Protein AF-A0A0D7W5C6-F1 (afdb_monomer)

Secondary structure (DSSP, 8-state):
-----------PPPEEEEEEEETT---SSTTBPPTTSSHHHHHHHHSTTEEEEEEEE-TTS-EESS--TT-SEEEE-TTS-TT-GGGSTTT-TTSTTT--S-EEES-GGGGSBTTTB--S--EE---B---EEE--TTTTTSGGGTT---TT-SEEE-BSS-B-TT--BT-SBSB--EE---BS-GGGSBSSB-TT-S-GGGEESEEEE-TT-BBSS-TT-B-SS-EEEE-B-HHHHHBTTTTTB-HHHHHHHHHHHHHHTTPPPPSSPPP-TTPPEEEEEEEETTTTSS-S-SPPTTT-HHHHHHHSSTTEEEEEEEE-TTS-EESS--TT-SEEEE-TTS-TT-GGGSTTT-TTSTTT-SS-EEES-GGGGSBTTTBSS---EE-------EEE--TTTTTSGGGTT---TT-SEEE-BSS-B-TTS-BT-SBSB--EE---BS-GGGSBSSB-TT-S-GGGEESEEEE-TT-BBSS-TT-B-SS-EEEE-B-HHHHHTTTTTTB-HHHHHHHHHHHHHHTTPPPP-S----TTSPEEEEEEEETT-PPPTTBPPTT-SHHHHHHHTSTTEEEEEEEE-TT-TT---GGG-SEEEE-TTS-TT-GGGSTTSTT-TTT--S-EEE--GGGGSTTSSSS----EEEEESEEE--TTTTTSGGGTT---TT-SEEE-BS-S-B-TTS-BT---SEEEEE---BS-GGGS-SSB-TT-S-GGGEESEEEE-TT-BBSS-TT-B-SS-EEEE-B-HHHHHBTTTTTB-HHHHHHHHHHHHHHHT-GGG--SSPPP-TT--PPEEEEEEEETT-PPPTTBPPTT-SHHHHHHHH-TTEEEEEEEE-TT-TTPPPGGG-SEEEE-TTS-TT-GGGSTTSTT-TTT--S-EEE--GGGGSTTSSS---S-EEEEES-EEE-TTTTTSGGGTT---TT-SEE--BSSS-B-TTS-BS-SBSEEEEES--BS-GGGS-SEE-TT-S-GGGEESEEEE-TT-BBSS-TT-B-SS-EEEE-B-HHHHHBTTTTTB-HHHHHHHHHHHHHHHT-STT---SPPP-TT----GGGHHHH-S---EEEEETTEEEEE---S-EEEEEE-TT--EEEEEEESS-EEEE--SEEEEEEEEETTEEEEEEEEE-

Organism: NCBI:txid1382798

pLDDT: mean 86.17, std 10.21, range [38.72, 98.06]

Solvent-accessible surface area (backbone atoms only — not comparable to full-atom values): 57095 Å² total; per-residue (Å²): 142,81,87,76,82,80,70,78,77,76,77,68,78,53,43,32,30,38,39,33,40,33,63,77,71,63,85,69,46,98,38,47,38,58,94,71,62,28,51,69,48,49,54,45,61,73,34,85,58,40,43,74,43,70,30,30,35,38,83,81,28,52,46,41,73,76,74,65,85,80,35,48,33,37,37,39,43,39,72,41,60,52,83,30,41,23,23,23,58,100,73,10,66,59,4,44,56,54,29,88,46,24,36,37,34,27,40,32,60,30,60,22,54,68,12,25,18,73,19,86,65,33,39,70,54,76,79,38,59,54,36,49,35,37,36,49,79,91,42,55,80,39,64,50,44,39,32,62,84,57,89,89,42,55,65,43,61,37,29,82,50,31,5,31,85,43,15,45,79,82,34,50,30,20,32,45,43,28,32,56,38,46,47,74,36,78,78,37,22,37,49,36,45,43,97,81,59,87,44,54,61,20,32,38,36,36,24,50,33,51,50,72,30,32,42,28,85,44,91,76,34,27,23,59,32,43,32,38,36,29,12,54,28,48,8,17,48,24,12,65,51,16,29,26,30,30,30,60,40,50,24,35,53,52,22,46,55,25,54,63,61,70,46,84,57,59,72,55,66,40,80,46,89,52,42,51,42,32,29,38,41,33,37,33,66,70,67,84,73,79,67,91,46,51,42,55,88,77,48,33,55,68,53,43,58,42,58,76,31,89,56,40,45,69,43,86,29,33,35,41,86,79,29,51,48,42,72,76,73,60,82,85,31,50,31,37,36,39,48,38,73,41,60,60,81,31,43,24,24,26,48,96,73,11,66,61,4,46,59,53,35,82,34,22,34,39,32,29,37,34,62,34,61,22,51,64,13,26,18,71,44,32,81,31,42,68,48,78,82,42,64,50,34,51,36,36,37,48,79,90,42,54,82,38,69,46,43,46,33,62,83,55,89,90,42,52,67,45,58,37,30,78,50,41,9,26,80,52,18,46,81,82,27,55,33,21,38,50,41,28,31,54,34,48,46,75,36,78,78,34,25,36,51,37,45,48,96,73,59,84,42,57,64,20,33,36,35,36,22,50,32,52,50,69,31,31,41,29,78,42,88,77,35,27,23,58,31,41,33,38,37,29,14,50,31,45,5,15,42,26,14,72,54,17,17,25,26,31,30,60,38,50,23,35,54,52,31,47,53,28,59,61,62,71,47,87,69,65,71,60,64,41,77,46,89,60,33,32,43,32,31,39,37,41,40,37,63,84,72,60,70,27,80,60,24,29,55,92,88,56,29,54,68,54,54,54,44,62,71,34,76,64,37,40,74,48,74,47,64,19,54,60,65,34,84,65,62,70,78,60,90,83,37,53,32,37,38,42,41,35,72,38,60,47,77,23,46,16,33,18,83,86,15,74,63,2,48,62,53,28,86,48,25,36,37,36,27,36,56,68,23,62,27,77,50,25,32,23,77,51,37,86,51,47,77,50,64,46,56,61,41,32,32,52,85,88,38,56,81,36,60,51,41,41,34,60,85,56,90,91,44,54,66,44,62,38,42,78,55,42,36,16,26,82,34,9,20,83,80,29,74,40,25,29,50,34,39,34,58,43,47,52,77,38,82,76,40,24,28,58,42,43,41,96,84,59,85,45,50,67,22,28,47,35,38,23,48,35,53,52,69,34,28,47,31,80,48,90,74,32,31,25,71,27,44,34,36,40,34,22,54,33,47,6,21,39,17,16,58,61,18,27,21,29,27,36,58,42,51,25,33,54,52,22,48,52,32,34,65,67,73,28,69,87,66,35,62,68,60,64,40,86,40,94,55,40,74,79,50,41,31,32,39,42,40,39,37,56,85,71,67,66,31,86,57,23,27,55,91,90,53,29,56,67,57,50,51,42,64,71,32,80,62,37,44,69,47,79,44,69,17,55,57,62,36,84,62,62,71,80,60,90,80,37,44,31,37,38,42,41,38,66,41,60,52,82,22,46,16,32,22,79,87,15,74,62,4,47,58,56,27,84,47,22,36,36,39,23,44,49,68,26,60,24,76,52,24,30,15,69,23,72,74,43,47,77,51,66,48,59,60,38,36,36,48,83,90,40,59,82,36,64,50,41,41,36,62,84,55,90,89,44,56,64,48,62,41,45,80,60,69,33,17,26,81,30,11,27,84,78,35,84,38,28,29,44,34,30,36,60,39,45,51,79,38,82,75,40,23,34,55,35,45,42,94,85,59,88,45,50,67,23,28,45,38,36,26,48,36,54,54,67,32,29,43,32,80,43,93,71,30,28,25,69,29,44,34,34,42,34,21,56,33,44,9,29,38,17,16,59,55,16,23,22,30,27,33,60,40,50,24,32,54,50,23,47,51,31,34,58,60,75,28,70,86,68,35,60,72,59,64,41,81,45,93,53,42,63,86,55,80,83,51,56,67,79,81,38,79,42,69,56,43,76,50,47,60,50,40,30,38,38,38,38,65,38,87,46,64,32,40,36,40,33,19,40,85,87,67,49,79,74,46,77,48,76,40,61,51,65,47,70,48,80,52,74,67,45,66,33,38,33,36,41,36,42,91,64,38,71,51,77,42,81,33,64,24,81

Mean predicted aligned error: 16.76 Å

Structure (mmCIF, N/CA/C/O backbone):
data_AF-A0A0D7W5C6-F1
#
_entry.id   AF-A0A0D7W5C6-F1
#
loop_
_atom_site.group_PDB
_atom_site.id
_atom_site.type_symbol
_atom_site.label_atom_id
_atom_site.label_alt_id
_atom_site.label_comp_id
_atom_site.label_asym_id
_atom_site.label_entity_id
_atom_site.label_seq_id
_atom_site.pdbx_PDB_ins_code
_atom_site.Cartn_x
_atom_site.Cartn_y
_atom_site.Cartn_z
_atom_site.occupancy
_atom_site.B_iso_or_equiv
_atom_site.auth_seq_id
_atom_site.auth_comp_id
_atom_site.auth_asym_id
_atom_site.auth_atom_id
_atom_site.pdbx_PDB_model_num
ATOM 1 N N . MET A 1 1 ? -21.380 -41.812 45.564 1.00 40.09 1 MET A N 1
ATOM 2 C CA . MET A 1 1 ? -22.431 -41.687 46.598 1.00 40.09 1 MET A CA 1
ATOM 3 C C . MET A 1 1 ? -22.256 -40.356 47.311 1.00 40.09 1 MET A C 1
ATOM 5 O O . MET A 1 1 ? -21.469 -40.290 48.239 1.00 40.09 1 MET A O 1
ATOM 9 N N . LEU A 1 2 ? -22.960 -39.318 46.862 1.00 38.72 2 LEU A N 1
ATOM 10 C CA . LEU A 1 2 ? -23.514 -38.271 47.724 1.00 38.72 2 LEU A CA 1
ATOM 11 C C . LEU A 1 2 ? -24.562 -37.535 46.874 1.00 38.72 2 LEU A C 1
ATOM 13 O O . LEU A 1 2 ? -24.238 -36.676 46.067 1.00 38.72 2 LEU A O 1
ATOM 17 N N . PHE A 1 3 ? -25.808 -38.001 46.962 1.00 40.41 3 PHE A N 1
ATOM 18 C CA . PHE A 1 3 ? -26.973 -37.326 46.395 1.00 40.41 3 PHE A CA 1
ATOM 19 C C . PHE A 1 3 ? -27.275 -36.131 47.307 1.00 40.41 3 PHE A C 1
ATOM 21 O O . PHE A 1 3 ? -27.787 -36.322 48.410 1.00 40.41 3 PHE A O 1
ATOM 28 N N . ALA A 1 4 ? -26.910 -34.922 46.882 1.00 42.44 4 ALA A N 1
ATOM 29 C CA . ALA A 1 4 ? -27.418 -33.699 47.489 1.00 42.44 4 ALA A CA 1
ATOM 30 C C . ALA A 1 4 ? -28.854 -33.483 46.995 1.00 42.44 4 ALA A C 1
ATOM 32 O O . ALA A 1 4 ? -29.135 -33.570 45.800 1.00 42.44 4 ALA A O 1
ATOM 33 N N . ALA A 1 5 ? -29.770 -33.285 47.937 1.00 44.22 5 ALA A N 1
ATOM 34 C CA . ALA A 1 5 ? -31.181 -33.078 47.679 1.00 44.22 5 ALA A CA 1
ATOM 35 C C . ALA A 1 5 ? -31.400 -31.762 46.914 1.00 44.22 5 ALA A C 1
ATOM 37 O O . ALA A 1 5 ? -31.212 -30.683 47.471 1.00 44.22 5 ALA A O 1
ATOM 38 N N . LEU A 1 6 ? -31.832 -31.866 45.656 1.00 41.34 6 LEU A N 1
ATOM 39 C CA . LEU A 1 6 ? -32.538 -30.798 44.952 1.00 41.34 6 LEU A CA 1
ATOM 40 C C . LEU A 1 6 ? -33.877 -30.591 45.669 1.00 41.34 6 LEU A C 1
ATOM 42 O O . LEU A 1 6 ? -34.833 -31.339 45.458 1.00 41.34 6 LEU A O 1
ATOM 46 N N . LEU A 1 7 ? -33.920 -29.614 46.573 1.00 39.09 7 LEU A N 1
ATOM 47 C CA . LEU A 1 7 ? -35.180 -29.009 46.984 1.00 39.09 7 LEU A CA 1
ATOM 48 C C . LEU A 1 7 ? -35.821 -28.401 45.725 1.00 39.09 7 LEU A C 1
ATOM 50 O O . LEU A 1 7 ? -35.102 -27.799 44.926 1.00 39.09 7 LEU A O 1
ATOM 54 N N . PRO A 1 8 ? -37.135 -28.558 45.504 1.00 40.97 8 PRO A N 1
ATOM 55 C CA . PRO A 1 8 ? -37.800 -27.823 44.443 1.00 40.97 8 PRO A CA 1
ATOM 56 C C . PRO A 1 8 ? -37.651 -26.336 44.766 1.00 40.97 8 PRO A C 1
ATOM 58 O O . PRO A 1 8 ? -38.132 -25.892 45.809 1.00 40.97 8 PRO A O 1
ATOM 61 N N . ASN A 1 9 ? -36.972 -25.579 43.897 1.00 39.47 9 ASN A N 1
ATOM 62 C CA . ASN A 1 9 ? -37.124 -24.130 43.875 1.00 39.47 9 ASN A CA 1
ATOM 63 C C . ASN A 1 9 ? -38.630 -23.879 43.816 1.00 39.47 9 ASN A C 1
ATOM 65 O O . ASN A 1 9 ? -39.283 -24.266 42.844 1.00 39.47 9 ASN A O 1
ATOM 69 N N . SER A 1 10 ? -39.202 -23.316 44.879 1.00 42.09 10 SER A N 1
ATOM 70 C CA . SER A 1 10 ? -40.518 -22.715 44.767 1.00 42.09 10 SER A CA 1
ATOM 71 C C . SER A 1 10 ? -40.347 -21.608 43.740 1.00 42.09 10 SER A C 1
ATOM 73 O O . SER A 1 10 ? -39.746 -20.585 44.053 1.00 42.09 10 SER A O 1
ATOM 75 N N . LEU A 1 11 ? -40.781 -21.857 42.505 1.00 48.53 11 LEU A N 1
ATOM 76 C CA . LEU A 1 11 ? -41.023 -20.803 41.535 1.00 48.53 11 LEU A CA 1
ATOM 77 C C . LEU A 1 11 ? -41.985 -19.843 42.233 1.00 48.53 11 LEU A C 1
ATOM 79 O O . LEU A 1 11 ? -43.170 -20.145 42.383 1.00 48.53 11 LEU A O 1
ATOM 83 N N . THR A 1 12 ? -41.452 -18.754 42.781 1.00 60.72 12 THR A N 1
ATOM 84 C CA . THR A 1 12 ? -42.252 -17.579 43.088 1.00 60.72 12 THR A CA 1
ATOM 85 C C . THR A 1 12 ? -42.949 -17.226 41.785 1.00 60.72 12 THR A C 1
ATOM 87 O O . THR A 1 12 ? -42.307 -17.178 40.737 1.00 60.72 12 THR A O 1
ATOM 90 N N . ALA A 1 13 ? -44.278 -17.121 41.822 1.00 80.50 13 ALA A N 1
ATOM 91 C CA . ALA A 1 13 ? -45.021 -16.710 40.643 1.00 80.50 13 ALA A CA 1
ATOM 92 C C . ALA A 1 13 ? -44.457 -15.359 40.183 1.00 80.50 13 ALA A C 1
ATOM 94 O O . ALA A 1 13 ? -44.290 -14.458 41.013 1.00 80.50 13 ALA A O 1
ATOM 95 N N . GLN A 1 14 ? -44.105 -15.269 38.900 1.00 90.62 14 GLN A N 1
ATOM 96 C CA . GLN A 1 14 ? -43.658 -14.018 38.302 1.00 90.62 14 GLN A CA 1
ATOM 97 C C . GLN A 1 14 ? -44.758 -12.972 38.466 1.00 90.62 14 GLN A C 1
ATOM 99 O O . GLN A 1 14 ? -45.940 -13.307 38.397 1.00 90.62 14 GLN A O 1
ATOM 104 N N . GLN A 1 15 ? -44.358 -11.736 38.736 1.00 95.56 15 GLN A N 1
ATOM 105 C CA . GLN A 1 15 ? -45.263 -10.599 38.773 1.00 95.56 15 GLN A CA 1
ATOM 106 C C . GLN A 1 15 ? -45.575 -10.186 37.334 1.00 95.56 15 GLN A C 1
ATOM 108 O O . GLN A 1 15 ? -44.662 -9.994 36.525 1.00 95.56 15 GLN A O 1
ATOM 113 N N . GLU A 1 16 ? -46.855 -10.062 37.013 1.00 96.00 16 GLU A N 1
ATOM 114 C CA . GLU A 1 16 ? -47.319 -9.707 35.674 1.00 96.00 16 GLU A CA 1
ATOM 115 C C . GLU A 1 16 ? -47.282 -8.183 35.506 1.00 96.00 16 GLU A C 1
ATOM 117 O O . GLU A 1 16 ? -48.005 -7.446 36.183 1.00 96.00 16 GLU A O 1
ATOM 122 N N . VAL A 1 17 ? -46.444 -7.692 34.591 1.00 96.56 17 VAL A N 1
ATOM 123 C CA . VAL A 1 17 ? -46.242 -6.257 34.343 1.00 96.56 17 VAL A CA 1
ATOM 124 C C . VAL A 1 17 ? -46.830 -5.877 32.991 1.00 96.56 17 VAL A C 1
ATOM 126 O O . VAL A 1 17 ? -46.454 -6.440 31.964 1.00 96.56 17 VAL A O 1
ATOM 129 N N . LEU A 1 18 ? -47.716 -4.882 32.964 1.00 94.88 18 LEU A N 1
ATOM 130 C CA . LEU A 1 18 ? -48.202 -4.288 31.720 1.00 94.88 18 LEU A CA 1
ATOM 131 C C . LEU A 1 18 ? -47.429 -3.007 31.405 1.00 94.88 18 LEU A C 1
ATOM 133 O O . LEU A 1 18 ? -47.578 -2.003 32.102 1.00 94.88 18 LEU A O 1
ATOM 137 N N . TYR A 1 19 ? -46.647 -3.025 30.331 1.00 92.94 19 TYR A N 1
ATOM 138 C CA . TYR A 1 19 ? -45.862 -1.883 29.871 1.00 92.94 19 TYR A CA 1
ATOM 139 C C . TYR A 1 19 ? -46.571 -1.160 28.722 1.00 92.94 19 TYR A C 1
ATOM 141 O O . TYR A 1 19 ? -46.666 -1.676 27.608 1.00 92.94 19 TYR A O 1
ATOM 149 N N . LEU A 1 20 ? -47.116 0.025 28.997 1.00 90.75 20 LEU A N 1
ATOM 150 C CA . LEU A 1 20 ? -47.989 0.765 28.091 1.00 90.75 20 LEU A CA 1
ATOM 151 C C . LEU A 1 20 ? -47.245 1.851 27.314 1.00 90.75 20 LEU A C 1
ATOM 153 O O . LEU A 1 20 ? -46.796 2.848 27.883 1.00 90.75 20 LEU A O 1
ATOM 157 N N . ASN A 1 21 ? -47.245 1.699 25.991 1.00 87.12 21 ASN A N 1
ATOM 158 C CA . ASN A 1 21 ? -46.772 2.689 25.027 1.00 87.12 21 ASN A CA 1
ATOM 159 C C . ASN A 1 21 ? -47.938 3.395 24.321 1.00 87.12 21 ASN A C 1
ATOM 161 O O . ASN A 1 21 ? -49.089 2.959 24.362 1.00 87.12 21 ASN A O 1
ATOM 165 N N . ASN A 1 22 ? -47.670 4.504 23.642 1.00 84.12 22 ASN A N 1
ATOM 166 C CA . ASN A 1 22 ? -48.667 5.153 22.791 1.00 84.12 22 ASN A CA 1
ATOM 167 C C . ASN A 1 22 ? -48.901 4.330 21.509 1.00 84.12 22 ASN A C 1
ATOM 169 O O . ASN A 1 22 ? -47.955 3.974 20.822 1.00 84.12 22 ASN A O 1
ATOM 173 N N . ALA A 1 23 ? -50.158 4.056 21.145 1.00 77.81 23 ALA A N 1
ATOM 174 C CA . ALA A 1 23 ? -50.491 3.241 19.967 1.00 77.81 23 ALA A CA 1
ATOM 175 C C . ALA A 1 23 ? -50.043 3.860 18.626 1.00 77.81 23 ALA A C 1
ATOM 177 O O . ALA A 1 23 ? -49.988 3.161 17.618 1.00 77.81 23 ALA A O 1
ATOM 178 N N . ASN A 1 24 ? -49.755 5.166 18.614 1.00 66.81 24 ASN A N 1
ATOM 179 C CA . ASN A 1 24 ? -49.349 5.917 17.425 1.00 66.81 24 ASN A CA 1
ATOM 180 C C . ASN A 1 24 ? -47.852 6.259 17.394 1.00 66.81 24 ASN A C 1
ATOM 182 O O . ASN A 1 24 ? -47.458 7.093 16.583 1.00 66.81 24 ASN A O 1
ATOM 186 N N . THR A 1 25 ? -47.015 5.676 18.258 1.00 61.50 25 THR A N 1
ATOM 187 C CA . THR A 1 25 ? -45.559 5.797 18.098 1.00 61.50 25 THR A CA 1
ATOM 188 C C . THR A 1 25 ? -45.137 4.932 16.916 1.00 61.50 25 THR A C 1
ATOM 190 O O . THR A 1 25 ? -44.773 3.773 17.080 1.00 61.50 25 THR A O 1
ATOM 193 N N . THR A 1 26 ? -45.258 5.460 15.701 1.00 50.19 26 THR A N 1
ATOM 194 C CA . THR A 1 26 ? -44.359 5.037 14.625 1.00 50.19 26 THR A CA 1
ATOM 195 C C . THR A 1 26 ? -42.965 5.535 14.981 1.00 50.19 26 THR A C 1
ATOM 197 O O . THR A 1 26 ? -42.871 6.606 15.575 1.00 50.19 26 THR A O 1
ATOM 200 N N . ASP A 1 27 ? -41.920 4.784 14.638 1.00 52.25 27 ASP A N 1
ATOM 201 C CA . ASP A 1 27 ? -40.507 5.151 14.816 1.00 52.25 27 ASP A CA 1
ATOM 202 C C . ASP A 1 27 ? -40.195 6.503 14.135 1.00 52.25 27 ASP A C 1
ATOM 204 O O . ASP A 1 27 ? -39.702 6.566 13.006 1.00 52.25 27 ASP A O 1
ATOM 208 N N . GLU A 1 28 ? -40.553 7.622 14.770 1.00 43.47 28 GLU A N 1
ATOM 209 C CA . GLU A 1 28 ? -40.365 8.973 14.241 1.00 43.47 28 GLU A CA 1
ATOM 210 C C . GLU A 1 28 ? -38.901 9.397 14.430 1.00 43.47 28 GLU A C 1
ATOM 212 O O . GLU A 1 28 ? -38.562 10.255 15.241 1.00 43.47 28 GLU A O 1
ATOM 217 N N . GLY A 1 29 ? -38.028 8.782 13.630 1.00 46.56 29 GLY A N 1
ATOM 218 C CA . GLY A 1 29 ? -36.589 9.027 13.569 1.00 46.56 29 GLY A CA 1
ATOM 219 C C . GLY A 1 29 ? -35.820 7.792 14.023 1.00 46.56 29 GLY A C 1
ATOM 220 O O . GLY A 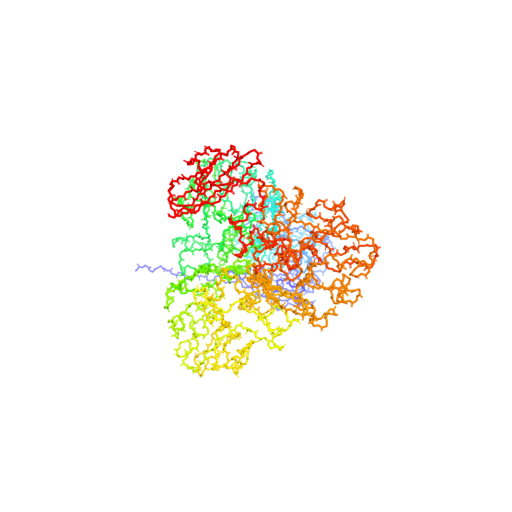1 29 ? -35.912 7.413 15.181 1.00 46.56 29 GLY A O 1
ATOM 221 N N . GLY A 1 30 ? -35.072 7.162 13.111 1.00 48.38 30 GLY A N 1
ATOM 222 C CA . GLY A 1 30 ? -34.420 5.851 13.276 1.00 48.38 30 GLY A CA 1
ATOM 223 C C . GLY A 1 30 ? -33.303 5.734 14.327 1.00 48.38 30 GLY A C 1
ATOM 224 O O . GLY A 1 30 ? -32.365 4.983 14.103 1.00 48.38 30 GLY A O 1
ATOM 225 N N . ALA A 1 31 ? -33.386 6.473 15.436 1.00 52.28 31 ALA A N 1
ATOM 226 C CA . ALA A 1 31 ? -32.506 6.394 16.603 1.00 52.28 31 ALA A CA 1
ATOM 227 C C . ALA A 1 31 ? -33.242 5.969 17.898 1.00 52.28 31 ALA A C 1
ATOM 229 O O . ALA A 1 31 ? -32.606 5.884 18.949 1.00 52.28 31 ALA A O 1
ATOM 230 N N . ALA A 1 32 ? -34.561 5.738 17.841 1.00 54.12 32 ALA A N 1
ATOM 231 C CA . ALA A 1 32 ? -35.384 5.314 18.976 1.00 54.12 32 ALA A CA 1
ATOM 232 C C . ALA A 1 32 ? -35.557 3.784 19.025 1.00 54.12 32 ALA A C 1
ATOM 234 O O . ALA A 1 32 ? -35.654 3.132 17.985 1.00 54.12 32 ALA A O 1
ATOM 235 N N . SER A 1 33 ? -35.624 3.225 20.236 1.00 57.59 33 SER A N 1
ATOM 236 C CA . SER A 1 33 ? -35.923 1.810 20.484 1.00 57.59 33 SER A CA 1
ATOM 237 C C . SER A 1 33 ? -37.329 1.419 20.008 1.00 57.59 33 SER A C 1
ATOM 239 O O . SER A 1 33 ? -38.275 2.209 20.090 1.00 57.59 33 SER A O 1
ATOM 241 N N . THR A 1 34 ? -37.494 0.172 19.552 1.00 63.12 34 THR A N 1
ATOM 242 C CA . THR A 1 34 ? -38.820 -0.354 19.186 1.00 63.12 34 THR A CA 1
ATOM 243 C C . THR A 1 34 ? -39.704 -0.418 20.442 1.00 63.12 34 THR A C 1
ATOM 245 O O . THR A 1 34 ? -39.264 -0.947 21.467 1.00 63.12 34 THR A O 1
ATOM 248 N N . PRO A 1 35 ? -40.958 0.077 20.416 1.00 60.94 35 PRO A N 1
ATOM 249 C CA . PRO A 1 35 ? -41.855 -0.005 21.567 1.00 60.94 35 PRO A CA 1
ATOM 250 C C . PRO A 1 35 ? -42.012 -1.444 22.088 1.00 60.94 35 PRO A C 1
ATOM 252 O O . PRO A 1 35 ? -42.512 -2.316 21.378 1.00 60.94 35 PRO A O 1
ATOM 255 N N . GLY A 1 36 ? -41.624 -1.682 23.346 1.00 66.81 36 GLY A N 1
ATOM 256 C CA . GLY A 1 36 ? -41.634 -3.016 23.965 1.00 66.81 36 GLY A CA 1
ATOM 257 C C . GLY A 1 36 ? -40.306 -3.778 23.885 1.00 66.81 36 GLY A C 1
ATOM 258 O O . GLY A 1 36 ? -40.243 -4.908 24.358 1.00 66.81 36 GLY A O 1
ATOM 259 N N . ASP A 1 37 ? -39.258 -3.162 23.339 1.00 74.25 37 ASP A N 1
ATOM 260 C CA . ASP A 1 37 ? -37.875 -3.651 23.392 1.00 74.25 37 ASP A CA 1
ATOM 261 C C . ASP A 1 37 ? -36.903 -2.553 23.856 1.00 74.25 37 ASP A C 1
ATOM 263 O O . ASP A 1 37 ? -35.721 -2.595 23.566 1.00 74.25 37 ASP A O 1
ATOM 267 N N . ASP A 1 38 ? -37.384 -1.532 24.568 1.00 83.12 38 ASP A N 1
ATOM 268 C CA . ASP A 1 38 ? -36.525 -0.490 25.140 1.00 83.12 38 ASP A CA 1
ATOM 269 C C . ASP A 1 38 ? -35.742 -0.977 26.378 1.00 83.12 38 ASP A C 1
ATOM 271 O O . ASP A 1 38 ? -36.034 -2.033 26.946 1.00 83.12 38 ASP A O 1
ATOM 275 N N . ALA A 1 39 ? -34.766 -0.182 26.836 1.00 86.44 39 ALA A N 1
ATOM 276 C CA . ALA A 1 39 ? -33.905 -0.526 27.972 1.00 86.44 39 ALA A CA 1
ATOM 277 C C . ALA A 1 39 ? -34.669 -0.922 29.251 1.00 86.44 39 ALA A C 1
ATOM 279 O O . ALA A 1 39 ? -34.235 -1.831 29.958 1.00 86.44 39 ALA A O 1
ATOM 280 N N . ILE A 1 40 ? -35.824 -0.309 29.537 1.00 90.25 40 ILE A N 1
ATOM 281 C CA . ILE A 1 40 ? -36.636 -0.630 30.723 1.00 90.25 40 ILE A CA 1
ATOM 282 C C . ILE A 1 40 ? -37.307 -1.993 30.535 1.00 90.25 40 ILE A C 1
ATOM 284 O O . ILE A 1 40 ? -37.308 -2.823 31.447 1.00 90.25 40 ILE A O 1
ATOM 288 N N . THR A 1 41 ? -37.848 -2.252 29.344 1.00 89.06 41 THR A N 1
ATOM 289 C CA . THR A 1 41 ? -38.479 -3.540 29.028 1.00 89.06 41 THR A CA 1
ATOM 290 C C . THR A 1 41 ? -37.457 -4.678 29.024 1.00 89.06 41 THR A C 1
ATOM 292 O O . THR A 1 41 ? -37.712 -5.728 29.615 1.00 89.06 41 THR A O 1
ATOM 295 N N . ARG A 1 42 ? -36.269 -4.467 28.440 1.00 88.19 42 ARG A N 1
ATOM 296 C CA . ARG A 1 42 ? -35.163 -5.441 28.468 1.00 88.19 42 ARG A CA 1
ATOM 297 C C . ARG A 1 42 ? -34.684 -5.715 29.890 1.00 88.19 42 ARG A C 1
ATOM 299 O O . ARG A 1 42 ? -34.517 -6.878 30.251 1.00 88.19 42 ARG A O 1
ATOM 306 N N . MET A 1 43 ? -34.543 -4.674 30.711 1.00 93.06 43 MET A N 1
ATOM 307 C CA . MET A 1 43 ? -34.187 -4.807 32.124 1.00 93.06 43 MET A CA 1
ATOM 308 C C . MET A 1 43 ? -35.187 -5.680 32.886 1.00 93.06 43 MET A C 1
ATOM 310 O O . MET A 1 43 ? -34.782 -6.604 33.589 1.00 93.06 43 MET A O 1
ATOM 314 N N . LEU A 1 44 ? -36.487 -5.416 32.742 1.00 93.06 44 LEU A N 1
ATOM 315 C CA . LEU A 1 44 ? -37.521 -6.187 33.435 1.00 93.06 44 LEU A CA 1
ATOM 316 C C . LEU A 1 44 ? -37.631 -7.623 32.905 1.00 93.06 44 LEU A C 1
ATOM 318 O O . LEU A 1 44 ? -37.799 -8.538 33.702 1.00 93.06 44 LEU A O 1
ATOM 322 N N . ASN A 1 45 ? -37.483 -7.843 31.595 1.00 90.06 45 ASN A N 1
ATOM 323 C CA . ASN A 1 45 ? -37.493 -9.186 30.999 1.00 90.06 45 ASN A CA 1
ATOM 324 C C . ASN A 1 45 ? -36.268 -10.031 31.380 1.00 90.06 45 ASN A C 1
ATOM 326 O O . ASN A 1 45 ? -36.359 -11.259 31.420 1.00 90.06 45 ASN A O 1
ATOM 330 N N . ALA A 1 46 ? -35.122 -9.399 31.643 1.00 89.12 46 ALA A N 1
ATOM 331 C CA . ALA A 1 46 ? -33.925 -10.088 32.123 1.00 89.12 46 ALA A CA 1
ATOM 332 C C . ALA A 1 46 ? -34.062 -10.562 33.582 1.00 89.12 46 ALA A C 1
ATOM 334 O O . ALA A 1 46 ? -33.335 -11.459 34.016 1.00 89.12 46 ALA A O 1
ATOM 335 N N . ASP A 1 47 ? -34.987 -9.978 34.346 1.00 91.94 47 ASP A N 1
ATOM 336 C CA . ASP A 1 47 ? -35.228 -10.323 35.740 1.00 91.94 47 ASP A CA 1
ATOM 337 C C . ASP A 1 47 ? -36.265 -11.447 35.859 1.00 91.94 47 ASP A C 1
ATOM 339 O O . ASP A 1 47 ? -37.423 -11.323 35.463 1.00 91.94 47 ASP A O 1
ATOM 343 N N . ALA A 1 48 ? -35.861 -12.559 36.471 1.00 92.25 48 ALA A N 1
ATOM 344 C CA . ALA A 1 48 ? -36.698 -13.747 36.591 1.00 92.25 48 ALA A CA 1
ATOM 345 C C . ALA A 1 48 ? -37.981 -13.543 37.421 1.00 92.25 48 ALA A C 1
ATOM 347 O O . ALA A 1 48 ? -38.829 -14.438 37.412 1.00 92.25 48 ALA A O 1
ATOM 348 N N . ASN A 1 49 ? -38.131 -12.426 38.145 1.00 94.19 49 ASN A N 1
ATOM 349 C CA . ASN A 1 49 ? -39.316 -12.123 38.950 1.00 94.19 49 ASN A CA 1
ATOM 350 C C . ASN A 1 49 ? -40.455 -11.464 38.167 1.00 94.19 49 ASN A C 1
ATOM 352 O O . ASN A 1 49 ? -41.568 -11.427 38.692 1.00 94.19 49 ASN A O 1
ATOM 356 N N . PHE A 1 50 ? -40.216 -10.966 36.954 1.00 95.50 50 PHE A N 1
ATOM 357 C CA . PHE A 1 50 ? -41.230 -10.272 36.162 1.00 95.50 50 PHE A CA 1
ATOM 358 C C . PHE A 1 50 ? -41.558 -11.028 34.877 1.00 95.50 50 PHE A C 1
ATOM 360 O O . PHE A 1 50 ? -40.718 -11.705 34.289 1.00 95.50 50 PHE A O 1
ATOM 367 N N . ASN A 1 51 ? -42.803 -10.885 34.438 1.00 94.25 51 ASN A N 1
ATOM 368 C CA . ASN A 1 51 ? -43.244 -11.229 33.096 1.00 94.25 51 ASN A CA 1
ATOM 369 C C . ASN A 1 51 ? -43.845 -9.967 32.471 1.00 94.25 51 ASN A C 1
ATOM 371 O O . ASN A 1 51 ? -44.857 -9.457 32.958 1.00 94.25 51 ASN A O 1
ATOM 375 N N . VAL A 1 52 ? -43.200 -9.416 31.440 1.00 94.00 52 VAL A N 1
ATOM 376 C CA . VAL A 1 52 ? -43.598 -8.126 30.863 1.00 94.00 52 VAL A CA 1
ATOM 377 C C . VAL A 1 52 ? -44.445 -8.343 29.619 1.00 94.00 52 VAL A C 1
ATOM 379 O O . VAL A 1 52 ? -44.011 -8.932 28.632 1.00 94.00 52 VAL A O 1
ATOM 382 N N . THR A 1 53 ? -45.659 -7.805 29.638 1.00 93.31 53 THR A N 1
ATOM 383 C CA . THR A 1 53 ? -46.511 -7.696 28.455 1.00 93.31 53 THR A CA 1
ATOM 384 C C . THR A 1 53 ? -46.446 -6.273 27.918 1.00 93.31 53 THR A C 1
ATOM 386 O O . THR A 1 53 ? -46.821 -5.328 28.612 1.00 93.31 53 THR A O 1
ATOM 389 N N . ALA A 1 54 ? -46.024 -6.106 26.664 1.00 89.62 54 ALA A N 1
ATOM 390 C CA . ALA A 1 54 ? -46.146 -4.828 25.971 1.00 89.62 54 ALA A CA 1
ATOM 391 C C . ALA A 1 54 ? -47.613 -4.571 25.583 1.00 89.62 54 ALA A C 1
ATOM 393 O O . ALA A 1 54 ? -48.279 -5.426 24.994 1.00 89.62 54 ALA A O 1
ATOM 394 N N . GLY A 1 55 ? -48.113 -3.382 25.902 1.00 89.50 55 GLY A N 1
ATOM 395 C CA . GLY A 1 55 ? -49.455 -2.923 25.566 1.00 89.50 55 GLY A CA 1
ATOM 396 C C . GLY A 1 55 ? -49.456 -1.513 24.987 1.00 89.50 55 GLY A C 1
ATOM 397 O O . GLY A 1 55 ? -48.435 -0.824 24.941 1.00 89.50 55 GLY A O 1
ATOM 398 N N . THR A 1 56 ? -50.624 -1.067 24.533 1.00 89.19 56 THR A N 1
ATOM 399 C CA . THR A 1 56 ? -50.769 0.232 23.862 1.00 89.19 56 THR A CA 1
ATOM 400 C C . THR A 1 56 ? -51.952 1.033 24.380 1.00 89.19 56 THR A C 1
ATOM 402 O O . THR A 1 56 ? -53.006 0.463 24.667 1.00 89.19 56 THR A O 1
ATOM 405 N N . ILE A 1 57 ? -51.815 2.358 24.393 1.00 88.94 57 ILE A N 1
ATOM 406 C CA . ILE A 1 57 ? -52.890 3.315 24.664 1.00 88.94 57 ILE A CA 1
ATOM 407 C C . ILE A 1 57 ? -53.240 4.056 23.371 1.00 88.94 57 ILE A C 1
ATOM 409 O O . ILE A 1 57 ? -52.426 4.805 22.827 1.00 88.94 57 ILE A O 1
ATOM 413 N N . GLY A 1 58 ? -54.463 3.857 22.882 1.00 84.69 58 GLY A N 1
ATOM 414 C CA . GLY A 1 58 ? -55.024 4.594 21.752 1.00 84.69 58 GLY A CA 1
ATOM 415 C C . GLY A 1 58 ? -55.267 6.066 22.086 1.00 84.69 58 GLY A C 1
ATOM 416 O O . GLY A 1 58 ? -55.430 6.440 23.247 1.00 84.69 58 GLY A O 1
ATOM 417 N N . GLY A 1 59 ? -55.328 6.932 21.069 1.00 78.62 59 GLY A N 1
ATOM 418 C CA . GLY A 1 59 ? -55.610 8.365 21.264 1.00 78.62 59 GLY A CA 1
ATOM 419 C C . GLY A 1 59 ? -56.982 8.660 21.895 1.00 78.62 59 GLY A C 1
ATOM 420 O O . GLY A 1 59 ? -57.184 9.731 22.462 1.00 78.62 59 GLY A O 1
ATOM 421 N N . ASP A 1 60 ? -57.907 7.703 21.829 1.00 83.19 60 ASP A N 1
ATOM 422 C CA . ASP A 1 60 ? -59.232 7.725 22.454 1.00 83.19 60 ASP A CA 1
ATOM 423 C C . ASP A 1 60 ? -59.242 7.226 23.912 1.00 83.19 60 ASP A C 1
ATOM 425 O O . ASP A 1 60 ? -60.301 7.203 24.536 1.00 83.19 60 ASP A O 1
ATOM 429 N N . GLY A 1 61 ? -58.084 6.850 24.466 1.00 83.12 61 GLY A N 1
ATOM 430 C CA . GLY A 1 61 ? -57.947 6.315 25.822 1.00 83.12 61 GLY A CA 1
ATOM 431 C C . GLY A 1 61 ? -58.149 4.812 25.948 1.00 83.12 61 GLY A C 1
ATOM 432 O O . GLY A 1 61 ? -58.082 4.293 27.063 1.00 83.12 61 GLY A O 1
ATOM 433 N N . THR A 1 62 ? -58.366 4.100 24.841 1.00 89.12 62 THR A N 1
ATOM 434 C CA . THR A 1 62 ? -58.499 2.642 24.858 1.00 89.12 62 THR A CA 1
ATOM 435 C C . THR A 1 62 ? -57.149 1.991 25.159 1.00 89.12 62 THR A C 1
ATOM 437 O O . THR A 1 62 ? -56.179 2.208 24.433 1.00 89.12 62 THR A O 1
ATOM 440 N N . ILE A 1 63 ? -57.091 1.164 26.205 1.00 90.88 63 ILE A N 1
ATOM 441 C CA . ILE A 1 63 ? -55.905 0.372 26.555 1.00 90.88 63 ILE A CA 1
ATOM 442 C C . ILE A 1 63 ? -56.038 -1.026 25.952 1.00 90.88 63 ILE A C 1
ATOM 444 O O . ILE A 1 63 ? -57.105 -1.639 26.018 1.00 90.88 63 ILE A O 1
ATOM 448 N N . THR A 1 64 ? -54.958 -1.522 25.355 1.00 90.06 64 THR A N 1
ATOM 449 C CA . THR A 1 64 ? -54.838 -2.905 24.883 1.00 90.06 64 THR A CA 1
ATOM 450 C C . THR A 1 64 ? -53.681 -3.585 25.616 1.00 90.06 64 THR A C 1
ATOM 452 O O . THR A 1 64 ? -52.559 -3.092 25.499 1.00 90.06 64 THR A O 1
ATOM 455 N N . PRO A 1 65 ? -53.926 -4.700 26.331 1.00 89.75 65 PRO A N 1
ATOM 456 C CA . PRO A 1 65 ? -55.230 -5.328 26.572 1.00 89.75 65 PRO A CA 1
ATOM 457 C C . PRO A 1 65 ? -56.140 -4.482 27.480 1.00 89.75 65 PRO A C 1
ATOM 459 O O . PRO A 1 65 ? -55.674 -3.729 28.326 1.00 89.75 65 PRO A O 1
ATOM 462 N N . SER A 1 66 ? -57.459 -4.601 27.298 1.00 86.44 66 SER A N 1
ATOM 463 C CA . SER A 1 66 ? -58.447 -3.784 28.023 1.00 86.44 66 SER A CA 1
ATOM 464 C C . SER A 1 66 ? -58.737 -4.262 29.448 1.00 86.44 66 SER A C 1
ATOM 466 O O . SER A 1 66 ? -59.330 -3.524 30.231 1.00 86.44 66 SER A O 1
ATOM 468 N N . ASP A 1 67 ? -58.395 -5.513 29.763 1.00 89.12 67 ASP A N 1
ATOM 469 C CA . ASP A 1 67 ? -58.512 -6.070 31.108 1.00 89.12 67 ASP A CA 1
ATOM 470 C C . ASP A 1 67 ? -57.184 -5.903 31.842 1.00 89.12 67 ASP A C 1
ATOM 472 O O . ASP A 1 67 ? -56.183 -6.520 31.484 1.00 89.12 67 ASP A O 1
ATOM 476 N N . LEU A 1 68 ? -57.200 -5.049 32.862 1.00 90.25 68 LEU A N 1
ATOM 477 C CA . LEU A 1 68 ? -56.028 -4.737 33.673 1.00 90.25 68 LEU A CA 1
ATOM 478 C C . LEU A 1 68 ? -55.929 -5.618 34.927 1.00 90.25 68 LEU A C 1
ATOM 480 O O . LEU A 1 68 ? -54.939 -5.542 35.645 1.00 90.25 68 LEU A O 1
ATOM 484 N N . SER A 1 69 ? -56.946 -6.436 35.221 1.00 88.94 69 SER A N 1
ATOM 485 C CA . SER A 1 69 ? -57.035 -7.171 36.491 1.00 88.94 69 SER A CA 1
ATOM 486 C C . SER A 1 69 ? -56.058 -8.342 36.621 1.00 88.94 69 SER A C 1
ATOM 488 O O . SER A 1 69 ? -55.869 -8.851 37.723 1.00 88.94 69 SER A O 1
ATOM 490 N N . GLY A 1 70 ? -55.454 -8.766 35.508 1.00 90.44 70 GLY A N 1
ATOM 491 C CA . GLY A 1 70 ? -54.435 -9.815 35.468 1.00 90.44 70 GLY A CA 1
ATOM 492 C C . GLY A 1 70 ? -53.004 -9.336 35.721 1.00 90.44 70 GLY A C 1
ATOM 493 O O . GLY A 1 70 ? -52.107 -10.165 35.659 1.00 90.44 70 GLY A O 1
ATOM 494 N N . TYR A 1 71 ? -52.793 -8.040 35.970 1.00 95.56 71 TYR A N 1
ATOM 495 C CA . TYR A 1 71 ? -51.469 -7.452 36.168 1.00 95.56 71 TYR A CA 1
ATOM 496 C C . TYR A 1 71 ? -51.258 -7.021 37.619 1.00 95.56 71 TYR A C 1
ATOM 498 O O . TYR A 1 71 ? -52.174 -6.504 38.262 1.00 95.56 71 TYR A O 1
ATOM 506 N N . ASP A 1 72 ? -50.031 -7.191 38.102 1.00 96.56 72 ASP A N 1
ATOM 507 C CA . ASP A 1 72 ? -49.567 -6.765 39.425 1.00 96.56 72 ASP A CA 1
ATOM 508 C C . ASP A 1 72 ? -48.968 -5.349 39.390 1.00 96.56 72 ASP A C 1
ATOM 510 O O . ASP A 1 72 ? -48.923 -4.657 40.409 1.00 96.56 72 ASP A O 1
ATOM 514 N N . LEU A 1 73 ? -48.540 -4.896 38.206 1.00 97.00 73 LEU A N 1
ATOM 515 C CA . LEU A 1 73 ? -47.974 -3.571 37.971 1.00 97.00 73 LEU A CA 1
ATOM 516 C C . LEU A 1 73 ? -48.342 -3.052 36.581 1.00 97.00 73 LEU A C 1
ATOM 518 O O . LEU A 1 73 ? -48.295 -3.787 35.594 1.00 97.00 73 LEU A O 1
ATOM 522 N N . ILE A 1 74 ? -48.625 -1.754 36.487 1.00 95.88 74 ILE A N 1
ATOM 523 C CA . ILE A 1 74 ? -48.740 -1.051 35.206 1.00 95.88 74 ILE A CA 1
ATOM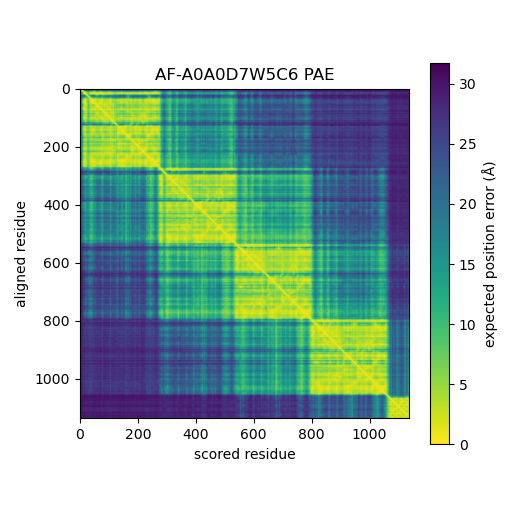 524 C C . ILE A 1 74 ? -47.623 -0.016 35.104 1.00 95.88 74 ILE A C 1
ATOM 526 O O . ILE A 1 74 ? -47.398 0.763 36.028 1.00 95.88 74 ILE A O 1
ATOM 530 N N . ILE A 1 75 ? -46.945 0.032 33.965 1.00 94.81 75 ILE A N 1
ATOM 531 C CA . ILE A 1 75 ? -45.958 1.059 33.641 1.00 94.81 75 ILE A CA 1
ATOM 532 C C . ILE A 1 75 ? -46.495 1.879 32.477 1.00 94.81 75 ILE A C 1
ATOM 534 O O . ILE A 1 75 ? -46.879 1.328 31.449 1.00 94.81 75 ILE A O 1
ATOM 538 N N . VAL A 1 76 ? -46.534 3.198 32.637 1.00 91.62 76 VAL A N 1
ATOM 539 C CA . VAL A 1 76 ? -46.970 4.134 31.599 1.00 91.62 76 VAL A CA 1
ATOM 540 C C . VAL A 1 76 ? -45.763 4.915 31.103 1.00 91.62 76 VAL A C 1
ATOM 542 O O . VAL A 1 76 ? -45.199 5.726 31.844 1.00 91.62 76 VAL A O 1
ATOM 545 N N . GLN A 1 77 ? -45.393 4.683 29.845 1.00 87.00 77 GLN A N 1
ATOM 546 C CA . GLN A 1 77 ? -44.253 5.330 29.200 1.00 87.00 77 GLN A CA 1
ATOM 547 C C . GLN A 1 77 ? -44.529 6.811 28.887 1.00 87.00 77 GLN A C 1
ATOM 549 O O . GLN A 1 77 ? -45.673 7.221 28.660 1.00 87.00 77 GLN A O 1
ATOM 554 N N . GLU A 1 78 ? -43.474 7.630 28.809 1.00 84.56 78 GLU A N 1
ATOM 555 C CA . GLU A 1 78 ? -43.588 9.076 28.542 1.00 84.56 78 GLU A CA 1
ATOM 556 C C . GLU A 1 78 ? -44.158 9.404 27.153 1.00 84.56 78 GLU A C 1
ATOM 558 O O . GLU A 1 78 ? -44.772 10.458 26.962 1.00 84.56 78 GLU A O 1
ATOM 563 N N . SER A 1 79 ? -44.037 8.481 26.193 1.00 81.31 79 SER A N 1
ATOM 564 C CA . SER A 1 79 ? -44.545 8.633 24.821 1.00 81.31 79 SER A CA 1
ATOM 565 C C . SER A 1 79 ? -46.065 8.830 24.739 1.00 81.31 79 SER A C 1
ATOM 567 O O . SER A 1 79 ? -46.594 9.305 23.726 1.00 81.31 79 SER A O 1
ATOM 569 N N . VAL A 1 80 ? -46.800 8.500 25.804 1.00 83.25 80 VAL A N 1
ATOM 570 C CA . VAL A 1 80 ? -48.241 8.736 25.897 1.00 83.25 80 VAL A CA 1
ATOM 571 C C . VAL A 1 80 ? -48.506 10.227 26.082 1.00 83.25 80 VAL A C 1
ATOM 573 O O . VAL A 1 80 ? -48.022 10.867 27.014 1.00 83.25 80 VAL A O 1
ATOM 576 N N . SER A 1 81 ? -49.319 10.807 25.195 1.00 82.69 81 SER A N 1
ATOM 577 C CA . SER A 1 81 ? -49.714 12.214 25.310 1.00 82.69 81 SER A CA 1
ATOM 578 C C . SER A 1 81 ? -50.381 12.483 26.660 1.00 82.69 81 SER A C 1
ATOM 580 O O . SER A 1 81 ? -51.338 11.805 27.027 1.00 82.69 81 SER A O 1
ATOM 582 N N . SER A 1 82 ? -49.964 13.541 27.361 1.00 77.06 82 SER A N 1
ATOM 583 C CA . SER A 1 82 ? -50.624 13.989 28.596 1.00 77.06 82 SER A CA 1
ATOM 584 C C . SER A 1 82 ? -52.087 14.383 28.368 1.00 77.06 82 SER A C 1
ATOM 586 O O . SER A 1 82 ? -52.868 14.462 29.309 1.00 77.06 82 SER A O 1
ATOM 588 N N . GLY A 1 83 ? -52.491 14.602 27.111 1.00 80.00 83 GLY A N 1
ATOM 589 C CA . GLY A 1 83 ? -53.871 14.835 26.703 1.00 80.00 83 GLY A CA 1
ATOM 590 C C . GLY A 1 83 ? -54.743 13.593 26.535 1.00 80.00 83 GLY A C 1
ATOM 591 O O . GLY A 1 83 ? -55.926 13.761 26.246 1.00 80.00 83 GLY A O 1
ATOM 592 N N . ASN A 1 84 ? -54.187 12.390 26.686 1.00 88.12 84 ASN A N 1
ATOM 593 C CA . ASN A 1 84 ? -54.877 11.141 26.394 1.00 88.12 84 ASN A CA 1
ATOM 594 C C . ASN A 1 84 ? -56.097 10.929 27.310 1.00 88.12 84 ASN A C 1
ATOM 596 O O . ASN A 1 84 ? -56.052 11.206 28.512 1.00 88.12 84 ASN A O 1
ATOM 600 N N . ALA A 1 85 ? -57.191 10.417 26.740 1.00 88.38 85 ALA A N 1
ATOM 601 C CA . ALA A 1 85 ? -58.425 10.177 27.479 1.00 88.38 85 ALA A CA 1
ATOM 602 C C . ALA A 1 85 ? -58.281 9.122 28.591 1.00 88.38 85 ALA A C 1
ATOM 604 O O . ALA A 1 85 ? -59.061 9.142 29.542 1.00 88.38 85 ALA A O 1
ATOM 605 N N . ALA A 1 86 ? -57.248 8.274 28.530 1.00 88.62 86 ALA A N 1
ATOM 606 C CA . ALA A 1 86 ? -56.917 7.319 29.580 1.00 88.62 86 ALA A CA 1
ATOM 607 C C . ALA A 1 86 ? -56.631 7.988 30.933 1.00 88.62 86 ALA A C 1
ATOM 609 O O . ALA A 1 86 ? -56.869 7.367 31.967 1.00 88.62 86 ALA A O 1
ATOM 610 N N . PHE A 1 87 ? -56.175 9.246 30.935 1.00 89.19 87 PHE A N 1
ATOM 611 C CA . PHE A 1 87 ? -55.875 9.991 32.157 1.00 89.19 87 PHE A CA 1
ATOM 612 C C . PHE A 1 87 ? -57.046 10.835 32.664 1.00 89.19 87 PHE A C 1
ATOM 614 O O . PHE A 1 87 ? -56.974 11.293 33.789 1.00 89.19 87 PHE A O 1
ATOM 621 N N . ILE A 1 88 ? -58.104 11.084 31.882 1.00 86.69 88 ILE A N 1
ATOM 622 C CA . ILE A 1 88 ? -59.154 12.054 32.260 1.00 86.69 88 ILE A CA 1
ATOM 623 C C . ILE A 1 88 ? -59.818 11.645 33.590 1.00 86.69 88 ILE A C 1
ATOM 625 O O . ILE A 1 88 ? -60.180 10.471 33.735 1.00 86.69 88 ILE A O 1
ATOM 629 N N . PRO A 1 89 ? -60.057 12.580 34.537 1.00 80.75 89 PRO A N 1
ATOM 630 C CA . PRO A 1 89 ? -60.618 12.235 35.838 1.00 80.75 89 PRO A CA 1
ATOM 631 C C . PRO A 1 89 ? -61.995 11.586 35.685 1.00 80.75 89 PRO A C 1
ATOM 633 O O . PRO A 1 89 ? -62.733 11.885 34.748 1.00 80.75 89 PRO A O 1
ATOM 636 N N . ASP A 1 90 ? -62.353 10.706 36.620 1.00 75.12 90 ASP A N 1
ATOM 637 C CA . ASP A 1 90 ? -63.660 10.027 36.715 1.00 75.12 90 ASP A CA 1
ATOM 638 C C . ASP A 1 90 ? -63.999 9.017 35.603 1.00 75.12 90 ASP A C 1
ATOM 640 O O . ASP A 1 90 ? -64.864 8.167 35.816 1.00 75.12 90 ASP A O 1
ATOM 644 N N . VAL A 1 91 ? -63.341 9.073 34.441 1.00 79.56 91 VAL A N 1
ATOM 645 C CA . VAL A 1 91 ? -63.654 8.207 33.285 1.00 79.56 91 VAL A CA 1
ATOM 646 C C . VAL A 1 91 ? -62.461 7.428 32.740 1.00 79.56 91 VAL A C 1
ATOM 648 O O . VAL A 1 91 ? -62.654 6.347 32.187 1.00 79.56 91 VAL A O 1
ATOM 651 N N . GLY A 1 92 ? -61.243 7.949 32.882 1.00 87.12 92 GLY A N 1
ATOM 652 C CA . GLY A 1 92 ? -60.035 7.311 32.377 1.00 87.12 92 GLY A CA 1
ATOM 653 C C . GLY A 1 92 ? -59.585 6.142 33.266 1.00 87.12 92 GLY A C 1
ATOM 654 O O . GLY A 1 92 ? -59.558 6.301 34.491 1.00 87.12 92 GLY A O 1
ATOM 655 N N . PRO A 1 93 ? -59.201 4.979 32.699 1.00 87.88 93 PRO A N 1
ATOM 656 C CA . PRO A 1 93 ? -58.670 3.842 33.464 1.00 87.88 93 PRO A CA 1
ATOM 657 C C . PRO A 1 93 ? -57.349 4.133 34.199 1.00 87.88 93 PRO A C 1
ATOM 659 O O . PRO A 1 93 ? -57.024 3.432 35.150 1.00 87.88 93 PRO A O 1
ATOM 662 N N . LEU A 1 94 ? -56.608 5.169 33.790 1.00 89.62 94 LEU A N 1
ATOM 663 C CA . LEU A 1 94 ? -55.348 5.618 34.394 1.00 89.62 94 LEU A CA 1
ATOM 664 C C . LEU A 1 94 ? -55.498 6.984 35.092 1.00 89.62 94 LEU A C 1
ATOM 666 O O . LEU A 1 94 ? -54.530 7.711 35.286 1.00 89.62 94 LEU A O 1
ATOM 670 N N . ALA A 1 95 ? -56.715 7.386 35.464 1.00 88.75 95 ALA A N 1
ATOM 671 C CA . ALA A 1 95 ? -56.884 8.494 36.402 1.00 88.75 95 ALA A CA 1
ATOM 672 C C . ALA A 1 95 ? -56.504 8.036 37.821 1.00 88.75 95 ALA A C 1
ATOM 674 O O . ALA A 1 95 ? -56.771 6.892 38.194 1.00 88.75 95 ALA A O 1
ATOM 675 N N . VAL A 1 96 ? -55.947 8.920 38.656 1.00 87.38 96 VAL A N 1
ATOM 676 C CA . VAL A 1 96 ? -55.338 8.529 39.953 1.00 87.38 96 VAL A CA 1
ATOM 677 C C . VAL A 1 96 ? -56.290 7.818 40.924 1.00 87.38 96 VAL A C 1
ATOM 679 O O . VAL A 1 96 ? -55.854 7.023 41.754 1.00 87.38 96 VAL A O 1
ATOM 682 N N . LYS A 1 97 ? -57.596 8.073 40.804 1.00 86.38 97 LYS A N 1
ATOM 683 C CA . LYS A 1 97 ? -58.659 7.447 41.608 1.00 86.38 97 LYS A CA 1
ATOM 684 C C . LYS A 1 97 ? -59.326 6.238 40.942 1.00 86.38 97 LYS A C 1
ATOM 686 O O . LYS A 1 97 ? -60.118 5.557 41.586 1.00 86.38 97 LYS A O 1
ATOM 691 N N . SER A 1 98 ? -59.037 5.998 39.662 1.00 87.44 98 SER A N 1
ATOM 692 C CA . SER A 1 98 ? -59.605 4.905 38.861 1.00 87.44 98 SER A CA 1
ATOM 693 C C . SER A 1 98 ? -58.674 3.695 38.761 1.00 87.44 98 SER A C 1
ATOM 695 O O . SER A 1 98 ? -59.141 2.608 38.427 1.00 87.44 98 SER A O 1
ATOM 697 N N . ILE A 1 99 ? -57.377 3.867 39.041 1.00 88.94 99 ILE A N 1
ATOM 698 C CA . ILE A 1 99 ? -56.401 2.773 39.012 1.00 88.94 99 ILE A CA 1
ATOM 699 C C . ILE A 1 99 ? -56.715 1.722 40.084 1.00 88.94 99 ILE A C 1
ATOM 701 O O . ILE A 1 99 ? -56.979 2.040 41.242 1.00 88.94 99 ILE A O 1
ATOM 705 N N . THR A 1 100 ? -56.680 0.448 39.700 1.00 89.25 100 THR A N 1
ATOM 706 C CA . THR A 1 100 ? -56.933 -0.687 40.607 1.00 89.25 100 THR A CA 1
ATOM 707 C C . THR A 1 100 ? -55.681 -1.490 40.930 1.00 89.25 100 THR A C 1
ATOM 709 O O . THR A 1 100 ? -55.715 -2.310 41.843 1.00 89.25 100 THR A O 1
ATOM 712 N N . VAL A 1 101 ? -54.592 -1.229 40.210 1.00 93.19 101 VAL A N 1
ATOM 713 C CA . VAL A 1 101 ? -53.271 -1.858 40.324 1.00 93.19 101 VAL A CA 1
ATOM 714 C C . VAL A 1 101 ? -52.244 -0.740 40.569 1.00 93.19 101 VAL A C 1
ATOM 716 O O . VAL A 1 101 ? -52.483 0.375 40.093 1.00 93.19 101 VAL A O 1
ATOM 719 N N . PRO A 1 102 ? -51.149 -0.973 41.315 1.00 96.19 102 PRO A N 1
ATOM 720 C CA . PRO A 1 102 ? -50.041 -0.024 41.411 1.00 96.19 102 PRO A CA 1
ATOM 721 C C . PRO A 1 102 ? -49.517 0.415 40.037 1.00 96.19 102 PRO A C 1
ATOM 723 O O . PRO A 1 102 ? -49.511 -0.372 39.085 1.00 96.19 102 PRO A O 1
ATOM 726 N N . VAL A 1 103 ? -49.083 1.676 39.921 1.00 95.19 103 VAL A N 1
ATOM 727 C CA . VAL A 1 103 ? -48.668 2.252 38.627 1.00 95.19 103 VAL A CA 1
ATOM 728 C C . VAL A 1 103 ? -47.358 3.029 38.728 1.00 95.19 103 VAL A C 1
ATOM 730 O O . VAL A 1 103 ? -47.186 3.857 39.623 1.00 95.19 103 VAL A O 1
ATOM 733 N N . ILE A 1 104 ? -46.466 2.828 37.755 1.00 96.12 104 ILE A N 1
ATOM 734 C CA . ILE A 1 104 ? -45.348 3.737 37.481 1.00 96.12 104 ILE A CA 1
ATOM 735 C C . ILE A 1 104 ? -45.757 4.705 36.368 1.00 96.12 104 ILE A C 1
ATOM 737 O O . ILE A 1 104 ? -45.980 4.294 35.229 1.00 96.12 104 ILE A O 1
ATOM 741 N N . TYR A 1 105 ? -45.834 5.997 36.681 1.00 93.06 105 TYR A N 1
ATOM 742 C CA . TYR A 1 105 ? -46.051 7.059 35.700 1.00 93.06 105 TYR A CA 1
ATOM 743 C C . TYR A 1 105 ? -44.726 7.692 35.303 1.00 93.06 105 TYR A C 1
ATOM 745 O O . TYR A 1 105 ? -44.244 8.594 35.984 1.00 93.06 105 TYR A O 1
ATOM 753 N N . CYS A 1 106 ? -44.199 7.341 34.135 1.00 90.38 106 CYS A N 1
ATOM 754 C CA . CYS A 1 106 ? -43.142 8.121 33.493 1.00 90.38 106 CYS A CA 1
ATOM 755 C C . CYS A 1 106 ? -43.727 9.265 32.658 1.00 90.38 106 CYS A C 1
ATOM 757 O O . CYS A 1 106 ? -43.311 9.543 31.544 1.00 90.38 106 CYS A O 1
ATOM 759 N N . LYS A 1 107 ? -44.767 9.913 33.179 1.00 87.12 107 LYS A N 1
ATOM 760 C CA . LYS A 1 107 ? -45.435 11.047 32.546 1.00 87.12 107 LYS A CA 1
ATOM 761 C C . LYS A 1 107 ? -45.904 11.993 33.635 1.00 87.12 107 LYS A C 1
ATOM 763 O O . LYS A 1 107 ? -47.088 12.045 33.955 1.00 87.12 107 LYS A O 1
ATOM 768 N N . SER A 1 108 ? -44.978 12.755 34.206 1.00 87.12 108 SER A N 1
ATOM 769 C CA . SER A 1 108 ? -45.281 13.797 35.202 1.00 87.12 108 SER A CA 1
ATOM 770 C C . SER A 1 108 ? -46.408 14.739 34.743 1.00 87.12 108 SER A C 1
ATOM 772 O O . SER A 1 108 ? -47.269 15.132 35.523 1.00 87.12 108 SER A O 1
ATOM 774 N N . GLU A 1 109 ? -46.483 15.049 33.447 1.00 84.56 109 GLU A N 1
ATOM 775 C CA . GLU A 1 109 ? -47.537 15.892 32.880 1.00 84.56 109 GLU A CA 1
ATOM 776 C C . GLU A 1 109 ? -48.950 15.296 32.964 1.00 84.56 109 GLU A C 1
ATOM 778 O O . GLU A 1 109 ? -49.933 16.024 32.791 1.00 84.56 109 GLU A O 1
ATOM 783 N N . ALA A 1 110 ? -49.076 13.988 33.201 1.00 86.69 110 ALA A N 1
ATOM 784 C CA . ALA A 1 110 ? -50.368 13.359 33.431 1.00 86.69 110 ALA A CA 1
ATOM 785 C C . ALA A 1 110 ? -51.047 13.942 34.677 1.00 86.69 110 ALA A C 1
ATOM 787 O O . ALA A 1 110 ? -52.265 13.932 34.740 1.00 86.69 110 ALA A O 1
ATOM 788 N N . PHE A 1 111 ? -50.312 14.544 35.617 1.00 87.81 111 PHE A N 1
ATOM 789 C CA . PHE A 1 111 ? -50.869 15.168 36.823 1.00 87.81 111 PHE A CA 1
ATOM 790 C C . PHE A 1 111 ? -51.229 16.659 36.648 1.00 87.81 111 PHE A C 1
ATOM 792 O O . PHE A 1 111 ? -51.324 17.400 37.622 1.00 87.81 111 PHE A O 1
ATOM 799 N N . ARG A 1 112 ? -51.432 17.136 35.412 1.00 83.56 112 ARG A N 1
ATOM 800 C CA . ARG A 1 112 ? -51.897 18.511 35.138 1.00 83.56 112 ARG A CA 1
ATOM 801 C C . ARG A 1 112 ? -53.415 18.653 35.251 1.00 83.56 112 ARG A C 1
ATOM 803 O O . ARG A 1 112 ? -54.150 17.670 35.194 1.00 83.56 112 ARG A O 1
ATOM 810 N N . ASN A 1 113 ? -53.880 19.903 35.301 1.00 81.88 113 ASN A N 1
ATOM 811 C CA . ASN A 1 113 ? -55.305 20.230 35.338 1.00 81.88 113 ASN A CA 1
ATOM 812 C C . ASN A 1 113 ? -56.121 19.512 34.253 1.00 81.88 113 ASN A C 1
ATOM 814 O O . ASN A 1 113 ? -55.848 19.647 33.054 1.00 81.88 113 ASN A O 1
ATOM 818 N N . GLY A 1 114 ? -57.165 18.805 34.681 1.00 77.00 114 GLY A N 1
ATOM 819 C CA . GLY A 1 114 ? -58.107 18.112 33.808 1.00 77.00 114 GLY A CA 1
ATOM 820 C C . GLY A 1 114 ? -57.523 16.863 33.147 1.00 77.00 114 GLY A C 1
ATOM 821 O O . GLY A 1 114 ? -58.078 16.408 32.143 1.00 77.00 114 GLY A O 1
ATOM 822 N N . LYS A 1 115 ? -56.395 16.355 33.662 1.00 85.00 115 LYS A N 1
ATOM 823 C CA . LYS A 1 115 ? -55.748 15.093 33.267 1.00 85.00 115 LYS A CA 1
ATOM 824 C C . LYS A 1 115 ? -55.960 14.063 34.377 1.00 85.00 115 LYS A C 1
ATOM 826 O O . LYS A 1 115 ? -57.091 13.895 34.783 1.00 85.00 115 LYS A O 1
ATOM 831 N N . ALA A 1 116 ? -54.936 13.405 34.908 1.00 81.31 116 ALA A N 1
ATOM 832 C CA . ALA A 1 116 ? -55.083 12.436 35.996 1.00 81.31 116 ALA A CA 1
ATOM 833 C C . ALA A 1 116 ? -55.628 13.056 37.296 1.00 81.31 116 ALA A C 1
ATOM 835 O O . ALA A 1 116 ? -56.123 12.317 38.145 1.00 81.31 116 ALA A O 1
ATOM 836 N N . VAL A 1 117 ? -55.583 14.390 37.425 1.00 81.69 117 VAL A N 1
ATOM 837 C CA . VAL A 1 117 ? -56.118 15.179 38.548 1.00 81.69 117 VAL A CA 1
ATOM 838 C C . VAL A 1 117 ? -56.873 16.420 38.051 1.00 81.69 117 VAL A C 1
ATOM 840 O O . VAL A 1 117 ? -56.714 16.865 36.910 1.00 81.69 117 VAL A O 1
ATOM 843 N N . THR A 1 118 ? -57.691 17.010 38.919 1.00 80.94 118 THR A N 1
ATOM 844 C CA . THR A 1 118 ? -58.557 18.168 38.632 1.00 80.94 118 THR A CA 1
ATOM 845 C C . THR A 1 118 ? -57.967 19.508 39.112 1.00 80.94 118 THR A C 1
ATOM 847 O O . THR A 1 118 ? -58.669 20.517 39.128 1.00 80.94 118 THR A O 1
ATOM 850 N N . ASP A 1 119 ? -56.695 19.534 39.527 1.00 71.19 119 ASP A N 1
ATOM 851 C CA . ASP A 1 119 ? -56.015 20.714 40.085 1.00 71.19 119 ASP A CA 1
ATOM 852 C C . ASP A 1 119 ? -55.731 21.803 39.046 1.00 71.19 119 ASP A C 1
ATOM 854 O O . ASP A 1 119 ? -55.086 21.540 38.035 1.00 71.19 119 ASP A O 1
ATOM 858 N N . ALA A 1 120 ? -56.124 23.047 39.321 1.00 61.06 120 ALA A N 1
ATOM 859 C CA . ALA A 1 120 ? -55.907 24.177 38.427 1.00 61.06 120 ALA A CA 1
ATOM 860 C C . ALA A 1 120 ? -54.483 24.765 38.443 1.00 61.06 120 ALA A C 1
ATOM 862 O O . ALA A 1 120 ? -54.144 25.481 37.495 1.00 61.06 120 ALA A O 1
ATOM 863 N N . ASN A 1 121 ? -53.661 24.475 39.460 1.00 71.12 121 ASN A N 1
ATOM 864 C CA . ASN A 1 121 ? -52.384 25.171 39.687 1.00 71.12 121 ASN A CA 1
ATOM 865 C C . ASN A 1 121 ? -51.137 24.429 39.170 1.00 71.12 121 ASN A C 1
ATOM 867 O O . ASN A 1 121 ? -50.095 25.062 38.983 1.00 71.12 121 ASN A O 1
ATOM 871 N N . ALA A 1 122 ? -51.245 23.131 38.866 1.00 72.38 122 ALA A N 1
ATOM 872 C CA . ALA A 1 122 ? -50.126 22.306 38.409 1.00 72.38 122 ALA A CA 1
ATOM 873 C C . ALA A 1 122 ? -49.557 22.786 37.054 1.00 72.38 122 ALA A C 1
ATOM 875 O O . ALA A 1 122 ? -50.208 22.713 36.000 1.00 72.38 122 ALA A O 1
ATOM 876 N N . GLY A 1 123 ? -48.313 23.273 37.074 1.00 69.81 123 GLY A N 1
ATOM 877 C CA . GLY A 1 123 ? -47.634 23.905 35.942 1.00 69.81 123 GLY A CA 1
ATOM 878 C C . GLY A 1 123 ? -46.274 23.276 35.642 1.00 69.81 123 GLY A C 1
ATOM 879 O O . GLY A 1 123 ? -45.538 22.888 36.541 1.00 69.81 123 GLY A O 1
ATOM 880 N N . ILE A 1 124 ? -45.916 23.190 34.360 1.00 66.56 124 ILE A N 1
ATOM 881 C CA . ILE A 1 124 ? -44.594 22.712 33.933 1.00 66.56 124 ILE A CA 1
ATOM 882 C C . ILE A 1 124 ? -43.602 23.876 33.998 1.00 66.56 124 ILE A C 1
ATOM 884 O O . ILE A 1 124 ? -43.871 24.944 33.439 1.00 66.56 124 ILE A O 1
ATOM 888 N N . ALA A 1 125 ? -42.454 23.675 34.648 1.00 60.81 125 ALA A N 1
ATOM 889 C CA . ALA A 1 125 ? -41.307 24.554 34.428 1.00 60.81 125 ALA A CA 1
ATOM 890 C C . ALA A 1 125 ? -40.799 24.307 33.001 1.00 60.81 125 ALA A C 1
ATOM 892 O O . ALA A 1 125 ? -40.637 23.157 32.619 1.00 60.81 125 ALA A O 1
ATOM 893 N N . SER A 1 126 ? -40.608 25.358 32.193 1.00 57.88 126 SER A N 1
ATOM 894 C CA . SER A 1 126 ? -40.198 25.259 30.777 1.00 57.88 126 SER A CA 1
ATOM 895 C C . SER A 1 126 ? -39.199 24.117 30.515 1.00 57.88 126 SER A C 1
ATOM 897 O O . SER A 1 126 ? -38.206 24.071 31.235 1.00 57.88 126 SER A O 1
ATOM 899 N N . ASN A 1 127 ? -39.431 23.266 29.498 1.00 57.59 127 ASN A N 1
ATOM 900 C CA . ASN A 1 127 ? -38.574 22.123 29.119 1.00 57.59 127 ASN A CA 1
ATOM 901 C C . ASN A 1 127 ? -37.084 22.497 29.144 1.00 57.59 127 ASN A C 1
ATOM 903 O O . ASN A 1 127 ? -36.672 23.319 28.317 1.00 57.59 127 ASN A O 1
ATOM 907 N N . LYS A 1 128 ? -36.300 21.943 30.082 1.00 60.84 128 LYS A N 1
ATOM 908 C CA . LYS A 1 128 ? -34.866 22.243 30.248 1.00 60.84 128 LYS A CA 1
ATOM 909 C C . LYS A 1 128 ? -34.049 21.056 30.784 1.00 60.84 128 LYS A C 1
ATOM 911 O O . LYS A 1 128 ? -34.587 20.011 31.125 1.00 60.84 128 LYS A O 1
ATOM 916 N N . SER A 1 129 ? -32.732 21.248 30.752 1.00 63.62 129 SER A N 1
ATOM 917 C CA . SER A 1 129 ? -31.686 20.351 30.247 1.00 63.62 129 SER A CA 1
ATOM 918 C C . SER A 1 129 ? -30.910 19.547 31.296 1.00 63.62 129 SER A C 1
ATOM 920 O O . SER A 1 129 ? -29.839 19.045 30.967 1.00 63.62 129 SER A O 1
ATOM 922 N N . SER A 1 130 ? -31.359 19.469 32.551 1.00 83.62 130 SER A N 1
ATOM 923 C CA . SER A 1 130 ? -30.606 18.705 33.553 1.00 83.62 130 SER A CA 1
ATOM 924 C C . SER A 1 130 ? -30.667 17.208 33.245 1.00 83.62 130 SER A C 1
ATOM 926 O O . SER A 1 130 ? -31.750 16.652 33.064 1.00 83.62 130 SER A O 1
ATOM 928 N N . THR A 1 131 ? -29.506 16.563 33.180 1.00 88.81 131 THR A N 1
ATOM 929 C CA . THR A 1 131 ? -29.363 15.110 33.030 1.00 88.81 131 THR A CA 1
ATOM 930 C C . THR A 1 131 ? -29.199 14.392 34.370 1.00 88.81 131 THR A C 1
ATOM 932 O O . THR A 1 131 ? -29.155 13.165 34.413 1.00 88.81 131 THR A O 1
ATOM 935 N N . MET A 1 132 ? -29.148 15.149 35.471 1.00 90.75 132 MET A N 1
ATOM 936 C CA . MET A 1 132 ? -28.882 14.645 36.814 1.00 90.75 132 MET A CA 1
ATOM 937 C C . MET A 1 132 ? -29.961 15.076 37.813 1.00 90.75 132 MET A C 1
ATOM 939 O O . MET A 1 132 ? -30.673 16.076 37.626 1.00 90.75 132 MET A O 1
ATOM 943 N N . VAL A 1 133 ? -30.047 14.341 38.918 1.00 92.94 133 VAL A N 1
ATOM 944 C CA . VAL A 1 133 ? -30.850 14.693 40.095 1.00 92.94 133 VAL A CA 1
ATOM 945 C C . VAL A 1 133 ? -30.006 14.609 41.360 1.00 92.94 133 VAL A C 1
ATOM 947 O O . VAL A 1 133 ? -29.175 13.724 41.499 1.00 92.94 133 VAL A O 1
ATOM 950 N N . THR A 1 134 ? -30.270 15.490 42.315 1.00 94.69 134 THR A N 1
ATOM 951 C CA . THR A 1 134 ? -29.689 15.452 43.658 1.00 94.69 134 THR A CA 1
ATOM 952 C C . THR A 1 134 ? -30.638 14.716 44.595 1.00 94.69 134 THR A C 1
ATOM 954 O O . THR A 1 134 ? -31.790 15.134 44.766 1.00 94.69 134 THR A O 1
ATOM 957 N N . VAL A 1 135 ? -30.175 13.653 45.249 1.00 95.44 135 VAL A N 1
ATOM 958 C CA . VAL A 1 135 ? -30.929 12.931 46.281 1.00 95.44 135 VAL A CA 1
ATOM 959 C C . VAL A 1 135 ? -30.507 13.449 47.655 1.00 95.44 135 VAL A C 1
ATOM 961 O O . VAL A 1 135 ? -29.399 13.158 48.108 1.00 95.44 135 VAL A O 1
ATOM 964 N N . PRO A 1 136 ? -31.377 14.180 48.379 1.00 93.94 136 PRO A N 1
ATOM 965 C CA . PRO A 1 136 ? -31.050 14.641 49.720 1.00 93.94 136 PRO A CA 1
ATOM 966 C C . PRO A 1 136 ? -30.683 13.465 50.628 1.00 93.94 136 PRO A C 1
ATOM 968 O O . PRO A 1 136 ? -31.371 12.447 50.620 1.00 93.94 136 PRO A O 1
ATOM 971 N N . VAL A 1 137 ? -29.679 13.636 51.489 1.00 92.81 137 VAL A N 1
ATOM 972 C CA . VAL A 1 137 ? -29.196 12.598 52.426 1.00 92.81 137 VAL A CA 1
ATOM 973 C C . VAL A 1 137 ? -30.324 11.911 53.211 1.00 92.81 137 VAL A C 1
ATOM 975 O O . VAL A 1 137 ? -30.293 10.705 53.439 1.00 92.81 137 VAL A O 1
ATOM 978 N N . ALA A 1 138 ? -31.369 12.654 53.594 1.00 91.94 138 ALA A N 1
ATOM 979 C CA . ALA A 1 138 ? -32.528 12.098 54.299 1.00 91.94 138 ALA A CA 1
ATOM 980 C C . ALA A 1 138 ? -33.313 11.050 53.479 1.00 91.94 138 ALA A C 1
ATOM 982 O O . ALA A 1 138 ? -33.968 10.185 54.060 1.00 91.94 138 ALA A O 1
ATOM 983 N N . ASN A 1 139 ? -33.222 11.110 52.151 1.00 94.38 139 ASN A N 1
ATOM 984 C CA . ASN A 1 139 ? -33.934 10.261 51.203 1.00 94.38 139 ASN A CA 1
ATOM 985 C C . ASN A 1 139 ? -33.064 9.141 50.616 1.00 94.38 139 ASN A C 1
ATOM 987 O O . ASN A 1 139 ? -33.630 8.189 50.095 1.00 94.38 139 ASN A O 1
ATOM 991 N N . GLN A 1 140 ? -31.732 9.189 50.739 1.00 94.75 140 GLN A N 1
ATOM 992 C CA . GLN A 1 140 ? -30.820 8.171 50.176 1.00 94.75 140 GLN A CA 1
ATOM 993 C C . GLN A 1 140 ? -31.063 6.754 50.734 1.00 94.75 140 GLN A C 1
ATOM 995 O O . GLN A 1 140 ? -30.758 5.763 50.084 1.00 94.75 140 GLN A O 1
ATOM 1000 N N . SER A 1 141 ? -31.670 6.638 51.922 1.00 94.00 141 SER A N 1
ATOM 1001 C CA . SER A 1 141 ? -32.079 5.346 52.507 1.00 94.00 141 SER A CA 1
ATOM 1002 C C . SER A 1 141 ? -33.426 4.811 51.995 1.00 94.00 141 SER A C 1
ATOM 1004 O O . SER A 1 141 ? -33.860 3.733 52.410 1.00 94.00 141 SER A O 1
ATOM 1006 N N . ASN A 1 142 ? -34.118 5.557 51.128 1.00 95.62 142 ASN A N 1
ATOM 1007 C CA . ASN A 1 142 ? -35.367 5.113 50.521 1.00 95.62 142 ASN A CA 1
ATOM 1008 C C . ASN A 1 142 ? -35.099 3.890 49.621 1.00 95.62 142 ASN A C 1
ATOM 1010 O O . ASN A 1 142 ? -34.129 3.915 48.862 1.00 95.62 142 ASN A O 1
ATOM 1014 N N . PRO A 1 143 ? -35.951 2.845 49.647 1.00 96.19 143 PRO A N 1
ATOM 1015 C CA . PRO A 1 143 ? -35.725 1.654 48.834 1.00 96.19 143 PRO A CA 1
ATOM 1016 C C . PRO A 1 143 ? -35.593 1.926 47.325 1.00 96.19 143 PRO A C 1
ATOM 1018 O O . PRO A 1 143 ? -34.902 1.164 46.660 1.00 96.19 143 PRO A O 1
ATOM 1021 N N . LEU A 1 144 ? -36.144 3.024 46.784 1.00 95.94 144 LEU A N 1
ATOM 1022 C CA . LEU A 1 144 ? -35.947 3.400 45.374 1.00 95.94 144 LEU A CA 1
ATOM 1023 C C . LEU A 1 144 ? -34.471 3.584 44.992 1.00 95.94 144 LEU A C 1
ATOM 1025 O O . LEU A 1 144 ? -34.108 3.295 43.856 1.00 95.94 144 LEU A O 1
ATOM 1029 N N . PHE A 1 145 ? -33.616 3.999 45.929 1.00 97.31 145 PHE A N 1
ATOM 1030 C CA . PHE A 1 145 ? -32.186 4.229 45.691 1.00 97.31 145 PHE A CA 1
ATOM 1031 C C . PHE A 1 145 ? -31.300 3.078 46.198 1.00 97.31 145 PHE A C 1
ATOM 1033 O O . PHE A 1 145 ? -30.083 3.220 46.287 1.00 97.31 145 PHE A O 1
ATOM 1040 N N . SER A 1 146 ? -31.885 1.926 46.553 1.00 96.88 146 SER A N 1
ATOM 1041 C CA . SER A 1 146 ? -31.105 0.776 47.019 1.00 96.88 146 SER A CA 1
ATOM 1042 C C . SER A 1 146 ? -30.174 0.251 45.920 1.00 96.88 146 SER A C 1
ATOM 1044 O O . SER A 1 146 ? -30.602 0.022 44.791 1.00 96.88 146 SER A O 1
ATOM 1046 N N . GLY A 1 147 ? -28.899 0.055 46.260 1.00 94.06 147 GLY A N 1
ATOM 1047 C CA . GLY A 1 147 ? -27.866 -0.388 45.320 1.00 94.06 147 GLY A CA 1
ATOM 1048 C C . GLY A 1 147 ? -27.109 0.729 44.600 1.00 94.06 147 GLY A C 1
ATOM 1049 O O . GLY A 1 147 ? -26.152 0.409 43.907 1.00 94.06 147 GLY A O 1
ATOM 1050 N N . ILE A 1 148 ? -27.482 1.999 44.797 1.00 95.31 148 ILE A N 1
ATOM 1051 C CA . ILE A 1 148 ? -26.742 3.166 44.291 1.00 95.31 148 ILE A CA 1
ATOM 1052 C C . ILE A 1 148 ? -25.736 3.629 45.354 1.00 95.31 148 ILE A C 1
ATOM 1054 O O . ILE A 1 148 ? -26.078 3.702 46.540 1.00 95.31 148 ILE A O 1
ATOM 1058 N N . ASP A 1 149 ? -24.502 3.928 44.940 1.00 92.00 149 ASP A N 1
ATOM 1059 C CA . ASP A 1 149 ? -23.456 4.446 45.826 1.00 92.00 149 ASP A CA 1
ATOM 1060 C C . ASP A 1 149 ? -23.443 5.982 45.847 1.00 92.00 149 ASP A C 1
ATOM 1062 O O . ASP A 1 149 ? -23.252 6.630 44.826 1.00 92.00 149 ASP A O 1
ATOM 1066 N N . PHE A 1 150 ? -23.597 6.562 47.038 1.00 90.69 150 PHE A N 1
ATOM 1067 C CA . PHE A 1 150 ? -23.529 8.010 47.277 1.00 90.69 150 PHE A CA 1
ATOM 1068 C C . PHE A 1 150 ? -22.201 8.443 47.922 1.00 90.69 150 PHE A C 1
ATOM 1070 O O . PHE A 1 150 ? -22.070 9.561 48.421 1.00 90.69 150 PHE A O 1
ATOM 1077 N N . SER A 1 151 ? -21.190 7.568 47.968 1.00 84.94 151 SER A N 1
ATOM 1078 C CA . SER A 1 151 ? -19.887 7.896 48.562 1.00 84.94 151 SER A CA 1
ATOM 1079 C C . SER A 1 151 ? -19.153 9.026 47.820 1.00 84.94 151 SER A C 1
ATOM 1081 O O . SER A 1 151 ? -18.390 9.769 48.444 1.00 84.94 151 SER A O 1
ATOM 1083 N N . GLY A 1 152 ? -19.427 9.188 46.520 1.00 78.06 152 GLY A N 1
ATOM 1084 C CA . GLY A 1 152 ? -18.877 10.232 45.649 1.00 78.06 152 GLY A CA 1
ATOM 1085 C C . GLY A 1 152 ? -19.653 11.556 45.628 1.00 78.06 152 GLY A C 1
ATOM 1086 O O . GLY A 1 152 ? -19.153 12.533 45.074 1.00 78.06 152 GLY A O 1
ATOM 1087 N N . GLY A 1 153 ? -20.839 11.627 46.241 1.00 88.12 153 GLY A N 1
ATOM 1088 C CA . GLY A 1 153 ? -21.702 12.810 46.217 1.00 88.12 153 GLY A CA 1
ATOM 1089 C C . GLY A 1 153 ? -23.191 12.471 46.316 1.00 88.12 153 GLY A C 1
ATOM 1090 O O . GLY A 1 153 ? -23.577 11.308 46.312 1.00 88.12 153 GLY A O 1
ATOM 1091 N N . ASP A 1 154 ? -24.027 13.509 46.405 1.00 93.31 154 ASP A N 1
ATOM 1092 C CA . ASP A 1 154 ? -25.490 13.375 46.511 1.00 93.31 154 ASP A CA 1
ATOM 1093 C C . ASP A 1 154 ? -26.193 13.345 45.134 1.00 93.31 154 ASP A C 1
ATOM 1095 O O . ASP A 1 154 ? -27.412 13.167 45.066 1.00 93.31 154 ASP A O 1
ATOM 1099 N N . ASP A 1 155 ? -25.446 13.557 44.047 1.00 92.50 155 ASP A N 1
ATOM 1100 C CA . ASP A 1 155 ? -25.966 13.639 42.682 1.00 92.50 155 ASP A CA 1
ATOM 1101 C C . ASP A 1 155 ? -25.941 12.271 41.989 1.00 92.50 155 ASP A C 1
ATOM 1103 O O . ASP A 1 155 ? -24.991 11.505 42.128 1.00 92.50 155 ASP A O 1
ATOM 1107 N N . ILE A 1 156 ? -26.990 11.991 41.218 1.00 92.44 156 ILE A N 1
ATOM 1108 C CA . ILE A 1 156 ? -27.123 10.826 40.343 1.00 92.44 156 ILE A CA 1
ATOM 1109 C C . ILE A 1 156 ? -27.276 11.330 38.912 1.00 92.44 156 ILE A C 1
ATOM 1111 O O . ILE A 1 156 ? -28.218 12.076 38.615 1.00 92.44 156 ILE A O 1
ATOM 1115 N N . GLU A 1 157 ? -26.398 10.886 38.017 1.00 90.25 157 GLU A N 1
ATOM 1116 C CA . GLU A 1 157 ? -26.585 11.050 36.578 1.00 90.25 157 GLU A CA 1
ATOM 1117 C C . GLU A 1 157 ? -27.642 10.049 36.095 1.00 90.25 157 GLU A C 1
ATOM 1119 O O . GLU A 1 157 ? -27.544 8.853 36.353 1.00 90.25 157 GLU A O 1
ATOM 1124 N N . LEU A 1 158 ? -28.706 10.539 35.454 1.00 91.81 158 LEU A N 1
ATOM 1125 C CA . LEU A 1 158 ? -29.797 9.700 34.942 1.00 91.81 158 LEU A CA 1
ATOM 1126 C C . LEU A 1 158 ? -29.662 9.427 33.443 1.00 91.81 158 LEU A C 1
ATOM 1128 O O . LEU A 1 158 ? -30.104 8.388 32.950 1.00 91.81 158 LEU A O 1
ATOM 1132 N N . PHE A 1 159 ? -29.089 10.390 32.722 1.00 90.06 159 PHE A N 1
ATOM 1133 C CA . PHE A 1 159 ? -28.868 10.332 31.284 1.00 90.06 159 PHE A CA 1
ATOM 1134 C C . PHE A 1 159 ? -27.491 10.900 30.943 1.00 90.06 159 PHE A C 1
ATOM 1136 O O . PHE A 1 159 ? -27.059 11.846 31.588 1.00 90.06 159 PHE A O 1
ATOM 1143 N N . PHE A 1 160 ? -26.835 10.409 29.895 1.00 84.12 160 PHE A N 1
ATOM 1144 C CA . PHE A 1 160 ? -25.535 10.962 29.482 1.00 84.12 160 PHE A CA 1
ATOM 1145 C C . PHE A 1 160 ? -25.665 12.295 28.748 1.00 84.12 160 PHE A C 1
ATOM 1147 O O . PHE A 1 160 ? -24.810 13.168 28.857 1.00 84.12 160 PHE A O 1
ATOM 1154 N N . ASN A 1 161 ? -26.744 12.459 27.983 1.00 85.12 161 ASN A N 1
ATOM 1155 C CA . ASN A 1 161 ? -26.978 13.616 27.137 1.00 85.12 161 ASN A CA 1
ATOM 1156 C C . ASN A 1 161 ? -28.450 14.043 27.141 1.00 85.12 161 ASN A C 1
ATOM 1158 O O . ASN A 1 161 ? -29.377 13.271 27.402 1.00 85.12 161 ASN A O 1
ATOM 1162 N N . THR A 1 162 ? -28.666 15.307 26.779 1.00 86.88 162 THR A N 1
ATOM 1163 C CA . THR A 1 162 ? -30.000 15.833 26.471 1.00 86.88 162 THR A CA 1
ATOM 1164 C C . THR A 1 162 ? -30.378 15.549 25.024 1.00 86.88 162 THR A C 1
ATOM 1166 O O . THR A 1 162 ? -29.537 15.568 24.120 1.00 86.88 162 THR 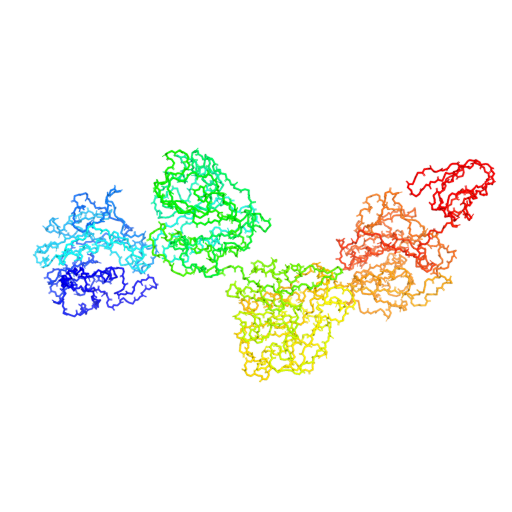A O 1
ATOM 1169 N N . THR A 1 163 ? -31.666 15.316 24.786 1.00 83.94 163 THR A N 1
ATOM 1170 C CA . THR A 1 163 ? -32.179 14.971 23.457 1.00 83.94 163 THR A CA 1
ATOM 1171 C C . THR A 1 163 ? -33.454 15.742 23.125 1.00 83.94 163 THR A C 1
ATOM 1173 O O . THR A 1 163 ? -33.994 16.515 23.928 1.00 83.94 163 THR A O 1
ATOM 1176 N N . ASN A 1 164 ? -33.901 15.640 21.876 1.00 84.00 164 ASN A N 1
ATOM 1177 C CA . ASN A 1 164 ? -35.262 16.029 21.504 1.00 84.00 164 ASN A CA 1
ATOM 1178 C C . ASN A 1 164 ? -36.226 14.858 21.774 1.00 84.00 164 ASN A C 1
ATOM 1180 O O . ASN A 1 164 ? -35.781 13.760 22.078 1.00 84.00 164 ASN A O 1
ATOM 1184 N N . ASP A 1 165 ? -37.538 15.057 21.622 1.00 77.50 165 ASP A N 1
ATOM 1185 C CA . ASP A 1 165 ? -38.527 13.983 21.845 1.00 77.50 165 ASP A CA 1
ATOM 1186 C C . ASP A 1 165 ? -38.388 12.787 20.866 1.00 77.50 165 ASP A C 1
ATOM 1188 O O . ASP A 1 165 ? -39.043 11.769 21.067 1.00 77.50 165 ASP A O 1
ATOM 1192 N N . ASN A 1 166 ? -37.502 12.874 19.862 1.00 76.00 166 ASN A N 1
ATOM 1193 C CA . ASN A 1 166 ? -37.200 11.812 18.895 1.00 76.00 166 ASN A CA 1
ATOM 1194 C C . ASN A 1 166 ? -35.891 11.061 19.224 1.00 76.00 166 ASN A C 1
ATOM 1196 O O . ASN A 1 166 ? -35.400 10.291 18.402 1.00 76.00 166 ASN A O 1
ATOM 1200 N N . GLY A 1 167 ? -35.265 11.333 20.373 1.00 76.44 167 GLY A N 1
ATOM 1201 C CA . GLY A 1 167 ? -34.004 10.700 20.772 1.00 76.44 167 GLY A CA 1
ATOM 1202 C C . GLY A 1 167 ? -32.776 11.169 19.991 1.00 76.44 167 GLY A C 1
ATOM 1203 O O . GLY A 1 167 ? -31.736 10.527 20.036 1.00 76.44 167 GLY A O 1
ATOM 1204 N N . THR A 1 168 ? -32.858 12.296 19.277 1.00 81.00 168 THR A N 1
ATOM 1205 C CA . THR A 1 168 ? -31.682 12.899 18.631 1.00 81.00 168 THR A CA 1
ATOM 1206 C C . THR A 1 168 ? -30.849 13.673 19.664 1.00 81.00 168 THR A C 1
ATOM 1208 O O . THR A 1 168 ? -31.426 14.518 20.366 1.00 81.00 168 THR A O 1
ATOM 1211 N N . PRO A 1 169 ? -29.518 13.464 19.736 1.00 77.19 169 PRO A N 1
ATOM 1212 C CA . PRO A 1 169 ? -28.624 14.250 20.588 1.00 77.19 169 PRO A CA 1
ATOM 1213 C C . PRO A 1 169 ? -28.692 15.761 20.310 1.00 77.19 169 PRO A C 1
ATOM 1215 O O . PRO A 1 169 ? -28.949 16.191 19.183 1.00 77.19 169 PRO A O 1
ATOM 1218 N N . GLY A 1 170 ? -28.450 16.583 21.337 1.00 70.12 170 GLY A N 1
ATOM 1219 C CA . GLY A 1 170 ? -28.390 18.049 21.216 1.00 70.12 170 GLY A CA 1
ATOM 1220 C C . GLY A 1 170 ? -29.741 18.770 21.310 1.00 70.12 170 GLY A C 1
ATOM 1221 O O . GLY A 1 170 ? -29.827 19.969 21.029 1.00 70.12 170 GLY A O 1
ATOM 1222 N N . GLY A 1 171 ? -30.806 18.065 21.701 1.00 77.06 171 GLY A N 1
ATOM 1223 C CA . GLY A 1 171 ? -32.066 18.698 22.096 1.00 77.06 171 GLY A CA 1
ATOM 1224 C C . GLY A 1 171 ? -32.021 19.269 23.518 1.00 77.06 171 GLY A C 1
ATOM 1225 O O . GLY A 1 171 ? -31.002 19.232 24.190 1.00 77.06 171 GLY A O 1
ATOM 1226 N N . SER A 1 172 ? -33.131 19.838 23.990 1.00 76.94 172 SER A N 1
ATOM 1227 C CA . SER A 1 172 ? -33.198 20.507 25.302 1.00 76.94 172 SER A CA 1
ATOM 1228 C C . SER A 1 172 ? -33.873 19.683 26.402 1.00 76.94 172 SER A C 1
ATOM 1230 O O . SER A 1 172 ? -34.221 20.246 27.441 1.00 76.94 172 SER A O 1
ATOM 1232 N N . THR A 1 173 ? -34.137 18.397 26.167 1.00 76.31 173 THR A N 1
ATOM 1233 C CA . THR A 1 173 ? -35.068 17.612 26.986 1.00 76.31 173 THR A CA 1
ATOM 1234 C C . THR A 1 173 ? -34.377 16.364 27.529 1.00 76.31 173 THR A C 1
ATOM 1236 O O . THR A 1 173 ? -33.955 15.499 26.772 1.00 76.31 173 THR A O 1
ATOM 1239 N N . ALA A 1 174 ? -34.274 16.277 28.854 1.00 85.25 174 ALA A N 1
ATOM 1240 C CA . ALA A 1 174 ? -33.909 15.054 29.577 1.00 85.25 174 ALA A CA 1
ATOM 1241 C C . ALA A 1 174 ? -34.897 14.797 30.722 1.00 85.25 174 ALA A C 1
ATOM 1243 O O . ALA A 1 174 ? -35.385 13.681 30.879 1.00 85.25 174 ALA A O 1
ATOM 1244 N N . LEU A 1 175 ? -35.290 15.856 31.442 1.00 88.19 175 LEU A N 1
ATOM 1245 C CA . LEU A 1 175 ? -36.310 15.817 32.488 1.00 88.19 175 LEU A CA 1
ATOM 1246 C C . LEU A 1 175 ? -37.482 16.772 32.177 1.00 88.19 175 LEU A C 1
ATOM 1248 O O . LEU A 1 175 ? -37.295 17.878 31.669 1.00 88.19 175 LEU A O 1
ATOM 1252 N N . LYS A 1 176 ? -38.709 16.356 32.505 1.00 85.56 176 LYS A N 1
ATOM 1253 C CA . LYS A 1 176 ? -39.975 17.101 32.374 1.00 85.56 176 LYS A CA 1
ATOM 1254 C C . LYS A 1 176 ? -40.598 17.308 33.761 1.00 85.56 176 LYS A C 1
ATOM 1256 O O . LYS A 1 176 ? -41.530 16.608 34.145 1.00 85.56 176 LYS A O 1
ATOM 1261 N N . VAL A 1 177 ? -40.065 18.238 34.554 1.00 86.94 177 VAL A N 1
ATOM 1262 C CA . VAL A 1 177 ? -40.505 18.476 35.946 1.00 86.94 177 VAL A CA 1
ATOM 1263 C C . VAL A 1 177 ? -41.875 19.165 36.006 1.00 86.94 177 VAL A C 1
ATOM 1265 O O . VAL A 1 177 ? -42.099 20.194 35.359 1.00 86.94 177 VAL A O 1
ATOM 1268 N N . LEU A 1 178 ? -42.783 18.636 36.833 1.00 88.12 178 LEU A N 1
ATOM 1269 C CA . LEU A 1 178 ? -44.045 19.300 37.181 1.00 88.12 178 LEU A CA 1
ATOM 1270 C C . LEU A 1 178 ? -43.893 20.008 38.531 1.00 88.12 178 LEU A C 1
ATOM 1272 O O . LEU A 1 178 ? -43.473 19.376 39.493 1.00 88.12 178 LEU A O 1
ATOM 1276 N N . ASN A 1 179 ? -44.271 21.285 38.610 1.00 87.75 179 ASN A N 1
ATOM 1277 C CA . ASN A 1 179 ? -44.260 22.086 39.837 1.00 87.75 179 ASN A CA 1
ATOM 1278 C C . ASN A 1 179 ? -45.689 22.525 40.220 1.00 87.75 179 ASN A C 1
ATOM 1280 O O . ASN A 1 179 ? -46.583 22.604 39.369 1.00 87.75 179 ASN A O 1
ATOM 1284 N N . ASN A 1 180 ? -45.867 22.919 41.482 1.00 87.62 180 ASN A N 1
ATOM 1285 C CA . ASN A 1 180 ? -47.109 23.455 42.055 1.00 87.62 180 ASN A CA 1
ATOM 1286 C C . ASN A 1 180 ? -48.302 22.480 42.012 1.00 87.62 180 ASN A C 1
ATOM 1288 O O . ASN A 1 180 ? -49.428 22.895 41.743 1.00 87.62 180 ASN A O 1
ATOM 1292 N N . LEU A 1 181 ? -48.054 21.190 42.238 1.00 88.12 181 LEU A N 1
ATOM 1293 C CA . LEU A 1 181 ? -49.090 20.191 42.499 1.00 88.12 181 LEU A CA 1
ATOM 1294 C C . LEU A 1 181 ? -49.200 19.983 44.011 1.00 88.12 181 LEU A C 1
ATOM 1296 O O . LEU A 1 181 ? -48.247 19.510 44.622 1.00 88.12 181 LEU A O 1
ATOM 1300 N N . ASP A 1 182 ? -50.341 20.290 44.621 1.00 86.25 182 ASP A N 1
ATOM 1301 C CA . ASP A 1 182 ? -50.511 20.074 46.063 1.00 86.25 182 ASP A CA 1
ATOM 1302 C C . ASP A 1 182 ? -50.525 18.570 46.399 1.00 86.25 182 ASP A C 1
ATOM 1304 O O . ASP A 1 182 ? -51.372 17.828 45.911 1.00 86.25 182 ASP A O 1
ATOM 1308 N N . ILE A 1 183 ? -49.619 18.098 47.260 1.00 89.00 183 ILE A N 1
ATOM 1309 C CA . ILE A 1 183 ? -49.567 16.692 47.700 1.00 89.00 183 ILE A CA 1
ATOM 1310 C C . ILE A 1 183 ? -49.874 16.639 49.198 1.00 89.00 183 ILE A C 1
ATOM 1312 O O . ILE A 1 183 ? -49.103 17.124 50.026 1.00 89.00 183 ILE A O 1
ATOM 1316 N N . SER A 1 184 ? -51.010 16.048 49.582 1.00 86.75 184 SER A N 1
ATOM 1317 C CA . SER A 1 184 ? -51.484 16.112 50.979 1.00 86.75 184 SER A CA 1
ATOM 1318 C C . SER A 1 184 ? -50.679 15.268 51.971 1.00 86.75 184 SER A C 1
ATOM 1320 O O . SER A 1 184 ? -50.796 15.453 53.185 1.00 86.75 184 SER A O 1
ATOM 1322 N N . ASN A 1 185 ? -49.869 14.336 51.470 1.00 83.00 185 ASN A N 1
ATOM 1323 C CA . ASN A 1 185 ? -49.047 13.436 52.262 1.00 83.00 185 ASN A CA 1
ATOM 1324 C C . ASN A 1 185 ? -47.566 13.769 52.071 1.00 83.00 185 ASN A C 1
ATOM 1326 O O . ASN A 1 185 ? -47.039 13.635 50.971 1.00 83.00 185 ASN A O 1
ATOM 1330 N N . ALA A 1 186 ? -46.872 14.116 53.157 1.00 78.12 186 ALA A N 1
ATOM 1331 C CA . ALA A 1 186 ? -45.439 14.410 53.117 1.00 78.12 186 ALA A CA 1
ATOM 1332 C C . ALA A 1 186 ? -44.588 13.215 52.641 1.00 78.12 186 ALA A C 1
ATOM 1334 O O . ALA A 1 186 ? -43.534 13.424 52.049 1.00 78.12 186 ALA A O 1
ATOM 1335 N N . ALA A 1 187 ? -45.049 11.974 52.849 1.00 79.00 187 ALA A N 1
ATOM 1336 C CA . ALA A 1 187 ? -44.389 10.783 52.309 1.00 79.00 187 ALA A CA 1
ATOM 1337 C C . ALA A 1 187 ? -44.487 10.683 50.774 1.00 79.00 187 ALA A C 1
ATOM 1339 O O . ALA A 1 187 ? -43.700 9.957 50.181 1.00 79.00 187 ALA A O 1
ATOM 1340 N N . GLY A 1 188 ? -45.426 11.414 50.159 1.00 78.44 188 GLY A N 1
ATOM 1341 C CA . GLY A 1 188 ? -45.595 11.562 48.710 1.00 78.44 188 GLY A CA 1
ATOM 1342 C C . GLY A 1 188 ? -44.753 12.672 48.073 1.00 78.44 188 GLY A C 1
ATOM 1343 O O . GLY A 1 188 ? -44.842 12.885 46.862 1.00 78.44 188 GLY A O 1
ATOM 1344 N N . GLY A 1 189 ? -43.973 13.406 48.874 1.00 86.00 189 GLY A N 1
ATOM 1345 C CA . GLY A 1 189 ? -43.112 14.486 48.395 1.00 86.00 189 GLY A CA 1
ATOM 1346 C C . GLY A 1 189 ? -41.993 14.005 47.465 1.00 86.00 189 GLY A C 1
ATOM 1347 O O . GLY A 1 189 ? -41.731 12.809 47.325 1.00 86.00 189 GLY A O 1
ATOM 1348 N N . THR A 1 190 ? -41.317 14.962 46.829 1.00 88.31 190 THR A N 1
ATOM 1349 C CA . THR A 1 190 ? -40.219 14.683 45.895 1.00 88.31 190 THR A CA 1
ATOM 1350 C C . THR A 1 190 ? -39.030 14.055 46.625 1.00 88.31 190 THR A C 1
ATOM 1352 O O . THR A 1 190 ? -38.517 14.623 47.592 1.00 88.31 190 THR A O 1
ATOM 1355 N N . LEU A 1 191 ? -38.566 12.899 46.148 1.00 91.94 191 LEU A N 1
ATOM 1356 C CA . LEU A 1 191 ? -37.446 12.163 46.739 1.00 91.94 191 LEU A CA 1
ATOM 1357 C C . LEU A 1 191 ? -36.083 12.623 46.213 1.00 91.94 191 LEU A C 1
ATOM 1359 O O . LEU A 1 191 ? -35.114 12.573 46.966 1.00 91.94 191 LEU A O 1
ATOM 1363 N N . ALA A 1 192 ? -36.022 13.099 44.967 1.00 88.81 192 ALA A N 1
ATOM 1364 C CA . ALA A 1 192 ? -34.821 13.638 44.332 1.00 88.81 192 ALA A CA 1
ATOM 1365 C C . ALA A 1 192 ? -35.132 14.974 43.649 1.00 88.81 192 ALA A C 1
ATOM 1367 O O . ALA A 1 192 ? -36.120 15.090 42.927 1.00 88.81 192 ALA A O 1
ATOM 1368 N N . THR A 1 193 ? -34.309 15.989 43.884 1.00 88.94 193 THR A N 1
ATOM 1369 C CA . THR A 1 193 ? -34.500 17.340 43.348 1.00 88.94 193 THR A CA 1
ATOM 1370 C C . THR A 1 193 ? -33.587 17.602 42.162 1.00 88.94 193 THR A C 1
ATOM 1372 O O . THR A 1 193 ? -32.589 16.928 41.965 1.00 88.94 193 THR A O 1
ATOM 1375 N N . THR A 1 194 ? -33.899 18.622 41.384 1.00 86.44 194 THR A N 1
ATOM 1376 C CA . THR A 1 194 ? -33.033 19.147 40.325 1.00 86.44 194 THR A CA 1
ATOM 1377 C C . THR A 1 194 ? -33.194 20.676 40.327 1.00 86.44 194 THR A C 1
ATOM 1379 O O . THR A 1 194 ? -34.156 21.153 40.949 1.00 86.44 194 THR A O 1
ATOM 1382 N N . PRO A 1 195 ? -32.295 21.483 39.732 1.00 84.88 195 PRO A N 1
ATOM 1383 C CA . PRO A 1 195 ? -32.379 22.949 39.795 1.00 84.88 195 PRO A CA 1
ATOM 1384 C C . PRO A 1 195 ? -33.725 23.550 39.341 1.00 84.88 195 PRO A C 1
ATOM 1386 O O . PRO A 1 195 ? -34.048 24.685 39.691 1.00 84.88 195 PRO A O 1
ATOM 1389 N N . GLU A 1 196 ? -34.522 22.800 38.581 1.00 80.75 196 GLU A N 1
ATOM 1390 C CA . GLU A 1 196 ? -35.854 23.154 38.083 1.00 80.75 196 GLU A CA 1
ATOM 1391 C C . GLU A 1 196 ? -36.996 22.967 39.105 1.00 80.75 196 GLU A C 1
ATOM 1393 O O . GLU A 1 196 ? -38.132 23.379 38.837 1.00 80.75 196 GLU A O 1
ATOM 1398 N N . VAL A 1 197 ? -36.728 22.361 40.266 1.00 85.75 197 VAL A N 1
ATOM 1399 C CA . VAL A 1 197 ? -37.710 22.173 41.347 1.00 85.75 197 VAL A CA 1
ATOM 1400 C C . VAL A 1 197 ? -37.842 23.457 42.157 1.00 85.75 197 VAL A C 1
ATOM 1402 O O . VAL A 1 197 ? -36.896 23.890 42.815 1.00 85.75 197 VAL A O 1
ATOM 1405 N N . THR A 1 198 ? -39.033 24.058 42.162 1.00 80.94 198 THR A N 1
ATOM 1406 C CA . THR A 1 198 ? -39.292 25.283 42.942 1.00 80.94 198 THR A CA 1
ATOM 1407 C C . THR A 1 198 ? -39.728 24.998 44.375 1.00 80.94 198 THR A C 1
ATOM 1409 O O . THR A 1 198 ? -39.459 25.799 45.268 1.00 80.94 198 THR A O 1
ATOM 1412 N N . ASP A 1 199 ? -40.396 23.865 44.595 1.00 86.19 199 ASP A N 1
ATOM 1413 C CA . ASP A 1 199 ? -40.812 23.382 45.912 1.00 86.19 199 ASP A CA 1
ATOM 1414 C C . ASP A 1 199 ? -40.950 21.852 45.894 1.00 86.19 199 ASP A C 1
ATOM 1416 O O . ASP A 1 199 ? -41.840 21.297 45.251 1.00 86.19 199 ASP A O 1
ATOM 1420 N N . ALA A 1 200 ? -40.074 21.156 46.621 1.00 84.75 200 ALA A N 1
ATOM 1421 C CA . ALA A 1 200 ? -40.038 19.694 46.657 1.00 84.75 200 ALA A CA 1
ATOM 1422 C C . ALA A 1 200 ? -41.320 19.061 47.235 1.00 84.75 200 ALA A C 1
ATOM 1424 O O . ALA A 1 200 ? -41.630 17.909 46.916 1.00 84.75 200 ALA A O 1
ATOM 1425 N N . ALA A 1 201 ? -42.080 19.790 48.061 1.00 85.56 201 ALA A N 1
ATOM 1426 C CA . ALA A 1 201 ? -43.343 19.301 48.615 1.00 85.56 201 ALA A CA 1
ATOM 1427 C C . ALA A 1 201 ? -44.491 19.310 47.592 1.00 85.56 201 ALA A C 1
ATOM 1429 O O . ALA A 1 201 ? -45.468 18.589 47.779 1.00 85.56 201 ALA A O 1
ATOM 1430 N N . SER A 1 202 ? -44.361 20.096 46.518 1.00 86.81 202 SER A N 1
ATOM 1431 C CA . SER A 1 202 ? -45.397 20.292 45.500 1.00 86.81 202 SER A CA 1
ATOM 1432 C C . SER A 1 202 ? -44.898 20.048 44.070 1.00 86.81 202 SER A C 1
ATOM 1434 O O . SER A 1 202 ? -45.383 20.649 43.111 1.00 86.81 202 SER A O 1
ATOM 1436 N N . SER A 1 203 ? -43.913 19.160 43.906 1.00 88.62 203 SER A N 1
ATOM 1437 C CA . SER A 1 203 ? -43.324 18.830 42.602 1.00 88.62 203 SER A CA 1
ATOM 1438 C C . SER A 1 203 ? -43.341 17.331 42.313 1.00 88.62 203 SER A C 1
ATOM 1440 O O . SER A 1 203 ? -43.404 16.513 43.232 1.00 88.62 203 SER A O 1
ATOM 1442 N N . ILE A 1 204 ? -43.277 16.979 41.025 1.00 88.12 204 ILE A N 1
ATOM 1443 C CA . ILE A 1 204 ? -43.075 15.610 40.541 1.00 88.12 204 ILE A CA 1
ATOM 1444 C C . ILE A 1 204 ? -41.746 15.544 39.782 1.00 88.12 204 ILE A C 1
ATOM 1446 O O . ILE A 1 204 ? -41.618 16.137 38.706 1.00 88.12 204 ILE A O 1
ATOM 1450 N N . VAL A 1 205 ? -40.783 14.809 40.346 1.00 89.62 205 VAL A N 1
ATOM 1451 C CA . VAL A 1 205 ? -39.484 14.477 39.726 1.00 89.62 205 VAL A CA 1
ATOM 1452 C C . VAL A 1 205 ? -39.232 12.979 39.831 1.00 89.62 205 VAL A C 1
ATOM 1454 O O . VAL A 1 205 ? -39.341 12.267 38.838 1.00 89.62 205 VAL A O 1
ATOM 1457 N N . ILE A 1 206 ? -38.943 12.510 41.043 1.00 94.38 206 ILE A N 1
ATOM 1458 C CA . ILE A 1 206 ? -38.968 11.108 41.446 1.00 94.38 206 ILE A CA 1
ATOM 1459 C C . ILE A 1 206 ? -39.772 11.086 42.736 1.00 94.38 206 ILE A C 1
ATOM 1461 O O . ILE A 1 206 ? -39.322 11.604 43.760 1.00 94.38 206 ILE A O 1
ATOM 1465 N N . ASN A 1 207 ? -40.977 10.536 42.683 1.00 94.56 207 ASN A N 1
ATOM 1466 C CA . ASN A 1 207 ? -41.890 10.521 43.821 1.00 94.56 207 ASN A CA 1
ATOM 1467 C C . ASN A 1 207 ? -42.398 9.102 44.043 1.00 94.56 207 ASN A C 1
ATOM 1469 O O . ASN A 1 207 ? -42.722 8.404 43.086 1.00 94.56 207 ASN A O 1
ATOM 1473 N N . HIS A 1 208 ? -42.537 8.715 45.307 1.00 94.81 208 HIS A N 1
ATOM 1474 C CA . HIS A 1 208 ? -43.340 7.568 45.713 1.00 94.81 208 HIS A CA 1
ATOM 1475 C C . HIS A 1 208 ? -44.572 8.108 46.431 1.00 94.81 208 HIS A C 1
ATOM 1477 O O . HIS A 1 208 ? -44.446 8.658 47.516 1.00 94.81 208 HIS A O 1
ATOM 1483 N N . ILE A 1 209 ? -45.742 7.996 45.814 1.00 93.56 209 ILE A N 1
ATOM 1484 C CA . ILE A 1 209 ? -47.010 8.555 46.278 1.00 93.56 209 ILE A CA 1
ATOM 1485 C C . ILE A 1 209 ? -47.863 7.399 46.818 1.00 93.56 209 ILE A C 1
ATOM 1487 O O . ILE A 1 209 ? -48.434 6.647 46.025 1.00 93.56 209 ILE A O 1
ATOM 1491 N N . PRO A 1 210 ? -47.985 7.247 48.150 1.00 93.25 210 PRO A N 1
ATOM 1492 C CA . PRO A 1 210 ? -48.758 6.155 48.727 1.00 93.25 210 PRO A CA 1
ATOM 1493 C C . PRO A 1 210 ? -50.246 6.272 48.397 1.00 93.25 210 PRO A C 1
ATOM 1495 O O . PRO A 1 210 ? -50.773 7.379 48.227 1.00 93.25 210 PRO A O 1
ATOM 1498 N N . SER A 1 211 ? -50.942 5.144 48.392 1.00 93.38 211 SER A N 1
ATOM 1499 C CA . SER A 1 211 ? -52.402 5.068 48.362 1.00 93.38 211 SER A CA 1
ATOM 1500 C C . SER A 1 211 ? -53.038 5.937 49.455 1.00 93.38 211 SER A C 1
ATOM 1502 O O . SER A 1 211 ? -52.522 6.096 50.565 1.00 93.38 211 SER A O 1
ATOM 1504 N N . GLY A 1 212 ? -54.175 6.549 49.131 1.00 91.88 212 GLY A N 1
ATOM 1505 C CA . GLY A 1 212 ? -54.862 7.492 50.012 1.00 91.88 212 GLY A CA 1
ATOM 1506 C C . GLY A 1 212 ? -54.288 8.914 50.001 1.00 91.88 212 GLY A C 1
ATOM 1507 O O . GLY A 1 212 ? -54.784 9.764 50.742 1.00 91.88 212 GLY A O 1
ATOM 1508 N N . THR A 1 213 ? -53.280 9.204 49.175 1.00 92.94 213 THR A N 1
ATOM 1509 C CA . THR A 1 213 ? -52.725 10.558 49.031 1.00 92.94 213 THR A CA 1
ATOM 1510 C C . THR A 1 213 ? -53.616 11.395 48.121 1.00 92.94 213 THR A C 1
ATOM 1512 O O . THR A 1 213 ? -53.983 10.960 47.034 1.00 92.94 213 THR A O 1
ATOM 1515 N N . GLN A 1 214 ? -53.967 12.606 48.553 1.00 91.06 214 GLN A N 1
ATOM 1516 C CA . GLN A 1 214 ? -54.685 13.561 47.709 1.00 91.06 214 GLN A CA 1
ATOM 1517 C C . GLN A 1 214 ? -53.674 14.317 46.844 1.00 91.06 214 GLN A C 1
ATOM 1519 O O . GLN A 1 214 ? -52.681 14.830 47.369 1.00 91.06 214 GLN A O 1
ATOM 1524 N N . LEU A 1 215 ? -53.956 14.386 45.544 1.00 88.81 215 LEU A N 1
ATOM 1525 C CA . LEU A 1 215 ? -53.183 15.127 44.556 1.00 88.81 215 LEU A CA 1
ATOM 1526 C C . LEU A 1 215 ? -54.023 16.293 44.026 1.00 88.81 215 LEU A C 1
ATOM 1528 O O . LEU A 1 215 ? -55.037 16.102 43.356 1.00 88.81 215 LEU A O 1
ATOM 1532 N N . GLY A 1 216 ? -53.586 17.502 44.347 1.00 84.69 216 GLY A N 1
ATOM 1533 C CA . GLY A 1 216 ? -54.249 18.757 44.043 1.00 84.69 216 GLY A CA 1
ATOM 1534 C C . GLY A 1 216 ? -55.269 19.222 45.078 1.00 84.69 216 GLY A C 1
ATOM 1535 O O . GLY A 1 216 ? -55.531 18.574 46.092 1.00 84.69 216 GLY A O 1
ATOM 1536 N N . GLU A 1 217 ? -55.916 20.351 44.792 1.00 81.38 217 GLU A N 1
ATOM 1537 C CA . GLU A 1 217 ? -56.895 20.977 45.696 1.00 81.38 217 GLU A CA 1
ATOM 1538 C C . GLU A 1 217 ? -58.223 20.196 45.823 1.00 81.38 217 GLU A C 1
ATOM 1540 O O . GLU A 1 217 ? -59.003 20.411 46.758 1.00 81.38 217 GLU A O 1
ATOM 1545 N N . THR A 1 218 ? -58.507 19.273 44.897 1.00 83.50 218 THR A N 1
ATOM 1546 C CA . THR A 1 218 ? -59.784 18.547 44.849 1.00 83.50 218 THR A CA 1
ATOM 1547 C C . THR A 1 218 ? -59.769 17.331 45.777 1.00 83.50 218 THR A C 1
ATOM 1549 O O . THR A 1 218 ? -59.085 16.344 45.529 1.00 83.50 218 THR A O 1
ATOM 1552 N N . ALA A 1 219 ? -60.614 17.351 46.814 1.00 83.06 219 ALA A N 1
ATOM 1553 C CA . ALA A 1 219 ? -60.665 16.317 47.859 1.00 83.06 219 ALA A CA 1
ATOM 1554 C C . ALA A 1 219 ? -61.012 14.889 47.379 1.00 83.06 219 ALA A C 1
ATOM 1556 O O . ALA A 1 219 ? -60.917 13.945 48.159 1.00 83.06 219 ALA A O 1
ATOM 1557 N N . THR A 1 220 ? -61.460 14.719 46.132 1.00 82.69 220 THR A N 1
ATOM 1558 C CA . THR A 1 220 ? -61.765 13.406 45.536 1.00 82.69 220 THR A CA 1
ATOM 1559 C C . THR A 1 220 ? -60.634 12.834 44.690 1.00 82.69 220 THR A C 1
ATOM 1561 O O . THR A 1 220 ? -60.728 11.676 44.288 1.00 82.69 220 THR A O 1
ATOM 1564 N N . ASP A 1 221 ? -59.584 13.604 44.404 1.00 86.69 221 ASP A N 1
ATOM 1565 C CA . ASP A 1 221 ? -58.434 13.137 43.623 1.00 86.69 221 ASP A CA 1
ATOM 1566 C C . ASP A 1 221 ? -57.432 12.453 44.545 1.00 86.69 221 ASP A C 1
ATOM 1568 O O . ASP A 1 221 ? -56.319 12.912 44.788 1.00 86.69 221 ASP A O 1
ATOM 1572 N N . VAL A 1 222 ? -57.902 11.353 45.123 1.00 89.81 222 VAL A N 1
ATOM 1573 C CA . VAL A 1 222 ? -57.168 10.527 46.071 1.00 89.81 222 VAL A CA 1
ATOM 1574 C C . VAL A 1 222 ? -56.661 9.294 45.340 1.00 89.81 222 VAL A C 1
ATOM 1576 O O . VAL A 1 222 ? -57.434 8.619 44.658 1.00 89.81 222 VAL A O 1
ATOM 1579 N N . THR A 1 223 ? -55.373 8.998 45.484 1.00 90.81 223 THR A N 1
ATOM 1580 C CA . THR A 1 223 ? -54.753 7.820 44.880 1.00 90.81 223 THR A CA 1
ATOM 1581 C C . THR A 1 223 ? -55.397 6.545 45.418 1.00 90.81 223 THR A C 1
ATOM 1583 O O . THR A 1 223 ? -55.469 6.322 46.629 1.00 90.81 223 THR A O 1
ATOM 1586 N N . ALA A 1 224 ? -55.897 5.697 44.521 1.00 89.69 224 ALA A N 1
ATOM 1587 C CA . ALA A 1 224 ? -56.514 4.425 44.905 1.00 89.69 224 ALA A CA 1
ATOM 1588 C C . ALA A 1 224 ? -55.476 3.326 45.193 1.00 89.69 224 ALA A C 1
ATOM 1590 O O . ALA A 1 224 ? -55.756 2.398 45.948 1.00 89.69 224 ALA A O 1
ATOM 1591 N N . GLN A 1 225 ? -54.282 3.453 44.614 1.00 94.31 225 GLN A N 1
ATOM 1592 C CA . GLN A 1 225 ? -53.147 2.546 44.763 1.00 94.31 225 GLN A CA 1
ATOM 1593 C C . GLN A 1 225 ? -51.851 3.345 44.929 1.00 94.31 225 GLN A C 1
ATOM 1595 O O . GLN A 1 225 ? -51.844 4.564 44.735 1.00 94.31 225 GLN A O 1
ATOM 1600 N N . ASP A 1 226 ? -50.770 2.658 45.292 1.00 94.56 226 ASP A N 1
ATOM 1601 C CA . ASP A 1 226 ? -49.436 3.251 45.348 1.00 94.56 226 ASP A CA 1
ATOM 1602 C C . ASP A 1 226 ? -48.955 3.607 43.930 1.00 94.56 226 ASP A C 1
ATOM 1604 O O . ASP A 1 226 ? -49.159 2.860 42.966 1.00 94.56 226 ASP A O 1
ATOM 1608 N N . ILE A 1 227 ? -48.332 4.777 43.805 1.00 95.25 227 ILE A N 1
ATOM 1609 C CA . ILE A 1 227 ? -47.814 5.307 42.545 1.00 95.25 227 ILE A CA 1
ATOM 1610 C C . ILE A 1 227 ? -46.333 5.634 42.710 1.00 95.25 227 ILE A C 1
ATOM 1612 O O . ILE A 1 227 ? -45.944 6.282 43.680 1.00 95.25 227 ILE A O 1
ATOM 1616 N N . VAL A 1 228 ? -45.514 5.277 41.725 1.00 96.44 228 VAL A N 1
ATOM 1617 C CA . VAL A 1 228 ? -44.207 5.920 41.524 1.00 96.44 228 VAL A CA 1
ATOM 1618 C C . VAL A 1 228 ? -44.303 6.818 40.300 1.00 96.44 228 VAL A C 1
ATOM 1620 O O . VAL A 1 228 ? -44.861 6.423 39.281 1.00 96.44 228 VAL A O 1
ATOM 1623 N N . ALA A 1 229 ? -43.800 8.045 40.390 1.00 93.69 229 ALA A N 1
ATOM 1624 C CA . ALA A 1 229 ? -43.825 8.990 39.281 1.00 93.69 229 ALA A CA 1
ATOM 1625 C C . ALA A 1 229 ? -42.410 9.446 38.926 1.00 93.69 229 ALA A C 1
ATOM 1627 O O . ALA A 1 229 ? -41.650 9.850 39.808 1.00 93.69 229 ALA A O 1
ATOM 1628 N N . PHE A 1 230 ? -42.101 9.414 37.630 1.00 93.19 230 PHE A N 1
ATOM 1629 C CA . PHE A 1 230 ? -40.854 9.886 37.048 1.00 93.19 230 PHE A CA 1
ATOM 1630 C C . PHE A 1 230 ? -41.111 11.043 36.083 1.00 93.19 230 PHE A C 1
ATOM 1632 O O . PHE A 1 230 ? -42.044 11.031 35.275 1.00 93.19 230 PHE A O 1
ATOM 1639 N N . ALA A 1 231 ? -40.235 12.037 36.147 1.00 90.31 231 ALA A N 1
ATOM 1640 C CA . ALA A 1 231 ? -40.157 13.147 35.210 1.00 90.31 231 ALA A CA 1
ATOM 1641 C C . ALA A 1 231 ? -39.177 12.868 34.057 1.00 90.31 231 ALA A C 1
ATOM 1643 O O . ALA A 1 231 ? -38.642 13.806 33.483 1.00 90.31 231 ALA A O 1
ATOM 1644 N N . PHE A 1 232 ? -38.885 11.610 33.736 1.00 90.19 232 PHE A N 1
ATOM 1645 C CA . PHE A 1 232 ? -37.898 11.259 32.712 1.00 90.19 232 PHE A CA 1
ATOM 1646 C C . PHE A 1 232 ? -38.484 11.508 31.317 1.00 90.19 232 PHE A C 1
ATOM 1648 O O . PHE A 1 232 ? -39.633 11.154 31.072 1.00 90.19 232 PHE A O 1
ATOM 1655 N N . GLY A 1 233 ? -37.745 12.173 30.426 1.00 87.44 233 GLY A N 1
ATOM 1656 C CA . GLY A 1 233 ? -38.213 12.522 29.081 1.00 87.44 233 GLY A CA 1
ATOM 1657 C C . GLY A 1 233 ? -38.012 11.390 28.072 1.00 87.44 233 GLY A C 1
ATOM 1658 O O . GLY A 1 233 ? -36.932 10.805 28.029 1.00 87.44 233 GLY A O 1
ATOM 1659 N N . TYR A 1 234 ? -39.005 11.141 27.207 1.00 85.75 234 TYR A N 1
ATOM 1660 C CA . TYR A 1 234 ? -39.011 9.998 26.283 1.00 85.75 234 TYR A CA 1
ATOM 1661 C C . TYR A 1 234 ? -37.756 9.910 25.418 1.00 85.75 234 TYR A C 1
ATOM 1663 O O . TYR A 1 234 ? -37.079 8.888 25.424 1.00 85.75 234 TYR A O 1
ATOM 1671 N N . GLY A 1 235 ? -37.411 10.994 24.718 1.00 81.38 235 GLY A N 1
ATOM 1672 C CA . GLY A 1 235 ? -36.259 11.011 23.823 1.00 81.38 235 GLY A CA 1
ATOM 1673 C C . GLY A 1 235 ? -34.953 10.618 24.509 1.00 81.38 235 GLY A C 1
ATOM 1674 O O . GLY A 1 235 ? -34.158 9.872 23.948 1.00 81.38 235 GLY A O 1
ATOM 1675 N N . ALA A 1 236 ? -34.740 11.064 25.750 1.00 86.12 236 ALA A N 1
ATOM 1676 C CA . ALA A 1 236 ? -33.521 10.755 26.488 1.00 86.12 236 ALA A CA 1
ATOM 1677 C C . ALA A 1 236 ? -33.478 9.285 26.917 1.00 86.12 236 ALA A C 1
ATOM 1679 O O . ALA A 1 236 ? -32.396 8.712 26.957 1.00 86.12 236 ALA A O 1
ATOM 1680 N N . GLN A 1 237 ? -34.636 8.671 27.168 1.00 86.44 237 GLN A N 1
ATOM 1681 C CA . GLN A 1 237 ? -34.752 7.253 27.511 1.00 86.44 237 GLN A CA 1
ATOM 1682 C C . GLN A 1 237 ? -34.519 6.329 26.313 1.00 86.44 237 GLN A C 1
ATOM 1684 O O . GLN A 1 237 ? -33.977 5.243 26.491 1.00 86.44 237 GLN A O 1
ATOM 1689 N N . VAL A 1 238 ? -34.947 6.734 25.113 1.00 80.50 238 VAL A N 1
ATOM 1690 C CA . VAL A 1 238 ? -34.891 5.877 23.911 1.00 80.50 238 VAL A CA 1
ATOM 1691 C C . VAL A 1 238 ? -33.707 6.166 22.993 1.00 80.50 238 VAL A C 1
ATOM 1693 O O . VAL A 1 238 ? -33.478 5.407 22.058 1.00 80.50 238 VAL A O 1
ATOM 1696 N N . SER A 1 239 ? -32.963 7.246 23.241 1.00 81.44 239 SER A N 1
ATOM 1697 C CA . SER A 1 239 ? -31.814 7.648 22.427 1.00 81.44 239 SER A CA 1
ATOM 1698 C C . SER A 1 239 ? -30.758 6.552 22.351 1.00 81.44 239 SER A C 1
ATOM 1700 O O . SER A 1 239 ? -30.283 6.071 23.384 1.00 81.44 239 SER A O 1
ATOM 1702 N N . GLY A 1 240 ? -30.375 6.210 21.118 1.00 73.88 240 GLY A N 1
ATOM 1703 C CA . GLY A 1 240 ? -29.392 5.166 20.837 1.00 73.88 240 GLY A CA 1
ATOM 1704 C C . GLY A 1 240 ? -29.867 3.803 21.323 1.00 73.88 240 GLY A C 1
ATOM 1705 O O . GLY A 1 240 ? -29.088 3.079 21.916 1.00 73.88 240 GLY A O 1
ATOM 1706 N N . ASP A 1 241 ? -31.161 3.501 21.185 1.00 77.38 241 ASP A N 1
ATOM 1707 C CA . ASP A 1 241 ? -31.758 2.272 21.719 1.00 77.38 241 ASP A CA 1
ATOM 1708 C C . ASP A 1 241 ? -31.498 2.079 23.231 1.00 77.38 241 ASP A C 1
ATOM 1710 O O . ASP A 1 241 ? -31.231 0.985 23.717 1.00 77.38 241 ASP A O 1
ATOM 1714 N N . GLY A 1 242 ? -31.558 3.162 24.012 1.00 80.12 242 GLY A N 1
ATOM 1715 C CA . GLY A 1 242 ? -31.314 3.106 25.457 1.00 80.12 242 GLY A CA 1
ATOM 1716 C C . GLY A 1 242 ? -29.834 3.099 25.854 1.00 80.12 242 GLY A C 1
ATOM 1717 O O . GLY A 1 242 ? -29.514 2.789 26.997 1.00 80.12 242 GLY A O 1
ATOM 1718 N N . VAL A 1 243 ? -28.935 3.491 24.954 1.00 81.81 243 VAL A N 1
ATOM 1719 C CA . VAL A 1 243 ? -27.551 3.860 25.293 1.00 81.81 243 VAL A CA 1
ATOM 1720 C C . VAL A 1 243 ? -27.505 5.067 26.234 1.00 81.81 243 VAL A C 1
ATOM 1722 O O . VAL A 1 243 ? -26.646 5.162 27.101 1.00 81.81 243 VAL A O 1
ATOM 1725 N N . ASN A 1 244 ? -28.435 6.013 26.076 1.00 85.56 244 ASN A N 1
ATOM 1726 C CA . ASN A 1 244 ? -28.380 7.290 26.789 1.00 85.56 244 ASN A CA 1
ATOM 1727 C C . ASN A 1 244 ? -28.866 7.238 28.254 1.00 85.56 244 ASN A C 1
ATOM 1729 O O . ASN A 1 244 ? -28.792 8.262 28.928 1.00 85.56 244 ASN A O 1
ATOM 1733 N N . ILE A 1 245 ? -29.395 6.109 28.745 1.00 89.31 245 ILE A N 1
ATOM 1734 C CA . ILE A 1 245 ? -29.864 5.944 30.135 1.00 89.31 245 ILE A CA 1
ATOM 1735 C C . ILE A 1 245 ? -28.774 5.283 30.991 1.00 89.31 245 ILE A C 1
ATOM 1737 O O . ILE A 1 245 ? -28.149 4.322 30.553 1.00 89.31 245 ILE A O 1
ATOM 1741 N N . THR A 1 246 ? -28.547 5.776 32.207 1.00 91.25 246 THR A N 1
ATOM 1742 C CA . THR A 1 246 ? -27.501 5.239 33.097 1.00 91.25 246 THR A CA 1
ATOM 1743 C C . THR A 1 246 ? -27.946 3.977 33.840 1.00 91.25 246 THR A C 1
ATOM 1745 O O . THR A 1 246 ? -29.145 3.699 34.003 1.00 91.25 246 THR A O 1
ATOM 1748 N N . SER A 1 247 ? -26.970 3.231 34.352 1.00 91.44 247 SER A N 1
ATOM 1749 C CA . SER A 1 247 ? -27.171 2.098 35.262 1.00 91.44 247 SER A CA 1
ATOM 1750 C C . SER A 1 247 ? -27.941 2.493 36.537 1.00 91.44 247 SER A C 1
ATOM 1752 O O . SER A 1 247 ? -28.861 1.792 36.978 1.00 91.44 247 SER A O 1
ATOM 1754 N N . GLU A 1 248 ? -27.686 3.674 37.099 1.00 94.25 248 GLU A N 1
ATOM 1755 C CA . GLU A 1 248 ? -28.423 4.229 38.239 1.00 94.25 248 GLU A CA 1
ATOM 1756 C C . GLU A 1 248 ? -29.885 4.526 37.893 1.00 94.25 248 GLU A C 1
ATOM 1758 O O . GLU A 1 248 ? -30.785 4.201 38.675 1.00 94.25 248 GLU A O 1
ATOM 1763 N N . ALA A 1 249 ? -30.163 5.094 36.715 1.00 94.50 249 ALA A N 1
ATOM 1764 C CA . ALA A 1 249 ? -31.533 5.352 36.279 1.00 94.50 249 ALA A CA 1
ATOM 1765 C C . ALA A 1 249 ? -32.329 4.051 36.108 1.00 94.50 249 ALA A C 1
ATOM 1767 O O . ALA A 1 249 ? -33.461 3.959 36.595 1.00 94.50 249 ALA A O 1
ATOM 1768 N N . LEU A 1 250 ? -31.747 3.025 35.475 1.00 94.56 250 LEU A N 1
ATOM 1769 C CA . LEU A 1 250 ? -32.371 1.699 35.382 1.00 94.56 250 LEU A CA 1
ATOM 1770 C C . LEU A 1 250 ? -32.528 1.041 36.758 1.00 94.56 250 LEU A C 1
ATOM 1772 O O . LEU A 1 250 ? -33.557 0.429 37.041 1.00 94.56 250 LEU A O 1
ATOM 1776 N N . THR A 1 251 ? -31.579 1.241 37.670 1.00 96.69 251 THR A N 1
ATOM 1777 C CA . THR A 1 251 ? -31.696 0.777 39.060 1.00 96.69 251 THR A CA 1
ATOM 1778 C C . THR A 1 251 ? -32.926 1.366 39.749 1.00 96.69 251 THR A C 1
ATOM 1780 O O . THR A 1 251 ? -33.680 0.628 40.387 1.00 96.69 251 THR A O 1
ATOM 1783 N N . ILE A 1 252 ? -33.196 2.662 39.569 1.00 96.94 252 ILE A N 1
ATOM 1784 C CA . ILE A 1 252 ? -34.396 3.326 40.106 1.00 96.94 252 ILE A CA 1
ATOM 1785 C C . ILE A 1 252 ? -35.673 2.729 39.495 1.00 96.94 252 ILE A C 1
ATOM 1787 O O . ILE A 1 252 ? -36.634 2.459 40.222 1.00 96.94 252 ILE A O 1
ATOM 1791 N N . TRP A 1 253 ? -35.682 2.462 38.184 1.00 96.06 253 TRP A N 1
ATOM 1792 C CA . TRP A 1 253 ? -36.793 1.788 37.500 1.00 96.06 253 TRP A CA 1
ATOM 1793 C C . TRP A 1 253 ? -37.064 0.388 38.052 1.00 96.06 253 TRP A C 1
ATOM 1795 O O . TRP A 1 253 ? -38.204 0.068 38.403 1.00 96.06 253 TRP A O 1
ATOM 1805 N N . ARG A 1 254 ? -36.019 -0.437 38.174 1.00 96.44 254 ARG A N 1
ATOM 1806 C CA . ARG A 1 254 ? -36.098 -1.785 38.748 1.00 96.44 254 ARG A CA 1
ATOM 1807 C C . ARG A 1 254 ? -36.630 -1.716 40.173 1.00 96.44 254 ARG A C 1
ATOM 1809 O O . ARG A 1 254 ? -37.591 -2.401 40.512 1.00 96.44 254 ARG A O 1
ATOM 1816 N N . ASN A 1 255 ? -36.044 -0.863 41.008 1.00 97.75 255 ASN A N 1
ATOM 1817 C CA . ASN A 1 255 ? -36.420 -0.748 42.411 1.00 97.75 255 ASN A CA 1
ATOM 1818 C C . ASN A 1 255 ? -37.880 -0.301 42.570 1.00 97.75 255 ASN A C 1
ATOM 1820 O O . ASN A 1 255 ? -38.581 -0.838 43.426 1.00 97.75 255 ASN A O 1
ATOM 1824 N N . ALA A 1 256 ? -38.377 0.595 41.711 1.00 97.31 256 ALA A N 1
ATOM 1825 C CA . ALA A 1 256 ? -39.788 0.977 41.690 1.00 97.31 256 ALA A CA 1
ATOM 1826 C C . ALA A 1 256 ? -40.712 -0.214 41.392 1.00 97.31 256 ALA A C 1
ATOM 1828 O O . ALA A 1 256 ? -41.710 -0.398 42.091 1.00 97.31 256 ALA A O 1
ATOM 1829 N N . ALA A 1 257 ? -40.364 -1.053 40.411 1.00 97.38 257 ALA A N 1
ATOM 1830 C CA . ALA A 1 257 ? -41.142 -2.247 40.086 1.00 97.38 257 ALA A CA 1
ATOM 1831 C C . ALA A 1 257 ? -41.166 -3.249 41.251 1.00 97.38 257 ALA A C 1
ATOM 1833 O O . ALA A 1 257 ? -42.233 -3.742 41.622 1.00 97.38 257 ALA A O 1
ATOM 1834 N N . TYR A 1 258 ? -40.016 -3.492 41.891 1.00 97.25 258 TYR A N 1
ATOM 1835 C CA . TYR A 1 258 ? -39.924 -4.347 43.080 1.00 97.25 258 TYR A CA 1
ATOM 1836 C C . TYR A 1 258 ? -40.760 -3.808 44.244 1.00 97.25 258 TYR A C 1
ATOM 1838 O O . TYR A 1 258 ? -41.507 -4.558 44.869 1.00 97.25 258 TYR A O 1
ATOM 1846 N N . MET A 1 259 ? -40.666 -2.506 44.524 1.00 95.69 259 MET A N 1
ATOM 1847 C CA . MET A 1 259 ? -41.415 -1.872 45.609 1.00 95.69 259 MET A CA 1
ATOM 1848 C C . MET A 1 259 ? -42.923 -1.988 45.410 1.00 95.69 259 MET A C 1
ATOM 1850 O O . MET A 1 259 ? -43.626 -2.400 46.331 1.00 95.69 259 MET A O 1
ATOM 1854 N N . LEU A 1 260 ? -43.415 -1.643 44.219 1.00 96.50 260 LEU A N 1
ATOM 1855 C CA . LEU A 1 260 ? -44.851 -1.609 43.940 1.00 96.50 260 LEU A CA 1
ATOM 1856 C C . LEU A 1 260 ? -45.478 -3.006 43.840 1.00 96.50 260 LEU A C 1
ATOM 1858 O O . LEU A 1 260 ? -46.665 -3.153 44.112 1.00 96.50 260 LEU A O 1
ATOM 1862 N N . THR A 1 261 ? -44.688 -4.033 43.521 1.00 95.94 261 THR A N 1
ATOM 1863 C CA . THR A 1 261 ? -45.132 -5.441 43.524 1.00 95.94 261 THR A CA 1
ATOM 1864 C C . THR A 1 261 ? -44.903 -6.147 44.868 1.00 95.94 261 THR A C 1
ATOM 1866 O O . THR A 1 261 ? -45.197 -7.331 45.022 1.00 95.94 261 THR A O 1
ATOM 1869 N N . GLY A 1 262 ? -44.392 -5.435 45.880 1.00 93.56 262 GLY A N 1
ATOM 1870 C CA . GLY A 1 262 ? -44.147 -5.984 47.216 1.00 93.56 262 GLY A CA 1
ATOM 1871 C C . GLY A 1 262 ? -42.980 -6.977 47.296 1.00 93.56 262 GLY A C 1
ATOM 1872 O O . GLY A 1 262 ? -42.866 -7.713 48.281 1.00 93.56 262 GLY A O 1
ATOM 1873 N N . LEU A 1 263 ? -42.111 -7.008 46.284 1.00 94.81 263 LEU A N 1
ATOM 1874 C CA . LEU A 1 263 ? -40.880 -7.792 46.284 1.00 94.81 263 LEU A CA 1
ATOM 1875 C C . LEU A 1 263 ? -39.803 -7.124 47.157 1.00 94.81 263 LEU A C 1
ATOM 1877 O O . LEU A 1 263 ? -39.843 -5.934 47.466 1.00 94.81 263 LEU A O 1
ATOM 1881 N N . THR A 1 264 ? -38.801 -7.904 47.570 1.00 95.12 264 THR A N 1
ATOM 1882 C CA . THR A 1 264 ? -37.645 -7.351 48.296 1.00 95.12 264 THR A CA 1
ATOM 1883 C C . THR A 1 264 ? -36.721 -6.645 47.315 1.00 95.12 264 THR A C 1
ATOM 1885 O O . THR A 1 264 ? -36.171 -7.294 46.431 1.00 95.12 264 THR A O 1
ATOM 1888 N N . VAL A 1 265 ? -36.542 -5.335 47.485 1.00 96.31 265 VAL A N 1
ATOM 1889 C CA . VAL A 1 265 ? -35.707 -4.521 46.595 1.00 96.31 265 VAL A CA 1
ATOM 1890 C C . VAL A 1 265 ? -34.245 -4.999 46.624 1.00 96.31 265 VAL A C 1
ATOM 1892 O O . VAL A 1 265 ? -33.695 -5.157 47.721 1.00 96.31 265 VAL A O 1
ATOM 1895 N N . PRO A 1 266 ? -33.602 -5.225 45.462 1.00 95.81 266 PRO A N 1
ATOM 1896 C CA . PRO A 1 266 ? -32.194 -5.599 45.407 1.00 95.81 266 PRO A CA 1
ATOM 1897 C C . PRO A 1 266 ? -31.285 -4.486 45.938 1.00 95.81 266 PRO A C 1
ATOM 1899 O O . PRO A 1 266 ? -31.524 -3.307 45.703 1.00 95.81 266 PRO A O 1
ATOM 1902 N N . THR A 1 267 ? -30.201 -4.870 46.611 1.00 95.31 267 THR A N 1
ATOM 1903 C CA . THR A 1 267 ? -29.214 -3.932 47.176 1.00 95.31 267 THR A CA 1
ATOM 1904 C C . THR A 1 267 ? -27.996 -3.727 46.273 1.00 95.31 267 THR A C 1
ATOM 1906 O O . THR A 1 267 ? -26.960 -3.271 46.747 1.00 95.31 267 THR A O 1
ATOM 1909 N N . THR A 1 268 ? -28.074 -4.139 45.009 1.00 93.25 268 THR A N 1
ATOM 1910 C CA . THR A 1 268 ? -26.992 -4.050 44.016 1.00 93.25 268 THR A CA 1
ATOM 1911 C C . THR A 1 268 ? -27.410 -3.133 42.878 1.00 93.25 268 THR A C 1
ATOM 1913 O O . THR A 1 268 ? -28.594 -3.102 42.538 1.00 93.25 268 THR A O 1
ATOM 1916 N N . LEU A 1 269 ? -26.467 -2.436 42.252 1.00 92.44 269 LEU A N 1
ATOM 1917 C CA . LEU A 1 269 ? -26.721 -1.687 41.021 1.00 92.44 269 LEU A CA 1
ATOM 1918 C C . LEU A 1 269 ? -27.248 -2.630 39.919 1.00 92.44 269 LEU A C 1
ATOM 1920 O O . LEU A 1 269 ? -26.973 -3.834 39.927 1.00 92.44 269 LEU A O 1
ATOM 1924 N N . TYR A 1 270 ? -28.103 -2.122 39.037 1.00 92.62 270 TYR A N 1
ATOM 1925 C CA . TYR A 1 270 ? -28.425 -2.760 37.764 1.00 92.62 270 TYR A CA 1
ATOM 1926 C C . TYR A 1 270 ? -27.536 -2.149 36.682 1.00 92.62 270 TYR A C 1
ATOM 1928 O O . TYR A 1 270 ? -27.631 -0.953 36.441 1.00 92.62 270 TYR A O 1
ATOM 1936 N N . GLU A 1 271 ? -26.726 -2.973 36.024 1.00 86.69 271 GLU A N 1
ATOM 1937 C CA . GLU A 1 271 ? -25.840 -2.539 34.941 1.00 86.69 271 GLU A CA 1
ATOM 1938 C C . GLU A 1 271 ? -26.619 -2.413 33.627 1.00 86.69 271 GLU A C 1
ATOM 1940 O O . GLU A 1 271 ? -27.198 -3.397 33.146 1.00 86.69 271 GLU A O 1
ATOM 1945 N N . ASN A 1 272 ? -26.626 -1.224 33.022 1.00 85.19 272 ASN A N 1
ATOM 1946 C CA . ASN A 1 272 ? -27.138 -1.049 31.671 1.00 85.19 272 ASN A CA 1
ATOM 1947 C C . ASN A 1 272 ? -26.161 -1.683 30.674 1.00 85.19 272 ASN A C 1
ATOM 1949 O O . ASN A 1 272 ? -25.089 -1.156 30.388 1.00 85.19 272 ASN A O 1
ATOM 1953 N N . THR A 1 273 ? -26.549 -2.805 30.076 1.00 73.88 273 THR A N 1
ATOM 1954 C CA . THR A 1 273 ? -25.705 -3.497 29.092 1.00 73.88 273 THR A CA 1
ATOM 1955 C C . THR A 1 273 ? -25.511 -2.721 27.787 1.00 73.88 273 THR A C 1
ATOM 1957 O O . THR A 1 273 ? -24.658 -3.112 26.998 1.00 73.88 273 THR A O 1
ATOM 1960 N N . GLN A 1 274 ? -26.277 -1.648 27.561 1.00 73.75 274 GLN A N 1
ATOM 1961 C CA . GLN A 1 274 ? -26.168 -0.762 26.395 1.00 73.75 274 GLN A CA 1
ATOM 1962 C C . GLN A 1 274 ? -25.433 0.552 26.698 1.00 73.75 274 GLN A C 1
ATOM 1964 O O . GLN A 1 274 ? -25.284 1.383 25.814 1.00 73.75 274 GLN A O 1
ATOM 1969 N N . GLU A 1 275 ? -24.992 0.783 27.934 1.00 74.06 275 GLU A N 1
ATOM 1970 C CA . GLU A 1 275 ? -24.212 1.975 28.278 1.00 74.06 275 GLU A CA 1
ATOM 1971 C C . GLU A 1 275 ? -22.881 1.975 27.508 1.00 74.06 275 GLU A C 1
ATOM 1973 O O . GLU A 1 275 ? -22.163 0.975 27.529 1.00 74.06 275 GLU A O 1
ATOM 1978 N N . LEU A 1 276 ? -22.551 3.068 26.813 1.00 80.88 276 LEU A N 1
ATOM 1979 C CA . LEU A 1 276 ? -21.253 3.218 26.146 1.00 80.88 276 LEU A CA 1
ATOM 1980 C C . LEU A 1 276 ? -20.172 3.484 27.184 1.00 80.88 276 LEU A C 1
ATOM 1982 O O . LEU A 1 276 ? -20.366 4.309 28.071 1.00 80.88 276 LEU A O 1
ATOM 1986 N N . SER A 1 277 ? -19.011 2.855 27.030 1.00 87.25 277 SER A N 1
ATOM 1987 C CA . SER A 1 277 ? -17.837 3.254 27.798 1.00 87.25 277 SER A CA 1
ATOM 1988 C C . SER A 1 277 ? -17.157 4.453 27.149 1.00 87.25 277 SER A C 1
ATOM 1990 O O . SER A 1 277 ? -16.797 4.419 25.970 1.00 87.25 277 SER A O 1
ATOM 1992 N N . ARG A 1 278 ? -16.956 5.518 27.920 1.00 90.75 278 ARG A N 1
ATOM 1993 C CA . ARG A 1 278 ? -16.282 6.740 27.475 1.00 90.75 278 ARG A CA 1
ATOM 1994 C C . ARG A 1 278 ? -14.776 6.512 27.443 1.00 90.75 278 ARG A C 1
ATOM 1996 O O . ARG A 1 278 ? -14.139 6.329 28.480 1.00 90.75 278 ARG A O 1
ATOM 2003 N N . VAL A 1 279 ? -14.193 6.570 26.252 1.00 94.62 279 VAL A N 1
ATOM 2004 C CA . VAL A 1 279 ? -12.762 6.355 26.016 1.00 94.62 279 VAL A CA 1
ATOM 2005 C C . VAL A 1 279 ? -12.087 7.677 25.673 1.00 94.62 279 VAL A C 1
ATOM 2007 O O . VAL A 1 279 ? -12.479 8.353 24.724 1.00 94.62 279 VAL A O 1
ATOM 2010 N N . LEU A 1 280 ? -11.027 8.037 26.394 1.00 94.50 280 LEU A N 1
ATOM 2011 C CA . LEU A 1 280 ? -10.148 9.143 26.016 1.00 94.50 280 LEU A CA 1
ATOM 2012 C C . LEU A 1 280 ? -8.915 8.613 25.280 1.00 94.50 280 LEU A C 1
ATOM 2014 O O . LEU A 1 280 ? -8.044 7.996 25.892 1.00 94.50 280 LEU A O 1
ATOM 2018 N N . TYR A 1 281 ? -8.807 8.897 23.983 1.00 93.19 281 TYR A N 1
ATOM 2019 C CA . TYR A 1 281 ? -7.652 8.532 23.160 1.00 93.19 281 TYR A CA 1
ATOM 2020 C C . TYR A 1 281 ? -6.653 9.693 23.083 1.00 93.19 281 TYR A C 1
ATOM 2022 O O . TYR A 1 281 ? -6.917 10.711 22.442 1.00 93.19 281 TYR A O 1
ATOM 2030 N N . LEU A 1 282 ? -5.512 9.572 23.762 1.00 90.94 282 LEU A N 1
ATOM 2031 C CA . LEU A 1 282 ? -4.508 10.626 23.897 1.00 90.94 282 LEU A CA 1
ATOM 2032 C C . LEU A 1 282 ? -3.364 10.479 22.890 1.00 90.94 282 LEU A C 1
ATOM 2034 O O . LEU A 1 282 ? -2.545 9.562 22.991 1.00 90.94 282 LEU A O 1
ATOM 2038 N N . ASN A 1 283 ? -3.244 11.479 22.016 1.00 87.50 283 ASN A N 1
ATOM 2039 C CA . ASN A 1 283 ? -2.144 11.627 21.063 1.00 87.50 283 ASN A CA 1
ATOM 2040 C C . ASN A 1 283 ? -1.185 12.748 21.468 1.00 87.50 283 ASN A C 1
ATOM 2042 O O . ASN A 1 283 ? -1.529 13.661 22.220 1.00 87.50 283 ASN A O 1
ATOM 2046 N N . ASN A 1 284 ? 0.044 12.722 20.963 1.00 83.50 284 ASN A N 1
ATOM 2047 C CA . ASN A 1 284 ? 0.969 13.836 21.155 1.00 83.50 284 ASN A CA 1
ATOM 2048 C C . ASN A 1 284 ? 0.543 15.029 20.282 1.00 83.50 284 ASN A C 1
ATOM 2050 O O . ASN A 1 284 ? 0.350 14.885 19.082 1.00 83.50 284 ASN A O 1
ATOM 2054 N N . ALA A 1 285 ? 0.434 16.228 20.863 1.00 77.19 285 ALA A N 1
ATOM 2055 C CA . ALA A 1 285 ? -0.006 17.428 20.141 1.00 77.19 285 ALA A CA 1
ATOM 2056 C C . ALA A 1 285 ? 0.893 17.801 18.939 1.00 77.19 285 ALA A C 1
ATOM 2058 O O . ALA A 1 285 ? 0.460 18.533 18.051 1.00 77.19 285 ALA A O 1
ATOM 2059 N N . ASN A 1 286 ? 2.135 17.302 18.910 1.00 69.38 286 ASN A N 1
ATOM 2060 C CA . ASN A 1 286 ? 3.141 17.629 17.896 1.00 69.38 286 ASN A CA 1
ATOM 2061 C C . ASN A 1 286 ? 3.294 16.570 16.784 1.00 69.38 286 ASN A C 1
ATOM 2063 O O . ASN A 1 286 ? 4.209 16.684 15.973 1.00 69.38 286 ASN A O 1
ATOM 2067 N N . THR A 1 287 ? 2.455 15.531 16.717 1.00 61.00 287 THR A N 1
ATOM 2068 C CA . THR A 1 287 ? 2.610 14.441 15.722 1.00 61.00 287 THR A CA 1
ATOM 2069 C C . THR A 1 287 ? 2.359 14.846 14.278 1.00 61.00 287 THR A C 1
ATOM 2071 O O . THR A 1 287 ? 2.715 14.098 13.373 1.00 61.00 287 THR A O 1
ATOM 2074 N N . ASN A 1 288 ? 1.782 16.022 14.045 1.00 52.00 288 ASN A N 1
ATOM 2075 C CA . ASN A 1 288 ? 1.352 16.437 12.713 1.00 52.00 288 ASN A CA 1
ATOM 2076 C C . ASN A 1 288 ? 2.502 16.935 11.808 1.00 52.00 288 ASN A C 1
ATOM 2078 O O . ASN A 1 288 ? 2.253 17.188 10.633 1.00 52.00 288 ASN A O 1
ATOM 2082 N N . ASP A 1 289 ? 3.741 17.059 12.310 1.00 48.22 289 ASP A N 1
ATOM 2083 C CA . ASP A 1 289 ? 4.789 17.848 11.632 1.00 48.22 289 ASP A CA 1
ATOM 2084 C C . ASP A 1 289 ? 6.050 17.091 11.150 1.00 48.22 289 ASP A C 1
ATOM 2086 O O . ASP A 1 289 ? 6.865 17.693 10.453 1.00 48.22 289 ASP A O 1
ATOM 2090 N N . GLU A 1 290 ? 6.252 15.793 11.426 1.00 45.78 290 GLU A N 1
ATOM 2091 C CA . GLU A 1 290 ? 7.560 15.145 11.140 1.00 45.78 290 GLU A CA 1
ATOM 2092 C C . GLU A 1 290 ? 7.649 14.249 9.879 1.00 45.78 290 GLU A C 1
ATOM 2094 O O . GLU A 1 290 ? 8.653 13.558 9.688 1.00 45.78 290 GLU A O 1
ATOM 2099 N N . GLY A 1 291 ? 6.686 14.282 8.946 1.00 51.66 291 GLY A N 1
ATOM 2100 C CA . GLY A 1 291 ? 6.904 13.581 7.662 1.00 51.66 291 GLY A CA 1
ATOM 2101 C C . GLY A 1 291 ? 5.754 13.419 6.668 1.00 51.66 291 GLY A C 1
ATOM 2102 O O . GLY A 1 291 ? 5.979 12.825 5.619 1.00 51.66 291 GLY A O 1
ATOM 2103 N N . GLY A 1 292 ? 4.545 13.916 6.947 1.00 50.88 292 GLY A N 1
ATOM 2104 C CA . GLY A 1 292 ? 3.429 13.888 5.984 1.00 50.88 292 GLY A CA 1
ATOM 2105 C C . GLY A 1 292 ? 2.851 12.503 5.650 1.00 50.88 292 GLY A C 1
ATOM 2106 O O . GLY A 1 292 ? 2.069 12.411 4.714 1.00 50.88 292 GLY A O 1
ATOM 2107 N N . GLN A 1 293 ? 3.232 11.454 6.387 1.00 52.72 293 GLN A N 1
ATOM 2108 C CA . GLN A 1 293 ? 2.778 10.063 6.196 1.00 52.72 293 GLN A CA 1
ATOM 2109 C C . GLN A 1 293 ? 2.228 9.423 7.487 1.00 52.72 293 GLN A C 1
ATOM 2111 O O . GLN A 1 293 ? 1.866 8.253 7.489 1.00 52.72 293 GLN A O 1
ATOM 2116 N N . ALA A 1 294 ? 2.212 10.154 8.607 1.00 51.12 294 ALA A N 1
ATOM 2117 C CA . ALA A 1 294 ? 1.575 9.675 9.829 1.00 51.12 294 ALA A CA 1
ATOM 2118 C C . ALA A 1 294 ? 0.078 9.993 9.753 1.00 51.12 294 ALA A C 1
ATOM 2120 O O . ALA A 1 294 ? -0.275 11.143 9.477 1.00 51.12 294 ALA A O 1
ATOM 2121 N N . SER A 1 295 ? -0.767 8.992 10.011 1.00 52.22 295 SER A N 1
ATOM 2122 C CA . SER A 1 295 ? -2.223 9.139 10.042 1.00 52.22 295 SER A CA 1
ATOM 2123 C C . SER A 1 295 ? -2.614 10.351 10.890 1.00 52.22 295 SER A C 1
ATOM 2125 O O . SER A 1 295 ? -2.146 10.511 12.024 1.00 52.22 295 SER A O 1
ATOM 2127 N N . VAL A 1 296 ? -3.479 11.214 10.357 1.00 59.69 296 VAL A N 1
ATOM 2128 C CA . VAL A 1 296 ? -4.109 12.285 11.141 1.00 59.69 296 VAL A CA 1
ATOM 2129 C C . VAL A 1 296 ? -4.809 11.618 12.338 1.00 59.69 296 VAL A C 1
ATOM 2131 O O . VAL A 1 296 ? -5.280 10.497 12.183 1.00 59.69 296 VAL A O 1
ATOM 2134 N N . PRO A 1 297 ? -4.919 12.233 13.531 1.00 56.88 297 PRO A N 1
ATOM 2135 C CA . PRO A 1 297 ? -5.557 11.607 14.699 1.00 56.88 297 PRO A CA 1
ATOM 2136 C C . PRO A 1 297 ? -6.933 10.928 14.492 1.00 56.88 297 PRO A C 1
ATOM 2138 O O . PRO A 1 297 ? -7.332 10.144 15.348 1.00 56.88 297 PRO A O 1
ATOM 2141 N N . GLY A 1 298 ? -7.650 11.216 13.395 1.00 64.19 298 GLY A N 1
ATOM 2142 C CA . GLY A 1 298 ? -8.886 10.527 12.997 1.00 64.19 298 GLY A CA 1
ATOM 2143 C C . GLY A 1 298 ? -8.711 9.279 12.113 1.00 64.19 298 GLY A C 1
ATOM 2144 O O . GLY A 1 298 ? -9.631 8.474 12.056 1.00 64.19 298 GLY A O 1
ATOM 2145 N N . ASP A 1 299 ? -7.553 9.089 11.476 1.00 72.44 299 ASP A N 1
ATOM 2146 C CA . ASP A 1 299 ? -7.260 7.967 10.565 1.00 72.44 299 ASP A CA 1
ATOM 2147 C C . ASP A 1 299 ? -6.449 6.842 11.246 1.00 72.44 299 ASP A C 1
ATOM 2149 O O . ASP A 1 299 ? -6.169 5.804 10.642 1.00 72.44 299 ASP A O 1
ATOM 2153 N N . ASP A 1 300 ? -6.083 7.026 12.521 1.00 84.81 300 ASP A N 1
ATOM 2154 C CA . ASP A 1 300 ? -5.436 5.999 13.344 1.00 84.81 300 ASP A CA 1
ATOM 2155 C C . ASP A 1 300 ? -6.320 4.729 13.387 1.00 84.81 300 ASP A C 1
ATOM 2157 O O . ASP A 1 300 ? -7.515 4.825 13.698 1.00 84.81 300 ASP A O 1
ATOM 2161 N N . PRO A 1 301 ? -5.774 3.538 13.070 1.00 89.06 301 PRO A N 1
ATOM 2162 C CA . PRO A 1 301 ? -6.565 2.311 12.984 1.00 89.06 301 PRO A CA 1
ATOM 2163 C C . PRO A 1 301 ? -7.201 1.906 14.325 1.00 89.06 301 PRO A C 1
ATOM 2165 O O . PRO A 1 301 ? -8.270 1.301 14.327 1.00 89.06 301 PRO A O 1
ATOM 2168 N N . ILE A 1 302 ? -6.608 2.273 15.467 1.00 91.62 302 ILE A N 1
ATOM 2169 C CA . ILE A 1 302 ? -7.169 1.993 16.799 1.00 91.62 302 ILE A CA 1
ATOM 2170 C C . ILE A 1 302 ? -8.358 2.917 17.071 1.00 91.62 302 ILE A C 1
ATOM 2172 O O . ILE A 1 302 ? -9.386 2.463 17.572 1.00 91.62 302 ILE A O 1
ATOM 2176 N N . THR A 1 303 ? -8.245 4.203 16.719 1.00 90.56 303 THR A N 1
ATOM 2177 C CA . THR A 1 303 ? -9.357 5.156 16.855 1.00 90.56 303 THR A CA 1
ATOM 2178 C C . THR A 1 303 ? -10.539 4.729 15.995 1.00 90.56 303 THR A C 1
ATOM 2180 O O . THR A 1 303 ? -11.653 4.682 16.508 1.00 90.56 303 THR A O 1
ATOM 2183 N N . ARG A 1 304 ? -10.310 4.372 14.722 1.00 89.62 304 ARG A N 1
ATOM 2184 C CA . ARG A 1 304 ? -11.373 3.883 13.824 1.00 89.62 304 ARG A CA 1
ATOM 2185 C C . ARG A 1 304 ? -12.058 2.644 14.389 1.00 89.62 304 ARG A C 1
ATOM 2187 O O . ARG A 1 304 ? -13.269 2.659 14.569 1.00 89.62 304 ARG A O 1
ATOM 2194 N N . MET A 1 305 ? -11.272 1.646 14.800 1.00 93.88 305 MET A N 1
ATOM 2195 C CA . MET A 1 305 ? -11.785 0.427 15.428 1.00 93.88 305 MET A CA 1
ATOM 2196 C C . MET A 1 305 ? -12.697 0.708 16.627 1.00 93.88 305 MET A C 1
ATOM 2198 O O . MET A 1 305 ? -13.734 0.068 16.761 1.00 93.88 305 MET A O 1
ATOM 2202 N N . LEU A 1 306 ? -12.326 1.643 17.506 1.00 92.69 306 LEU A N 1
ATOM 2203 C CA . LEU A 1 306 ? -13.131 1.968 18.687 1.00 92.69 306 LEU A CA 1
ATOM 2204 C C . LEU A 1 306 ? -14.338 2.857 18.369 1.00 92.69 306 LEU A C 1
ATOM 2206 O O . LEU A 1 306 ? -15.349 2.742 19.046 1.00 92.69 306 LEU A O 1
ATOM 2210 N N . VAL A 1 307 ? -14.246 3.742 17.372 1.00 89.62 307 VAL A N 1
ATOM 2211 C CA . VAL A 1 307 ? -15.367 4.595 16.934 1.00 89.62 307 VAL A CA 1
ATOM 2212 C C . VAL A 1 307 ? -16.449 3.777 16.227 1.00 89.62 307 VAL A C 1
ATOM 2214 O O . VAL A 1 307 ? -17.632 4.069 16.392 1.00 89.62 307 VAL A O 1
ATOM 2217 N N . ASP A 1 308 ? -16.053 2.759 15.463 1.00 86.12 308 ASP A N 1
ATOM 2218 C CA . ASP A 1 308 ? -16.979 1.871 14.754 1.00 86.12 308 ASP A CA 1
ATOM 2219 C C . ASP A 1 308 ? -17.642 0.839 15.686 1.00 86.12 308 ASP A C 1
ATOM 2221 O O . ASP A 1 308 ? -18.640 0.211 15.323 1.00 86.12 308 ASP A O 1
ATOM 2225 N N . ASP A 1 309 ? -17.115 0.663 16.900 1.00 88.38 309 ASP A N 1
ATOM 2226 C CA . ASP A 1 309 ? -17.653 -0.257 17.896 1.00 88.38 309 ASP A CA 1
ATOM 2227 C C . ASP A 1 309 ? -18.726 0.418 18.766 1.00 88.38 309 ASP A C 1
ATOM 2229 O O . ASP A 1 309 ? -18.473 1.367 19.508 1.00 88.38 309 ASP A O 1
ATOM 2233 N N . ILE A 1 310 ? -19.940 -0.138 18.725 1.00 81.12 310 ILE A N 1
ATOM 2234 C CA . ILE A 1 310 ? -21.124 0.362 19.437 1.00 81.12 310 ILE A CA 1
ATOM 2235 C C . ILE A 1 310 ? -21.023 0.298 20.969 1.00 81.12 310 ILE A C 1
ATOM 2237 O O . ILE A 1 310 ? -21.983 0.652 21.637 1.00 81.12 310 ILE A O 1
ATOM 2241 N N . ASN A 1 311 ? -19.925 -0.181 21.556 1.00 84.31 311 ASN A N 1
ATOM 2242 C CA . ASN A 1 311 ? -19.735 -0.202 23.010 1.00 84.31 311 ASN A CA 1
ATOM 2243 C C . ASN A 1 311 ? -18.883 0.963 23.529 1.00 84.31 311 ASN A C 1
ATOM 2245 O O . ASN A 1 311 ? -18.769 1.116 24.750 1.00 84.31 311 ASN A O 1
ATOM 2249 N N . PHE A 1 312 ? -18.299 1.785 22.649 1.00 89.94 312 PHE A N 1
ATOM 2250 C CA . PHE A 1 312 ? -17.399 2.870 23.041 1.00 89.94 312 PHE A CA 1
ATOM 2251 C C . PHE A 1 312 ? -17.833 4.238 22.506 1.00 89.94 312 PHE A C 1
ATOM 2253 O O . PHE A 1 312 ? -18.243 4.396 21.362 1.00 89.94 312 PHE A O 1
ATOM 2260 N N . GLU A 1 313 ? -17.682 5.265 23.341 1.00 89.12 313 GLU A N 1
ATOM 2261 C CA . GLU A 1 313 ? -17.718 6.668 22.928 1.00 89.12 313 GLU A CA 1
ATOM 2262 C C . GLU A 1 313 ? -16.292 7.224 22.988 1.00 89.12 313 GLU A C 1
ATOM 2264 O O . GLU A 1 313 ? -15.746 7.443 24.071 1.00 89.12 313 GLU A O 1
ATOM 2269 N N . VAL A 1 314 ? -15.662 7.444 21.833 1.00 91.69 314 VAL A N 1
ATOM 2270 C CA . VAL A 1 314 ? -14.249 7.847 21.770 1.00 91.69 314 VAL A CA 1
ATOM 2271 C C . VAL A 1 314 ? -14.111 9.364 21.672 1.00 91.69 314 VAL A C 1
ATOM 2273 O O . VAL A 1 314 ? -14.532 9.991 20.702 1.00 91.69 314 VAL A O 1
ATOM 2276 N N . THR A 1 315 ? -13.443 9.966 22.653 1.00 92.19 315 THR A N 1
ATOM 2277 C CA . THR A 1 315 ? -12.973 11.353 22.591 1.00 92.19 315 THR A CA 1
ATOM 2278 C C . THR A 1 315 ? -11.489 11.384 22.244 1.00 92.19 315 THR A C 1
ATOM 2280 O O . THR A 1 315 ? -10.665 10.834 22.971 1.00 92.19 315 THR A O 1
ATOM 2283 N N . ALA A 1 316 ? -11.122 12.081 21.168 1.00 90.19 316 ALA A N 1
ATOM 2284 C CA . ALA A 1 316 ? -9.722 12.365 20.867 1.00 90.19 316 ALA A CA 1
ATOM 2285 C C . ALA A 1 316 ? -9.201 13.502 21.763 1.00 90.19 316 ALA A C 1
ATOM 2287 O O . ALA A 1 316 ? -9.775 14.593 21.804 1.00 90.19 316 ALA A O 1
ATOM 2288 N N . GLY A 1 317 ? -8.095 13.256 22.457 1.00 90.56 317 GLY A N 1
ATOM 2289 C CA . GLY A 1 317 ? -7.396 14.235 23.279 1.00 90.56 317 GLY A CA 1
ATOM 2290 C C . GLY A 1 317 ? -5.932 14.391 22.883 1.00 90.56 317 GLY A C 1
ATOM 2291 O O . GLY A 1 317 ? -5.385 13.645 22.067 1.00 90.56 317 GLY A O 1
ATOM 2292 N N . THR A 1 318 ? -5.275 15.386 23.473 1.00 90.00 318 THR A N 1
ATOM 2293 C CA . THR A 1 318 ? -3.872 15.700 23.170 1.00 90.00 318 THR A CA 1
ATOM 2294 C C . THR A 1 318 ? -3.036 15.877 24.424 1.00 90.00 318 THR A C 1
ATOM 2296 O O . THR A 1 318 ? -3.503 16.470 25.398 1.00 90.00 318 THR A O 1
ATOM 2299 N N . ILE A 1 319 ? -1.773 15.460 24.356 1.00 89.38 319 ILE A N 1
ATOM 2300 C CA . ILE A 1 319 ? -0.745 15.725 25.363 1.00 89.38 319 ILE A CA 1
ATOM 2301 C C . ILE A 1 319 ? 0.254 16.740 24.802 1.00 89.38 319 ILE A C 1
ATOM 2303 O O . ILE A 1 319 ? 0.941 16.477 23.811 1.00 89.38 319 ILE A O 1
ATOM 2307 N N . GLY A 1 320 ? 0.342 17.905 25.442 1.00 86.88 320 GLY A N 1
ATOM 2308 C CA . GLY A 1 320 ? 1.333 18.933 25.142 1.00 86.88 320 GLY A CA 1
ATOM 2309 C C . GLY A 1 320 ? 2.742 18.524 25.581 1.00 86.88 320 GLY A C 1
ATOM 2310 O O . GLY A 1 320 ? 2.927 17.679 26.459 1.00 86.88 320 GLY A O 1
ATOM 2311 N N . GLY A 1 321 ? 3.772 19.148 25.002 1.00 83.19 321 GLY A N 1
ATOM 2312 C CA . GLY A 1 321 ? 5.172 18.884 25.375 1.00 83.19 321 GLY A CA 1
ATOM 2313 C C . GLY A 1 321 ? 5.514 19.222 26.837 1.00 83.19 321 GLY A C 1
ATOM 2314 O O . GLY A 1 321 ? 6.496 18.714 27.373 1.00 83.19 321 GLY A O 1
ATOM 2315 N N . ASP A 1 322 ? 4.695 20.047 27.488 1.00 86.06 322 ASP A N 1
ATOM 2316 C CA . ASP A 1 322 ? 4.778 20.409 28.906 1.00 86.06 322 ASP A CA 1
ATOM 2317 C C . ASP A 1 322 ? 3.981 19.472 29.834 1.00 86.06 322 ASP A C 1
ATOM 2319 O O . ASP A 1 322 ? 3.935 19.708 31.040 1.00 86.06 322 ASP A O 1
ATOM 2323 N N . GLY A 1 323 ? 3.370 18.414 29.291 1.00 85.12 323 GLY A N 1
ATOM 2324 C CA . GLY A 1 323 ? 2.549 17.450 30.026 1.00 85.12 323 GLY A CA 1
ATOM 2325 C C . GLY A 1 323 ? 1.116 17.880 30.295 1.00 85.12 323 GLY A C 1
ATOM 2326 O O . GLY A 1 323 ? 0.404 17.169 31.003 1.00 85.12 323 GLY A O 1
ATOM 2327 N N . THR A 1 324 ? 0.669 19.002 29.730 1.00 89.94 324 THR A N 1
ATOM 2328 C CA . THR A 1 324 ? -0.749 19.370 29.762 1.00 89.94 324 THR A CA 1
ATOM 2329 C C . THR A 1 324 ? -1.575 18.392 28.929 1.00 89.94 324 THR A C 1
ATOM 2331 O O . THR A 1 324 ? -1.218 18.074 27.796 1.00 89.94 324 THR A O 1
ATOM 2334 N N . ILE A 1 325 ? -2.683 17.909 29.494 1.00 90.81 325 ILE A N 1
ATOM 2335 C CA . ILE A 1 325 ? -3.636 17.035 28.802 1.00 90.81 325 ILE A CA 1
ATOM 2336 C C . ILE A 1 325 ? -4.883 17.847 28.477 1.00 90.81 325 ILE A C 1
ATOM 2338 O O . ILE A 1 325 ? -5.351 18.636 29.299 1.00 90.81 325 ILE A O 1
ATOM 2342 N N . THR A 1 326 ? -5.394 17.682 27.261 1.00 90.19 326 THR A N 1
ATOM 2343 C CA . THR A 1 326 ? -6.681 18.236 26.834 1.00 90.19 326 THR A CA 1
ATOM 2344 C C . THR A 1 326 ? -7.599 17.089 26.409 1.00 90.19 326 THR A C 1
ATOM 2346 O O . THR A 1 326 ? -7.217 16.369 25.484 1.00 90.19 326 THR A O 1
ATOM 2349 N N . PRO A 1 327 ? -8.782 16.928 27.036 1.00 90.00 327 PRO A N 1
ATOM 2350 C CA . PRO A 1 327 ? -9.278 17.692 28.188 1.00 90.00 327 PRO A CA 1
ATOM 2351 C C . PRO A 1 327 ? -8.466 17.420 29.468 1.00 90.00 327 PRO A C 1
ATOM 2353 O O . PRO A 1 327 ? -7.862 16.367 29.625 1.00 90.00 327 PRO A O 1
ATOM 2356 N N . SER A 1 328 ? -8.424 18.396 30.380 1.00 86.44 328 SER A N 1
ATOM 2357 C CA . SER A 1 328 ? -7.626 18.300 31.615 1.00 86.44 328 SER A CA 1
ATOM 2358 C C . SER A 1 328 ? -8.286 17.474 32.719 1.00 86.44 328 SER A C 1
ATOM 2360 O O . SER A 1 328 ? -7.621 17.110 33.684 1.00 86.44 328 SER A O 1
ATOM 2362 N N . ASP A 1 329 ? -9.596 17.253 32.615 1.00 86.56 329 ASP A N 1
ATOM 2363 C CA . ASP A 1 329 ? -10.359 16.423 33.539 1.00 86.56 329 ASP A CA 1
ATOM 2364 C C . ASP A 1 329 ? -10.478 15.010 32.965 1.00 86.56 329 ASP A C 1
ATOM 2366 O O . ASP A 1 329 ? -11.031 14.821 31.882 1.00 86.56 329 ASP A O 1
ATOM 2370 N N . LEU A 1 330 ? -9.919 14.043 33.689 1.00 88.50 330 LEU A N 1
ATOM 2371 C CA . LEU A 1 330 ? -9.892 12.633 33.307 1.00 88.50 330 LEU A CA 1
ATOM 2372 C C . LEU A 1 330 ? -10.961 11.808 34.039 1.00 88.50 330 LEU A C 1
ATOM 2374 O O . LEU A 1 330 ? -11.067 10.611 33.796 1.00 88.50 330 LEU A O 1
ATOM 2378 N N . SER A 1 331 ? -11.723 12.414 34.955 1.00 82.94 331 SER A N 1
ATOM 2379 C CA . SER A 1 331 ? -12.648 11.689 35.836 1.00 82.94 331 SER A CA 1
ATOM 2380 C C . SER A 1 331 ? -13.930 11.213 35.148 1.00 82.94 331 SER A C 1
ATOM 2382 O O . SER A 1 331 ? -14.585 10.317 35.663 1.00 82.94 331 SER A O 1
ATOM 2384 N N . GLY A 1 332 ? -14.266 11.773 33.982 1.00 83.12 332 GLY A N 1
ATOM 2385 C CA . GLY A 1 332 ? -15.447 11.396 33.199 1.00 83.12 332 GLY A CA 1
ATOM 2386 C C . GLY A 1 332 ? -15.226 10.277 32.175 1.00 83.12 332 GLY A C 1
ATOM 2387 O O . GLY A 1 332 ? -16.092 10.088 31.324 1.00 83.12 332 GLY A O 1
ATOM 2388 N N . TYR A 1 333 ? -14.075 9.598 32.206 1.00 91.06 333 TYR A N 1
ATOM 2389 C CA . TYR A 1 333 ? -13.717 8.540 31.257 1.00 91.06 333 TYR A CA 1
ATOM 2390 C C . TYR A 1 333 ? -13.563 7.191 31.959 1.00 91.06 333 TYR A C 1
ATOM 2392 O O . TYR A 1 333 ? -12.914 7.107 33.000 1.00 91.06 333 TYR A O 1
ATOM 2400 N N . ASP A 1 334 ? -14.088 6.137 31.337 1.00 93.12 334 ASP A N 1
ATOM 2401 C CA . ASP A 1 334 ? -13.988 4.749 31.810 1.00 93.12 334 ASP A CA 1
ATOM 2402 C C . ASP A 1 334 ? -12.676 4.090 31.376 1.00 93.12 334 ASP A C 1
ATOM 2404 O O . ASP A 1 334 ? -12.223 3.112 31.969 1.00 93.12 334 ASP A O 1
ATOM 2408 N N . LEU A 1 335 ? -12.058 4.625 30.322 1.00 96.38 335 LEU A N 1
ATOM 2409 C CA . LEU A 1 335 ? -10.805 4.139 29.766 1.00 96.38 335 LEU A CA 1
ATOM 2410 C C . LEU A 1 335 ? -9.978 5.296 29.218 1.00 96.38 335 LEU A C 1
ATOM 2412 O O . LEU A 1 335 ? -10.484 6.166 28.508 1.00 96.38 335 LEU A O 1
ATOM 2416 N N . ILE A 1 336 ? -8.675 5.263 29.476 1.00 95.75 336 ILE A N 1
ATOM 2417 C CA . ILE A 1 336 ? -7.712 6.164 28.840 1.00 95.75 336 ILE A CA 1
ATOM 2418 C C . ILE A 1 336 ? -6.771 5.332 27.975 1.00 95.75 336 ILE A C 1
ATOM 2420 O O . ILE A 1 336 ? -6.216 4.331 28.420 1.00 95.75 336 ILE A O 1
ATOM 2424 N N . ILE A 1 337 ? -6.547 5.755 26.739 1.00 94.69 337 ILE A N 1
ATOM 2425 C CA . ILE A 1 337 ? -5.573 5.139 25.840 1.00 94.69 337 ILE A CA 1
ATOM 2426 C C . ILE A 1 337 ? -4.471 6.150 25.573 1.00 94.69 337 ILE A C 1
ATOM 2428 O O . ILE A 1 337 ? -4.731 7.270 25.144 1.00 94.69 337 ILE A O 1
ATOM 2432 N N . VAL A 1 338 ? -3.229 5.757 25.839 1.00 91.56 338 VAL A N 1
ATOM 2433 C CA . VAL A 1 338 ? -2.049 6.596 25.628 1.00 91.56 338 VAL A CA 1
ATOM 2434 C C . VAL A 1 338 ? -1.241 6.033 24.469 1.00 91.56 338 VAL A C 1
ATOM 2436 O O . VAL A 1 338 ? -0.618 4.970 24.579 1.00 91.56 338 VAL A O 1
ATOM 2439 N N . GLN A 1 339 ? -1.234 6.769 23.362 1.00 85.88 339 GLN A N 1
ATOM 2440 C CA . GLN A 1 339 ? -0.534 6.387 22.143 1.00 85.88 339 GLN A CA 1
ATOM 2441 C C . GLN A 1 339 ? 0.998 6.483 22.302 1.00 85.88 339 GLN A C 1
ATOM 2443 O O . GLN A 1 339 ? 1.528 7.259 23.104 1.00 85.88 339 GLN A O 1
ATOM 2448 N N . GLU A 1 340 ? 1.747 5.707 21.512 1.00 80.06 340 GLU A N 1
ATOM 2449 C CA . GLU A 1 340 ? 3.213 5.639 21.609 1.00 80.06 340 GLU A CA 1
ATOM 2450 C C . GLU A 1 340 ? 3.925 6.924 21.165 1.00 80.06 340 GLU A C 1
ATOM 2452 O O . GLU A 1 340 ? 5.028 7.195 21.639 1.00 80.06 340 GLU A O 1
ATOM 2457 N N . SER A 1 341 ? 3.300 7.765 20.337 1.00 74.25 341 SER A N 1
ATOM 2458 C CA . SER A 1 341 ? 3.908 8.997 19.810 1.00 74.25 341 SER A CA 1
ATOM 2459 C C . SER A 1 341 ? 4.308 10.031 20.874 1.00 74.25 341 SER A C 1
ATOM 2461 O O . SER A 1 341 ? 5.072 10.967 20.610 1.00 74.25 341 SER A O 1
ATOM 2463 N N . VAL A 1 342 ? 3.806 9.891 22.101 1.00 76.12 342 VAL A N 1
ATOM 2464 C CA . VAL A 1 342 ? 4.138 10.768 23.224 1.00 76.12 342 VAL A CA 1
ATOM 2465 C C . VAL A 1 342 ? 5.566 10.479 23.671 1.00 76.12 342 VAL A C 1
ATOM 2467 O O . VAL A 1 342 ? 5.909 9.345 23.983 1.00 76.12 342 VAL A O 1
ATOM 2470 N N . SER A 1 343 ? 6.432 11.493 23.725 1.00 77.06 343 SER A N 1
ATOM 2471 C CA . SER A 1 343 ? 7.812 11.306 24.197 1.00 77.06 343 SER A CA 1
ATOM 2472 C C . SER A 1 343 ? 7.837 10.692 25.600 1.00 77.06 343 SER A C 1
ATOM 2474 O O . SER A 1 343 ? 7.130 11.153 26.495 1.00 77.06 343 SER A O 1
ATOM 2476 N N . SER A 1 344 ? 8.709 9.706 25.839 1.00 72.69 344 SER A N 1
ATOM 2477 C CA . SER A 1 344 ? 8.884 9.124 27.179 1.00 72.69 344 SER A CA 1
ATOM 2478 C C . SER A 1 344 ? 9.419 10.164 28.170 1.00 72.69 344 SER A C 1
ATOM 2480 O O . SER A 1 344 ? 9.324 9.983 29.375 1.00 72.69 344 SER A O 1
ATOM 2482 N N . GLY A 1 345 ? 9.953 11.288 27.679 1.00 79.69 345 GLY A N 1
ATOM 2483 C CA . GLY A 1 345 ? 10.342 12.455 28.466 1.00 79.69 345 GLY A CA 1
ATOM 2484 C C . GLY A 1 345 ? 9.208 13.372 28.921 1.00 79.69 345 GLY A C 1
ATOM 2485 O O . GLY A 1 345 ? 9.499 14.323 29.643 1.00 79.69 345 GLY A O 1
ATOM 2486 N N . ASN A 1 346 ? 7.968 13.129 28.500 1.00 87.81 346 ASN A N 1
ATOM 2487 C CA . ASN A 1 346 ? 6.856 14.044 28.726 1.00 87.81 346 ASN A CA 1
ATOM 2488 C C . ASN A 1 346 ? 6.510 14.178 30.222 1.00 87.81 346 ASN A C 1
ATOM 2490 O O . ASN A 1 346 ? 6.502 13.194 30.966 1.00 87.81 346 ASN A O 1
ATOM 2494 N N . ALA A 1 347 ? 6.211 15.405 30.658 1.00 89.25 347 ALA A N 1
ATOM 2495 C CA . ALA A 1 347 ? 5.896 15.697 32.051 1.00 89.25 347 ALA A CA 1
ATOM 2496 C C . ALA A 1 347 ? 4.609 15.011 32.550 1.00 89.25 347 ALA A C 1
ATOM 2498 O O . ALA A 1 347 ? 4.472 14.788 33.752 1.00 89.25 347 ALA A O 1
ATOM 2499 N N . ALA A 1 348 ? 3.719 14.604 31.638 1.00 89.06 348 ALA A N 1
ATOM 2500 C CA . ALA A 1 348 ? 2.515 13.842 31.955 1.00 89.06 348 ALA A CA 1
ATOM 2501 C C . ALA A 1 348 ? 2.817 12.505 32.650 1.00 89.06 348 ALA A C 1
ATOM 2503 O O . ALA A 1 348 ? 1.982 12.021 33.411 1.00 89.06 348 ALA A O 1
ATOM 2504 N N . PHE A 1 349 ? 4.011 11.940 32.433 1.00 89.31 349 PHE A N 1
ATOM 2505 C CA . PHE A 1 349 ? 4.437 10.676 33.034 1.00 89.31 349 PHE A CA 1
ATOM 2506 C C . PHE A 1 349 ? 5.301 10.841 34.283 1.00 89.31 349 PHE A C 1
ATOM 2508 O O . PHE A 1 349 ? 5.672 9.827 34.845 1.00 89.31 349 PHE A O 1
ATOM 2515 N N . ILE A 1 350 ? 5.681 12.053 34.712 1.00 88.31 350 ILE A N 1
ATOM 2516 C CA . ILE A 1 350 ? 6.593 12.215 35.864 1.00 88.31 350 ILE A CA 1
ATOM 2517 C C . ILE A 1 350 ? 5.963 11.571 37.107 1.00 88.31 350 ILE A C 1
ATOM 2519 O O . ILE A 1 350 ? 4.791 11.860 37.379 1.00 88.31 350 ILE A O 1
ATOM 2523 N N . PRO A 1 351 ? 6.712 10.774 37.901 1.00 84.12 351 PRO A N 1
ATOM 2524 C CA . PRO A 1 351 ? 6.142 10.135 39.075 1.00 84.12 351 PRO A CA 1
ATOM 2525 C C . PRO A 1 351 ? 5.564 11.199 40.010 1.00 84.12 351 PRO A C 1
ATOM 2527 O O . PRO A 1 351 ? 6.094 12.306 40.121 1.00 84.12 351 PRO A O 1
ATOM 2530 N N . ASP A 1 352 ? 4.478 10.870 40.697 1.00 81.44 352 ASP A N 1
ATOM 2531 C CA . ASP A 1 352 ? 3.898 11.682 41.777 1.00 81.44 352 ASP A CA 1
ATOM 2532 C C . ASP A 1 352 ? 3.153 12.946 41.375 1.00 81.44 352 ASP A C 1
ATOM 2534 O O . ASP A 1 352 ? 2.314 13.404 42.151 1.00 81.44 352 ASP A O 1
ATOM 2538 N N . VAL A 1 353 ? 3.419 13.496 40.196 1.00 83.62 353 VAL A N 1
ATOM 2539 C CA . VAL A 1 353 ? 2.826 14.768 39.762 1.00 83.62 353 VAL A CA 1
ATOM 2540 C C . VAL A 1 353 ? 2.184 14.694 38.385 1.00 83.62 353 VAL A C 1
ATOM 2542 O O . VAL A 1 353 ? 1.294 15.490 38.097 1.00 83.62 353 VAL A O 1
ATOM 2545 N N . GLY A 1 354 ? 2.617 13.759 37.538 1.00 88.19 354 GLY A N 1
ATOM 2546 C CA . GLY A 1 354 ? 2.057 13.572 36.211 1.00 88.19 354 GLY A CA 1
ATOM 2547 C C . GLY A 1 354 ? 0.656 12.948 36.278 1.00 88.19 354 GLY A C 1
ATOM 2548 O O . GLY A 1 354 ? 0.476 11.973 37.013 1.00 88.19 354 GLY A O 1
ATOM 2549 N N . PRO A 1 355 ? -0.334 13.457 35.519 1.00 89.12 355 PRO A N 1
ATOM 2550 C CA . PRO A 1 355 ? -1.675 12.863 35.444 1.00 89.12 355 PRO A CA 1
ATOM 2551 C C . PRO A 1 355 ? -1.697 11.431 34.878 1.00 89.12 355 PRO A C 1
ATOM 2553 O O . PRO A 1 355 ? -2.649 10.702 35.128 1.00 89.12 355 PRO A O 1
ATOM 2556 N N . LEU A 1 356 ? -0.648 11.009 34.160 1.00 90.12 356 LEU A N 1
ATOM 2557 C CA . LEU A 1 356 ? -0.477 9.651 33.624 1.00 90.12 356 LEU A CA 1
ATOM 2558 C C . LEU A 1 356 ? 0.643 8.880 34.344 1.00 90.12 356 LEU A C 1
ATOM 2560 O O . LEU A 1 356 ? 1.198 7.922 33.814 1.00 90.12 356 LEU A O 1
ATOM 2564 N N . ALA A 1 357 ? 1.033 9.294 35.551 1.00 89.25 357 ALA A N 1
ATOM 2565 C CA . ALA A 1 357 ? 1.875 8.454 36.398 1.00 89.25 357 ALA A CA 1
ATOM 2566 C C . ALA A 1 357 ? 1.055 7.267 36.927 1.00 89.25 357 ALA A C 1
ATOM 2568 O O . ALA A 1 357 ? -0.126 7.423 37.234 1.00 89.25 357 ALA A O 1
ATOM 2569 N N . VAL A 1 358 ? 1.675 6.095 37.112 1.00 88.31 358 VAL A N 1
ATOM 2570 C CA . VAL A 1 358 ? 0.955 4.841 37.446 1.00 88.31 358 VAL A CA 1
ATOM 2571 C C . VAL A 1 358 ? 0.091 4.921 38.710 1.00 88.31 358 VAL A C 1
ATOM 2573 O O . VAL A 1 358 ? -0.890 4.193 38.838 1.00 88.31 358 VAL A O 1
ATOM 2576 N N . LYS A 1 359 ? 0.432 5.826 39.631 1.00 87.88 359 LYS A N 1
ATOM 2577 C CA . LYS A 1 359 ? -0.298 6.055 40.883 1.00 87.88 359 LYS A CA 1
ATOM 2578 C C . LYS A 1 359 ? -1.300 7.215 40.848 1.00 87.88 359 LYS A C 1
ATOM 2580 O O . LYS A 1 359 ? -2.011 7.419 41.827 1.00 87.88 359 LYS A O 1
ATOM 2585 N N . SER A 1 360 ? -1.297 8.007 39.776 1.00 88.19 360 SER A N 1
ATOM 2586 C CA . SER A 1 360 ? -2.115 9.220 39.626 1.00 88.19 360 SER A CA 1
ATOM 2587 C C . SER A 1 360 ? -3.287 9.038 38.661 1.00 88.19 360 SER A C 1
ATOM 2589 O O . SER A 1 360 ? -4.182 9.878 38.644 1.00 88.19 360 SER A O 1
ATOM 2591 N N . ILE A 1 361 ? -3.275 7.972 37.855 1.00 89.00 361 ILE A N 1
ATOM 2592 C CA . ILE A 1 361 ? -4.353 7.652 36.914 1.00 89.00 361 ILE A CA 1
ATOM 2593 C C . ILE A 1 361 ? -5.671 7.392 37.655 1.00 89.00 361 ILE A C 1
ATOM 2595 O O . ILE A 1 361 ? -5.701 6.699 38.672 1.00 89.00 361 ILE A O 1
ATOM 2599 N N . THR A 1 362 ? -6.762 7.965 37.145 1.00 89.06 362 THR A N 1
ATOM 2600 C CA . THR A 1 362 ? -8.098 7.886 37.762 1.00 89.06 362 THR A CA 1
ATOM 2601 C C . THR A 1 362 ? -8.982 6.802 37.160 1.00 89.06 362 THR A C 1
ATOM 2603 O O . THR A 1 362 ? -9.895 6.343 37.839 1.00 89.06 362 THR A O 1
ATOM 2606 N N . ALA A 1 363 ? -8.676 6.359 35.942 1.00 93.12 363 ALA A N 1
ATOM 2607 C CA . ALA A 1 363 ? -9.381 5.314 35.209 1.00 93.12 363 ALA A CA 1
ATOM 2608 C C . ALA A 1 363 ? -8.393 4.229 34.740 1.00 93.12 363 ALA A C 1
ATOM 2610 O O . ALA A 1 363 ? -7.184 4.495 34.711 1.00 93.12 363 ALA A O 1
ATOM 2611 N N . PRO A 1 364 ? -8.869 3.024 34.383 1.00 96.44 364 PRO A N 1
ATOM 2612 C CA . PRO A 1 364 ? -8.077 2.033 33.664 1.00 96.44 364 PRO A CA 1
ATOM 2613 C C . PRO A 1 364 ? -7.365 2.622 32.438 1.00 96.44 364 PRO A C 1
ATOM 2615 O O . PRO A 1 364 ? -7.898 3.509 31.763 1.00 96.44 364 PRO A O 1
ATOM 2618 N N . VAL A 1 365 ? -6.149 2.146 32.144 1.00 95.19 365 VAL A N 1
ATOM 2619 C CA . VAL A 1 365 ? -5.316 2.724 31.071 1.00 95.19 365 VAL A CA 1
ATOM 2620 C C . VAL A 1 365 ? -4.701 1.669 30.158 1.00 95.19 365 VAL A C 1
ATOM 2622 O O . VAL A 1 365 ? -4.119 0.691 30.627 1.00 95.19 365 VAL A O 1
ATOM 2625 N N . ILE A 1 366 ? -4.731 1.917 28.847 1.00 95.25 366 ILE A N 1
ATOM 2626 C CA . ILE A 1 366 ? -3.889 1.211 27.875 1.00 95.25 366 ILE A CA 1
ATOM 2627 C C . ILE A 1 366 ? -2.667 2.069 27.540 1.00 95.25 366 ILE A C 1
ATOM 2629 O O . ILE A 1 366 ? -2.794 3.160 26.983 1.00 95.25 366 ILE A O 1
ATOM 2633 N N . TYR A 1 367 ? -1.470 1.569 27.842 1.00 92.06 367 TYR A N 1
ATOM 2634 C CA . TYR A 1 367 ? -0.205 2.196 27.460 1.00 92.06 367 TYR A CA 1
ATOM 2635 C C . TYR A 1 367 ? 0.392 1.514 26.236 1.00 92.06 367 TYR A C 1
ATOM 2637 O O . TYR A 1 367 ? 0.961 0.431 26.349 1.00 92.06 367 TYR A O 1
ATOM 2645 N N . CYS A 1 368 ? 0.405 2.195 25.090 1.00 87.31 368 CYS A N 1
ATOM 2646 C CA . CYS A 1 368 ? 1.177 1.755 23.922 1.00 87.31 368 CYS A CA 1
ATOM 2647 C C . CYS A 1 368 ? 2.669 2.107 24.012 1.00 87.31 368 CYS A C 1
ATOM 2649 O O . CYS A 1 368 ? 3.405 2.042 23.033 1.00 87.31 368 CYS A O 1
ATOM 2651 N N . LYS A 1 369 ? 3.139 2.564 25.170 1.00 80.81 369 LYS A N 1
ATOM 2652 C CA . LYS A 1 369 ? 4.515 3.007 25.347 1.00 80.81 369 LYS A CA 1
ATOM 2653 C C . LYS A 1 369 ? 5.134 2.311 26.538 1.00 80.81 369 LYS A C 1
ATOM 2655 O O . LYS A 1 369 ? 5.164 2.858 27.636 1.00 80.81 369 LYS A O 1
ATOM 2660 N N . SER A 1 370 ? 5.703 1.134 26.307 1.00 83.31 370 SER A N 1
ATOM 2661 C CA . SER A 1 370 ? 6.488 0.417 27.320 1.00 83.31 370 SER A CA 1
ATOM 2662 C C . SER A 1 370 ? 7.582 1.304 27.950 1.00 83.31 370 SER A C 1
ATOM 2664 O O . SER A 1 370 ? 7.856 1.209 29.142 1.00 83.31 370 SER A O 1
ATOM 2666 N N . GLU A 1 371 ? 8.163 2.253 27.202 1.00 82.12 371 GLU A N 1
ATOM 2667 C CA . GLU A 1 371 ? 9.145 3.209 27.738 1.00 82.12 371 GLU A CA 1
ATOM 2668 C C . GLU A 1 371 ? 8.605 4.155 28.815 1.00 82.12 371 GLU A C 1
ATOM 2670 O O . GLU A 1 371 ? 9.405 4.731 29.560 1.00 82.12 371 GLU A O 1
ATOM 2675 N N . ALA A 1 372 ? 7.286 4.335 28.907 1.00 83.50 372 ALA A N 1
ATOM 2676 C CA . ALA A 1 372 ? 6.684 5.130 29.967 1.00 83.50 372 ALA A CA 1
ATOM 2677 C C . ALA A 1 372 ? 7.026 4.553 31.349 1.00 83.50 372 ALA A C 1
ATOM 2679 O O . ALA A 1 372 ? 7.122 5.313 32.300 1.00 83.50 372 ALA A O 1
ATOM 2680 N N . PHE A 1 373 ? 7.331 3.256 31.460 1.00 87.06 373 PHE A N 1
ATOM 2681 C CA . PHE A 1 373 ? 7.690 2.586 32.716 1.00 87.06 373 PHE A CA 1
ATOM 2682 C C . PHE A 1 373 ? 9.202 2.580 33.021 1.00 87.06 373 PHE A C 1
ATOM 2684 O O . PHE A 1 373 ? 9.678 1.774 33.818 1.00 87.06 373 PHE A O 1
ATOM 2691 N N . ARG A 1 374 ? 10.001 3.452 32.389 1.00 84.75 374 ARG A N 1
ATOM 2692 C CA . ARG A 1 374 ? 11.430 3.613 32.723 1.00 84.75 374 ARG A CA 1
ATOM 2693 C C . ARG A 1 374 ? 11.643 4.431 34.000 1.00 84.75 374 ARG A C 1
ATOM 2695 O O . ARG A 1 374 ? 10.779 5.195 34.421 1.00 84.75 374 ARG A O 1
ATOM 2702 N N . ASN A 1 375 ? 12.853 4.329 34.555 1.00 81.88 375 ASN A N 1
ATOM 2703 C CA . ASN A 1 375 ? 13.284 5.113 35.712 1.00 81.88 375 ASN A CA 1
ATOM 2704 C C . ASN A 1 375 ? 13.063 6.626 35.517 1.00 81.88 375 ASN A C 1
ATOM 2706 O O . ASN A 1 375 ? 13.479 7.201 34.503 1.00 81.88 375 ASN A O 1
ATOM 2710 N N . GLY A 1 376 ? 12.428 7.264 36.500 1.00 79.19 376 GLY A N 1
ATOM 2711 C CA . GLY A 1 376 ? 12.115 8.690 36.511 1.00 79.19 376 GLY A CA 1
ATOM 2712 C C . GLY A 1 376 ? 11.014 9.098 35.530 1.00 79.19 376 GLY A C 1
ATOM 2713 O O . GLY A 1 376 ? 10.889 10.292 35.242 1.00 79.19 376 GLY A O 1
ATOM 2714 N N . LYS A 1 377 ? 10.275 8.126 34.973 1.00 84.94 377 LYS A N 1
ATOM 2715 C CA . LYS A 1 377 ? 9.084 8.318 34.127 1.00 84.94 377 LYS A CA 1
ATOM 2716 C C . LYS A 1 377 ? 7.851 7.922 34.931 1.00 84.94 377 LYS A C 1
ATOM 2718 O O . LYS A 1 377 ? 7.708 8.415 36.031 1.00 84.94 377 LYS A O 1
ATOM 2723 N N . ALA A 1 378 ? 6.990 7.026 34.464 1.00 80.69 378 ALA A N 1
ATOM 2724 C CA . ALA A 1 378 ? 5.807 6.624 35.222 1.00 80.69 378 ALA A CA 1
ATOM 2725 C C . ALA A 1 378 ? 6.149 5.875 36.528 1.00 80.69 378 ALA A C 1
ATOM 2727 O O . ALA A 1 378 ? 5.269 5.725 37.371 1.00 80.69 378 ALA A O 1
ATOM 2728 N N . VAL A 1 379 ? 7.411 5.453 36.709 1.00 82.81 379 VAL A N 1
ATOM 2729 C CA . VAL A 1 379 ? 7.957 4.834 37.930 1.00 82.81 379 VAL A CA 1
ATOM 2730 C C . VAL A 1 379 ? 9.231 5.550 38.404 1.00 82.81 379 VAL A C 1
ATOM 2732 O O . VAL A 1 379 ? 9.988 6.121 37.611 1.00 82.81 379 VAL A O 1
ATOM 2735 N N . THR A 1 380 ? 9.469 5.524 39.711 1.00 82.44 380 THR A N 1
ATOM 2736 C CA . THR A 1 380 ? 10.453 6.336 40.439 1.00 82.44 380 THR A CA 1
ATOM 2737 C C . THR A 1 380 ? 11.860 5.741 40.432 1.00 82.44 380 THR A C 1
ATOM 2739 O O . THR A 1 380 ? 12.816 6.506 40.337 1.00 82.44 380 THR A O 1
ATOM 2742 N N . ASP A 1 381 ? 12.004 4.414 40.532 1.00 75.69 381 ASP A N 1
ATOM 2743 C CA . ASP A 1 381 ? 13.304 3.727 40.453 1.00 75.69 381 ASP A CA 1
ATOM 2744 C C . ASP A 1 381 ? 13.153 2.321 39.853 1.00 75.69 381 ASP A C 1
ATOM 2746 O O . ASP A 1 381 ? 12.645 1.395 40.489 1.00 75.69 381 ASP A O 1
ATOM 2750 N N . ALA A 1 382 ? 13.568 2.167 38.595 1.00 67.81 382 ALA A N 1
ATOM 2751 C CA . ALA A 1 382 ? 13.548 0.889 37.894 1.00 67.81 382 ALA A CA 1
ATOM 2752 C C . ALA A 1 382 ? 14.874 0.668 37.159 1.00 67.81 382 ALA A C 1
ATOM 2754 O O . ALA A 1 382 ? 15.351 1.547 36.443 1.00 67.81 382 ALA A O 1
ATOM 2755 N N . ASN A 1 383 ? 15.430 -0.543 37.235 1.00 77.38 383 ASN A N 1
ATOM 2756 C CA . ASN A 1 383 ? 16.549 -0.976 36.385 1.00 77.38 383 ASN A CA 1
ATOM 2757 C C . ASN A 1 383 ? 16.111 -1.295 34.937 1.00 77.38 383 ASN A C 1
ATOM 2759 O O . ASN A 1 383 ? 16.856 -1.905 34.164 1.00 77.38 383 ASN A O 1
ATOM 2763 N N . ALA A 1 384 ? 14.904 -0.862 34.565 1.00 78.00 384 ALA A N 1
ATOM 2764 C CA . ALA A 1 384 ? 14.255 -1.207 33.321 1.00 78.00 384 ALA A CA 1
ATOM 2765 C C . ALA A 1 384 ? 14.936 -0.540 32.115 1.00 78.00 384 ALA A C 1
ATOM 2767 O O . ALA A 1 384 ? 15.091 0.683 32.047 1.00 78.00 384 ALA A O 1
ATOM 2768 N N . GLY A 1 385 ? 15.323 -1.354 31.137 1.00 76.75 385 GLY A N 1
ATOM 2769 C CA . GLY A 1 385 ? 15.980 -0.924 29.906 1.00 76.75 385 GLY A CA 1
ATOM 2770 C C . GLY A 1 385 ? 15.342 -1.581 28.690 1.00 76.75 385 GLY A C 1
ATOM 2771 O O . GLY A 1 385 ? 14.806 -2.682 28.781 1.00 76.75 385 GLY A O 1
ATOM 2772 N N . ILE A 1 386 ? 15.394 -0.915 27.536 1.00 71.06 386 ILE A N 1
ATOM 2773 C CA . ILE A 1 386 ? 14.960 -1.547 26.288 1.00 71.06 386 ILE A CA 1
ATOM 2774 C C . ILE A 1 386 ? 16.072 -2.455 25.772 1.00 71.06 386 ILE A C 1
ATOM 2776 O O . ILE A 1 386 ? 17.226 -2.033 25.648 1.00 71.06 386 ILE A O 1
ATOM 2780 N N . ALA A 1 387 ? 15.725 -3.714 25.497 1.00 65.38 387 ALA A N 1
ATOM 2781 C CA . ALA A 1 387 ? 16.622 -4.598 24.763 1.00 65.38 387 ALA A CA 1
ATOM 2782 C C . ALA A 1 387 ? 16.848 -3.997 23.375 1.00 65.38 387 ALA A C 1
ATOM 2784 O O . ALA A 1 387 ? 15.910 -3.480 22.781 1.00 65.38 387 ALA A O 1
ATOM 2785 N N . SER A 1 388 ? 18.094 -4.022 22.886 1.00 62.53 388 SER A N 1
ATOM 2786 C CA . SER A 1 388 ? 18.499 -3.418 21.609 1.00 62.53 388 SER A CA 1
ATOM 2787 C C . SER A 1 388 ? 17.400 -3.527 20.546 1.00 62.53 388 SER A C 1
ATOM 2789 O O . SER A 1 388 ? 17.004 -4.647 20.233 1.00 62.53 388 SER A O 1
ATOM 2791 N N . ASN A 1 389 ? 16.948 -2.384 20.022 1.00 62.31 389 ASN A N 1
ATOM 2792 C CA . ASN A 1 389 ? 15.965 -2.249 18.947 1.00 62.31 389 ASN A CA 1
ATOM 2793 C C . ASN A 1 389 ? 16.165 -3.320 17.862 1.00 62.31 389 ASN A C 1
ATOM 2795 O O . ASN A 1 389 ? 17.148 -3.263 17.117 1.00 62.31 389 ASN A O 1
ATOM 2799 N N . LYS A 1 390 ? 15.270 -4.307 17.804 1.00 59.97 390 LYS A N 1
ATOM 2800 C CA . LYS A 1 390 ? 15.300 -5.384 16.810 1.00 59.97 390 LYS A CA 1
ATOM 2801 C C . LYS A 1 390 ? 13.952 -5.518 16.104 1.00 59.97 390 LYS A C 1
ATOM 2803 O O . LYS A 1 390 ? 12.914 -5.108 16.614 1.00 59.97 390 LYS A O 1
ATOM 2808 N N . SER A 1 391 ? 14.020 -6.064 14.894 1.00 69.56 391 SER A N 1
ATOM 2809 C CA . SER A 1 391 ? 13.029 -5.979 13.819 1.00 69.56 391 SER A CA 1
ATOM 2810 C C . SER A 1 391 ? 11.857 -6.961 13.925 1.00 69.56 391 SER A C 1
ATOM 2812 O O . SER A 1 391 ? 11.235 -7.265 12.910 1.00 69.56 391 SER A O 1
ATOM 2814 N N . SER A 1 392 ? 11.580 -7.513 15.108 1.00 81.56 392 SER A N 1
ATOM 2815 C CA . SER A 1 392 ? 10.493 -8.481 15.279 1.00 81.56 392 SER A CA 1
ATOM 2816 C C . SER A 1 392 ? 9.143 -7.813 14.996 1.00 81.56 392 SER A C 1
ATOM 2818 O O . SER A 1 392 ? 8.843 -6.762 15.559 1.00 81.56 392 SER A O 1
ATOM 2820 N N . VAL A 1 393 ? 8.347 -8.421 14.113 1.00 88.00 393 VAL A N 1
ATOM 2821 C CA . VAL A 1 393 ? 6.986 -7.980 13.738 1.00 88.00 393 VAL A CA 1
ATOM 2822 C C . VAL A 1 393 ? 5.890 -8.913 14.273 1.00 88.00 393 VAL A C 1
ATOM 2824 O O . VAL A 1 393 ? 4.704 -8.656 14.081 1.00 88.00 393 VAL A O 1
ATOM 2827 N N . SER A 1 394 ? 6.294 -9.981 14.964 1.00 90.94 394 SER A N 1
ATOM 2828 C CA . SER A 1 394 ? 5.427 -10.995 15.568 1.00 90.94 394 SER A CA 1
ATOM 2829 C C . SER A 1 394 ? 5.775 -11.193 17.042 1.00 90.94 394 SER A C 1
ATOM 2831 O O . SER A 1 394 ? 6.894 -10.899 17.472 1.00 90.94 394 SER A O 1
ATOM 2833 N N . VAL A 1 395 ? 4.823 -11.731 17.798 1.00 92.75 395 VAL A N 1
ATOM 2834 C CA . VAL A 1 395 ? 4.983 -12.194 19.182 1.00 92.75 395 VAL A CA 1
ATOM 2835 C C . VAL A 1 395 ? 4.586 -13.662 19.281 1.00 92.75 395 VAL A C 1
ATOM 2837 O O . VAL A 1 395 ? 3.692 -14.105 18.574 1.00 92.75 395 VAL A O 1
ATOM 2840 N N . THR A 1 396 ? 5.201 -14.412 20.186 1.00 94.06 396 THR A N 1
ATOM 2841 C CA . THR A 1 396 ? 4.779 -15.776 20.524 1.00 94.06 396 THR A CA 1
ATOM 2842 C C . THR A 1 396 ? 3.880 -15.726 21.755 1.00 94.06 396 THR A C 1
ATOM 2844 O O . THR A 1 396 ? 4.306 -15.244 22.810 1.00 94.06 396 THR A O 1
ATOM 2847 N N . ILE A 1 397 ? 2.654 -16.239 21.658 1.00 94.69 397 ILE A N 1
ATOM 2848 C CA . ILE A 1 397 ? 1.717 -16.374 22.779 1.00 94.69 397 ILE A CA 1
ATOM 2849 C C . ILE A 1 397 ? 1.812 -17.802 23.326 1.00 94.69 397 ILE A C 1
ATOM 2851 O O . ILE A 1 397 ? 1.317 -18.735 22.689 1.00 94.69 397 ILE A O 1
ATOM 2855 N N . PRO A 1 398 ? 2.415 -18.020 24.512 1.00 93.50 398 PRO A N 1
ATOM 2856 C CA . PRO A 1 398 ? 2.521 -19.359 25.076 1.00 93.50 398 PRO A CA 1
ATOM 2857 C C . PRO A 1 398 ? 1.140 -19.997 25.246 1.00 93.50 398 PRO A C 1
ATOM 2859 O O . PRO A 1 398 ? 0.219 -19.336 25.722 1.00 93.50 398 PRO A O 1
ATOM 2862 N N . ALA A 1 399 ? 1.013 -21.297 24.974 1.00 92.88 399 ALA A N 1
ATOM 2863 C CA . ALA A 1 399 ? -0.256 -22.029 25.093 1.00 92.88 399 ALA A CA 1
ATOM 2864 C C . ALA A 1 399 ? -0.996 -21.828 26.435 1.00 92.88 399 ALA A C 1
ATOM 2866 O O . ALA A 1 399 ? -2.222 -21.812 26.478 1.00 92.88 399 ALA A O 1
ATOM 2867 N N . ALA A 1 400 ? -0.266 -21.629 27.541 1.00 93.19 400 ALA A N 1
ATOM 2868 C CA . ALA A 1 400 ? -0.856 -21.351 28.856 1.00 93.19 400 ALA A CA 1
ATOM 2869 C C . ALA A 1 400 ? -1.589 -19.996 28.942 1.00 93.19 400 ALA A C 1
ATOM 2871 O O . ALA A 1 400 ? -2.431 -19.817 29.820 1.00 93.19 400 ALA A O 1
ATOM 2872 N N . ASN A 1 401 ? -1.270 -19.064 28.044 1.00 94.31 401 ASN A N 1
ATOM 2873 C CA . ASN A 1 401 ? -1.820 -17.715 27.990 1.00 94.31 401 ASN A CA 1
ATOM 2874 C C . ASN A 1 401 ? -2.851 -17.539 26.869 1.00 94.31 401 ASN A C 1
ATOM 2876 O O . ASN A 1 401 ? -3.583 -16.561 26.913 1.00 94.31 401 ASN A O 1
ATOM 2880 N N . GLN A 1 402 ? -2.957 -18.459 25.903 1.00 94.56 402 GLN A N 1
ATOM 2881 C CA . GLN A 1 402 ? -3.878 -18.337 24.758 1.00 94.56 402 GLN A CA 1
ATOM 2882 C C . GLN A 1 402 ? -5.361 -18.259 25.168 1.00 94.56 402 GLN A C 1
ATOM 2884 O O . GLN A 1 402 ? -6.168 -17.701 24.438 1.00 94.56 402 GLN A O 1
ATOM 2889 N N . SER A 1 403 ? -5.732 -18.754 26.357 1.00 93.62 403 SER A N 1
ATOM 2890 C CA . SER A 1 403 ? -7.088 -18.599 26.911 1.00 93.62 403 SER A CA 1
ATOM 2891 C C . SER A 1 403 ? -7.307 -17.287 27.676 1.00 93.62 403 SER A C 1
ATOM 2893 O O . SER A 1 403 ? -8.351 -17.116 28.307 1.00 93.62 403 SER A O 1
ATOM 2895 N N . ASN A 1 404 ? -6.310 -16.400 27.732 1.00 95.31 404 ASN A N 1
ATOM 2896 C CA . ASN A 1 404 ? -6.467 -15.083 28.338 1.00 95.31 404 ASN A CA 1
ATOM 2897 C C . ASN A 1 404 ? -7.478 -14.273 27.511 1.00 95.31 404 ASN A C 1
ATOM 2899 O O . ASN A 1 404 ? -7.391 -14.315 26.282 1.00 95.31 404 ASN A O 1
ATOM 2903 N N . PRO A 1 405 ? -8.390 -13.513 28.152 1.00 95.00 405 PRO A N 1
ATOM 2904 C CA . PRO A 1 405 ? -9.340 -12.669 27.443 1.00 95.00 405 PRO A CA 1
ATOM 2905 C C . PRO A 1 405 ? -8.695 -11.859 26.313 1.00 95.00 405 PRO A C 1
ATOM 2907 O O . PRO A 1 405 ? -9.223 -11.877 25.210 1.00 95.00 405 PRO A O 1
ATOM 2910 N N . LEU A 1 406 ? -7.522 -11.248 26.512 1.00 95.50 406 LEU A N 1
ATOM 2911 C CA . LEU A 1 406 ? -6.859 -10.414 25.496 1.00 95.50 406 LEU A CA 1
ATOM 2912 C C . LEU A 1 406 ? -6.698 -11.076 24.115 1.00 95.50 406 LEU A C 1
ATOM 2914 O O . LEU A 1 406 ? -6.655 -10.364 23.115 1.00 95.50 406 LEU A O 1
ATOM 2918 N N . PHE A 1 407 ? -6.661 -12.407 24.036 1.00 96.88 407 PHE A N 1
ATOM 2919 C CA . PHE A 1 407 ? -6.497 -13.152 22.784 1.00 96.88 407 PHE A CA 1
ATOM 2920 C C . PHE A 1 407 ? -7.790 -13.810 22.271 1.00 96.88 407 PHE A C 1
ATOM 2922 O O . PHE A 1 407 ? -7.745 -14.610 21.339 1.00 96.88 407 PHE A O 1
ATOM 2929 N N . ASN A 1 408 ? -8.948 -13.494 22.858 1.00 95.69 408 ASN A N 1
ATOM 2930 C CA . ASN A 1 408 ? -10.234 -14.028 22.416 1.00 95.69 408 ASN A CA 1
ATOM 2931 C C . ASN A 1 408 ? -10.520 -13.641 20.952 1.00 95.69 408 ASN A C 1
ATOM 2933 O O . ASN A 1 408 ? -10.373 -12.479 20.575 1.00 95.69 408 ASN A O 1
ATOM 2937 N N . GLY A 1 409 ? -10.927 -14.616 20.138 1.00 94.00 409 GLY A N 1
ATOM 2938 C CA . GLY A 1 409 ? -11.161 -14.444 18.699 1.00 94.00 409 GLY A CA 1
ATOM 2939 C C . GLY A 1 409 ? -9.945 -14.670 17.794 1.00 94.00 409 GLY A C 1
ATOM 2940 O O . GLY A 1 409 ? -10.124 -14.739 16.583 1.00 94.00 409 GLY A O 1
ATOM 2941 N N . ILE A 1 410 ? -8.738 -14.847 18.344 1.00 95.00 410 ILE A N 1
ATOM 2942 C CA . ILE A 1 410 ? -7.544 -15.217 17.566 1.00 95.00 410 ILE A CA 1
ATOM 2943 C C . ILE A 1 410 ? -7.451 -16.744 17.459 1.00 95.00 410 ILE A C 1
ATOM 2945 O O . ILE A 1 410 ? -7.560 -17.448 18.467 1.00 95.00 410 ILE A O 1
ATOM 2949 N N . ASP A 1 411 ? -7.231 -17.262 16.247 1.00 92.69 411 ASP A N 1
ATOM 2950 C CA . ASP A 1 411 ? -7.006 -18.691 16.016 1.00 92.69 411 ASP A CA 1
ATOM 2951 C C . ASP A 1 411 ? -5.519 -19.056 16.141 1.00 92.69 411 ASP A C 1
ATOM 2953 O O . ASP A 1 411 ? -4.674 -18.595 15.378 1.00 92.69 411 ASP A O 1
ATOM 2957 N N . PHE A 1 412 ? -5.210 -19.940 17.089 1.00 91.56 412 PHE A N 1
ATOM 2958 C CA . PHE A 1 412 ? -3.863 -20.469 17.328 1.00 91.56 412 PHE A CA 1
ATOM 2959 C C . PHE A 1 412 ? -3.639 -21.850 16.687 1.00 91.56 412 PHE A C 1
ATOM 2961 O O . PHE A 1 412 ? -2.638 -22.515 16.958 1.00 91.56 412 PHE A O 1
ATOM 2968 N N . SER A 1 413 ? -4.558 -22.329 15.840 1.00 87.12 413 SER A N 1
ATOM 2969 C CA . SER A 1 413 ? -4.438 -23.643 15.191 1.00 87.12 413 SER A CA 1
ATOM 2970 C C . SER A 1 413 ? -3.211 -23.755 14.271 1.00 87.12 413 SER A C 1
ATOM 2972 O O . SER A 1 413 ? -2.642 -24.843 14.141 1.00 87.12 413 SER A O 1
ATOM 2974 N N . GLY A 1 414 ? -2.767 -22.632 13.693 1.00 78.44 414 GLY A N 1
ATOM 2975 C CA . GLY A 1 414 ? -1.578 -22.520 12.841 1.00 78.44 414 GLY A CA 1
ATOM 2976 C C . GLY A 1 414 ? -0.245 -22.372 13.589 1.00 78.44 414 GLY A C 1
ATOM 2977 O O . GLY A 1 414 ? 0.810 -22.435 12.956 1.00 78.44 414 GLY A O 1
ATOM 2978 N N . GLY A 1 415 ? -0.263 -22.205 14.916 1.00 88.62 415 GLY A N 1
ATOM 2979 C CA . GLY A 1 415 ? 0.929 -22.011 15.745 1.00 88.62 415 GLY A CA 1
ATOM 2980 C C . GLY A 1 415 ? 0.739 -20.970 16.850 1.00 88.62 415 GLY A C 1
ATOM 2981 O O . GLY A 1 415 ? -0.277 -20.288 16.923 1.00 88.62 415 GLY A O 1
ATOM 2982 N N . ASP A 1 416 ? 1.753 -20.846 17.711 1.00 92.31 416 ASP A N 1
ATOM 2983 C CA . ASP A 1 416 ? 1.739 -19.922 18.856 1.00 92.31 416 ASP A CA 1
ATOM 2984 C C . ASP A 1 416 ? 2.130 -18.478 18.469 1.00 92.31 416 ASP A C 1
ATOM 2986 O O . ASP A 1 416 ? 2.000 -17.561 19.281 1.00 92.31 416 ASP A O 1
ATOM 2990 N N . ASP A 1 417 ? 2.646 -18.271 17.255 1.00 91.19 417 ASP A N 1
ATOM 2991 C CA . ASP A 1 417 ? 3.124 -16.971 16.784 1.00 91.19 417 ASP A CA 1
ATOM 2992 C C . ASP A 1 417 ? 1.982 -16.143 16.190 1.00 91.19 417 ASP A C 1
ATOM 2994 O O . ASP A 1 417 ? 1.338 -16.539 15.222 1.00 91.19 417 ASP A O 1
ATOM 2998 N N . VAL A 1 418 ? 1.791 -14.945 16.734 1.00 90.62 418 VAL A N 1
ATOM 2999 C CA . VAL A 1 418 ? 0.844 -13.942 16.251 1.00 90.62 418 VAL A CA 1
ATOM 3000 C C . VAL A 1 418 ? 1.628 -12.814 15.610 1.00 90.62 418 VAL A C 1
ATOM 3002 O O . VAL A 1 418 ? 2.449 -12.147 16.251 1.00 90.62 418 VAL A O 1
ATOM 3005 N N . ARG A 1 419 ? 1.379 -12.584 14.324 1.00 89.31 419 ARG A N 1
ATOM 3006 C CA . ARG A 1 419 ? 1.949 -11.445 13.612 1.00 89.31 419 ARG A CA 1
ATOM 3007 C C . ARG A 1 419 ? 1.190 -10.186 14.001 1.00 89.31 419 ARG A C 1
ATOM 3009 O O . ARG A 1 419 ? -0.027 -10.159 13.892 1.00 89.31 419 ARG A O 1
ATOM 3016 N N . LEU A 1 420 ? 1.908 -9.157 14.443 1.00 91.69 420 LEU A N 1
ATOM 3017 C CA . LEU A 1 420 ? 1.315 -7.874 14.828 1.00 91.69 420 LEU A CA 1
ATOM 3018 C C . LEU A 1 420 ? 1.413 -6.833 13.712 1.00 91.69 420 LEU A C 1
ATOM 3020 O O . LEU A 1 420 ? 0.526 -5.999 13.545 1.00 91.69 420 LEU A O 1
ATOM 3024 N N . PHE A 1 421 ? 2.516 -6.885 12.962 1.00 91.19 421 PHE A N 1
ATOM 3025 C CA . PHE A 1 421 ? 2.812 -5.960 11.877 1.00 91.19 421 PHE A CA 1
ATOM 3026 C C . PHE A 1 421 ? 3.272 -6.704 10.625 1.00 91.19 421 PHE A C 1
ATOM 3028 O O . PHE A 1 421 ? 3.885 -7.775 10.693 1.00 91.19 421 PHE A O 1
ATOM 3035 N N . LEU A 1 422 ? 3.026 -6.128 9.455 1.00 86.00 422 LEU A N 1
ATOM 3036 C CA . LEU A 1 422 ? 3.519 -6.685 8.195 1.00 86.00 422 LEU A CA 1
ATOM 3037 C C . LEU A 1 422 ? 5.006 -6.373 8.012 1.00 86.00 422 LEU A C 1
ATOM 3039 O O . LEU A 1 422 ? 5.788 -7.238 7.627 1.00 86.00 422 LEU A O 1
ATOM 3043 N N . THR A 1 423 ? 5.436 -5.174 8.378 1.00 86.31 423 THR A N 1
ATOM 3044 C CA . THR A 1 423 ? 6.821 -4.719 8.241 1.00 86.31 423 THR A CA 1
ATOM 3045 C C . THR A 1 423 ? 7.232 -3.821 9.405 1.00 86.31 423 THR A C 1
ATOM 3047 O O . THR A 1 423 ? 6.401 -3.330 10.173 1.00 86.31 423 THR A O 1
ATOM 3050 N N . THR A 1 424 ? 8.535 -3.584 9.543 1.00 89.12 424 THR A N 1
ATOM 3051 C CA . THR A 1 424 ? 9.047 -2.525 10.414 1.00 89.12 424 THR A CA 1
ATOM 3052 C C . THR A 1 424 ? 8.901 -1.155 9.748 1.00 89.12 424 THR A C 1
ATOM 3054 O O . THR A 1 424 ? 8.844 -1.036 8.522 1.00 89.12 424 THR A O 1
ATOM 3057 N N . ALA A 1 425 ? 8.869 -0.100 10.560 1.00 85.62 425 ALA A N 1
ATOM 3058 C CA . ALA A 1 425 ? 8.811 1.279 10.088 1.00 85.62 425 ALA A CA 1
ATOM 3059 C C . ALA A 1 425 ? 9.611 2.196 11.020 1.00 85.62 425 ALA A C 1
ATOM 3061 O O . ALA A 1 425 ? 9.918 1.832 12.159 1.00 85.62 425 ALA A O 1
ATOM 3062 N N . ASN A 1 426 ? 10.004 3.368 10.523 1.00 84.38 426 ASN A N 1
ATOM 3063 C CA . ASN A 1 426 ? 10.540 4.431 11.376 1.00 84.38 426 ASN A CA 1
ATOM 3064 C C . ASN A 1 426 ? 9.415 4.986 12.250 1.00 84.38 426 ASN A C 1
ATOM 3066 O O . ASN A 1 426 ? 8.256 4.872 11.874 1.00 84.38 426 ASN A O 1
ATOM 3070 N N . ASP A 1 427 ? 9.739 5.654 13.360 1.00 79.94 427 ASP A N 1
ATOM 3071 C CA . ASP A 1 427 ? 8.735 6.212 14.286 1.00 79.94 427 ASP A CA 1
ATOM 3072 C C . ASP A 1 427 ? 7.737 7.182 13.615 1.00 79.94 427 ASP A C 1
ATOM 3074 O O . ASP A 1 427 ? 6.645 7.381 14.135 1.00 79.94 427 ASP A O 1
ATOM 3078 N N . ASN A 1 428 ? 8.070 7.741 12.446 1.00 77.06 428 ASN A N 1
ATOM 3079 C CA . ASN A 1 428 ? 7.184 8.593 11.644 1.00 77.06 428 ASN A CA 1
ATOM 3080 C C . ASN A 1 428 ? 6.356 7.841 10.576 1.00 77.06 428 ASN A C 1
ATOM 3082 O O . ASN A 1 428 ? 5.782 8.482 9.700 1.00 77.06 428 ASN A O 1
ATOM 3086 N N . GLY A 1 429 ? 6.344 6.507 10.589 1.00 78.56 429 GLY A N 1
ATOM 3087 C CA . GLY A 1 429 ? 5.605 5.669 9.638 1.00 78.56 429 GLY A CA 1
ATOM 3088 C C . GLY A 1 429 ? 6.333 5.363 8.326 1.00 78.56 429 GLY A C 1
ATOM 3089 O O . GLY A 1 429 ? 5.877 4.513 7.566 1.00 78.56 429 GLY A O 1
ATOM 3090 N N . THR A 1 430 ? 7.481 5.993 8.049 1.00 80.50 430 THR A N 1
ATOM 3091 C CA . THR A 1 430 ? 8.198 5.761 6.781 1.00 80.50 430 THR A CA 1
ATOM 3092 C C . THR A 1 430 ? 8.853 4.369 6.717 1.00 80.50 430 THR A C 1
ATOM 3094 O O . THR A 1 430 ? 9.304 3.855 7.752 1.00 80.50 430 THR A O 1
ATOM 3097 N N . PRO A 1 431 ? 8.958 3.750 5.520 1.00 80.75 431 PRO A N 1
ATOM 3098 C CA . PRO A 1 431 ? 9.641 2.468 5.343 1.00 80.75 431 PRO A CA 1
ATOM 3099 C C . PRO A 1 431 ? 11.113 2.500 5.789 1.00 80.75 431 PRO A C 1
ATOM 3101 O O . PRO A 1 431 ? 11.762 3.546 5.791 1.00 80.75 431 PRO A O 1
ATOM 3104 N N . GLY A 1 432 ? 11.669 1.332 6.130 1.00 76.06 432 GLY A N 1
ATOM 3105 C CA . GLY A 1 432 ? 13.105 1.172 6.408 1.00 76.06 432 GLY A CA 1
ATOM 3106 C C . GLY A 1 432 ? 13.535 1.380 7.866 1.00 76.06 432 GLY A C 1
ATOM 3107 O O . GLY A 1 432 ? 14.733 1.348 8.153 1.00 76.06 432 GLY A O 1
ATOM 3108 N N . GLY A 1 433 ? 12.595 1.562 8.798 1.00 78.81 433 GLY A N 1
ATOM 3109 C CA . GLY A 1 433 ? 12.921 1.550 10.226 1.00 78.81 433 GLY A CA 1
ATOM 3110 C C . GLY A 1 433 ? 13.236 0.157 10.760 1.00 78.81 433 GLY A C 1
ATOM 3111 O O . GLY A 1 433 ? 12.918 -0.857 10.143 1.00 78.81 433 GLY A O 1
ATOM 3112 N N . SER A 1 434 ? 13.880 0.100 11.925 1.00 78.56 434 SER A N 1
ATOM 3113 C CA . SER A 1 434 ? 14.372 -1.148 12.529 1.00 78.56 434 SER A CA 1
ATOM 3114 C C . SER A 1 434 ? 13.508 -1.684 13.671 1.00 78.56 434 SER A C 1
ATOM 3116 O O . SER A 1 434 ? 13.833 -2.729 14.233 1.00 78.56 434 SER A O 1
ATOM 3118 N N . THR A 1 435 ? 12.423 -0.992 14.027 1.00 76.88 435 THR A N 1
ATOM 3119 C CA . THR A 1 435 ? 11.607 -1.319 15.202 1.00 76.88 435 THR A CA 1
ATOM 3120 C C . THR A 1 435 ? 10.130 -1.388 14.861 1.00 76.88 435 THR A C 1
ATOM 3122 O O . THR A 1 435 ? 9.553 -0.397 14.430 1.00 76.88 435 THR A O 1
ATOM 3125 N N . ALA A 1 436 ? 9.509 -2.534 15.129 1.00 82.94 436 ALA A N 1
ATOM 3126 C CA . ALA A 1 436 ? 8.053 -2.647 15.232 1.00 82.94 436 ALA A CA 1
ATOM 3127 C C . ALA A 1 436 ? 7.608 -2.934 16.678 1.00 82.94 436 ALA A C 1
ATOM 3129 O O . ALA A 1 436 ? 6.540 -2.492 17.090 1.00 82.94 436 ALA A O 1
ATOM 3130 N N . ILE A 1 437 ? 8.454 -3.599 17.475 1.00 87.19 437 ILE A N 1
ATOM 3131 C CA . ILE A 1 437 ? 8.194 -3.930 18.881 1.00 87.19 437 ILE A CA 1
ATOM 3132 C C . ILE A 1 437 ? 9.346 -3.399 19.757 1.00 87.19 437 ILE A C 1
ATOM 3134 O O . ILE A 1 437 ? 10.520 -3.658 19.495 1.00 87.19 437 ILE A O 1
ATOM 3138 N N . LYS A 1 438 ? 9.016 -2.638 20.805 1.00 86.88 438 LYS A N 1
ATOM 3139 C CA . LYS A 1 438 ? 9.920 -1.962 21.751 1.00 86.88 438 LYS A CA 1
ATOM 3140 C C . LYS A 1 438 ? 9.825 -2.617 23.141 1.00 86.88 438 LYS A C 1
ATOM 3142 O O . LYS A 1 438 ? 9.188 -2.082 24.047 1.00 86.88 438 LYS A O 1
ATOM 3147 N N . VAL A 1 439 ? 10.434 -3.793 23.321 1.00 87.06 439 VAL A N 1
ATOM 3148 C CA . VAL A 1 439 ? 10.368 -4.558 24.586 1.00 87.06 439 VAL A CA 1
ATOM 3149 C C . VAL A 1 439 ? 11.135 -3.862 25.713 1.00 87.06 439 VAL A C 1
ATOM 3151 O O . VAL A 1 439 ? 12.335 -3.596 25.586 1.00 87.06 439 VAL A O 1
ATOM 3154 N N . LEU A 1 440 ? 10.471 -3.638 26.849 1.00 88.06 440 LEU A N 1
ATOM 3155 C CA . LEU A 1 440 ? 11.124 -3.229 28.094 1.00 88.06 440 LEU A CA 1
ATOM 3156 C C . LEU A 1 440 ? 11.499 -4.479 28.900 1.00 88.06 440 LEU A C 1
ATOM 3158 O O . LEU A 1 440 ? 10.651 -5.335 29.111 1.00 88.06 440 LEU A O 1
ATOM 3162 N N . ASN A 1 441 ? 12.745 -4.582 29.361 1.00 88.69 441 ASN A N 1
ATOM 3163 C CA . ASN A 1 441 ? 13.235 -5.671 30.213 1.00 88.69 441 ASN A CA 1
ATOM 3164 C C . ASN A 1 441 ? 13.723 -5.130 31.564 1.00 88.69 441 ASN A C 1
ATOM 3166 O O . ASN A 1 441 ? 14.122 -3.968 31.652 1.00 88.69 441 ASN A O 1
ATOM 3170 N N . ASN A 1 442 ? 13.795 -6.005 32.569 1.00 88.44 442 ASN A N 1
ATOM 3171 C CA . ASN A 1 442 ? 14.256 -5.730 33.935 1.00 88.44 442 ASN A CA 1
ATOM 3172 C C . ASN A 1 442 ? 13.386 -4.711 34.698 1.00 88.44 442 ASN A C 1
ATOM 3174 O O . ASN A 1 442 ? 13.905 -3.879 35.445 1.00 88.44 442 ASN A O 1
ATOM 3178 N N . LEU A 1 443 ? 12.070 -4.745 34.485 1.00 87.88 443 LEU A N 1
ATOM 3179 C CA . LEU A 1 443 ? 11.105 -4.053 35.337 1.00 87.88 443 LEU A CA 1
ATOM 3180 C C . LEU A 1 443 ? 10.582 -5.033 36.388 1.00 87.88 443 LEU A C 1
ATOM 3182 O O . LEU A 1 443 ? 9.940 -6.014 36.032 1.00 87.88 443 LEU A O 1
ATOM 3186 N N . ASP A 1 444 ? 10.816 -4.766 37.670 1.00 86.88 444 ASP A N 1
ATOM 3187 C CA . ASP A 1 444 ? 10.255 -5.598 38.737 1.00 86.88 444 ASP A CA 1
ATOM 3188 C C . ASP A 1 444 ? 8.729 -5.438 38.799 1.00 86.88 444 ASP A C 1
ATOM 3190 O O . ASP A 1 444 ? 8.219 -4.337 39.003 1.00 86.88 444 ASP A O 1
ATOM 3194 N N . ILE A 1 445 ? 7.993 -6.541 38.636 1.00 88.94 445 ILE A N 1
ATOM 3195 C CA . ILE A 1 445 ? 6.529 -6.582 38.737 1.00 88.94 445 ILE A CA 1
ATOM 3196 C C . ILE A 1 445 ? 6.168 -7.488 39.914 1.00 88.94 445 ILE A C 1
ATOM 3198 O O . ILE A 1 445 ? 6.381 -8.699 39.891 1.00 88.94 445 ILE A O 1
ATOM 3202 N N . SER A 1 446 ? 5.625 -6.900 40.978 1.00 87.25 446 SER A N 1
ATOM 3203 C CA . SER A 1 446 ? 5.344 -7.625 42.233 1.00 87.25 446 SER A CA 1
ATOM 3204 C C . SER A 1 446 ? 4.248 -8.695 42.128 1.00 87.25 446 SER A C 1
ATOM 3206 O O . SER A 1 446 ? 4.189 -9.604 42.960 1.00 87.25 446 SER A O 1
ATOM 3208 N N . ASN A 1 447 ? 3.372 -8.593 41.127 1.00 84.06 447 ASN A N 1
ATOM 3209 C CA . ASN A 1 447 ? 2.247 -9.492 40.914 1.00 84.06 447 ASN A CA 1
ATOM 3210 C C . ASN A 1 447 ? 2.502 -10.385 39.696 1.00 84.06 447 ASN A C 1
ATOM 3212 O O . ASN A 1 447 ? 2.597 -9.894 38.576 1.00 84.06 447 ASN A O 1
ATOM 3216 N N . ALA A 1 448 ? 2.533 -11.704 39.900 1.00 76.19 448 ALA A N 1
ATOM 3217 C CA . ALA A 1 448 ? 2.738 -12.664 38.816 1.00 76.19 448 ALA A CA 1
ATOM 3218 C C . ALA A 1 448 ? 1.621 -12.635 37.755 1.00 76.19 448 ALA A C 1
ATOM 3220 O O . ALA A 1 448 ? 1.886 -12.942 36.597 1.00 76.19 448 ALA A O 1
ATOM 3221 N N . ALA A 1 449 ? 0.395 -12.238 38.122 1.00 78.62 449 ALA A N 1
ATOM 3222 C CA . ALA A 1 449 ? -0.687 -12.025 37.156 1.00 78.62 449 ALA A CA 1
ATOM 3223 C C . ALA A 1 449 ? -0.431 -10.808 36.246 1.00 78.62 449 ALA A C 1
ATOM 3225 O O . ALA A 1 449 ? -0.981 -10.756 35.154 1.00 78.62 449 ALA A O 1
ATOM 3226 N N . GLY A 1 450 ? 0.432 -9.882 36.687 1.00 74.38 450 GLY A N 1
ATOM 3227 C CA . GLY A 1 450 ? 0.957 -8.749 35.920 1.00 74.38 450 GLY A CA 1
ATOM 3228 C C . GLY A 1 450 ? 2.092 -9.100 34.952 1.00 74.38 450 GLY A C 1
ATOM 3229 O O . GLY A 1 450 ? 2.597 -8.221 34.249 1.00 74.38 450 GLY A O 1
ATOM 3230 N N . GLY A 1 451 ? 2.531 -10.362 34.950 1.00 82.19 451 GLY A N 1
ATOM 3231 C CA . GLY A 1 451 ? 3.619 -10.841 34.107 1.00 82.19 451 GLY A CA 1
ATOM 3232 C C . GLY A 1 451 ? 3.292 -10.783 32.614 1.00 82.19 451 GLY A C 1
ATOM 3233 O O . GLY A 1 451 ? 2.142 -10.629 32.198 1.00 82.19 451 GLY A O 1
ATOM 3234 N N . THR A 1 452 ? 4.331 -10.919 31.797 1.00 84.94 452 THR A N 1
ATOM 3235 C CA . THR A 1 452 ? 4.219 -10.829 30.342 1.00 84.94 452 THR A CA 1
ATOM 3236 C C . THR A 1 452 ? 3.413 -11.995 29.763 1.00 84.94 452 THR A C 1
ATOM 3238 O O . THR A 1 452 ? 3.730 -13.165 29.983 1.00 84.94 452 THR A O 1
ATOM 3241 N N . LEU A 1 453 ? 2.381 -11.674 28.978 1.00 89.56 453 LEU A N 1
ATOM 3242 C CA . LEU A 1 453 ? 1.490 -12.648 28.342 1.00 89.56 453 LEU A CA 1
ATOM 3243 C C . LEU A 1 453 ? 2.016 -13.153 26.990 1.00 89.56 453 LEU A C 1
ATOM 3245 O O . LEU A 1 453 ? 1.621 -14.234 26.557 1.00 89.56 453 LEU A O 1
ATOM 3249 N N . ALA A 1 454 ? 2.919 -12.402 26.355 1.00 87.31 454 ALA A N 1
ATOM 3250 C CA . ALA A 1 454 ? 3.471 -12.666 25.027 1.00 87.31 454 ALA A CA 1
ATOM 3251 C C . ALA A 1 454 ? 4.994 -12.491 25.013 1.00 87.31 454 ALA A C 1
ATOM 3253 O O . ALA A 1 454 ? 5.498 -11.505 25.535 1.00 87.31 454 ALA A O 1
ATOM 3254 N N . THR A 1 455 ? 5.748 -13.392 24.389 1.00 88.81 455 THR A N 1
ATOM 3255 C CA . THR A 1 455 ? 7.213 -13.284 24.314 1.00 88.81 455 THR A CA 1
ATOM 3256 C C . THR A 1 455 ? 7.691 -12.917 22.913 1.00 88.81 455 THR A C 1
ATOM 3258 O O . THR A 1 455 ? 7.018 -13.165 21.921 1.00 88.81 455 THR A O 1
ATOM 3261 N N . THR A 1 456 ? 8.894 -12.363 22.826 1.00 85.44 456 THR A N 1
ATOM 3262 C CA . THR A 1 456 ? 9.668 -12.242 21.583 1.00 85.44 456 THR A CA 1
ATOM 3263 C C . THR A 1 456 ? 11.109 -12.693 21.857 1.00 85.44 456 THR A C 1
ATOM 3265 O O . THR A 1 456 ? 11.474 -12.857 23.028 1.00 85.44 456 THR A O 1
ATOM 3268 N N . PRO A 1 457 ? 11.967 -12.893 20.838 1.00 83.56 457 PRO A N 1
ATOM 3269 C CA . PRO A 1 457 ? 13.383 -13.211 21.055 1.00 83.56 457 PRO A CA 1
ATOM 3270 C C . PRO A 1 457 ? 14.157 -12.172 21.892 1.00 83.56 457 PRO A C 1
ATOM 3272 O O . PRO A 1 457 ? 15.247 -12.462 22.383 1.00 83.56 457 PRO A O 1
ATOM 3275 N N . GLU A 1 458 ? 13.627 -10.955 22.035 1.00 82.69 458 GLU A N 1
ATOM 3276 C CA . GLU A 1 458 ? 14.195 -9.850 22.815 1.00 82.69 458 GLU A CA 1
ATOM 3277 C C . GLU A 1 458 ? 13.816 -9.876 24.307 1.00 82.69 458 GLU A C 1
ATOM 3279 O O . GLU A 1 458 ? 14.377 -9.103 25.092 1.00 82.69 458 GLU A O 1
ATOM 3284 N N . VAL A 1 459 ? 12.888 -10.744 24.715 1.00 83.56 459 VAL A N 1
ATOM 3285 C CA . VAL A 1 459 ? 12.518 -10.930 26.123 1.00 83.56 459 VAL A CA 1
ATOM 3286 C C . VAL A 1 459 ? 13.597 -11.742 26.830 1.00 83.56 459 VAL A C 1
ATOM 3288 O O . VAL A 1 459 ? 13.865 -12.891 26.482 1.00 83.56 459 VAL A O 1
ATOM 3291 N N . ILE A 1 460 ? 14.222 -11.143 27.843 1.00 83.81 460 ILE A N 1
ATOM 3292 C CA . ILE A 1 460 ? 15.264 -11.794 28.654 1.00 83.81 460 ILE A CA 1
ATOM 3293 C C . ILE A 1 460 ? 14.627 -12.553 29.820 1.00 83.81 460 ILE A C 1
ATOM 3295 O O . ILE A 1 460 ? 15.051 -13.661 30.150 1.00 83.81 460 ILE A O 1
ATOM 3299 N N . ASP A 1 461 ? 13.603 -11.955 30.428 1.00 83.88 461 ASP A N 1
ATOM 3300 C CA . ASP A 1 461 ? 12.839 -12.526 31.530 1.00 83.88 461 ASP A CA 1
ATOM 3301 C C . ASP A 1 461 ? 11.362 -12.121 31.414 1.00 83.88 461 ASP A C 1
ATOM 3303 O O . ASP A 1 461 ? 11.000 -10.944 31.456 1.00 83.88 461 ASP A O 1
ATOM 3307 N N . VAL A 1 462 ? 10.494 -13.120 31.257 1.00 83.56 462 VAL A N 1
ATOM 3308 C CA . VAL A 1 462 ? 9.040 -12.950 31.094 1.00 83.56 462 VAL A CA 1
ATOM 3309 C C . VAL A 1 462 ? 8.408 -12.350 32.358 1.00 83.56 462 VAL A C 1
ATOM 3311 O O . VAL A 1 462 ? 7.418 -11.630 32.268 1.00 83.56 462 VAL A O 1
ATOM 3314 N N . ALA A 1 463 ? 8.983 -12.597 33.540 1.00 82.62 463 ALA A N 1
ATOM 3315 C CA . ALA A 1 463 ? 8.458 -12.062 34.797 1.00 82.62 463 ALA A CA 1
ATOM 3316 C C . ALA A 1 463 ? 8.786 -10.574 35.009 1.00 82.62 463 ALA A C 1
ATOM 3318 O O . ALA A 1 463 ? 8.128 -9.924 35.817 1.00 82.62 463 ALA A O 1
ATOM 3319 N N . SER A 1 464 ? 9.783 -10.043 34.294 1.00 82.94 464 SER A N 1
ATOM 3320 C CA . SER A 1 464 ? 10.277 -8.671 34.457 1.00 82.94 464 SER A CA 1
ATOM 3321 C C . SER A 1 464 ? 10.357 -7.896 33.137 1.00 82.94 464 SER A C 1
ATOM 3323 O O . SER A 1 464 ? 11.218 -7.035 32.942 1.00 82.94 464 SER A O 1
ATOM 3325 N N . SER A 1 465 ? 9.458 -8.196 32.199 1.00 84.12 465 SER A N 1
ATOM 3326 C CA . SER A 1 465 ? 9.366 -7.509 30.908 1.00 84.12 465 SER A CA 1
ATOM 3327 C C . SER A 1 465 ? 8.000 -6.859 30.693 1.00 84.12 465 SER A C 1
ATOM 3329 O O . SER A 1 465 ? 7.028 -7.189 31.366 1.00 84.12 465 SER A O 1
ATOM 3331 N N . ILE A 1 466 ? 7.938 -5.913 29.754 1.00 81.75 466 ILE A N 1
ATOM 3332 C CA . ILE A 1 466 ? 6.686 -5.422 29.177 1.00 81.75 466 ILE A CA 1
ATOM 3333 C C . ILE A 1 466 ? 6.713 -5.691 27.673 1.00 81.75 466 ILE A C 1
ATOM 3335 O O . ILE A 1 466 ? 7.549 -5.128 26.956 1.00 81.75 466 ILE A O 1
ATOM 3339 N N . VAL A 1 467 ? 5.784 -6.534 27.219 1.00 83.19 467 VAL A N 1
ATOM 3340 C CA . VAL A 1 467 ? 5.516 -6.831 25.800 1.00 83.19 467 VAL A CA 1
ATOM 3341 C C . VAL A 1 467 ? 4.024 -6.686 25.520 1.00 83.19 467 VAL A C 1
ATOM 3343 O O . VAL A 1 467 ? 3.612 -5.747 24.847 1.00 83.19 467 VAL A O 1
ATOM 3346 N N . ILE A 1 468 ? 3.232 -7.604 26.070 1.00 90.44 468 ILE A N 1
ATOM 3347 C CA . ILE A 1 468 ? 1.780 -7.527 26.203 1.00 90.44 468 ILE A CA 1
ATOM 3348 C C . ILE A 1 468 ? 1.510 -7.958 27.635 1.00 90.44 468 ILE A C 1
ATOM 3350 O O . ILE A 1 468 ? 1.717 -9.123 27.981 1.00 90.44 468 ILE A O 1
ATOM 3354 N N . ASN A 1 469 ? 1.108 -7.019 28.478 1.00 94.00 469 ASN A N 1
ATOM 3355 C CA . ASN A 1 469 ? 0.902 -7.270 29.899 1.00 94.00 469 ASN A CA 1
ATOM 3356 C C . ASN A 1 469 ? -0.475 -6.755 30.299 1.00 94.00 469 ASN A C 1
ATOM 3358 O O . ASN A 1 469 ? -0.872 -5.673 29.876 1.00 94.00 469 ASN A O 1
ATOM 3362 N N . HIS A 1 470 ? -1.160 -7.504 31.158 1.00 94.69 470 HIS A N 1
ATOM 3363 C CA . HIS A 1 470 ? -2.301 -7.016 31.922 1.00 94.69 470 HIS A CA 1
ATOM 3364 C C . HIS A 1 470 ? -1.849 -6.887 33.374 1.00 94.69 470 HIS A C 1
ATOM 3366 O O . HIS A 1 470 ? -1.591 -7.897 34.014 1.00 94.69 470 HIS A O 1
ATOM 3372 N N . ILE A 1 471 ? -1.702 -5.663 33.869 1.00 94.00 471 ILE A N 1
ATOM 3373 C CA . ILE A 1 471 ? -1.165 -5.313 35.183 1.00 94.00 471 ILE A CA 1
ATOM 3374 C C . ILE A 1 471 ? -2.339 -4.862 36.068 1.00 94.00 471 ILE A C 1
ATOM 3376 O O . ILE A 1 471 ? -2.797 -3.729 35.919 1.00 94.00 471 ILE A O 1
ATOM 3380 N N . PRO A 1 472 ? -2.821 -5.705 37.001 1.00 94.06 472 PRO A N 1
ATOM 3381 C CA . PRO A 1 472 ? -3.957 -5.348 37.848 1.00 94.06 472 PRO A CA 1
ATOM 3382 C C . PRO A 1 472 ? -3.646 -4.179 38.790 1.00 94.06 472 PRO A C 1
ATOM 3384 O O . PRO A 1 472 ? -2.489 -3.992 39.193 1.00 94.06 472 PRO A O 1
ATOM 3387 N N . ALA A 1 473 ? -4.673 -3.449 39.214 1.00 93.62 473 ALA A N 1
ATOM 3388 C CA . ALA A 1 473 ? -4.609 -2.437 40.259 1.00 93.62 473 ALA A CA 1
ATOM 3389 C C . ALA A 1 473 ? -3.978 -3.008 41.539 1.00 93.62 473 ALA A C 1
ATOM 3391 O O . ALA A 1 473 ? -4.166 -4.175 41.902 1.00 93.62 473 ALA A O 1
ATOM 3392 N N . GLY A 1 474 ? -3.204 -2.187 42.243 1.00 93.31 474 GLY A N 1
ATOM 3393 C CA . GLY A 1 474 ? -2.461 -2.618 43.426 1.00 93.31 474 GLY A CA 1
ATOM 3394 C C . GLY A 1 474 ? -1.137 -3.328 43.122 1.00 93.31 474 GLY A C 1
ATOM 3395 O O . GLY A 1 474 ? -0.461 -3.767 44.055 1.00 93.31 474 GLY A O 1
ATOM 3396 N N . THR A 1 475 ? -0.727 -3.433 41.856 1.00 93.81 475 THR A N 1
ATOM 3397 C CA . THR A 1 475 ? 0.567 -4.017 41.481 1.00 93.81 475 THR A CA 1
ATOM 3398 C C . THR A 1 475 ? 1.677 -2.979 41.631 1.00 93.81 475 THR A C 1
ATOM 3400 O O . THR A 1 475 ? 1.621 -1.906 41.038 1.00 93.81 475 THR A O 1
ATOM 3403 N N . GLN A 1 476 ? 2.715 -3.296 42.406 1.00 92.25 476 GLN A N 1
ATOM 3404 C CA . GLN A 1 476 ? 3.950 -2.506 42.439 1.00 92.25 476 GLN A CA 1
ATOM 3405 C C . GLN A 1 476 ? 4.768 -2.736 41.159 1.00 92.25 476 GLN A C 1
ATOM 3407 O O . GLN A 1 476 ? 5.009 -3.898 40.800 1.00 92.25 476 GLN A O 1
ATOM 3412 N N . LEU A 1 477 ? 5.218 -1.638 40.542 1.00 89.62 477 LEU A N 1
ATOM 3413 C CA . LEU A 1 477 ? 6.109 -1.585 39.382 1.00 89.62 477 LEU A CA 1
ATOM 3414 C C . LEU A 1 477 ? 7.440 -0.913 39.757 1.00 89.62 477 LEU A C 1
ATOM 3416 O O . LEU A 1 477 ? 7.464 0.237 40.183 1.00 89.62 477 LEU A O 1
ATOM 3420 N N . GLY A 1 478 ? 8.555 -1.613 39.563 1.00 87.56 478 GLY A N 1
ATOM 3421 C CA . GLY A 1 478 ? 9.886 -1.167 39.980 1.00 87.56 478 GLY A CA 1
ATOM 3422 C C . GLY A 1 478 ? 10.196 -1.456 41.454 1.00 87.56 478 GLY A C 1
ATOM 3423 O O . GLY A 1 478 ? 9.451 -2.137 42.164 1.00 87.56 478 GLY A O 1
ATOM 3424 N N . GLU A 1 479 ? 11.327 -0.939 41.934 1.00 85.94 479 GLU A N 1
ATOM 3425 C CA . GLU A 1 479 ? 11.860 -1.273 43.265 1.00 85.94 479 GLU A CA 1
ATOM 3426 C C . GLU A 1 479 ? 11.179 -0.479 44.399 1.00 85.94 479 GLU A C 1
ATOM 3428 O O . GLU A 1 479 ? 11.236 -0.863 45.572 1.00 85.94 479 GLU A O 1
ATOM 3433 N N . VAL A 1 480 ? 10.499 0.625 44.069 1.00 88.00 480 VAL A N 1
ATOM 3434 C CA . VAL A 1 480 ? 9.887 1.531 45.047 1.00 88.00 480 VAL A CA 1
ATOM 3435 C C . VAL A 1 480 ? 8.489 1.054 45.438 1.00 88.00 480 VAL A C 1
ATOM 3437 O O . VAL A 1 480 ? 7.567 1.027 44.633 1.00 88.00 480 VAL A O 1
ATOM 3440 N N . ALA A 1 481 ? 8.292 0.767 46.728 1.00 87.69 481 ALA A N 1
ATOM 3441 C CA . ALA A 1 481 ? 7.036 0.226 47.263 1.00 87.69 481 ALA A CA 1
ATOM 3442 C C . ALA A 1 481 ? 5.801 1.142 47.118 1.00 87.69 481 ALA A C 1
ATOM 3444 O O . ALA A 1 481 ? 4.688 0.707 47.399 1.00 87.69 481 ALA A O 1
ATOM 3445 N N . THR A 1 482 ? 5.982 2.411 46.743 1.00 87.62 482 THR A N 1
ATOM 3446 C CA . THR A 1 482 ? 4.886 3.368 46.508 1.00 87.62 482 THR A CA 1
ATOM 3447 C C . THR A 1 482 ? 4.485 3.490 45.043 1.00 87.62 482 THR A C 1
ATOM 3449 O O . THR A 1 482 ? 3.477 4.139 44.765 1.00 87.62 482 THR A O 1
ATOM 3452 N N . ASP A 1 483 ? 5.233 2.883 44.122 1.00 89.50 483 ASP A N 1
ATOM 3453 C CA . ASP A 1 483 ? 4.913 2.862 42.692 1.00 89.50 483 ASP A CA 1
ATOM 3454 C C . ASP A 1 483 ? 3.892 1.753 42.417 1.00 89.50 483 ASP A C 1
ATOM 3456 O O . ASP A 1 483 ? 4.148 0.769 41.727 1.00 89.50 483 ASP A O 1
ATOM 3460 N N . VAL A 1 484 ? 2.733 1.892 43.054 1.00 92.12 484 VAL A N 1
ATOM 3461 C CA . VAL A 1 484 ? 1.626 0.943 42.998 1.00 92.12 484 VAL A CA 1
ATOM 3462 C C . VAL A 1 484 ? 0.585 1.475 42.026 1.00 92.12 484 VAL A C 1
ATOM 3464 O O . VAL A 1 484 ? 0.183 2.636 42.126 1.00 92.12 484 VAL A O 1
ATOM 3467 N N . THR A 1 485 ? 0.153 0.634 41.092 1.00 92.06 485 THR A N 1
ATOM 3468 C CA . THR A 1 485 ? -0.884 0.991 40.122 1.00 92.06 485 THR A CA 1
ATOM 3469 C C . THR A 1 485 ? -2.192 1.327 40.837 1.00 92.06 485 THR A C 1
ATOM 3471 O O . THR A 1 485 ? -2.678 0.549 41.661 1.00 92.06 485 THR A O 1
ATOM 3474 N N . ALA A 1 486 ? -2.761 2.498 40.546 1.00 91.44 486 ALA A N 1
ATOM 3475 C CA . ALA A 1 486 ? -4.046 2.907 41.122 1.00 91.44 486 ALA A CA 1
ATOM 3476 C C . ALA A 1 486 ? -5.239 2.211 40.447 1.00 91.44 486 ALA A C 1
ATOM 3478 O O . ALA A 1 486 ? -6.269 2.011 41.083 1.00 91.44 486 ALA A O 1
ATOM 3479 N N . GLN A 1 487 ? -5.075 1.838 39.178 1.00 94.62 487 GLN A N 1
ATOM 3480 C CA . GLN A 1 487 ? -6.086 1.219 38.325 1.00 94.62 487 GLN A CA 1
ATOM 3481 C C . GLN A 1 487 ? -5.465 0.072 37.517 1.00 94.62 487 GLN A C 1
ATOM 3483 O O . GLN A 1 487 ? -4.238 -0.079 37.495 1.00 94.62 487 GLN A O 1
ATOM 3488 N N . ASP A 1 488 ? -6.307 -0.726 36.862 1.00 94.88 488 ASP A N 1
ATOM 3489 C CA . ASP A 1 488 ? -5.862 -1.764 35.931 1.00 94.88 488 ASP A CA 1
ATOM 3490 C C . ASP A 1 488 ? -5.179 -1.132 34.707 1.00 94.88 488 ASP A C 1
ATOM 3492 O O . ASP A 1 488 ? -5.610 -0.105 34.174 1.00 94.88 488 ASP A O 1
ATOM 3496 N N . ILE A 1 489 ? -4.084 -1.749 34.263 1.00 94.94 489 ILE A N 1
ATOM 3497 C CA . ILE A 1 489 ? -3.299 -1.292 33.118 1.00 94.94 489 ILE A CA 1
ATOM 3498 C C . ILE A 1 489 ? -3.138 -2.434 32.119 1.00 94.94 489 ILE A C 1
ATOM 3500 O O . ILE A 1 489 ? -2.727 -3.532 32.488 1.00 94.94 489 ILE A O 1
ATOM 3504 N N . VAL A 1 490 ? -3.346 -2.160 30.833 1.00 95.50 490 VAL A N 1
ATOM 3505 C CA . VAL A 1 490 ? -2.790 -2.992 29.757 1.00 95.50 490 VAL A CA 1
ATOM 3506 C C . VAL A 1 490 ? -1.619 -2.251 29.129 1.00 95.50 490 VAL A C 1
ATOM 3508 O O . VAL A 1 490 ? -1.723 -1.073 28.801 1.00 95.50 490 VAL A O 1
ATOM 3511 N N . ALA A 1 491 ? -0.480 -2.917 28.978 1.00 93.25 491 ALA A N 1
ATOM 3512 C CA . ALA A 1 491 ? 0.712 -2.317 28.393 1.00 93.25 491 ALA A CA 1
ATOM 3513 C C . ALA A 1 491 ? 1.144 -3.081 27.141 1.00 93.25 491 ALA A C 1
ATOM 3515 O O . ALA A 1 491 ? 1.338 -4.298 27.185 1.00 93.25 491 ALA A O 1
ATOM 3516 N N . PHE A 1 492 ? 1.338 -2.342 26.051 1.00 93.00 492 PHE A N 1
ATOM 3517 C CA . PHE A 1 492 ? 1.845 -2.837 24.781 1.00 93.00 492 PHE A CA 1
ATOM 3518 C C . PHE A 1 492 ? 3.225 -2.252 24.481 1.00 93.00 492 PHE A C 1
ATOM 3520 O O . PHE A 1 492 ? 3.499 -1.065 24.668 1.00 93.00 492 PHE A O 1
ATOM 3527 N N . ALA A 1 493 ? 4.100 -3.100 23.954 1.00 89.94 493 ALA A N 1
ATOM 3528 C CA . ALA A 1 493 ? 5.401 -2.728 23.414 1.00 89.94 493 ALA A CA 1
ATOM 3529 C C . ALA A 1 493 ? 5.331 -2.370 21.919 1.00 89.94 493 ALA A C 1
ATOM 3531 O O . ALA A 1 493 ? 6.324 -2.489 21.212 1.00 89.94 493 ALA A O 1
ATOM 3532 N N . PHE A 1 494 ? 4.169 -1.990 21.397 1.00 89.88 494 PHE A N 1
ATOM 3533 C CA . PHE A 1 494 ? 3.970 -1.788 19.965 1.00 89.88 494 PHE A CA 1
ATOM 3534 C C . PHE A 1 494 ? 4.532 -0.420 19.545 1.00 89.88 494 PHE A C 1
ATOM 3536 O O . PHE A 1 494 ? 4.234 0.593 20.171 1.00 89.88 494 PHE A O 1
ATOM 3543 N N . GLY A 1 495 ? 5.358 -0.363 18.499 1.00 85.81 495 GLY A N 1
ATOM 3544 C CA . GLY A 1 495 ? 5.948 0.890 18.009 1.00 85.81 495 GLY A CA 1
ATOM 3545 C C . GLY A 1 495 ? 4.953 1.711 17.187 1.00 85.81 495 GLY A C 1
ATOM 3546 O O . GLY A 1 495 ? 4.260 1.141 16.345 1.00 85.81 495 GLY A O 1
ATOM 3547 N N . TYR A 1 496 ? 4.902 3.032 17.397 1.00 82.75 496 TYR A N 1
ATOM 3548 C CA . TYR A 1 496 ? 3.944 3.925 16.733 1.00 82.75 496 TYR A CA 1
ATOM 3549 C C . TYR A 1 496 ? 4.050 3.849 15.214 1.00 82.75 496 TYR A C 1
ATOM 3551 O O . TYR A 1 496 ? 3.075 3.576 14.524 1.00 82.75 496 TYR A O 1
ATOM 3559 N N . GLY A 1 497 ? 5.266 4.032 14.700 1.00 76.69 497 GLY A N 1
ATOM 3560 C CA . GLY A 1 497 ? 5.517 4.081 13.269 1.00 76.69 497 GLY A CA 1
ATOM 3561 C C . GLY A 1 497 ? 5.043 2.841 12.519 1.00 76.69 497 GLY A C 1
ATOM 3562 O O . GLY A 1 497 ? 4.498 2.950 11.429 1.00 76.69 497 GLY A O 1
ATOM 3563 N N . ALA A 1 498 ? 5.201 1.655 13.113 1.00 80.12 498 ALA A N 1
ATOM 3564 C CA . ALA A 1 498 ? 4.707 0.422 12.510 1.00 80.12 498 ALA A CA 1
ATOM 3565 C C . ALA A 1 498 ? 3.172 0.340 12.538 1.00 80.12 498 ALA A C 1
ATOM 3567 O O . ALA A 1 498 ? 2.595 -0.208 11.606 1.00 80.12 498 ALA A O 1
ATOM 3568 N N . GLN A 1 499 ? 2.510 0.899 13.553 1.00 83.44 499 GLN A N 1
ATOM 3569 C CA . GLN A 1 499 ? 1.045 0.924 13.632 1.00 83.44 499 GLN A CA 1
ATOM 3570 C C . GLN A 1 499 ? 0.431 1.826 12.568 1.00 83.44 499 GLN A C 1
ATOM 3572 O O . GLN A 1 499 ? -0.522 1.420 11.918 1.00 83.44 499 GLN A O 1
ATOM 3577 N N . VAL A 1 500 ? 0.983 3.027 12.377 1.00 81.88 500 VAL A N 1
ATOM 3578 C CA . VAL A 1 500 ? 0.391 4.039 11.482 1.00 81.88 500 VAL A CA 1
ATOM 3579 C C . VAL A 1 500 ? 0.951 4.030 10.068 1.00 81.88 500 VAL A C 1
ATOM 3581 O O . VAL A 1 500 ? 0.508 4.822 9.241 1.00 81.88 500 VAL A O 1
ATOM 3584 N N . ARG A 1 501 ? 1.930 3.167 9.768 1.00 82.31 501 ARG A N 1
ATOM 3585 C CA . ARG A 1 501 ? 2.499 3.075 8.421 1.00 82.31 501 ARG A CA 1
ATOM 3586 C C . ARG A 1 501 ? 1.386 2.824 7.402 1.00 82.31 501 ARG A C 1
ATOM 3588 O O . ARG A 1 501 ? 0.609 1.880 7.560 1.00 82.31 501 ARG A O 1
ATOM 3595 N N . ALA A 1 502 ? 1.396 3.659 6.359 1.00 78.94 502 ALA A N 1
ATOM 3596 C CA . ALA A 1 502 ? 0.424 3.660 5.275 1.00 78.94 502 ALA A CA 1
ATOM 3597 C C . ALA A 1 502 ? -1.018 3.683 5.806 1.00 78.94 502 ALA A C 1
ATOM 3599 O O . ALA A 1 502 ? -1.802 2.823 5.449 1.00 78.94 502 ALA A O 1
ATOM 3600 N N . ASP A 1 503 ? -1.346 4.598 6.720 1.00 82.00 503 ASP A N 1
ATOM 3601 C CA . ASP A 1 503 ? -2.702 4.767 7.273 1.00 82.00 503 ASP A CA 1
ATOM 3602 C C . ASP A 1 503 ? -3.272 3.514 7.968 1.00 82.00 503 ASP A C 1
ATOM 3604 O O . ASP A 1 503 ? -4.469 3.229 7.933 1.00 82.00 503 ASP A O 1
ATOM 3608 N N . GLY A 1 504 ? -2.404 2.739 8.623 1.00 85.19 504 GLY A N 1
ATOM 3609 C CA . GLY A 1 504 ? -2.809 1.535 9.353 1.00 85.19 504 GLY A CA 1
ATOM 3610 C C . GLY A 1 504 ? -2.854 0.260 8.513 1.00 85.19 504 GLY A C 1
ATOM 3611 O O . GLY A 1 504 ? -3.218 -0.794 9.030 1.00 85.19 504 GLY A O 1
ATOM 3612 N N . LYS A 1 505 ? -2.416 0.288 7.251 1.00 85.75 505 LYS A N 1
ATOM 3613 C CA . LYS A 1 505 ? -2.318 -0.930 6.422 1.00 85.75 505 LYS A CA 1
ATOM 3614 C C . LYS A 1 505 ? -1.277 -1.929 6.936 1.00 85.75 505 LYS A C 1
ATOM 3616 O O . LYS A 1 505 ? -1.321 -3.110 6.601 1.00 85.75 505 LYS A O 1
ATOM 3621 N N . ASN A 1 506 ? -0.326 -1.466 7.750 1.00 88.38 506 ASN A N 1
ATOM 3622 C CA . ASN A 1 506 ? 0.756 -2.293 8.283 1.00 88.38 506 ASN A CA 1
ATOM 3623 C C . ASN A 1 506 ? 0.410 -3.041 9.589 1.00 88.38 506 ASN A C 1
ATOM 3625 O O . ASN A 1 506 ? 1.171 -3.938 9.957 1.00 88.38 506 ASN A O 1
ATOM 3629 N N . ILE A 1 507 ? -0.677 -2.695 10.294 1.00 91.00 507 ILE A N 1
ATOM 3630 C CA . ILE A 1 507 ? -1.142 -3.420 11.492 1.00 91.00 507 ILE A CA 1
ATOM 3631 C C . ILE A 1 507 ? -2.083 -4.566 11.086 1.00 91.00 507 ILE A C 1
ATOM 3633 O O . ILE A 1 507 ? -2.891 -4.416 10.175 1.00 91.00 507 ILE A O 1
ATOM 3637 N N . THR A 1 508 ? -1.965 -5.734 11.714 1.00 91.75 508 THR A N 1
ATOM 3638 C CA . THR A 1 508 ? -2.781 -6.914 11.369 1.00 91.75 508 THR A CA 1
ATOM 3639 C C . THR A 1 508 ? -4.134 -6.933 12.092 1.00 91.75 508 THR A C 1
ATOM 3641 O O . THR A 1 508 ? -4.318 -6.259 13.112 1.00 91.75 508 THR A O 1
ATOM 3644 N N . SER A 1 509 ? -5.070 -7.753 11.600 1.00 92.31 509 SER A N 1
ATOM 3645 C CA . SER A 1 509 ? -6.358 -8.038 12.255 1.00 92.31 509 SER A CA 1
ATOM 3646 C C . SER A 1 509 ? -6.166 -8.581 13.681 1.00 92.31 509 SER A C 1
ATOM 3648 O O . SER A 1 509 ? -6.846 -8.165 14.621 1.00 92.31 509 SER A O 1
ATOM 3650 N N . GLU A 1 510 ? -5.177 -9.449 13.906 1.00 94.50 510 GLU A N 1
ATOM 3651 C CA . GLU A 1 510 ? -4.863 -9.988 15.233 1.00 94.50 510 GLU A CA 1
ATOM 3652 C C . GLU A 1 510 ? -4.356 -8.905 16.192 1.00 94.50 510 GLU A C 1
ATOM 3654 O O . GLU A 1 510 ? -4.746 -8.884 17.361 1.00 94.50 510 GLU A O 1
ATOM 3659 N N . ALA A 1 511 ? -3.525 -7.969 15.718 1.00 94.56 511 ALA A N 1
ATOM 3660 C CA . ALA A 1 511 ? -3.070 -6.851 16.541 1.00 94.56 511 ALA A CA 1
ATOM 3661 C C . ALA A 1 511 ? -4.224 -5.922 16.940 1.00 94.56 511 ALA A C 1
ATOM 3663 O O . ALA A 1 511 ? -4.314 -5.549 18.112 1.00 94.56 511 ALA A O 1
ATOM 3664 N N . LEU A 1 512 ? -5.124 -5.578 16.011 1.00 94.88 512 LEU A N 1
ATOM 3665 C CA . LEU A 1 512 ? -6.323 -4.797 16.339 1.00 94.88 512 LEU A CA 1
ATOM 3666 C C . LEU A 1 512 ? -7.271 -5.566 17.265 1.00 94.88 512 LEU A C 1
ATOM 3668 O O . LEU A 1 512 ? -7.816 -4.995 18.204 1.00 94.88 512 LEU A O 1
ATOM 3672 N N . THR A 1 513 ? -7.385 -6.881 17.103 1.00 96.31 513 THR A N 1
ATOM 3673 C CA . THR A 1 513 ? -8.157 -7.731 18.021 1.00 96.31 513 THR A CA 1
ATOM 3674 C C . THR A 1 513 ? -7.628 -7.646 19.453 1.00 96.31 513 THR A C 1
ATOM 3676 O O . THR A 1 513 ? -8.415 -7.494 20.387 1.00 96.31 513 THR A O 1
ATOM 3679 N N . ILE A 1 514 ? -6.304 -7.664 19.646 1.00 96.44 514 ILE A N 1
ATOM 3680 C CA . ILE A 1 514 ? -5.675 -7.485 20.967 1.00 96.44 514 ILE A CA 1
ATOM 3681 C C . ILE A 1 514 ? -6.003 -6.101 21.549 1.00 96.44 514 ILE A C 1
ATOM 3683 O O . ILE A 1 514 ? -6.317 -5.992 22.737 1.00 96.44 514 ILE A O 1
ATOM 3687 N N . TRP A 1 515 ? -5.973 -5.051 20.723 1.00 96.06 515 TRP A N 1
ATOM 3688 C CA . TRP A 1 515 ? -6.358 -3.693 21.117 1.00 96.06 515 TRP A CA 1
ATOM 3689 C C . TRP A 1 515 ? -7.819 -3.598 21.558 1.00 96.06 515 TRP A C 1
ATOM 3691 O O . TRP A 1 515 ? -8.097 -3.105 22.654 1.00 96.06 515 TRP A O 1
ATOM 3701 N N . ARG A 1 516 ? -8.745 -4.112 20.742 1.00 96.00 516 ARG A N 1
ATOM 3702 C CA . ARG A 1 516 ? -10.179 -4.167 21.049 1.00 96.00 516 ARG A CA 1
ATOM 3703 C C . ARG A 1 516 ? -10.405 -4.901 22.363 1.00 96.00 516 ARG A C 1
ATOM 3705 O O . ARG A 1 516 ? -11.018 -4.371 23.283 1.00 96.00 516 ARG A O 1
ATOM 3712 N N . ASN A 1 517 ? -9.852 -6.102 22.486 1.00 96.94 517 ASN A N 1
ATOM 3713 C CA . ASN A 1 517 ? -10.027 -6.944 23.662 1.00 96.94 517 ASN A CA 1
ATOM 3714 C C . ASN A 1 517 ? -9.475 -6.284 24.938 1.00 96.94 517 ASN A C 1
ATOM 3716 O O . ASN A 1 517 ? -10.054 -6.452 26.009 1.00 96.94 517 ASN A O 1
ATOM 3720 N N . ALA A 1 518 ? -8.400 -5.496 24.845 1.00 96.69 518 ALA A N 1
ATOM 3721 C CA . ALA A 1 518 ? -7.916 -4.705 25.974 1.00 96.69 518 ALA A CA 1
ATOM 3722 C C . ALA A 1 518 ? -8.924 -3.634 26.410 1.00 96.69 518 ALA A C 1
ATOM 3724 O O . ALA A 1 518 ? -9.154 -3.486 27.611 1.00 96.69 518 ALA A O 1
ATOM 3725 N N . ALA A 1 519 ? -9.562 -2.937 25.465 1.00 96.69 519 ALA A N 1
ATOM 3726 C CA . ALA A 1 519 ? -10.593 -1.950 25.777 1.00 96.69 519 ALA A CA 1
ATOM 3727 C C . ALA A 1 519 ? -11.816 -2.595 26.447 1.00 96.69 519 ALA A C 1
ATOM 3729 O O . ALA A 1 519 ? -12.243 -2.130 27.503 1.00 96.69 519 ALA A O 1
ATOM 3730 N N . TYR A 1 520 ? -12.324 -3.711 25.910 1.00 94.62 520 TYR A N 1
ATOM 3731 C CA . TYR A 1 520 ? -13.446 -4.454 26.507 1.00 94.62 520 TYR A CA 1
ATOM 3732 C C . TYR A 1 520 ? -13.119 -4.978 27.905 1.00 94.62 520 TYR A C 1
ATOM 3734 O O . TYR A 1 520 ? -13.922 -4.840 28.826 1.00 94.62 520 TYR A O 1
ATOM 3742 N N . MET A 1 521 ? -11.930 -5.557 28.079 1.00 94.88 521 MET A N 1
ATOM 3743 C CA . MET A 1 521 ? -11.498 -6.098 29.364 1.00 94.88 521 MET A CA 1
ATOM 3744 C C . MET A 1 521 ? -11.420 -5.008 30.437 1.00 94.88 521 MET A C 1
ATOM 3746 O O . MET A 1 521 ? -11.931 -5.209 31.536 1.00 94.88 521 MET A O 1
ATOM 3750 N N . LEU A 1 522 ? -10.809 -3.861 30.125 1.00 95.25 522 LEU A N 1
ATOM 3751 C CA . LEU A 1 522 ? -10.623 -2.771 31.088 1.00 95.25 522 LEU A CA 1
ATOM 3752 C C . LEU A 1 522 ? -11.910 -1.996 31.395 1.00 95.25 522 LEU A C 1
ATOM 3754 O O . LEU A 1 522 ? -12.021 -1.416 32.468 1.00 95.25 522 LEU A O 1
ATOM 3758 N N . THR A 1 523 ? -12.886 -2.015 30.488 1.00 92.62 523 THR A N 1
ATOM 3759 C CA . THR A 1 523 ? -14.211 -1.397 30.688 1.00 92.62 523 THR A CA 1
ATOM 3760 C C . THR A 1 523 ? -15.257 -2.373 31.234 1.00 92.62 523 THR A C 1
ATOM 3762 O O . THR A 1 523 ? -16.414 -2.006 31.426 1.00 92.62 523 THR A O 1
ATOM 3765 N N . GLY A 1 524 ? -14.881 -3.634 31.481 1.00 87.12 524 GLY A N 1
ATOM 3766 C CA . GLY A 1 524 ? -15.785 -4.662 32.004 1.00 87.12 524 GLY A CA 1
ATOM 3767 C C . GLY A 1 524 ? -16.879 -5.110 31.025 1.00 87.12 524 GLY A C 1
ATOM 3768 O O . GLY A 1 524 ? -17.846 -5.751 31.443 1.00 87.12 524 GLY A O 1
ATOM 3769 N N . LYS A 1 525 ? -16.748 -4.798 29.731 1.00 83.81 525 LYS A N 1
ATOM 3770 C CA . LYS A 1 525 ? -17.708 -5.189 28.689 1.00 83.81 525 LYS A CA 1
ATOM 3771 C C . LYS A 1 525 ? -17.557 -6.665 28.314 1.00 83.81 525 LYS A C 1
ATOM 3773 O O . LYS A 1 525 ? -16.509 -7.287 28.495 1.00 83.81 525 LYS A O 1
ATOM 3778 N N . MET A 1 526 ? -18.624 -7.249 27.763 1.00 83.69 526 MET A N 1
ATOM 3779 C CA . MET A 1 526 ? -18.587 -8.632 27.284 1.00 83.69 526 MET A CA 1
ATOM 3780 C C . MET A 1 526 ? -17.692 -8.738 26.047 1.00 83.69 526 MET A C 1
ATOM 3782 O O . MET A 1 526 ? -17.973 -8.142 25.017 1.00 83.69 526 MET A O 1
ATOM 3786 N N . MET A 1 527 ? -16.627 -9.525 26.159 1.00 88.25 527 MET A N 1
ATOM 3787 C CA . MET A 1 527 ? -15.611 -9.680 25.119 1.00 88.25 527 MET A CA 1
ATOM 3788 C C . MET A 1 527 ? -16.157 -10.345 23.845 1.00 88.25 527 MET A C 1
ATOM 3790 O O . MET A 1 527 ? -16.711 -11.447 23.944 1.00 88.25 527 MET A O 1
ATOM 3794 N N . PRO A 1 528 ? -15.934 -9.765 22.651 1.00 90.19 528 PRO A N 1
ATOM 3795 C CA . PRO A 1 528 ? -16.295 -10.408 21.392 1.00 90.19 528 PRO A CA 1
ATOM 3796 C C . PRO A 1 528 ? -15.485 -11.691 21.169 1.00 90.19 528 PRO A C 1
ATOM 3798 O O . PRO A 1 528 ? -14.311 -11.763 21.536 1.00 90.19 528 PRO A O 1
ATOM 3801 N N . THR A 1 529 ? -16.104 -12.712 20.570 1.00 92.62 529 THR A N 1
ATOM 3802 C CA . THR A 1 529 ? -15.459 -14.010 20.276 1.00 92.62 529 THR A CA 1
ATOM 3803 C C . THR A 1 529 ? -14.893 -14.104 18.863 1.00 92.62 529 THR A C 1
ATOM 3805 O O . THR A 1 529 ? -14.324 -15.130 18.509 1.00 92.62 529 THR A O 1
ATOM 3808 N N . GLU A 1 530 ? -15.085 -13.071 18.050 1.00 93.19 530 GLU A N 1
ATOM 3809 C CA . GLU A 1 530 ? -14.691 -13.028 16.642 1.00 93.19 530 GLU A CA 1
ATOM 3810 C C . GLU A 1 530 ? -13.426 -12.183 16.469 1.00 93.19 530 GLU A C 1
ATOM 3812 O O . GLU A 1 530 ? -13.190 -11.249 17.244 1.00 93.19 530 GLU A O 1
ATOM 3817 N N . LEU A 1 531 ? -12.617 -12.494 15.457 1.00 93.44 531 LEU A N 1
ATOM 3818 C CA . LEU A 1 531 ? -11.488 -11.660 15.051 1.00 93.44 531 LEU A CA 1
ATOM 3819 C C . LEU A 1 531 ? -12.006 -10.284 14.600 1.00 93.44 531 LEU A C 1
ATOM 3821 O O . LEU A 1 531 ? -13.040 -10.194 13.942 1.00 93.44 531 LEU A O 1
ATOM 3825 N N . TYR A 1 532 ? -11.323 -9.207 14.980 1.00 93.50 532 TYR A N 1
ATOM 3826 C CA . TYR A 1 532 ? -11.561 -7.894 14.386 1.00 93.50 532 TYR A CA 1
ATOM 3827 C C . TYR A 1 532 ? -10.758 -7.788 13.091 1.00 93.50 532 TYR A C 1
ATOM 3829 O O . TYR A 1 532 ? -9.528 -7.812 13.136 1.00 93.50 532 TYR A O 1
ATOM 3837 N N . GLU A 1 533 ? -11.438 -7.664 11.954 1.00 89.44 533 GLU A N 1
ATOM 3838 C CA . GLU A 1 533 ? -10.772 -7.533 10.660 1.00 89.44 533 GLU A CA 1
ATOM 3839 C C . GLU A 1 533 ? -10.287 -6.103 10.429 1.00 89.44 533 GLU A C 1
ATOM 3841 O O . GLU A 1 533 ? -11.072 -5.157 10.456 1.00 89.44 533 GLU A O 1
ATOM 3846 N N . ASN A 1 534 ? -8.989 -5.937 10.163 1.00 87.94 534 ASN A N 1
ATOM 3847 C CA . ASN A 1 534 ? -8.480 -4.668 9.665 1.00 87.94 534 ASN A CA 1
ATOM 3848 C C . ASN A 1 534 ? -8.819 -4.550 8.175 1.00 87.94 534 ASN A C 1
ATOM 3850 O O . ASN A 1 534 ? -8.108 -5.100 7.331 1.00 87.94 534 ASN A O 1
ATOM 3854 N N . GLU A 1 535 ? -9.883 -3.822 7.840 1.00 80.38 535 GLU A N 1
ATOM 3855 C CA . GLU A 1 535 ? -10.301 -3.625 6.445 1.00 80.38 535 GLU A CA 1
ATOM 3856 C C . GLU A 1 535 ? -9.210 -2.976 5.580 1.00 80.38 535 GLU A C 1
ATOM 3858 O O . GLU A 1 535 ? -9.145 -3.226 4.375 1.00 80.38 535 GLU A O 1
ATOM 3863 N N . GLU A 1 536 ? -8.308 -2.212 6.201 1.00 78.94 536 GLU A N 1
ATOM 3864 C CA . GLU A 1 536 ? -7.181 -1.581 5.522 1.00 78.94 536 GLU A CA 1
ATOM 3865 C C . GLU A 1 536 ? -5.949 -2.480 5.421 1.00 78.94 536 GLU A C 1
ATOM 3867 O O . GLU A 1 536 ? -5.030 -2.137 4.692 1.00 78.94 536 GLU A O 1
ATOM 3872 N N . ALA A 1 537 ? -5.856 -3.613 6.126 1.00 78.25 537 ALA A N 1
ATOM 3873 C CA . ALA A 1 537 ? -4.616 -4.392 6.125 1.00 78.25 537 ALA A CA 1
ATOM 3874 C C . ALA A 1 537 ? -4.148 -4.705 4.695 1.00 78.25 537 ALA A C 1
ATOM 3876 O O . ALA A 1 537 ? -4.927 -5.161 3.848 1.00 78.25 537 ALA A O 1
ATOM 3877 N N . ALA A 1 538 ? -2.858 -4.457 4.440 1.00 83.50 538 ALA A N 1
ATOM 3878 C CA . ALA A 1 538 ? -2.275 -4.742 3.141 1.00 83.50 538 ALA A CA 1
ATOM 3879 C C . ALA A 1 538 ? -2.466 -6.228 2.824 1.00 83.50 538 ALA A C 1
ATOM 3881 O O . ALA A 1 538 ? -2.223 -7.107 3.658 1.00 83.50 538 ALA A O 1
ATOM 3882 N N . LYS A 1 539 ? -2.922 -6.500 1.606 1.00 88.94 539 LYS A N 1
ATOM 3883 C CA . LYS A 1 539 ? -3.335 -7.832 1.187 1.00 88.94 539 LYS A CA 1
ATOM 3884 C C . LYS A 1 539 ? -2.114 -8.710 0.997 1.00 88.94 539 LYS A C 1
ATOM 3886 O O . LYS A 1 539 ? -1.112 -8.306 0.399 1.00 88.94 539 LYS A O 1
ATOM 3891 N N . LYS A 1 540 ? -2.178 -9.913 1.549 1.00 91.31 540 LYS A N 1
ATOM 3892 C CA . LYS A 1 540 ? -1.040 -10.809 1.662 1.00 91.31 540 LYS A CA 1
ATOM 3893 C C . LYS A 1 540 ? -0.933 -11.684 0.422 1.00 91.31 540 LYS A C 1
ATOM 3895 O O . LYS A 1 540 ? -1.814 -12.491 0.130 1.00 91.31 540 LYS A O 1
ATOM 3900 N N . ILE A 1 541 ? 0.177 -11.545 -0.293 1.00 96.19 541 ILE A N 1
ATOM 3901 C CA . ILE A 1 541 ? 0.460 -12.269 -1.531 1.00 96.19 541 ILE A CA 1
ATOM 3902 C C . ILE A 1 541 ? 1.538 -13.311 -1.258 1.00 96.19 541 ILE A C 1
ATOM 3904 O O . ILE A 1 541 ? 2.650 -12.966 -0.863 1.00 96.19 541 ILE A O 1
ATOM 3908 N N . LEU A 1 542 ? 1.239 -14.582 -1.517 1.00 97.12 542 LEU A N 1
ATOM 3909 C CA . LEU A 1 542 ? 2.248 -15.636 -1.527 1.00 97.12 542 LEU A CA 1
ATOM 3910 C C . LEU A 1 542 ? 2.908 -15.697 -2.905 1.00 97.12 542 LEU A C 1
ATOM 3912 O O . LEU A 1 542 ? 2.266 -16.069 -3.885 1.00 97.12 542 LEU A O 1
ATOM 3916 N N . TYR A 1 543 ? 4.195 -15.384 -2.992 1.00 96.38 543 TYR A N 1
ATOM 3917 C CA . TYR A 1 543 ? 4.958 -15.481 -4.232 1.00 96.38 543 TYR A CA 1
ATOM 3918 C C . TYR A 1 543 ? 5.827 -16.741 -4.222 1.00 96.38 543 TYR A C 1
ATOM 3920 O O . TYR A 1 543 ? 6.787 -16.844 -3.456 1.00 96.38 543 TYR A O 1
ATOM 3928 N N . VAL A 1 544 ? 5.486 -17.716 -5.067 1.00 95.19 544 VAL A N 1
ATOM 3929 C CA . VAL A 1 544 ? 6.082 -19.059 -5.044 1.00 95.19 544 VAL A CA 1
ATOM 3930 C C . VAL A 1 544 ? 7.040 -19.254 -6.208 1.00 95.19 544 VAL A C 1
ATOM 3932 O O . VAL A 1 544 ? 6.654 -19.170 -7.377 1.00 95.19 544 VAL A O 1
ATOM 3935 N N . ASN A 1 545 ? 8.277 -19.611 -5.873 1.00 92.44 545 ASN A N 1
ATOM 3936 C CA . ASN A 1 545 ? 9.330 -19.968 -6.816 1.00 92.44 545 ASN A CA 1
ATOM 3937 C C . ASN A 1 545 ? 9.817 -21.407 -6.568 1.00 92.44 545 ASN A C 1
ATOM 3939 O O . ASN A 1 545 ? 9.645 -21.953 -5.474 1.00 92.44 545 ASN A O 1
ATOM 3943 N N . GLN A 1 546 ? 10.447 -22.048 -7.557 1.00 90.00 546 GLN A N 1
ATOM 3944 C CA . GLN A 1 546 ? 11.050 -23.367 -7.338 1.00 90.00 546 GLN A CA 1
ATOM 3945 C C . GLN A 1 546 ? 12.487 -23.249 -6.812 1.00 90.00 546 GLN A C 1
ATOM 3947 O O . GLN A 1 546 ? 13.288 -22.480 -7.337 1.00 90.00 546 GLN A O 1
ATOM 3952 N N . VAL A 1 547 ? 12.849 -24.080 -5.830 1.00 88.81 547 VAL A N 1
ATOM 3953 C CA . VAL A 1 547 ? 14.235 -24.196 -5.346 1.00 88.81 547 VAL A CA 1
ATOM 3954 C C . VAL A 1 547 ? 15.175 -24.598 -6.486 1.00 88.81 547 VAL A C 1
ATOM 3956 O O . VAL A 1 547 ? 14.914 -25.550 -7.231 1.00 88.81 547 VAL A O 1
ATOM 3959 N N . GLY A 1 548 ? 16.329 -23.932 -6.553 1.00 79.81 548 GLY A N 1
ATOM 3960 C CA . GLY A 1 548 ? 17.445 -24.332 -7.416 1.00 79.81 548 GLY A CA 1
ATOM 3961 C C . GLY A 1 548 ? 17.334 -23.869 -8.868 1.00 79.81 548 GLY A C 1
ATOM 3962 O O . GLY A 1 548 ? 18.061 -24.379 -9.723 1.00 79.81 548 GLY A O 1
ATOM 3963 N N . VAL A 1 549 ? 16.454 -22.912 -9.153 1.00 71.62 549 VAL A N 1
ATOM 3964 C CA . VAL A 1 549 ? 16.425 -22.213 -10.440 1.00 71.62 549 VAL A CA 1
ATOM 3965 C C . VAL A 1 549 ? 17.679 -21.340 -10.505 1.00 71.62 549 VAL A C 1
ATOM 3967 O O . VAL A 1 549 ? 17.877 -20.448 -9.683 1.00 71.62 549 VAL A O 1
ATOM 3970 N N . GLY A 1 550 ? 18.594 -21.681 -11.414 1.00 63.75 550 GLY A N 1
ATOM 3971 C CA . GLY A 1 550 ? 19.873 -20.986 -11.547 1.00 63.75 550 GLY A CA 1
ATOM 3972 C C . GLY A 1 550 ? 19.689 -19.538 -12.002 1.00 63.75 550 GLY A C 1
ATOM 3973 O O . GLY A 1 550 ? 18.766 -19.245 -12.753 1.00 63.75 550 GLY A O 1
ATOM 3974 N N . GLN A 1 551 ? 20.588 -18.656 -11.564 1.00 76.38 551 GLN A N 1
ATOM 3975 C CA . GLN A 1 551 ? 20.719 -17.306 -12.111 1.00 76.38 551 GLN A CA 1
ATOM 3976 C C . GLN A 1 551 ? 21.845 -17.288 -13.140 1.00 76.38 551 GLN A C 1
ATOM 3978 O O . GLN A 1 551 ? 22.987 -17.661 -12.843 1.00 76.38 551 GLN A O 1
ATOM 3983 N N . GLY A 1 552 ? 21.522 -16.825 -14.337 1.00 79.25 552 GLY A N 1
ATOM 3984 C CA . GLY A 1 552 ? 22.487 -16.414 -15.335 1.00 79.25 552 GLY A CA 1
ATOM 3985 C C . GLY A 1 552 ? 23.234 -15.160 -14.879 1.00 79.25 552 GLY A C 1
ATOM 3986 O O . GLY A 1 552 ? 22.774 -14.401 -14.027 1.00 79.25 552 GLY A O 1
ATOM 3987 N N . ALA A 1 553 ? 24.415 -14.920 -15.447 1.00 81.12 553 ALA A N 1
ATOM 3988 C CA . ALA A 1 553 ? 25.154 -13.691 -15.169 1.00 81.12 553 ALA A CA 1
ATOM 3989 C C . ALA A 1 553 ? 24.348 -12.460 -15.633 1.00 81.12 553 ALA A C 1
ATOM 3991 O O . ALA A 1 553 ? 24.002 -12.375 -16.810 1.00 81.12 553 ALA A O 1
ATOM 3992 N N . GLY A 1 554 ? 24.103 -11.509 -14.723 1.00 76.75 554 GLY A N 1
ATOM 3993 C CA . GLY A 1 554 ? 23.361 -10.272 -15.007 1.00 76.75 554 GLY A CA 1
ATOM 3994 C C . GLY A 1 554 ? 21.838 -10.378 -14.873 1.00 76.75 554 GLY A C 1
ATOM 3995 O O . GLY A 1 554 ? 21.142 -9.478 -15.334 1.00 76.75 554 GLY A O 1
ATOM 3996 N N . ALA A 1 555 ? 21.319 -11.462 -14.293 1.00 82.31 555 ALA A N 1
ATOM 3997 C CA . ALA A 1 555 ? 19.902 -11.601 -13.974 1.00 82.31 555 ALA A CA 1
ATOM 3998 C C . ALA A 1 555 ? 19.605 -11.266 -12.501 1.00 82.31 555 ALA A C 1
ATOM 4000 O O . ALA A 1 555 ? 20.458 -11.507 -11.642 1.00 82.31 555 ALA A O 1
ATOM 4001 N N . SER A 1 556 ? 18.382 -10.801 -12.211 1.00 82.00 556 SER A N 1
ATOM 4002 C CA . SER A 1 556 ? 17.911 -10.586 -10.837 1.00 82.00 556 SER A CA 1
ATOM 4003 C C . SER A 1 556 ? 18.016 -11.865 -10.003 1.00 82.00 556 SER A C 1
ATOM 4005 O O . SER A 1 556 ? 17.730 -12.971 -10.476 1.00 82.00 556 SER A O 1
ATOM 4007 N N . ALA A 1 557 ? 18.335 -11.712 -8.717 1.00 84.38 557 ALA A N 1
ATOM 4008 C CA . ALA A 1 557 ? 18.233 -12.820 -7.777 1.00 84.38 557 ALA A CA 1
ATOM 4009 C C . ALA A 1 557 ? 16.761 -13.244 -7.563 1.00 84.38 557 ALA A C 1
ATOM 4011 O O . ALA A 1 557 ? 15.884 -12.380 -7.549 1.00 84.38 557 ALA A O 1
ATOM 4012 N N . PRO A 1 558 ? 16.460 -14.544 -7.355 1.00 80.94 558 PRO A N 1
ATOM 4013 C CA . PRO A 1 558 ? 15.177 -14.995 -6.843 1.00 80.94 558 PRO A CA 1
ATOM 4014 C C . PRO A 1 558 ? 14.814 -14.208 -5.580 1.00 80.94 558 PRO A C 1
ATOM 4016 O O . PRO A 1 558 ? 15.648 -14.051 -4.686 1.00 80.94 558 PRO A O 1
ATOM 4019 N N . GLY A 1 559 ? 13.596 -13.668 -5.541 1.00 83.12 559 GLY A N 1
ATOM 4020 C CA . GLY A 1 559 ? 13.147 -12.769 -4.473 1.00 83.12 559 GLY A CA 1
ATOM 4021 C C . GLY A 1 559 ? 13.442 -11.281 -4.710 1.00 83.12 559 GLY A C 1
ATOM 4022 O O . GLY A 1 559 ? 12.995 -10.456 -3.927 1.00 83.12 559 GLY A O 1
ATOM 4023 N N . ALA A 1 560 ? 14.164 -10.925 -5.776 1.00 85.56 560 ALA A N 1
ATOM 4024 C CA . ALA A 1 560 ? 14.475 -9.545 -6.165 1.00 85.56 560 ALA A CA 1
ATOM 4025 C C . ALA A 1 560 ? 14.114 -9.268 -7.638 1.00 85.56 560 ALA A C 1
ATOM 4027 O O . ALA A 1 560 ? 14.756 -8.461 -8.312 1.00 85.56 560 ALA A O 1
ATOM 4028 N N . ASP A 1 561 ? 13.129 -9.995 -8.166 1.00 90.00 561 ASP A N 1
ATOM 4029 C CA . ASP A 1 561 ? 12.626 -9.769 -9.517 1.00 90.00 561 ASP A CA 1
ATOM 4030 C C . ASP A 1 561 ? 11.727 -8.512 -9.572 1.00 90.00 561 ASP A C 1
ATOM 4032 O O . ASP A 1 561 ? 11.183 -8.084 -8.546 1.00 90.00 561 ASP A O 1
ATOM 4036 N N . PRO A 1 562 ? 11.561 -7.895 -10.755 1.00 92.75 562 PRO A N 1
ATOM 4037 C CA . PRO A 1 562 ? 10.828 -6.636 -10.880 1.00 92.75 562 PRO A CA 1
ATOM 4038 C C . PRO A 1 562 ? 9.330 -6.738 -10.545 1.00 92.75 562 PRO A C 1
ATOM 4040 O O . PRO A 1 562 ? 8.726 -5.713 -10.236 1.00 92.75 562 PRO A O 1
ATOM 4043 N N . VAL A 1 563 ? 8.716 -7.930 -10.559 1.00 94.81 563 VAL A N 1
ATOM 4044 C CA . VAL A 1 563 ? 7.312 -8.108 -10.142 1.00 94.81 563 VAL A CA 1
ATOM 4045 C C . VAL A 1 563 ? 7.207 -8.025 -8.622 1.00 94.81 563 VAL A C 1
ATOM 4047 O O . VAL A 1 563 ? 6.333 -7.323 -8.118 1.00 94.81 563 VAL A O 1
ATOM 4050 N N . ILE A 1 564 ? 8.118 -8.674 -7.890 1.00 94.31 564 ILE A N 1
ATOM 4051 C CA . ILE A 1 564 ? 8.193 -8.556 -6.424 1.00 94.31 564 ILE A CA 1
ATOM 4052 C C . ILE A 1 564 ? 8.467 -7.106 -6.035 1.00 94.31 564 ILE A C 1
ATOM 4054 O O . ILE A 1 564 ? 7.708 -6.541 -5.255 1.00 94.31 564 ILE A O 1
ATOM 4058 N N . SER A 1 565 ? 9.482 -6.470 -6.633 1.00 91.94 565 SER A N 1
ATOM 4059 C CA . SER A 1 565 ? 9.809 -5.068 -6.333 1.00 91.94 565 SER A CA 1
ATOM 4060 C C . SER A 1 565 ? 8.644 -4.120 -6.623 1.00 91.94 565 SER A C 1
ATOM 4062 O O . SER A 1 565 ? 8.417 -3.178 -5.871 1.00 91.94 565 SER A O 1
ATOM 4064 N N . MET A 1 566 ? 7.881 -4.358 -7.693 1.00 95.06 566 MET A N 1
ATOM 4065 C CA . MET A 1 566 ? 6.672 -3.588 -7.986 1.00 95.06 566 MET A CA 1
ATOM 4066 C C . MET A 1 566 ? 5.606 -3.764 -6.896 1.00 95.06 566 MET A C 1
ATOM 4068 O O . MET A 1 566 ? 5.023 -2.773 -6.468 1.00 95.06 566 MET A O 1
ATOM 4072 N N . LEU A 1 567 ? 5.341 -4.998 -6.459 1.00 94.81 567 LEU A N 1
ATOM 4073 C CA . LEU A 1 567 ? 4.316 -5.284 -5.451 1.00 94.81 567 LEU A CA 1
ATOM 4074 C C . LEU A 1 567 ? 4.719 -4.808 -4.051 1.00 94.81 567 LEU A C 1
ATOM 4076 O O . LEU A 1 567 ? 3.875 -4.294 -3.334 1.00 94.81 567 LEU A O 1
ATOM 4080 N N . GLU A 1 568 ? 5.991 -4.925 -3.668 1.00 90.38 568 GLU A N 1
ATOM 4081 C CA . GLU A 1 568 ? 6.497 -4.439 -2.374 1.00 90.38 568 GLU A CA 1
ATOM 4082 C C . GLU A 1 568 ? 6.527 -2.907 -2.268 1.00 90.38 568 GLU A C 1
ATOM 4084 O O . GLU A 1 568 ? 6.498 -2.366 -1.162 1.00 90.38 568 GLU A O 1
ATOM 4089 N N . ASN A 1 569 ? 6.593 -2.206 -3.404 1.00 88.31 569 ASN A N 1
ATOM 4090 C CA . ASN A 1 569 ? 6.503 -0.746 -3.463 1.00 88.31 569 ASN A CA 1
ATOM 4091 C C . ASN A 1 569 ? 5.054 -0.228 -3.444 1.00 88.31 569 ASN A C 1
ATOM 4093 O O . ASN A 1 569 ? 4.850 0.983 -3.362 1.00 88.31 569 ASN A O 1
ATOM 4097 N N . ASP A 1 570 ? 4.059 -1.110 -3.547 1.00 90.38 570 ASP A N 1
ATOM 4098 C CA . ASP A 1 570 ? 2.645 -0.763 -3.452 1.00 90.38 570 ASP A CA 1
ATOM 4099 C C . ASP A 1 570 ? 2.140 -1.073 -2.036 1.00 90.38 570 ASP A C 1
ATOM 4101 O O . ASP A 1 570 ? 2.032 -2.232 -1.640 1.00 90.38 570 ASP A O 1
ATOM 4105 N N . ASP A 1 571 ? 1.808 -0.033 -1.268 1.00 84.62 571 ASP A N 1
ATOM 4106 C CA . ASP A 1 571 ? 1.405 -0.156 0.141 1.00 84.62 571 ASP A CA 1
ATOM 4107 C C . ASP A 1 571 ? 0.111 -0.970 0.359 1.00 84.62 571 ASP A C 1
ATOM 4109 O O . ASP A 1 571 ? -0.245 -1.274 1.498 1.00 84.62 571 ASP A O 1
ATOM 4113 N N . ASN A 1 572 ? -0.611 -1.333 -0.707 1.00 87.75 572 ASN A N 1
ATOM 4114 C CA . ASN A 1 572 ? -1.774 -2.219 -0.630 1.00 87.75 572 ASN A CA 1
ATOM 4115 C C . ASN A 1 572 ? -1.406 -3.701 -0.536 1.00 87.75 572 ASN A C 1
ATOM 4117 O O . ASN A 1 572 ? -2.297 -4.519 -0.290 1.00 87.75 572 ASN A O 1
ATOM 4121 N N . PHE A 1 573 ? -0.137 -4.063 -0.736 1.00 91.56 573 PHE A N 1
ATOM 4122 C CA . PHE A 1 573 ? 0.305 -5.450 -0.744 1.00 91.56 573 PHE A CA 1
ATOM 4123 C C . PHE A 1 573 ? 1.426 -5.715 0.251 1.00 91.56 573 PHE A C 1
ATOM 4125 O O . PHE A 1 573 ? 2.311 -4.899 0.496 1.00 91.56 573 PHE A O 1
ATOM 4132 N N . TYR A 1 574 ? 1.419 -6.929 0.786 1.00 89.19 574 TYR A N 1
ATOM 4133 C CA . TYR A 1 574 ? 2.561 -7.509 1.469 1.00 89.19 574 TYR A CA 1
ATOM 4134 C C . TYR A 1 574 ? 2.925 -8.822 0.783 1.00 89.19 574 TYR A C 1
ATOM 4136 O O . TYR A 1 574 ? 2.116 -9.750 0.723 1.00 89.19 574 TYR A O 1
ATOM 4144 N N . VAL A 1 575 ? 4.145 -8.899 0.254 1.00 93.06 575 VAL A N 1
ATOM 4145 C CA . VAL A 1 575 ? 4.619 -10.065 -0.492 1.00 93.06 575 VAL A CA 1
ATOM 4146 C C . VAL A 1 575 ? 5.415 -10.978 0.432 1.00 93.06 575 VAL A C 1
ATOM 4148 O O . VAL A 1 575 ? 6.421 -10.583 1.018 1.00 93.06 575 VAL A O 1
ATOM 4151 N N . GLU A 1 576 ? 4.981 -12.228 0.549 1.00 93.94 576 GLU A N 1
ATOM 4152 C CA . GLU A 1 576 ? 5.759 -13.296 1.165 1.00 93.94 576 GLU A CA 1
ATOM 4153 C C . GLU A 1 576 ? 6.379 -14.156 0.065 1.00 93.94 576 GLU A C 1
ATOM 4155 O O . GLU A 1 576 ? 5.692 -14.908 -0.627 1.00 93.94 576 GLU A O 1
ATOM 4160 N N . TYR A 1 577 ? 7.692 -14.024 -0.107 1.00 94.25 577 TYR A N 1
ATOM 4161 C CA . TYR A 1 577 ? 8.457 -14.818 -1.059 1.00 94.25 577 TYR A CA 1
ATOM 4162 C C . TYR A 1 577 ? 8.886 -16.155 -0.450 1.00 94.25 577 TYR A C 1
ATOM 4164 O O . TYR A 1 577 ? 9.508 -16.183 0.616 1.00 94.25 577 TYR A O 1
ATOM 4172 N N . ILE A 1 578 ? 8.632 -17.255 -1.164 1.00 94.50 578 ILE A N 1
ATOM 4173 C CA . ILE A 1 578 ? 9.138 -18.581 -0.801 1.00 94.50 578 ILE A CA 1
ATOM 4174 C C . ILE A 1 578 ? 9.759 -19.311 -1.993 1.00 94.50 578 ILE A C 1
ATOM 4176 O O . ILE A 1 578 ? 9.324 -19.187 -3.140 1.00 94.50 578 ILE A O 1
ATOM 4180 N N . GLU A 1 579 ? 10.730 -20.170 -1.690 1.00 93.31 579 GLU A N 1
ATOM 4181 C CA . GLU A 1 579 ? 11.189 -21.212 -2.605 1.00 93.31 579 GLU A CA 1
ATOM 4182 C C . GLU A 1 579 ? 10.731 -22.578 -2.106 1.00 93.31 579 GLU A C 1
ATOM 4184 O O . GLU A 1 579 ? 10.920 -22.928 -0.940 1.00 93.31 579 GLU A O 1
ATOM 4189 N N . THR A 1 580 ? 10.157 -23.379 -2.999 1.00 93.94 580 THR A N 1
ATOM 4190 C CA . THR A 1 580 ? 9.649 -24.715 -2.675 1.00 93.94 580 THR A CA 1
ATOM 4191 C C . THR A 1 580 ? 10.197 -25.779 -3.625 1.00 93.94 580 THR A C 1
ATOM 4193 O O . THR A 1 580 ? 10.579 -25.498 -4.764 1.00 93.94 580 THR A O 1
ATOM 4196 N N . ALA A 1 581 ? 10.282 -27.026 -3.160 1.00 93.06 581 ALA A N 1
ATOM 4197 C CA . ALA A 1 581 ? 10.591 -28.151 -4.037 1.00 93.06 581 ALA A CA 1
ATOM 4198 C C . ALA A 1 581 ? 9.425 -28.401 -5.016 1.00 93.06 581 ALA A C 1
ATOM 4200 O O . ALA A 1 581 ? 8.322 -27.887 -4.847 1.00 93.06 581 ALA A O 1
ATOM 4201 N N . SER A 1 582 ? 9.635 -29.217 -6.054 1.00 90.06 582 SER A N 1
ATOM 4202 C CA . SER A 1 582 ? 8.601 -29.481 -7.072 1.00 90.06 582 SER A CA 1
ATOM 4203 C C . SER A 1 582 ? 7.335 -30.169 -6.535 1.00 90.06 582 SER A C 1
ATOM 4205 O O . SER A 1 582 ? 6.358 -30.316 -7.265 1.00 90.06 582 SER A O 1
ATOM 4207 N N . ASP A 1 583 ? 7.354 -30.662 -5.300 1.00 91.25 583 ASP A N 1
ATOM 4208 C CA . ASP A 1 583 ? 6.188 -31.217 -4.611 1.00 91.25 583 ASP A CA 1
ATOM 4209 C C . ASP A 1 583 ? 5.388 -30.173 -3.818 1.00 91.25 583 ASP A C 1
ATOM 4211 O O . ASP A 1 583 ? 4.290 -30.479 -3.364 1.00 91.25 583 ASP A O 1
ATOM 4215 N N . GLY A 1 584 ? 5.892 -28.943 -3.695 1.00 91.56 584 GLY A N 1
ATOM 4216 C CA . GLY A 1 584 ? 5.230 -27.874 -2.961 1.00 91.56 584 GLY A CA 1
ATOM 4217 C C . GLY A 1 584 ? 5.373 -27.984 -1.443 1.00 91.56 584 GLY A C 1
ATOM 4218 O O . GLY A 1 584 ? 4.658 -27.283 -0.741 1.00 91.56 584 GLY A O 1
ATOM 4219 N N . SER A 1 585 ? 6.282 -28.810 -0.909 1.00 92.75 585 SER A N 1
ATOM 4220 C CA . SER A 1 585 ? 6.345 -29.109 0.533 1.00 92.75 585 SER A CA 1
ATOM 4221 C C . SER A 1 585 ? 6.581 -27.905 1.456 1.00 92.75 585 SER A C 1
ATOM 4223 O O . SER A 1 585 ? 6.364 -28.024 2.657 1.00 92.75 585 SER A O 1
ATOM 4225 N N . ALA A 1 586 ? 7.095 -26.788 0.931 1.00 93.00 586 ALA A N 1
ATOM 4226 C CA . ALA A 1 586 ? 7.314 -25.552 1.686 1.00 93.00 586 ALA A CA 1
ATOM 4227 C C . ALA A 1 586 ? 6.175 -24.527 1.531 1.00 93.00 586 ALA A C 1
ATOM 4229 O O . ALA A 1 586 ? 6.262 -23.449 2.110 1.00 93.00 586 ALA A O 1
ATOM 4230 N N . ILE A 1 587 ? 5.135 -24.834 0.746 1.00 93.50 587 ILE A N 1
ATOM 4231 C CA . ILE A 1 587 ? 3.965 -23.962 0.608 1.00 93.50 587 ILE A CA 1
ATOM 4232 C C . ILE A 1 587 ? 3.171 -24.034 1.926 1.00 93.50 587 ILE A C 1
ATOM 4234 O O . ILE A 1 587 ? 2.793 -25.139 2.327 1.00 93.50 587 ILE A O 1
ATOM 4238 N N . PRO A 1 588 ? 2.951 -22.901 2.619 1.00 92.06 588 PRO A N 1
ATOM 4239 C CA . PRO A 1 588 ? 2.142 -22.859 3.835 1.00 92.06 588 PRO A CA 1
ATOM 4240 C C . PRO A 1 588 ? 0.661 -23.107 3.524 1.00 92.06 588 PRO A C 1
ATOM 4242 O O . PRO A 1 588 ? 0.256 -23.201 2.366 1.00 92.06 588 PRO A O 1
ATOM 4245 N N . ASP A 1 589 ? -0.165 -23.188 4.566 1.00 90.00 589 ASP A N 1
ATOM 4246 C CA . ASP A 1 589 ? -1.610 -23.133 4.363 1.00 90.00 589 ASP A CA 1
ATOM 4247 C C . ASP A 1 589 ? -1.998 -21.815 3.669 1.00 90.00 589 ASP A C 1
ATOM 4249 O O . ASP A 1 589 ? -1.544 -20.734 4.050 1.00 90.00 589 ASP A O 1
ATOM 4253 N N . LEU A 1 590 ? -2.829 -21.918 2.631 1.00 92.31 590 LEU A N 1
ATOM 4254 C CA . LEU A 1 590 ? -3.242 -20.781 1.814 1.00 92.31 590 LEU A CA 1
ATOM 4255 C C . LEU A 1 590 ? -4.296 -19.916 2.513 1.00 92.31 590 LEU A C 1
ATOM 4257 O O . LEU A 1 590 ? -4.496 -18.781 2.099 1.00 92.31 590 LEU A O 1
ATOM 4261 N N . GLY A 1 591 ? -4.938 -20.412 3.579 1.00 88.12 591 GLY A N 1
ATOM 4262 C CA . GLY A 1 591 ? -5.978 -19.677 4.311 1.00 88.12 591 GLY A CA 1
ATOM 4263 C C . GLY A 1 591 ? -5.534 -18.320 4.870 1.00 88.12 591 GLY A C 1
ATOM 4264 O O . GLY A 1 591 ? -6.374 -17.454 5.080 1.00 88.12 591 GLY A O 1
ATOM 4265 N N . GLY A 1 592 ? -4.227 -18.110 5.064 1.00 83.06 592 GLY A N 1
ATOM 4266 C CA . GLY A 1 592 ? -3.659 -16.834 5.507 1.00 83.06 592 GLY A CA 1
ATOM 4267 C C . GLY A 1 592 ? -3.245 -15.874 4.385 1.00 83.06 592 GLY A C 1
ATOM 4268 O O . GLY A 1 592 ? -2.526 -14.922 4.675 1.00 83.06 592 GLY A O 1
ATOM 4269 N N . PHE A 1 593 ? -3.594 -16.134 3.121 1.00 92.81 593 PHE A N 1
ATOM 4270 C CA . PHE A 1 593 ? -3.189 -15.327 1.963 1.00 92.81 593 PHE A CA 1
ATOM 4271 C C . PHE A 1 593 ? -4.399 -14.915 1.116 1.00 92.81 593 PHE A C 1
ATOM 4273 O O . PHE A 1 593 ? -5.332 -15.691 0.932 1.00 92.81 593 PHE A O 1
ATOM 4280 N N . ASP A 1 594 ? -4.352 -13.715 0.537 1.00 95.25 594 ASP A N 1
ATOM 4281 C CA . ASP A 1 594 ? -5.397 -13.189 -0.353 1.00 95.25 594 ASP A CA 1
ATOM 4282 C C . ASP A 1 594 ? -5.172 -13.591 -1.819 1.00 95.25 594 ASP A C 1
ATOM 4284 O O . ASP A 1 594 ? -6.104 -13.642 -2.624 1.00 95.25 594 ASP A O 1
ATOM 4288 N N . LEU A 1 595 ? -3.918 -13.864 -2.184 1.00 97.69 595 LEU A N 1
ATOM 4289 C CA . LEU A 1 595 ? -3.508 -14.248 -3.531 1.00 97.69 595 LEU A CA 1
ATOM 4290 C C . LEU A 1 595 ? -2.258 -15.123 -3.474 1.00 97.69 595 LEU A C 1
ATOM 4292 O O . LEU A 1 595 ? -1.354 -14.883 -2.674 1.00 97.69 595 LEU A O 1
ATOM 4296 N N . VAL A 1 596 ? -2.153 -16.076 -4.396 1.00 97.75 596 VAL A N 1
ATOM 4297 C CA . VAL A 1 596 ? -0.893 -16.770 -4.682 1.00 97.75 596 VAL A CA 1
ATOM 4298 C C . VAL A 1 596 ? -0.426 -16.502 -6.115 1.00 97.75 596 VAL A C 1
ATOM 4300 O O . VAL A 1 596 ? -1.205 -16.535 -7.066 1.00 97.75 596 VAL A O 1
ATOM 4303 N N . ILE A 1 597 ? 0.865 -16.236 -6.289 1.00 97.38 597 ILE A N 1
ATOM 4304 C CA . ILE A 1 597 ? 1.521 -16.095 -7.590 1.00 97.38 597 ILE A CA 1
ATOM 4305 C C . ILE A 1 597 ? 2.446 -17.294 -7.780 1.00 97.38 597 ILE A C 1
ATOM 4307 O O . ILE A 1 597 ? 3.441 -17.450 -7.073 1.00 97.38 597 ILE A O 1
ATOM 4311 N N . ALA A 1 598 ? 2.111 -18.151 -8.742 1.00 95.06 598 ALA A N 1
ATOM 4312 C CA . ALA A 1 598 ? 2.908 -19.312 -9.110 1.00 95.06 598 ALA A CA 1
ATOM 4313 C C . ALA A 1 598 ? 3.814 -18.958 -10.293 1.00 95.06 598 ALA A C 1
ATOM 4315 O O . ALA A 1 598 ? 3.347 -18.834 -11.433 1.00 95.06 598 ALA A O 1
ATOM 4316 N N . GLN A 1 599 ? 5.105 -18.776 -10.016 1.00 91.19 599 GLN A N 1
ATOM 4317 C CA . GLN A 1 599 ? 6.045 -18.255 -11.002 1.00 91.19 599 GLN A CA 1
ATOM 4318 C C . GLN A 1 599 ? 6.430 -19.302 -12.067 1.00 91.19 599 GLN A C 1
ATOM 4320 O O . GLN A 1 599 ? 6.382 -20.514 -11.845 1.00 91.19 599 GLN A O 1
ATOM 4325 N N . GLU A 1 600 ? 6.831 -18.827 -13.248 1.00 87.06 600 GLU A N 1
ATOM 4326 C CA . GLU A 1 600 ? 7.176 -19.629 -14.426 1.00 87.06 600 GLU A CA 1
ATOM 4327 C C . GLU A 1 600 ? 8.339 -20.595 -14.167 1.00 87.06 600 GLU A C 1
ATOM 4329 O O . GLU A 1 600 ? 8.405 -21.660 -14.775 1.00 87.06 600 GLU A O 1
ATOM 4334 N N . THR A 1 601 ? 9.221 -20.305 -13.214 1.00 85.38 601 THR A N 1
ATOM 4335 C CA . THR A 1 601 ? 10.361 -21.183 -12.915 1.00 85.38 601 THR A CA 1
ATOM 4336 C C . THR A 1 601 ? 9.961 -22.581 -12.450 1.00 85.38 601 THR A C 1
ATOM 4338 O O . THR A 1 601 ? 10.750 -23.529 -12.543 1.00 85.38 601 THR A O 1
ATOM 4341 N N . ILE A 1 602 ? 8.735 -22.727 -11.940 1.00 87.62 602 ILE A N 1
ATOM 4342 C CA . ILE A 1 602 ? 8.234 -23.995 -11.447 1.00 87.62 602 ILE A CA 1
ATOM 4343 C C . ILE A 1 602 ? 8.131 -24.965 -12.619 1.00 87.62 602 ILE A C 1
ATOM 4345 O O . ILE A 1 602 ? 7.559 -24.677 -13.675 1.00 87.62 602 ILE A O 1
ATOM 4349 N N . SER A 1 603 ? 8.695 -26.157 -12.433 1.00 88.50 603 SER A N 1
ATOM 4350 C CA . SER A 1 603 ? 8.614 -27.227 -13.412 1.00 88.50 603 SER A CA 1
ATOM 4351 C C . SER A 1 603 ? 7.159 -27.448 -13.792 1.00 88.50 603 SER A C 1
ATOM 4353 O O . SER A 1 603 ? 6.293 -27.672 -12.954 1.00 88.50 603 SER A O 1
ATOM 4355 N N . SER A 1 604 ? 6.885 -27.433 -15.088 1.00 86.38 604 SER A N 1
ATOM 4356 C CA . SER A 1 604 ? 5.517 -27.579 -15.579 1.00 86.38 604 SER A CA 1
ATOM 4357 C C . SER A 1 604 ? 4.883 -28.934 -15.226 1.00 86.38 604 SER A C 1
ATOM 4359 O O . SER A 1 604 ? 3.667 -29.052 -15.237 1.00 86.38 604 SER A O 1
ATOM 4361 N N . GLY A 1 605 ? 5.688 -29.950 -14.886 1.00 87.38 605 GLY A N 1
ATOM 4362 C CA . GLY A 1 605 ? 5.225 -31.240 -14.358 1.00 87.38 605 GLY A CA 1
ATOM 4363 C C . GLY A 1 605 ? 5.304 -31.375 -12.833 1.00 87.38 605 GLY A C 1
ATOM 4364 O O . GLY A 1 605 ? 5.212 -32.499 -12.340 1.00 87.38 605 GLY A O 1
ATOM 4365 N N . ALA A 1 606 ? 5.537 -30.282 -12.100 1.00 90.94 606 ALA A N 1
ATOM 4366 C CA . ALA A 1 606 ? 5.623 -30.273 -10.643 1.00 90.94 606 ALA A CA 1
ATOM 4367 C C . ALA A 1 606 ? 4.347 -30.853 -10.017 1.00 90.94 606 ALA A C 1
ATOM 4369 O O . ALA A 1 606 ? 3.235 -30.548 -10.449 1.00 90.94 606 ALA A O 1
ATOM 4370 N N . ALA A 1 607 ? 4.509 -31.689 -8.989 1.00 92.56 607 ALA A N 1
ATOM 4371 C CA . ALA A 1 607 ? 3.383 -32.334 -8.319 1.00 92.56 607 ALA A CA 1
ATOM 4372 C C . ALA A 1 607 ? 2.463 -31.310 -7.637 1.00 92.56 607 ALA A C 1
ATOM 4374 O O . ALA A 1 607 ? 1.271 -31.562 -7.518 1.00 92.56 607 ALA A O 1
ATOM 4375 N N . LEU A 1 608 ? 2.984 -30.128 -7.288 1.00 93.44 608 LEU A N 1
ATOM 4376 C CA . LEU A 1 608 ? 2.186 -29.033 -6.738 1.00 93.44 608 LEU A CA 1
ATOM 4377 C C . LEU A 1 608 ? 1.106 -28.502 -7.698 1.00 93.44 608 LEU A C 1
ATOM 4379 O O . LEU A 1 608 ? 0.115 -27.966 -7.218 1.00 93.44 608 LEU A O 1
ATOM 4383 N N . PHE A 1 609 ? 1.264 -28.666 -9.020 1.00 92.81 609 PHE A N 1
ATOM 4384 C CA . PHE A 1 609 ? 0.249 -28.284 -10.014 1.00 92.81 609 PHE A CA 1
ATOM 4385 C C . PHE A 1 609 ? -0.696 -29.429 -10.388 1.00 92.81 609 PHE A C 1
ATOM 4387 O O . PHE A 1 609 ? -1.732 -29.182 -10.995 1.00 92.81 609 PHE A O 1
ATOM 4394 N N . GLN A 1 610 ? -0.339 -30.680 -10.086 1.00 90.44 610 GLN A N 1
ATOM 4395 C CA . GLN A 1 610 ? -1.149 -31.842 -10.456 1.00 90.44 610 GLN A CA 1
ATOM 4396 C C . GLN A 1 610 ? -2.443 -31.909 -9.625 1.00 90.44 610 GLN A C 1
ATOM 4398 O O . GLN A 1 610 ? -2.496 -31.334 -8.539 1.00 90.44 610 GLN A O 1
ATOM 4403 N N . PRO A 1 611 ? -3.476 -32.648 -10.072 1.00 85.06 611 PRO A N 1
ATOM 4404 C CA . PRO A 1 611 ? -4.648 -32.951 -9.264 1.00 85.06 611 PRO A CA 1
ATOM 4405 C C . PRO A 1 611 ? -4.274 -33.508 -7.880 1.00 85.06 611 PRO A C 1
ATOM 4407 O O . PRO A 1 611 ? -3.698 -34.591 -7.772 1.00 85.06 611 PRO A O 1
ATOM 4410 N N . GLY A 1 612 ? -4.661 -32.801 -6.823 1.00 86.19 612 GLY A N 1
ATOM 4411 C CA . GLY A 1 612 ? -4.327 -33.069 -5.422 1.00 86.19 612 GLY A CA 1
ATOM 4412 C C . GLY A 1 612 ? -3.101 -32.308 -4.898 1.00 86.19 612 GLY A C 1
ATOM 4413 O O . GLY A 1 612 ? -2.777 -32.441 -3.720 1.00 86.19 612 GLY A O 1
ATOM 4414 N N . GLY A 1 613 ? -2.404 -31.551 -5.747 1.00 90.94 613 GLY A N 1
ATOM 4415 C CA . GLY A 1 613 ? -1.313 -30.653 -5.370 1.00 90.94 613 GLY A CA 1
ATOM 4416 C C . GLY A 1 613 ? -1.822 -29.306 -4.854 1.00 90.94 613 GLY A C 1
ATOM 4417 O O . GLY A 1 613 ? -2.920 -28.879 -5.198 1.00 90.94 613 GLY A O 1
ATOM 4418 N N . ALA A 1 614 ? -1.008 -28.616 -4.049 1.00 91.44 614 ALA A N 1
ATOM 4419 C CA . ALA A 1 614 ? -1.406 -27.385 -3.353 1.00 91.44 614 ALA A CA 1
ATOM 4420 C C . ALA A 1 614 ? -1.852 -26.234 -4.279 1.00 91.44 614 ALA A C 1
ATOM 4422 O O . ALA A 1 614 ? -2.671 -25.416 -3.877 1.00 91.44 614 ALA A O 1
ATOM 4423 N N . LEU A 1 615 ? -1.331 -26.172 -5.511 1.00 93.75 615 LEU A N 1
ATOM 4424 C CA . LEU A 1 615 ? -1.673 -25.162 -6.523 1.00 93.75 615 LEU A CA 1
ATOM 4425 C C . LEU A 1 615 ? -2.375 -25.782 -7.746 1.00 93.75 615 LEU A C 1
ATOM 4427 O O . LEU A 1 615 ? -2.393 -25.187 -8.828 1.00 93.75 615 LEU A O 1
ATOM 4431 N N . GLY A 1 616 ? -2.925 -26.992 -7.608 1.00 91.50 616 GLY A N 1
ATOM 4432 C CA . GLY A 1 616 ? -3.701 -27.650 -8.658 1.00 91.50 616 GLY A CA 1
ATOM 4433 C C . GLY A 1 616 ? -5.028 -26.933 -8.919 1.00 91.50 616 GLY A C 1
ATOM 4434 O O . GLY A 1 616 ? -5.647 -26.407 -7.998 1.00 91.50 616 GLY A O 1
ATOM 4435 N N . VAL A 1 617 ? -5.496 -26.941 -10.173 1.00 89.81 617 VAL A N 1
ATOM 4436 C CA . VAL A 1 617 ? -6.674 -26.167 -10.638 1.00 89.81 617 VAL A CA 1
ATOM 4437 C C . VAL A 1 617 ? -7.921 -26.379 -9.775 1.00 89.81 617 VAL A C 1
ATOM 4439 O O . VAL A 1 617 ? -8.665 -25.440 -9.513 1.00 89.81 617 VAL A O 1
ATOM 4442 N N . LYS A 1 618 ? -8.155 -27.613 -9.331 1.00 87.50 618 LYS A N 1
ATOM 4443 C CA . LYS A 1 618 ? -9.337 -27.975 -8.537 1.00 87.50 618 LYS A CA 1
ATOM 4444 C C . LYS A 1 618 ? -9.127 -27.854 -7.019 1.00 87.50 618 LYS A C 1
ATOM 4446 O O . LYS A 1 618 ? -10.092 -28.000 -6.276 1.00 87.50 618 LYS A O 1
ATOM 4451 N N . ASP A 1 619 ? -7.882 -27.687 -6.573 1.00 89.88 619 ASP A N 1
ATOM 4452 C CA . ASP A 1 619 ? -7.484 -27.815 -5.165 1.00 89.88 619 ASP A CA 1
ATOM 4453 C C . ASP A 1 619 ? -7.061 -26.471 -4.550 1.00 89.88 619 ASP A C 1
ATOM 4455 O O . ASP A 1 619 ? -7.136 -26.312 -3.334 1.00 89.88 619 ASP A O 1
ATOM 4459 N N . VAL A 1 620 ? -6.661 -25.491 -5.367 1.00 93.81 620 VAL A N 1
ATOM 4460 C CA . VAL A 1 620 ? -6.352 -24.133 -4.904 1.00 93.81 620 VAL A CA 1
ATOM 4461 C C . VAL A 1 620 ? -7.61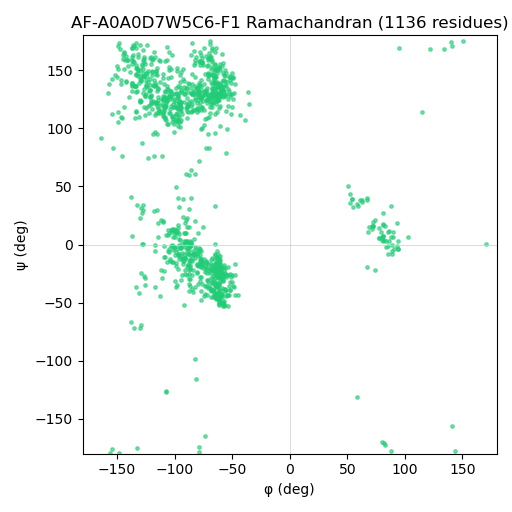7 -23.434 -4.382 1.00 93.81 620 VAL A C 1
ATOM 4463 O O . VAL A 1 620 ? -8.656 -23.408 -5.045 1.00 93.81 620 VAL A O 1
ATOM 4466 N N . THR A 1 621 ? -7.539 -22.886 -3.168 1.00 94.75 621 THR A N 1
ATOM 4467 C CA . THR A 1 621 ? -8.692 -22.349 -2.417 1.00 94.75 621 THR A CA 1
ATOM 4468 C C . THR A 1 621 ? -8.786 -20.826 -2.410 1.00 94.75 621 THR A C 1
ATOM 4470 O O . THR A 1 621 ? -9.836 -20.290 -2.061 1.00 94.75 621 THR A O 1
ATOM 4473 N N . ILE A 1 622 ? -7.727 -20.135 -2.830 1.00 96.75 622 ILE A N 1
ATOM 4474 C CA . ILE A 1 622 ? -7.654 -18.672 -2.930 1.00 96.75 622 ILE A CA 1
ATOM 4475 C C . ILE A 1 622 ? -7.345 -18.251 -4.375 1.00 96.75 622 ILE A C 1
ATOM 4477 O O . ILE A 1 622 ? -6.859 -19.082 -5.147 1.00 96.75 622 ILE A O 1
ATOM 4481 N N . PRO A 1 623 ? -7.612 -16.994 -4.776 1.00 97.94 623 PRO A N 1
ATOM 4482 C CA . PRO A 1 623 ? -7.236 -16.501 -6.097 1.00 97.94 623 PRO A CA 1
ATOM 4483 C C . PRO A 1 623 ? -5.765 -16.774 -6.448 1.00 97.94 623 PRO A C 1
ATOM 4485 O O . PRO A 1 623 ? -4.891 -16.774 -5.577 1.00 97.94 623 PRO A O 1
ATOM 4488 N N . ILE A 1 624 ? -5.477 -16.998 -7.734 1.00 97.50 624 ILE A N 1
ATOM 4489 C CA . ILE A 1 624 ? -4.133 -17.388 -8.192 1.00 97.50 624 ILE A CA 1
ATOM 4490 C C . ILE A 1 624 ? -3.736 -16.746 -9.525 1.00 97.50 624 ILE A C 1
ATOM 4492 O O . ILE A 1 624 ? -4.530 -16.678 -10.465 1.00 97.50 624 ILE A O 1
ATOM 4496 N N . ILE A 1 625 ? -2.474 -16.326 -9.639 1.00 97.38 625 ILE A N 1
ATOM 4497 C CA . ILE A 1 625 ? -1.834 -16.036 -10.927 1.00 97.38 625 ILE A CA 1
ATOM 4498 C C . ILE A 1 625 ? -0.951 -17.219 -11.322 1.00 97.38 625 ILE A C 1
ATOM 4500 O O . ILE A 1 625 ? 0.026 -17.535 -10.643 1.00 97.38 625 ILE A O 1
ATOM 4504 N N . TYR A 1 626 ? -1.268 -17.850 -12.450 1.00 95.44 626 TYR A N 1
ATOM 4505 C CA . TYR A 1 626 ? -0.435 -18.877 -13.063 1.00 95.44 626 TYR A CA 1
ATOM 4506 C C . TYR A 1 626 ? 0.448 -18.248 -14.136 1.00 95.44 626 TYR A C 1
ATOM 4508 O O . TYR A 1 626 ? -0.011 -18.055 -15.260 1.00 95.44 626 TYR A O 1
ATOM 4516 N N . ASN A 1 627 ? 1.726 -18.004 -13.835 1.00 93.56 627 ASN A N 1
ATOM 4517 C CA . ASN A 1 627 ? 2.696 -17.611 -14.864 1.00 93.56 627 ASN A CA 1
ATOM 4518 C C . ASN A 1 627 ? 3.398 -18.818 -15.516 1.00 93.56 627 ASN A C 1
ATOM 4520 O O . ASN A 1 627 ? 4.427 -18.698 -16.168 1.00 93.56 627 ASN A O 1
ATOM 4524 N N . LYS A 1 628 ? 2.851 -20.025 -15.331 1.00 89.12 628 LYS A N 1
ATOM 4525 C CA . LYS A 1 628 ? 3.332 -21.258 -15.961 1.00 89.12 628 LYS A CA 1
ATOM 4526 C C . LYS A 1 628 ? 2.216 -21.917 -16.757 1.00 89.12 628 LYS A C 1
ATOM 4528 O O . LYS A 1 628 ? 1.688 -22.953 -16.358 1.00 89.12 628 LYS A O 1
ATOM 4533 N N . THR A 1 629 ? 1.871 -21.362 -17.917 1.00 86.50 629 THR A N 1
ATOM 4534 C CA . THR A 1 629 ? 0.805 -21.928 -18.767 1.00 86.50 629 THR A CA 1
ATOM 4535 C C . THR A 1 629 ? 1.069 -23.381 -19.177 1.00 86.50 629 THR A C 1
ATOM 4537 O O . THR A 1 629 ? 0.146 -24.179 -19.284 1.00 86.50 629 THR A O 1
ATOM 4540 N N . TRP A 1 630 ? 2.331 -23.810 -19.273 1.00 86.19 630 TRP A N 1
ATOM 4541 C CA . TRP A 1 630 ? 2.694 -25.217 -19.519 1.00 86.19 630 TRP A CA 1
ATOM 4542 C C . TRP A 1 630 ? 2.220 -26.210 -18.445 1.00 86.19 630 TRP A C 1
ATOM 4544 O O . TRP A 1 630 ? 2.312 -27.425 -18.659 1.00 86.19 630 TRP A O 1
ATOM 4554 N N . ALA A 1 631 ? 1.780 -25.733 -17.282 1.00 87.25 631 ALA A N 1
ATOM 4555 C CA . ALA A 1 631 ? 1.165 -26.581 -16.274 1.00 87.25 631 ALA A CA 1
ATOM 4556 C C . ALA A 1 631 ? -0.175 -27.160 -16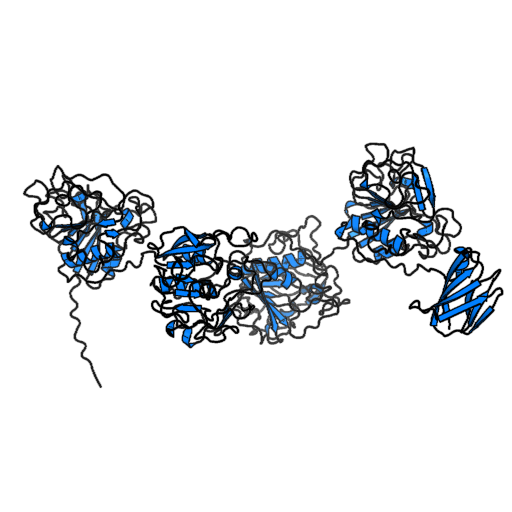.763 1.00 87.25 631 ALA A C 1
ATOM 4558 O O . ALA A 1 631 ? -0.531 -28.256 -16.357 1.00 87.25 631 ALA A O 1
ATOM 4559 N N . PHE A 1 632 ? -0.881 -26.518 -17.699 1.00 88.00 632 PHE A N 1
ATOM 4560 C CA . PHE A 1 632 ? -2.221 -26.923 -18.155 1.00 88.00 632 PHE A CA 1
ATOM 4561 C C . PHE A 1 632 ? -2.227 -27.954 -19.301 1.00 88.00 632 PHE A C 1
ATOM 4563 O O . PHE A 1 632 ? -3.134 -27.956 -20.131 1.00 88.00 632 PHE A O 1
ATOM 4570 N N . ARG A 1 633 ? -1.228 -28.842 -19.401 1.00 82.56 633 ARG A N 1
ATOM 4571 C CA . ARG A 1 633 ? -1.205 -29.855 -20.477 1.00 82.56 633 ARG A CA 1
ATOM 4572 C C . ARG A 1 633 ? -0.814 -31.257 -20.063 1.00 82.56 633 ARG A C 1
ATOM 4574 O O . ARG A 1 633 ? -0.365 -31.451 -18.944 1.00 82.56 633 ARG A O 1
ATOM 4581 N N . ASP A 1 634 ? -0.940 -32.223 -20.969 1.00 81.44 634 ASP A N 1
ATOM 4582 C CA . ASP A 1 634 ? -0.381 -33.576 -20.832 1.00 81.44 634 ASP A CA 1
ATOM 4583 C C . ASP A 1 634 ? -0.760 -34.295 -19.514 1.00 81.44 634 ASP A C 1
ATOM 4585 O O . ASP A 1 634 ? 0.068 -34.998 -18.928 1.00 81.44 634 ASP A O 1
ATOM 4589 N N . GLY A 1 635 ? -1.977 -34.094 -18.993 1.00 74.50 635 GLY A N 1
ATOM 4590 C CA . GLY A 1 635 ? -2.397 -34.703 -17.723 1.00 74.50 635 GLY A CA 1
ATOM 4591 C C . GLY A 1 635 ? -1.735 -34.096 -16.476 1.00 74.50 635 GLY A C 1
ATOM 4592 O O . GLY A 1 635 ? -1.661 -34.766 -15.446 1.00 74.50 635 GLY A O 1
ATOM 4593 N N . ARG A 1 636 ? -1.182 -32.878 -16.579 1.00 81.69 636 ARG A N 1
ATOM 4594 C CA . ARG A 1 636 ? -0.514 -32.159 -15.482 1.00 81.69 636 ARG A CA 1
ATOM 4595 C C . ARG A 1 636 ? -1.550 -31.466 -14.610 1.00 81.69 636 ARG A C 1
ATOM 4597 O O . ARG A 1 636 ? -2.121 -32.140 -13.774 1.00 81.69 636 ARG A O 1
ATOM 4604 N N . ALA A 1 637 ? -1.812 -30.172 -14.788 1.00 80.62 637 ALA A N 1
ATOM 4605 C CA . ALA A 1 637 ? -2.811 -29.443 -14.005 1.00 80.62 637 ALA A CA 1
ATOM 4606 C C . ALA A 1 637 ? -4.254 -29.718 -14.450 1.00 80.62 637 ALA A C 1
ATOM 4608 O O . ALA A 1 637 ? -5.184 -29.506 -13.676 1.00 80.62 637 ALA A O 1
ATOM 4609 N N . ILE A 1 638 ? -4.426 -30.226 -15.674 1.00 81.25 638 ILE A N 1
ATOM 4610 C CA . ILE A 1 638 ? -5.699 -30.697 -16.229 1.00 81.25 638 ILE A CA 1
ATOM 4611 C C . ILE A 1 638 ? -5.496 -32.056 -16.905 1.00 81.25 638 ILE A C 1
ATOM 4613 O O . ILE A 1 638 ? -4.391 -32.394 -17.334 1.00 81.25 638 ILE A O 1
ATOM 4617 N N . THR A 1 639 ? -6.565 -32.837 -16.984 1.00 74.81 639 THR A N 1
ATOM 4618 C CA . THR A 1 639 ? -6.570 -34.277 -17.263 1.00 74.81 639 THR A CA 1
ATOM 4619 C C . THR A 1 639 ? -6.443 -34.609 -18.755 1.00 74.81 639 THR A C 1
ATOM 4621 O O . THR A 1 639 ? -5.985 -35.699 -19.095 1.00 74.81 639 THR A O 1
ATOM 4624 N N . ASP A 1 640 ? -6.824 -33.690 -19.647 1.00 65.62 640 ASP A N 1
ATOM 4625 C CA . ASP A 1 640 ? -6.881 -33.913 -21.099 1.00 65.62 640 ASP A CA 1
ATOM 4626 C C . ASP A 1 640 ? -6.517 -32.629 -21.865 1.00 65.62 640 ASP A C 1
ATOM 4628 O O . ASP A 1 640 ? -7.288 -31.667 -21.852 1.00 65.62 640 ASP A O 1
ATOM 4632 N N . SER A 1 641 ? -5.340 -32.590 -22.506 1.00 64.75 641 SER A N 1
ATOM 4633 C CA . SER A 1 641 ? -5.071 -31.616 -23.573 1.00 64.75 641 SER A CA 1
ATOM 4634 C C . SER A 1 641 ? -3.954 -32.058 -24.529 1.00 64.75 641 SER A C 1
ATOM 4636 O O . SER A 1 641 ? -2.907 -32.544 -24.098 1.00 64.75 641 SER A O 1
ATOM 4638 N N . ASP A 1 642 ? -4.178 -31.828 -25.829 1.00 61.19 642 ASP A N 1
ATOM 4639 C CA . ASP A 1 642 ? -3.212 -31.974 -26.935 1.00 61.19 642 ASP A CA 1
ATOM 4640 C C . ASP A 1 642 ? -2.584 -30.603 -27.292 1.00 61.19 642 ASP A C 1
ATOM 4642 O O . ASP A 1 642 ? -2.425 -30.236 -28.461 1.00 61.19 642 ASP A O 1
ATOM 4646 N N . ALA A 1 643 ? -2.284 -29.789 -26.275 1.00 65.94 643 ALA A N 1
ATOM 4647 C CA . ALA A 1 643 ? -1.965 -28.380 -26.465 1.00 65.94 643 ALA A CA 1
ATOM 4648 C C . ALA A 1 643 ? -0.521 -28.137 -26.960 1.00 65.94 643 ALA A C 1
ATOM 4650 O O . ALA A 1 643 ? 0.453 -28.663 -26.412 1.00 65.94 643 ALA A O 1
ATOM 4651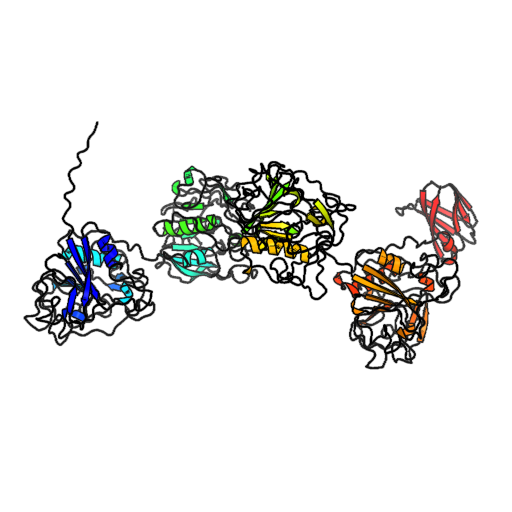 N N . ALA A 1 644 ? -0.367 -27.304 -27.994 1.00 70.12 644 ALA A N 1
ATOM 4652 C CA . ALA A 1 644 ? 0.915 -27.012 -28.643 1.00 70.12 644 ALA A CA 1
ATOM 4653 C C . ALA A 1 644 ? 1.475 -25.650 -28.215 1.00 70.12 644 ALA A C 1
ATOM 4655 O O . ALA A 1 644 ? 0.720 -24.690 -28.057 1.00 70.12 644 ALA A O 1
ATOM 4656 N N . VAL A 1 645 ? 2.804 -25.562 -28.079 1.00 63.00 645 VAL A N 1
ATOM 4657 C CA . VAL A 1 645 ? 3.484 -24.334 -27.643 1.00 63.00 645 VAL A CA 1
ATOM 4658 C C . VAL A 1 645 ? 4.256 -23.671 -28.769 1.00 63.00 645 VAL A C 1
ATOM 4660 O O . VAL A 1 645 ? 4.950 -24.342 -29.535 1.00 63.00 645 VAL A O 1
ATOM 4663 N N . THR A 1 646 ? 4.174 -22.346 -28.852 1.00 70.62 646 THR A N 1
ATOM 4664 C CA . THR A 1 646 ? 5.039 -21.535 -29.717 1.00 70.62 646 THR A CA 1
ATOM 4665 C C . THR A 1 646 ? 5.513 -20.293 -28.964 1.00 70.62 646 THR A C 1
ATOM 4667 O O . THR A 1 646 ? 4.747 -19.701 -28.208 1.00 70.62 646 THR A O 1
ATOM 4670 N N . ALA A 1 647 ? 6.787 -19.937 -29.139 1.00 67.06 647 ALA A N 1
ATOM 4671 C CA . ALA A 1 647 ? 7.396 -18.787 -28.480 1.00 67.06 647 ALA A CA 1
ATOM 4672 C C . ALA A 1 647 ? 7.310 -17.533 -29.361 1.00 67.06 647 ALA A C 1
ATOM 4674 O O . ALA A 1 647 ? 7.498 -17.623 -30.575 1.00 67.06 647 ALA A O 1
ATOM 4675 N N . THR A 1 648 ? 7.073 -16.373 -28.749 1.00 70.94 648 THR A N 1
ATOM 4676 C CA . THR A 1 648 ? 7.010 -15.070 -29.438 1.00 70.94 648 THR A CA 1
ATOM 4677 C C . THR A 1 648 ? 7.499 -13.928 -28.538 1.00 70.94 648 THR A C 1
ATOM 4679 O O . THR A 1 648 ? 7.917 -14.182 -27.407 1.00 70.94 648 THR A O 1
ATOM 4682 N N . GLN A 1 649 ? 7.484 -12.687 -29.040 1.00 67.69 649 GLN A N 1
ATOM 4683 C CA . GLN A 1 649 ? 8.082 -11.510 -28.375 1.00 67.69 649 GLN A CA 1
ATOM 4684 C C . GLN A 1 649 ? 7.121 -10.332 -28.182 1.00 67.69 649 GLN A C 1
ATOM 4686 O O . GLN A 1 649 ? 7.216 -9.616 -27.188 1.00 67.69 649 GLN A O 1
ATOM 4691 N N . ASN A 1 650 ? 6.207 -10.126 -29.132 1.00 72.69 650 ASN A N 1
ATOM 4692 C CA . ASN A 1 650 ? 5.267 -9.012 -29.108 1.00 72.69 650 ASN A CA 1
ATOM 4693 C C . ASN A 1 650 ? 3.882 -9.520 -28.743 1.00 72.69 650 ASN A C 1
ATOM 4695 O O . ASN A 1 650 ? 3.482 -10.601 -29.176 1.00 72.69 650 ASN A O 1
ATOM 4699 N N . LEU A 1 651 ? 3.157 -8.710 -27.984 1.00 83.38 651 LEU A N 1
ATOM 4700 C CA . LEU A 1 651 ? 1.772 -8.953 -27.637 1.00 83.38 651 LEU A CA 1
ATOM 4701 C C . LEU A 1 651 ? 0.907 -7.961 -28.413 1.00 83.38 651 LEU A C 1
ATOM 4703 O O . LEU A 1 651 ? 1.128 -6.763 -28.311 1.00 83.38 651 LEU A O 1
ATOM 4707 N N . SER A 1 652 ? -0.077 -8.433 -29.167 1.00 84.19 652 SER A N 1
ATOM 4708 C CA . SER A 1 652 ? -1.046 -7.563 -29.834 1.00 84.19 652 SER A CA 1
ATOM 4709 C C . SER A 1 652 ? -2.370 -7.614 -29.081 1.00 84.19 652 SER A C 1
ATOM 4711 O O . SER A 1 652 ? -2.904 -8.692 -28.803 1.00 84.19 652 SER A O 1
ATOM 4713 N N . VAL A 1 653 ? -2.921 -6.461 -28.720 1.00 84.19 653 VAL A N 1
ATOM 4714 C CA . VAL A 1 653 ? -4.225 -6.365 -28.063 1.00 84.19 653 VAL A CA 1
ATOM 4715 C C . VAL A 1 653 ? -5.228 -5.896 -29.096 1.00 84.19 653 VAL A C 1
ATOM 4717 O O . VAL A 1 653 ? -5.183 -4.766 -29.557 1.00 84.19 653 VAL A O 1
ATOM 4720 N N . THR A 1 654 ? -6.176 -6.760 -29.454 1.00 82.00 654 THR A N 1
ATOM 4721 C CA . THR A 1 654 ? -7.233 -6.374 -30.396 1.00 82.00 654 THR A CA 1
ATOM 4722 C C . THR A 1 654 ? -7.948 -5.115 -29.906 1.00 82.00 654 THR A C 1
ATOM 4724 O O . THR A 1 654 ? -8.288 -5.050 -28.724 1.00 82.00 654 THR A O 1
ATOM 4727 N N . ALA A 1 655 ? -8.279 -4.184 -30.803 1.00 83.19 655 ALA A N 1
ATOM 4728 C CA . ALA A 1 655 ? -8.975 -2.935 -30.472 1.00 83.19 655 ALA A CA 1
ATOM 4729 C C . ALA A 1 655 ? -10.227 -3.077 -29.570 1.00 83.19 655 ALA A C 1
ATOM 4731 O O . ALA A 1 655 ? -10.585 -2.143 -28.860 1.00 83.19 655 ALA A O 1
ATOM 4732 N N . THR A 1 656 ? -10.914 -4.228 -29.563 1.00 85.88 656 THR A N 1
ATOM 4733 C CA . THR A 1 656 ? -12.057 -4.484 -28.662 1.00 85.88 656 THR A CA 1
ATOM 4734 C C . THR A 1 656 ? -11.663 -4.708 -27.201 1.00 85.88 656 THR A C 1
ATOM 4736 O O . THR A 1 656 ? -12.494 -4.521 -26.316 1.00 85.88 656 THR A O 1
ATOM 4739 N N . ASN A 1 657 ? -10.414 -5.094 -26.949 1.00 89.56 657 ASN A N 1
ATOM 4740 C CA . ASN A 1 657 ? -9.897 -5.474 -25.639 1.00 89.56 657 ASN A CA 1
ATOM 4741 C C . ASN A 1 657 ? -8.984 -4.414 -25.021 1.00 89.56 657 ASN A C 1
ATOM 4743 O O . ASN A 1 657 ? -8.628 -4.566 -23.863 1.00 89.56 657 ASN A O 1
ATOM 4747 N N . THR A 1 658 ? -8.647 -3.324 -25.715 1.00 90.50 658 THR A N 1
ATOM 4748 C CA . THR A 1 658 ? -7.800 -2.243 -25.163 1.00 90.50 658 THR A CA 1
ATOM 4749 C C . THR A 1 658 ? -8.398 -1.589 -23.909 1.00 90.50 658 THR A C 1
ATOM 4751 O O . THR A 1 658 ? -7.667 -1.076 -23.071 1.00 90.50 658 THR A O 1
ATOM 4754 N N . ASN A 1 659 ? -9.721 -1.681 -23.722 1.00 91.25 659 ASN A N 1
ATOM 4755 C CA . ASN A 1 659 ? -10.427 -1.235 -22.512 1.00 91.25 659 ASN A CA 1
ATOM 4756 C C . ASN A 1 659 ? -10.566 -2.318 -21.424 1.00 91.25 659 ASN A C 1
ATOM 4758 O O . ASN A 1 659 ? -11.234 -2.090 -20.413 1.00 91.25 659 ASN A O 1
ATOM 4762 N N . HIS A 1 660 ? -10.013 -3.516 -21.626 1.00 94.88 660 HIS A N 1
ATOM 4763 C CA . HIS A 1 660 ? -10.052 -4.577 -20.623 1.00 94.88 660 HIS A CA 1
ATOM 4764 C C . HIS A 1 660 ? -9.236 -4.162 -19.393 1.00 94.88 660 HIS A C 1
ATOM 4766 O O . HIS A 1 660 ? -8.182 -3.543 -19.517 1.00 94.88 660 HIS A O 1
ATOM 4772 N N . PHE A 1 661 ? -9.693 -4.529 -18.193 1.00 95.62 661 PHE A N 1
ATOM 4773 C CA . PHE A 1 661 ? -9.093 -4.048 -16.945 1.00 95.62 661 PHE A CA 1
ATOM 4774 C C . PHE A 1 661 ? -7.609 -4.410 -16.799 1.00 95.62 661 PHE A C 1
ATOM 4776 O O . PHE A 1 661 ? -6.847 -3.621 -16.258 1.00 95.62 661 PHE A O 1
ATOM 4783 N N . LEU A 1 662 ? -7.175 -5.549 -17.350 1.00 95.81 662 LEU A N 1
ATOM 4784 C CA . LEU A 1 662 ? -5.758 -5.934 -17.365 1.00 95.81 662 LEU A CA 1
ATOM 4785 C C . LEU A 1 662 ? -4.859 -4.943 -18.127 1.00 95.81 662 LEU A C 1
ATOM 4787 O O . LEU A 1 662 ? -3.681 -4.844 -17.800 1.00 95.81 662 LEU A O 1
ATOM 4791 N N . PHE A 1 663 ? -5.399 -4.152 -19.058 1.00 96.00 663 PHE A N 1
ATOM 4792 C CA . PHE A 1 663 ? -4.652 -3.141 -19.819 1.00 96.00 663 PHE A CA 1
ATOM 4793 C C . PHE A 1 663 ? -4.944 -1.701 -19.378 1.00 96.00 663 PHE A C 1
ATOM 4795 O O . PHE A 1 663 ? -4.500 -0.745 -20.014 1.00 96.00 663 PHE A O 1
ATOM 4802 N N . LYS A 1 664 ? -5.690 -1.516 -18.283 1.00 95.88 664 LYS A N 1
ATOM 4803 C CA . LYS A 1 664 ? -6.017 -0.188 -17.762 1.00 95.88 664 LYS A CA 1
ATOM 4804 C C . LYS A 1 664 ? -4.728 0.558 -17.386 1.00 95.88 664 LYS A C 1
ATOM 4806 O O . LYS A 1 664 ? -3.894 0.034 -16.649 1.00 95.88 664 LYS A O 1
ATOM 4811 N N . GLY A 1 665 ? -4.581 1.775 -17.912 1.00 93.88 665 GLY A N 1
ATOM 4812 C CA . GLY A 1 665 ? -3.394 2.622 -17.742 1.00 93.88 665 GLY A CA 1
ATOM 4813 C C . GLY A 1 665 ? -2.339 2.519 -18.849 1.00 93.88 665 GLY A C 1
ATOM 4814 O O . GLY A 1 665 ? -1.385 3.290 -18.820 1.00 93.88 665 GLY A O 1
ATOM 4815 N N . ILE A 1 666 ? -2.518 1.631 -19.833 1.00 94.00 666 ILE A N 1
ATOM 4816 C CA . ILE A 1 666 ? -1.665 1.540 -21.028 1.00 94.00 666 ILE A CA 1
ATOM 4817 C C . ILE A 1 666 ? -2.239 2.437 -22.136 1.00 94.00 666 ILE A C 1
ATOM 4819 O O . ILE A 1 666 ? -3.448 2.422 -22.382 1.00 94.00 666 ILE A O 1
ATOM 4823 N N . ASP A 1 667 ? -1.384 3.220 -22.802 1.00 91.25 667 ASP A N 1
ATOM 4824 C CA . ASP A 1 667 ? -1.778 4.058 -23.940 1.00 91.25 667 ASP A CA 1
ATOM 4825 C C . ASP A 1 667 ? -1.632 3.302 -25.269 1.00 91.25 667 ASP A C 1
ATOM 4827 O O . ASP A 1 667 ? -0.531 2.954 -25.687 1.00 91.25 667 ASP A O 1
ATOM 4831 N N . PHE A 1 668 ? -2.755 3.101 -25.959 1.00 88.50 668 PHE A N 1
ATOM 4832 C CA . PHE A 1 668 ? -2.823 2.459 -27.276 1.00 88.50 668 PHE A CA 1
ATOM 4833 C C . PHE A 1 668 ? -2.921 3.468 -28.435 1.00 88.50 668 PHE A C 1
ATOM 4835 O O . PHE A 1 668 ? -3.229 3.098 -29.568 1.00 88.50 668 PHE A O 1
ATOM 4842 N N . SER A 1 669 ? -2.686 4.763 -28.194 1.00 83.19 669 SER A N 1
ATOM 4843 C CA . SER A 1 669 ? -2.769 5.797 -29.238 1.00 83.19 669 SER A CA 1
ATOM 4844 C C . SER A 1 669 ? -1.760 5.598 -30.381 1.00 83.19 669 SER A C 1
ATOM 4846 O O . SER A 1 669 ? -2.030 6.001 -31.515 1.00 83.19 669 SER A O 1
ATOM 4848 N N . GLY A 1 670 ? -0.630 4.936 -30.101 1.00 74.81 670 GLY A N 1
ATOM 4849 C CA . GLY A 1 670 ? 0.423 4.596 -31.065 1.00 74.81 670 GLY A CA 1
ATOM 4850 C C . GLY A 1 670 ? 0.232 3.270 -31.816 1.00 74.81 670 GLY A C 1
ATOM 4851 O O . GLY A 1 670 ? 1.026 2.974 -32.709 1.00 74.81 670 GLY A O 1
ATOM 4852 N N . GLY A 1 671 ? -0.797 2.482 -31.485 1.00 82.00 671 GLY A N 1
ATOM 4853 C CA . GLY A 1 671 ? -1.065 1.169 -32.076 1.00 82.00 671 GLY A CA 1
ATOM 4854 C C . GLY A 1 671 ? -1.558 0.132 -31.061 1.00 82.00 671 GLY A C 1
ATOM 4855 O O . GLY A 1 671 ? -1.523 0.355 -29.856 1.00 82.00 671 GLY A O 1
ATOM 4856 N N . ASP A 1 672 ? -1.999 -1.016 -31.579 1.00 85.06 672 ASP A N 1
ATOM 4857 C CA . ASP A 1 672 ? -2.555 -2.136 -30.800 1.00 85.06 672 ASP A CA 1
ATOM 4858 C C . ASP A 1 672 ? -1.466 -3.072 -30.220 1.00 85.06 672 ASP A C 1
ATOM 4860 O O . ASP A 1 672 ? -1.760 -3.973 -29.432 1.00 85.06 672 ASP A O 1
ATOM 4864 N N . ASP A 1 673 ? -0.202 -2.879 -30.609 1.00 83.12 673 ASP A N 1
ATOM 4865 C CA . ASP A 1 673 ? 0.915 -3.731 -30.199 1.00 83.12 673 ASP A CA 1
ATOM 4866 C C . ASP A 1 673 ? 1.591 -3.206 -28.928 1.00 83.12 673 ASP A C 1
ATOM 4868 O O . ASP A 1 673 ? 2.017 -2.054 -28.849 1.00 83.12 673 ASP A O 1
ATOM 4872 N N . ILE A 1 674 ? 1.759 -4.097 -27.953 1.00 84.25 674 ILE A N 1
ATOM 4873 C CA . ILE A 1 674 ? 2.484 -3.870 -26.708 1.00 84.25 674 ILE A CA 1
ATOM 4874 C C . ILE A 1 674 ? 3.803 -4.636 -26.758 1.00 84.25 674 ILE A C 1
ATOM 4876 O O . ILE A 1 674 ? 3.848 -5.860 -26.944 1.00 84.25 674 ILE A O 1
ATOM 4880 N N . ARG A 1 675 ? 4.899 -3.921 -26.511 1.00 82.62 675 ARG A N 1
ATOM 4881 C CA . ARG A 1 675 ? 6.190 -4.548 -26.239 1.00 82.62 675 ARG A CA 1
ATOM 4882 C C . ARG A 1 675 ? 6.218 -4.997 -24.781 1.00 82.62 675 ARG A C 1
ATOM 4884 O O . ARG A 1 675 ? 6.154 -4.158 -23.893 1.00 82.62 675 ARG A O 1
ATOM 4891 N N . ILE A 1 676 ? 6.320 -6.304 -24.538 1.00 87.38 676 ILE A N 1
ATOM 4892 C CA . ILE A 1 676 ? 6.420 -6.871 -23.178 1.00 87.38 676 ILE A CA 1
ATOM 4893 C C . ILE A 1 676 ? 7.878 -6.912 -22.708 1.00 87.38 676 ILE A C 1
ATOM 4895 O O . ILE A 1 676 ? 8.159 -6.654 -21.540 1.00 87.38 676 ILE A O 1
ATOM 4899 N N . PHE A 1 677 ? 8.806 -7.183 -23.631 1.00 86.75 677 PHE A N 1
ATOM 4900 C CA . PHE A 1 677 ? 10.236 -7.245 -23.344 1.00 86.75 677 PHE A CA 1
ATOM 4901 C C . PHE A 1 677 ? 11.065 -6.441 -24.351 1.00 86.75 677 PHE A C 1
ATOM 4903 O O . PHE A 1 677 ? 10.700 -6.361 -25.527 1.00 86.75 677 PHE A O 1
ATOM 4910 N N . LYS A 1 678 ? 12.191 -5.866 -23.907 1.00 80.44 678 LYS A N 1
ATOM 4911 C CA . LYS A 1 678 ? 13.148 -5.141 -24.763 1.00 80.44 678 LYS A CA 1
ATOM 4912 C C . LYS A 1 678 ? 13.826 -6.094 -25.748 1.00 80.44 678 LYS A C 1
ATOM 4914 O O . LYS A 1 678 ? 13.912 -5.799 -26.937 1.00 80.44 678 LYS A O 1
ATOM 4919 N N . GLU A 1 679 ? 14.258 -7.244 -25.247 1.00 75.50 679 GLU A N 1
ATOM 4920 C CA . GLU A 1 679 ? 14.926 -8.322 -25.963 1.00 75.50 679 GLU A CA 1
ATOM 4921 C C . GLU A 1 679 ? 14.252 -9.658 -25.635 1.00 75.50 679 GLU A C 1
ATOM 4923 O O . GLU A 1 679 ? 13.927 -9.959 -24.486 1.00 75.50 679 GLU A O 1
ATOM 4928 N N . ALA A 1 680 ? 14.077 -10.517 -26.639 1.00 68.44 680 ALA A N 1
ATOM 4929 C CA . ALA A 1 680 ? 13.505 -11.848 -26.420 1.00 68.44 680 ALA A CA 1
ATOM 4930 C C . ALA A 1 680 ? 14.532 -12.960 -26.228 1.00 68.44 680 ALA A C 1
ATOM 4932 O O . ALA A 1 680 ? 14.177 -14.139 -26.156 1.00 68.44 680 ALA A O 1
ATOM 4933 N N . THR A 1 681 ? 15.813 -12.610 -26.194 1.00 70.12 681 THR A N 1
ATOM 4934 C CA . THR A 1 681 ? 16.900 -13.583 -26.180 1.00 70.12 681 THR A CA 1
ATOM 4935 C C . THR A 1 681 ? 17.344 -13.948 -24.772 1.00 70.12 681 THR A C 1
ATOM 4937 O O . THR A 1 681 ? 18.534 -14.126 -24.545 1.00 70.12 681 THR A O 1
ATOM 4940 N N . ALA A 1 682 ? 16.423 -14.089 -23.820 1.00 82.38 682 ALA A N 1
ATOM 4941 C CA . ALA A 1 682 ? 16.756 -14.569 -22.482 1.00 82.38 682 ALA A CA 1
ATOM 4942 C C . ALA A 1 682 ? 16.595 -16.094 -22.394 1.00 82.38 682 ALA A C 1
ATOM 4944 O O . ALA A 1 682 ? 15.592 -16.656 -22.845 1.00 82.38 682 ALA A O 1
ATOM 4945 N N . ASN A 1 683 ? 17.599 -16.779 -21.849 1.00 84.88 683 ASN A N 1
ATOM 4946 C CA . ASN A 1 683 ? 17.466 -18.156 -21.376 1.00 84.88 683 ASN A CA 1
ATOM 4947 C C . ASN A 1 683 ? 16.596 -18.176 -20.112 1.00 84.88 683 ASN A C 1
ATOM 4949 O O . ASN A 1 683 ? 16.433 -17.145 -19.469 1.00 84.88 683 ASN A O 1
ATOM 4953 N N . ASP A 1 684 ? 16.099 -19.349 -19.713 1.00 83.00 684 ASP A N 1
ATOM 4954 C CA . ASP A 1 684 ? 15.245 -19.508 -18.521 1.00 83.00 684 ASP A CA 1
ATOM 4955 C C . ASP A 1 684 ? 15.931 -19.020 -17.214 1.00 83.00 684 ASP A C 1
ATOM 4957 O O . ASP A 1 684 ? 15.253 -18.718 -16.236 1.00 83.00 684 ASP A O 1
ATOM 4961 N N . ASP A 1 685 ? 17.267 -18.902 -17.200 1.00 84.75 685 ASP A N 1
ATOM 4962 C CA . ASP A 1 685 ? 18.070 -18.366 -16.088 1.00 84.75 685 ASP A CA 1
ATOM 4963 C C . ASP A 1 685 ? 18.320 -16.842 -16.162 1.00 84.75 685 ASP A C 1
ATOM 4965 O O . ASP A 1 685 ? 19.003 -16.284 -15.307 1.00 84.75 685 ASP A O 1
ATOM 4969 N N . GLY A 1 686 ? 17.807 -16.159 -17.188 1.00 85.38 686 GLY A N 1
ATOM 4970 C CA . GLY A 1 686 ? 17.984 -14.722 -17.420 1.00 85.38 686 GLY A CA 1
ATOM 4971 C C . GLY A 1 686 ? 19.275 -14.315 -18.132 1.00 85.38 686 GLY A C 1
ATOM 4972 O O . GLY A 1 686 ? 19.502 -13.125 -18.344 1.00 85.38 686 GLY A O 1
ATOM 4973 N N . SER A 1 687 ? 20.120 -15.268 -18.542 1.00 85.19 687 SER A N 1
ATOM 4974 C CA . SER A 1 687 ? 21.282 -14.977 -19.392 1.00 85.19 687 SER A CA 1
ATOM 4975 C C . SER A 1 687 ? 20.899 -14.736 -20.859 1.00 85.19 687 SER A C 1
ATOM 4977 O O . SER A 1 687 ? 19.889 -15.239 -21.348 1.00 85.19 687 SER A O 1
ATOM 4979 N N . VAL A 1 688 ? 21.745 -14.008 -21.596 1.00 84.12 688 VAL A N 1
ATOM 4980 C CA . VAL A 1 688 ? 21.575 -13.763 -23.040 1.00 84.12 688 VAL A CA 1
ATOM 4981 C C . VAL A 1 688 ? 21.689 -15.042 -23.889 1.00 84.12 688 VAL A C 1
ATOM 4983 O O . VAL A 1 688 ? 22.446 -15.962 -23.574 1.00 84.12 688 VAL A O 1
ATOM 4986 N N . GLY A 1 689 ? 21.004 -15.068 -25.034 1.00 79.12 689 GLY A N 1
ATOM 4987 C CA . GLY A 1 689 ? 21.062 -16.127 -26.049 1.00 79.12 689 GLY A CA 1
ATOM 4988 C C . GLY A 1 689 ? 19.882 -17.108 -26.077 1.00 79.12 689 GLY A C 1
ATOM 4989 O O . GLY A 1 689 ? 19.936 -18.076 -26.837 1.00 79.12 689 GLY A O 1
ATOM 4990 N N . GLY A 1 690 ? 18.833 -16.882 -25.286 1.00 77.88 690 GLY A N 1
ATOM 4991 C CA . GLY A 1 690 ? 17.625 -17.708 -25.319 1.00 77.88 690 GLY A CA 1
ATOM 4992 C C . GLY A 1 690 ? 16.678 -17.386 -26.476 1.00 77.88 690 GLY A C 1
ATOM 4993 O O . GLY A 1 690 ? 16.997 -16.622 -27.384 1.00 77.88 690 GLY A O 1
ATOM 4994 N N . THR A 1 691 ? 15.508 -18.024 -26.473 1.00 72.19 691 THR A N 1
ATOM 4995 C CA . THR A 1 691 ? 14.509 -17.915 -27.562 1.00 72.19 691 THR A CA 1
ATOM 4996 C C . THR A 1 691 ? 13.073 -17.768 -27.058 1.00 72.19 691 THR A C 1
ATOM 4998 O O . THR A 1 691 ? 12.137 -17.841 -27.854 1.00 72.19 691 THR A O 1
ATOM 5001 N N . LYS A 1 692 ? 12.880 -17.595 -25.745 1.00 71.06 692 LYS A N 1
ATOM 5002 C CA . LYS A 1 692 ? 11.566 -17.641 -25.103 1.00 71.06 692 LYS A CA 1
ATOM 5003 C C . LYS A 1 692 ? 11.304 -16.374 -24.301 1.00 71.06 692 LYS A C 1
ATOM 5005 O O . LYS A 1 692 ? 11.906 -16.172 -23.249 1.00 71.06 692 LYS A O 1
ATOM 5010 N N . ALA A 1 693 ? 10.360 -15.569 -24.775 1.00 77.88 693 ALA A N 1
ATOM 5011 C CA . ALA A 1 693 ? 9.853 -14.413 -24.042 1.00 77.88 693 ALA A CA 1
ATOM 5012 C C . ALA A 1 693 ? 8.387 -14.612 -23.629 1.00 77.88 693 ALA A C 1
ATOM 5014 O O . ALA A 1 693 ? 8.044 -14.383 -22.472 1.00 77.88 693 ALA A O 1
ATOM 5015 N N . ILE A 1 694 ? 7.545 -15.114 -24.537 1.00 84.62 694 ILE A N 1
ATOM 5016 C CA . ILE A 1 694 ? 6.144 -15.454 -24.261 1.00 84.62 694 ILE A CA 1
ATOM 5017 C C . ILE A 1 694 ? 5.862 -16.895 -24.696 1.00 84.62 694 ILE A C 1
ATOM 5019 O O . ILE A 1 694 ? 6.167 -17.246 -25.835 1.00 84.62 694 ILE A O 1
ATOM 5023 N N . ASP A 1 695 ? 5.255 -17.702 -23.824 1.00 83.31 695 ASP A N 1
ATOM 5024 C CA . ASP A 1 695 ? 4.868 -19.095 -24.091 1.00 83.31 695 ASP A CA 1
ATOM 5025 C C . ASP A 1 695 ? 3.371 -19.225 -24.423 1.00 83.31 695 ASP A C 1
ATOM 5027 O O . ASP A 1 695 ? 2.523 -19.338 -23.541 1.00 83.31 695 ASP A O 1
ATOM 5031 N N . VAL A 1 696 ? 3.023 -19.270 -25.708 1.00 83.38 696 VAL A N 1
ATOM 5032 C CA . VAL A 1 696 ? 1.624 -19.433 -26.139 1.00 83.38 696 VAL A CA 1
ATOM 5033 C C . VAL A 1 696 ? 1.215 -20.888 -26.029 1.00 83.38 696 VAL A C 1
ATOM 5035 O O . VAL A 1 696 ? 1.863 -21.736 -26.639 1.00 83.38 696 VAL A O 1
ATOM 5038 N N . LEU A 1 697 ? 0.111 -21.187 -25.349 1.00 86.56 697 LEU A N 1
ATOM 5039 C CA . LEU A 1 697 ? -0.458 -22.533 -25.313 1.00 86.56 697 LEU A CA 1
ATOM 5040 C C . LEU A 1 697 ? -1.749 -22.586 -26.137 1.00 86.56 697 LEU A C 1
ATOM 5042 O O . LEU A 1 697 ? -2.767 -22.039 -25.729 1.00 86.56 697 LEU A O 1
ATOM 5046 N N . ASN A 1 698 ? -1.709 -23.235 -27.301 1.00 86.00 698 ASN A N 1
ATOM 5047 C CA . ASN A 1 698 ? -2.863 -23.410 -28.190 1.00 86.00 698 ASN A CA 1
ATOM 5048 C C . ASN A 1 698 ? -3.564 -24.752 -27.937 1.00 86.00 698 ASN A C 1
ATOM 5050 O O . ASN A 1 698 ? -2.887 -25.744 -27.683 1.00 86.00 698 ASN A O 1
ATOM 5054 N N . GLY A 1 699 ? -4.882 -24.816 -28.131 1.00 84.88 699 GLY A N 1
ATOM 5055 C CA . GLY A 1 699 ? -5.670 -26.054 -28.087 1.00 84.88 699 GLY A CA 1
ATOM 5056 C C . GLY A 1 699 ? -6.184 -26.429 -26.695 1.00 84.88 699 GLY A C 1
ATOM 5057 O O . GLY A 1 699 ? -6.267 -27.613 -26.379 1.00 84.88 699 GLY A O 1
ATOM 5058 N N . ILE A 1 700 ? -6.495 -25.437 -25.857 1.00 84.75 700 ILE A N 1
ATOM 5059 C CA . ILE A 1 700 ? -7.171 -25.641 -24.567 1.00 84.75 700 ILE A CA 1
ATOM 5060 C C . ILE A 1 700 ? -8.613 -25.171 -24.674 1.00 84.75 700 ILE A C 1
ATOM 5062 O O . ILE A 1 700 ? -8.852 -24.008 -24.973 1.00 84.75 700 ILE A O 1
ATOM 5066 N N . ASP A 1 701 ? -9.563 -26.051 -24.372 1.00 86.12 701 ASP A N 1
ATOM 5067 C CA . ASP A 1 701 ? -10.977 -25.687 -24.320 1.00 86.12 701 ASP A CA 1
ATOM 5068 C C . ASP A 1 701 ? -11.319 -24.966 -23.008 1.00 86.12 701 ASP A C 1
ATOM 5070 O O . ASP A 1 701 ? -10.903 -25.387 -21.927 1.00 86.12 701 ASP A O 1
ATOM 5074 N N . PHE A 1 702 ? -12.145 -23.922 -23.096 1.00 88.25 702 PHE A N 1
ATOM 5075 C CA . PHE A 1 702 ? -12.738 -23.249 -21.941 1.00 88.25 702 PHE A CA 1
ATOM 5076 C C . PHE A 1 702 ? -14.259 -23.354 -21.984 1.00 88.25 702 PHE A C 1
ATOM 5078 O O . PHE A 1 702 ? -14.877 -23.110 -23.021 1.00 88.25 702 PHE A O 1
ATOM 5085 N N . SER A 1 703 ? -14.902 -23.638 -20.848 1.00 88.31 703 SER A N 1
ATOM 5086 C CA . SER A 1 703 ? -16.376 -23.626 -20.787 1.00 88.31 703 SER A CA 1
ATOM 5087 C C . SER A 1 703 ? -16.989 -22.223 -20.830 1.00 88.31 703 SER A C 1
ATOM 5089 O O . SER A 1 703 ? -18.194 -22.091 -21.053 1.00 88.31 703 SER A O 1
ATOM 5091 N N . SER A 1 704 ? -16.186 -21.177 -20.610 1.00 85.25 704 SER A N 1
ATOM 5092 C CA . SER A 1 704 ? -16.635 -19.788 -20.518 1.00 85.25 704 SER A CA 1
ATOM 5093 C C . SER A 1 704 ? -15.968 -18.913 -21.582 1.00 85.25 704 SER A C 1
ATOM 5095 O O . SER A 1 704 ? -14.742 -18.842 -21.620 1.00 85.25 704 SER A O 1
ATOM 5097 N N . PRO A 1 705 ? -16.731 -18.152 -22.389 1.00 83.25 705 PRO A N 1
ATOM 5098 C CA . PRO A 1 705 ? -16.157 -17.162 -23.300 1.00 83.25 705 PRO A CA 1
ATOM 5099 C C . PRO A 1 705 ? -15.378 -16.049 -22.586 1.00 83.25 705 PRO A C 1
ATOM 5101 O O . PRO A 1 705 ? -14.496 -15.450 -23.188 1.00 83.25 705 PRO A O 1
ATOM 5104 N N . ALA A 1 706 ? -15.681 -15.775 -21.310 1.00 82.88 706 ALA A N 1
ATOM 5105 C CA . ALA A 1 706 ? -14.938 -14.797 -20.510 1.00 82.88 706 ALA A CA 1
ATOM 5106 C C . ALA A 1 706 ? -13.501 -15.255 -20.196 1.00 82.88 706 ALA A C 1
ATOM 5108 O O . ALA A 1 706 ? -12.677 -14.423 -19.838 1.00 82.88 706 ALA A O 1
ATOM 5109 N N . ALA A 1 707 ? -13.218 -16.554 -20.354 1.00 83.06 707 ALA A N 1
ATOM 5110 C CA . ALA A 1 707 ? -11.896 -17.152 -20.199 1.00 83.06 707 ALA A CA 1
ATOM 5111 C C . ALA A 1 707 ? -11.059 -17.149 -21.489 1.00 83.06 707 ALA A C 1
ATOM 5113 O O . ALA A 1 707 ? -9.902 -17.577 -21.466 1.00 83.06 707 ALA A O 1
ATOM 5114 N N . ALA A 1 708 ? -11.622 -16.673 -22.608 1.00 80.00 708 ALA A N 1
ATOM 5115 C CA . ALA A 1 708 ? -10.895 -16.536 -23.865 1.00 80.00 708 ALA A CA 1
ATOM 5116 C C . ALA A 1 708 ? -9.676 -15.617 -23.703 1.00 80.00 708 ALA A C 1
ATOM 5118 O O . ALA A 1 708 ? -9.650 -14.733 -22.841 1.00 80.00 708 ALA A O 1
ATOM 5119 N N . THR A 1 709 ? -8.658 -15.815 -24.542 1.00 80.38 709 THR A N 1
ATOM 5120 C CA . THR A 1 709 ? -7.463 -14.977 -24.461 1.00 80.38 709 THR A CA 1
ATOM 5121 C C . THR A 1 709 ? -7.799 -13.544 -24.863 1.00 80.38 709 THR A C 1
ATOM 5123 O O . THR A 1 709 ? -8.459 -13.297 -25.876 1.00 80.38 709 THR A O 1
ATOM 5126 N N . ILE A 1 710 ? -7.376 -12.586 -24.041 1.00 84.75 710 ILE A N 1
ATOM 5127 C CA . ILE A 1 710 ? -7.693 -11.164 -24.241 1.00 84.75 710 ILE A CA 1
ATOM 5128 C C . ILE A 1 710 ? -6.602 -10.419 -25.015 1.00 84.75 710 ILE A C 1
ATOM 5130 O O . ILE A 1 710 ? -6.826 -9.297 -25.469 1.00 84.75 710 ILE A O 1
ATOM 5134 N N . ALA A 1 711 ? -5.450 -11.057 -25.203 1.00 79.94 711 ALA A N 1
ATOM 5135 C CA . ALA A 1 711 ? -4.368 -10.591 -26.049 1.00 79.94 711 ALA A CA 1
ATOM 5136 C C . ALA A 1 711 ? -3.931 -11.710 -26.993 1.00 79.94 711 ALA A C 1
ATOM 5138 O O . ALA A 1 711 ? -3.913 -12.881 -26.622 1.00 79.94 711 ALA A O 1
ATOM 5139 N N . THR A 1 712 ? -3.589 -11.344 -28.221 1.00 78.75 712 THR A N 1
ATOM 5140 C CA . THR A 1 712 ? -3.204 -12.279 -29.272 1.00 78.75 712 THR A CA 1
ATOM 5141 C C . THR A 1 712 ? -1.748 -12.087 -29.647 1.00 78.75 712 THR A C 1
ATOM 5143 O O . THR A 1 712 ? -1.152 -11.030 -29.460 1.00 78.75 712 THR A O 1
ATOM 5146 N N . VAL A 1 713 ? -1.180 -13.120 -30.240 1.00 78.75 713 VAL A N 1
ATOM 5147 C CA . VAL A 1 713 ? 0.098 -13.047 -30.941 1.00 78.75 713 VAL A CA 1
ATOM 5148 C C . VAL A 1 713 ? -0.062 -13.732 -32.301 1.00 78.75 713 VAL A C 1
ATOM 5150 O O . VAL A 1 713 ? -1.054 -14.449 -32.477 1.00 78.75 713 VAL A O 1
ATOM 5153 N N . PRO A 1 714 ? 0.845 -13.545 -33.277 1.00 78.44 714 PRO A N 1
ATOM 5154 C CA . PRO A 1 714 ? 0.742 -14.210 -34.582 1.00 78.44 714 PRO A CA 1
ATOM 5155 C C . PRO A 1 714 ? 0.601 -15.740 -34.499 1.00 78.44 714 PRO A C 1
ATOM 5157 O O . PRO A 1 714 ? 0.043 -16.368 -35.396 1.00 78.44 714 PRO A O 1
ATOM 5160 N N . GLU A 1 715 ? 1.099 -16.335 -33.418 1.00 81.25 715 GLU A N 1
ATOM 5161 C CA . GLU A 1 715 ? 1.075 -17.766 -33.129 1.00 81.25 715 GLU A CA 1
ATOM 5162 C C . GLU A 1 715 ? -0.239 -18.265 -32.494 1.00 81.25 715 GLU A C 1
ATOM 5164 O O . GLU A 1 715 ? -0.429 -19.478 -32.360 1.00 81.25 715 GLU A O 1
ATOM 5169 N N . VAL A 1 716 ? -1.153 -17.373 -32.093 1.00 81.19 716 VAL A N 1
ATOM 5170 C CA . VAL A 1 716 ? -2.492 -17.756 -31.615 1.00 81.19 716 VAL A CA 1
ATOM 5171 C C . VAL A 1 716 ? -3.334 -18.167 -32.814 1.00 81.19 716 VAL A C 1
ATOM 5173 O O . VAL A 1 716 ? -3.635 -17.366 -33.697 1.00 81.19 716 VAL A O 1
ATOM 5176 N N . THR A 1 717 ? -3.728 -19.437 -32.841 1.00 79.62 717 THR A N 1
ATOM 5177 C CA . THR A 1 717 ? -4.526 -20.000 -33.945 1.00 79.62 717 THR A CA 1
ATOM 5178 C C . THR A 1 717 ? -6.029 -19.815 -33.743 1.00 79.62 717 THR A C 1
ATOM 5180 O O . THR A 1 717 ? -6.755 -19.591 -34.710 1.00 79.62 717 THR A O 1
ATOM 5183 N N . ASP A 1 718 ? -6.480 -19.864 -32.489 1.00 83.94 718 ASP A N 1
ATOM 5184 C CA . ASP A 1 718 ? -7.851 -19.594 -32.064 1.00 83.94 718 ASP A CA 1
ATOM 5185 C C . ASP A 1 718 ? -7.829 -18.997 -30.649 1.00 83.94 718 ASP A C 1
ATOM 5187 O O . ASP A 1 718 ? -7.445 -19.656 -29.682 1.00 83.94 718 ASP A O 1
ATOM 5191 N N . ALA A 1 719 ? -8.240 -17.733 -30.534 1.00 82.81 719 ALA A N 1
ATOM 5192 C CA . ALA A 1 719 ? -8.261 -16.990 -29.276 1.00 82.81 719 ALA A CA 1
ATOM 5193 C C . ALA A 1 719 ? -9.222 -17.589 -28.231 1.00 82.81 719 ALA A C 1
ATOM 5195 O O . ALA A 1 719 ? -9.024 -17.412 -27.027 1.00 82.81 719 ALA A O 1
ATOM 5196 N N . SER A 1 720 ? -10.254 -18.314 -28.674 1.00 83.88 720 SER A N 1
ATOM 5197 C CA . SER A 1 720 ? -11.188 -19.003 -27.781 1.00 83.88 720 SER A CA 1
ATOM 5198 C C . SER A 1 720 ? -10.614 -20.287 -27.188 1.00 83.88 720 SER A C 1
ATOM 5200 O O . SER A 1 720 ? -11.175 -20.795 -26.222 1.00 83.88 720 SER A O 1
ATOM 5202 N N . SER A 1 721 ? -9.488 -20.772 -27.723 1.00 84.38 721 SER A N 1
ATOM 5203 C CA . SER A 1 721 ? -8.820 -21.987 -27.264 1.00 84.38 721 SER A CA 1
ATOM 5204 C C . SER A 1 721 ? -7.309 -21.813 -27.067 1.00 84.38 721 SER A C 1
ATOM 5206 O O . SER A 1 721 ? -6.528 -22.729 -27.341 1.00 84.38 721 SER A O 1
ATOM 5208 N N . ALA A 1 722 ? -6.871 -20.624 -26.647 1.00 84.69 722 ALA A N 1
ATOM 5209 C CA . ALA A 1 722 ? -5.469 -20.325 -26.369 1.00 84.69 722 ALA A CA 1
ATOM 5210 C C . ALA A 1 722 ? -5.284 -19.718 -24.970 1.00 84.69 722 ALA A C 1
ATOM 5212 O O . ALA A 1 722 ? -6.139 -18.973 -24.485 1.00 84.69 722 ALA A O 1
ATOM 5213 N N . MET A 1 723 ? -4.145 -20.012 -24.338 1.00 82.19 723 MET A N 1
ATOM 5214 C CA . MET A 1 723 ? -3.654 -19.298 -23.161 1.00 82.19 723 MET A CA 1
ATOM 5215 C C . MET A 1 723 ? -2.454 -18.430 -23.533 1.00 82.19 723 MET A C 1
ATOM 5217 O O . MET A 1 723 ? -1.427 -18.948 -23.976 1.00 82.19 723 MET A O 1
ATOM 5221 N N . VAL A 1 724 ? -2.600 -17.120 -23.331 1.00 85.00 724 VAL A N 1
ATOM 5222 C CA . VAL A 1 724 ? -1.530 -16.115 -23.440 1.00 85.00 724 VAL A CA 1
ATOM 5223 C C . VAL A 1 724 ? -1.640 -15.176 -22.244 1.00 85.00 724 VAL A C 1
ATOM 5225 O O . VAL A 1 724 ? -0.852 -15.273 -21.304 1.00 85.00 724 VAL A O 1
ATOM 5228 N N . ILE A 1 725 ? -2.670 -14.329 -22.261 1.00 90.69 725 ILE A N 1
ATOM 5229 C CA . ILE A 1 725 ? -3.170 -13.582 -21.108 1.00 90.69 725 ILE A CA 1
ATOM 5230 C C . ILE A 1 725 ? -4.657 -13.881 -21.016 1.00 90.69 725 ILE A C 1
ATOM 5232 O O . ILE A 1 725 ? -5.412 -13.595 -21.952 1.00 90.69 725 ILE A O 1
ATOM 5236 N N . ASN A 1 726 ? -5.078 -14.480 -19.910 1.00 93.62 726 ASN A N 1
ATOM 5237 C CA . ASN A 1 726 ? -6.459 -14.904 -19.716 1.00 93.62 726 ASN A CA 1
ATOM 5238 C C . ASN A 1 726 ? -6.903 -14.539 -18.302 1.00 93.62 726 ASN A C 1
ATOM 5240 O O . ASN A 1 726 ? -6.171 -14.779 -17.344 1.00 93.62 726 ASN A O 1
ATOM 5244 N N . TYR A 1 727 ? -8.117 -14.010 -18.172 1.00 94.94 727 TYR A N 1
ATOM 5245 C CA . TYR A 1 727 ? -8.822 -13.939 -16.896 1.00 94.94 727 TYR A CA 1
ATOM 5246 C C . TYR A 1 727 ? -9.766 -15.135 -16.812 1.00 94.94 727 TYR A C 1
ATOM 5248 O O . TYR A 1 727 ? -10.573 -15.338 -17.710 1.00 94.94 727 TYR A O 1
ATOM 5256 N N . LEU A 1 728 ? -9.652 -15.945 -15.767 1.00 94.75 728 LEU A N 1
ATOM 5257 C CA . LEU A 1 728 ? -10.385 -17.195 -15.591 1.00 94.75 728 LEU A CA 1
ATOM 5258 C C . LEU A 1 728 ? -11.314 -17.043 -14.378 1.00 94.75 728 LEU A C 1
ATOM 5260 O O . LEU A 1 728 ? -10.865 -17.228 -13.246 1.00 94.75 728 LEU A O 1
ATOM 5264 N N . PRO A 1 729 ? -12.595 -16.679 -14.568 1.00 94.75 729 PRO A N 1
ATOM 5265 C CA . PRO A 1 729 ? -13.536 -16.588 -13.456 1.00 94.75 729 PRO A CA 1
ATOM 5266 C C . PRO A 1 729 ? -13.732 -17.939 -12.755 1.00 94.75 729 PRO A C 1
ATOM 5268 O O . PRO A 1 729 ? -13.671 -18.989 -13.406 1.00 94.75 729 PRO A O 1
ATOM 5271 N N . SER A 1 730 ? -14.055 -17.917 -11.461 1.00 95.00 730 SER A N 1
ATOM 5272 C CA . SER A 1 730 ? -14.476 -19.116 -10.720 1.00 95.00 730 SER A CA 1
ATOM 5273 C C . SER A 1 730 ? -15.604 -19.855 -11.449 1.00 95.00 730 SER A C 1
ATOM 5275 O O . SER A 1 730 ? -16.508 -19.248 -12.031 1.00 95.00 730 SER A O 1
ATOM 5277 N N . GLY A 1 731 ? -15.525 -21.185 -11.461 1.00 94.12 731 GLY A N 1
ATOM 5278 C CA . GLY A 1 731 ? -16.412 -22.066 -12.218 1.00 94.12 731 GLY A CA 1
ATOM 5279 C C . GLY A 1 731 ? -15.986 -22.306 -13.671 1.00 94.12 731 GLY A C 1
ATOM 5280 O O . GLY A 1 731 ? -16.645 -23.079 -14.371 1.00 94.12 731 GLY A O 1
ATOM 5281 N N . THR A 1 732 ? -14.895 -21.692 -14.144 1.00 94.31 732 THR A N 1
ATOM 5282 C CA . THR A 1 732 ? -14.337 -21.993 -15.472 1.00 94.31 732 THR A CA 1
ATOM 5283 C C . THR A 1 732 ? -13.801 -23.423 -15.499 1.00 94.31 732 THR A C 1
ATOM 5285 O O . THR A 1 732 ? -12.928 -23.785 -14.712 1.00 94.31 732 THR A O 1
ATOM 5288 N N . GLN A 1 733 ? -14.311 -24.232 -16.427 1.00 92.75 733 GLN A N 1
ATOM 5289 C CA . GLN A 1 733 ? -13.747 -25.537 -16.762 1.00 92.75 733 GLN A CA 1
ATOM 5290 C C . GLN A 1 733 ? -12.606 -25.326 -17.758 1.00 92.75 733 GLN A C 1
ATOM 5292 O O . GLN A 1 733 ? -12.793 -24.618 -18.753 1.00 92.75 733 GLN A O 1
ATOM 5297 N N . ILE A 1 734 ? -11.459 -25.950 -17.495 1.00 89.31 734 ILE A N 1
ATOM 5298 C CA . ILE A 1 734 ? -10.265 -25.896 -18.339 1.00 89.31 734 ILE A CA 1
ATOM 5299 C C . ILE A 1 734 ? -10.007 -27.302 -18.893 1.00 89.31 734 ILE A C 1
ATOM 5301 O O . ILE A 1 734 ? -9.761 -28.242 -18.141 1.00 89.31 734 ILE A O 1
ATOM 5305 N N . GLY A 1 735 ? -10.065 -27.450 -20.215 1.00 85.81 735 GLY A N 1
ATOM 5306 C CA . GLY A 1 735 ? -10.032 -28.743 -20.898 1.00 85.81 735 GLY A CA 1
ATOM 5307 C C . GLY A 1 735 ? -11.395 -29.445 -20.942 1.00 85.81 735 GLY A C 1
ATOM 5308 O O . GLY A 1 735 ? -12.442 -28.888 -20.604 1.00 85.81 735 GLY A O 1
ATOM 5309 N N . THR A 1 736 ? -11.401 -30.702 -21.385 1.00 82.62 736 THR A N 1
ATOM 5310 C CA . THR A 1 736 ? -12.636 -31.460 -21.678 1.00 82.62 736 THR A CA 1
ATOM 5311 C C . THR A 1 736 ? -13.223 -32.177 -20.456 1.00 82.62 736 THR A C 1
ATOM 5313 O O . THR A 1 736 ? -14.407 -32.532 -20.448 1.00 82.62 736 THR A O 1
ATOM 5316 N N . ALA A 1 737 ? -12.422 -32.393 -19.409 1.00 87.00 737 ALA A N 1
ATOM 5317 C CA . ALA A 1 737 ? -12.841 -33.107 -18.213 1.00 87.00 737 ALA A CA 1
ATOM 5318 C C . ALA A 1 737 ? -13.699 -32.214 -17.304 1.00 87.00 737 ALA A C 1
ATOM 5320 O O . ALA A 1 737 ? -13.259 -31.182 -16.810 1.00 87.00 737 ALA A O 1
ATOM 5321 N N . ALA A 1 738 ? -14.920 -32.664 -17.004 1.00 86.88 738 ALA A N 1
ATOM 5322 C CA . ALA A 1 738 ? -15.877 -31.919 -16.179 1.00 86.88 738 ALA A CA 1
ATOM 5323 C C . ALA A 1 738 ? -15.435 -31.707 -14.713 1.00 86.88 738 ALA A C 1
ATOM 5325 O O . ALA A 1 738 ? -16.117 -31.014 -13.964 1.00 86.88 738 ALA A O 1
ATOM 5326 N N . THR A 1 739 ? -14.344 -32.343 -14.281 1.00 87.62 739 THR A N 1
ATOM 5327 C CA . THR A 1 739 ? -13.759 -32.184 -12.942 1.00 87.62 739 THR A CA 1
ATOM 5328 C C . THR A 1 739 ? -12.694 -31.097 -12.870 1.00 87.62 739 THR A C 1
ATOM 5330 O O . THR A 1 739 ? -12.332 -30.699 -11.766 1.00 87.62 739 THR A O 1
ATOM 5333 N N . ASP A 1 740 ? -12.196 -30.622 -14.011 1.00 90.06 740 ASP A N 1
ATOM 5334 C CA . ASP A 1 740 ? -11.098 -29.657 -14.079 1.00 90.06 740 ASP A CA 1
ATOM 5335 C C . ASP A 1 740 ? -11.679 -28.240 -14.075 1.00 90.06 740 ASP A C 1
ATOM 5337 O O . ASP A 1 740 ? -11.581 -27.477 -15.035 1.00 90.06 740 ASP A O 1
ATOM 5341 N N . VAL A 1 741 ? -12.382 -27.937 -12.983 1.00 92.31 741 VAL A N 1
ATOM 5342 C CA . VAL A 1 741 ? -13.098 -26.682 -12.760 1.00 92.31 741 VAL A CA 1
ATOM 5343 C C . VAL A 1 741 ? -12.368 -25.884 -11.697 1.00 92.31 741 VAL A C 1
ATOM 5345 O O . VAL A 1 741 ? -12.117 -26.379 -10.599 1.00 92.31 741 VAL A O 1
ATOM 5348 N N . LEU A 1 742 ? -12.057 -24.638 -12.027 1.00 93.06 742 LEU A N 1
ATOM 5349 C CA . LEU A 1 742 ? -11.405 -23.714 -11.117 1.00 93.06 742 LEU A CA 1
ATOM 5350 C C . LEU A 1 742 ? -12.393 -23.266 -10.028 1.00 93.06 742 LEU A C 1
ATOM 5352 O O . LEU A 1 742 ? -13.467 -22.747 -10.337 1.00 93.06 742 LEU A O 1
ATOM 5356 N N . GLY A 1 743 ? -12.038 -23.453 -8.756 1.00 93.69 743 GLY A N 1
ATOM 5357 C CA . GLY A 1 743 ? -12.868 -23.028 -7.617 1.00 93.69 743 GLY A CA 1
ATOM 5358 C C . GLY A 1 743 ? -12.824 -21.521 -7.334 1.00 93.69 743 GLY A C 1
ATOM 5359 O O . GLY A 1 743 ? -13.696 -20.983 -6.656 1.00 93.69 743 GLY A O 1
ATOM 5360 N N . VAL A 1 744 ? -11.840 -20.822 -7.893 1.00 95.94 744 VAL A N 1
ATOM 5361 C CA . VAL A 1 744 ? -11.468 -19.435 -7.575 1.00 95.94 744 VAL A CA 1
ATOM 5362 C C . VAL A 1 744 ? -11.343 -18.596 -8.845 1.00 95.94 744 VAL A C 1
ATOM 5364 O O . VAL A 1 744 ? -11.396 -19.132 -9.945 1.00 95.94 744 VAL A O 1
ATOM 5367 N N . ASN A 1 745 ? -11.174 -17.280 -8.728 1.00 96.50 745 ASN A N 1
ATOM 5368 C CA . ASN A 1 745 ? -10.744 -16.482 -9.878 1.00 96.50 745 ASN A CA 1
ATOM 5369 C C . ASN A 1 745 ? -9.238 -16.672 -10.096 1.00 96.50 745 ASN A C 1
ATOM 5371 O O . ASN A 1 745 ? -8.475 -16.711 -9.133 1.00 96.50 745 ASN A O 1
ATOM 5375 N N . ALA A 1 746 ? -8.799 -16.739 -11.348 1.00 96.50 746 ALA A N 1
ATOM 5376 C CA . ALA A 1 746 ? -7.383 -16.781 -11.681 1.00 96.50 746 ALA A CA 1
ATOM 5377 C C . ALA A 1 746 ? -7.035 -15.876 -12.859 1.00 96.50 746 ALA A C 1
ATOM 5379 O O . ALA A 1 746 ? -7.889 -15.497 -13.662 1.00 96.50 746 ALA A O 1
ATOM 5380 N N . VAL A 1 747 ? -5.751 -15.564 -12.985 1.00 96.31 747 VAL A N 1
ATOM 5381 C CA . VAL A 1 747 ? -5.171 -15.008 -14.208 1.00 96.31 747 VAL A CA 1
ATOM 5382 C C . VAL A 1 747 ? -4.069 -15.946 -14.678 1.00 96.31 747 VAL A C 1
ATOM 5384 O O . VAL A 1 747 ? -3.230 -16.373 -13.889 1.00 96.31 747 VAL A O 1
ATOM 5387 N N . ALA A 1 748 ? -4.065 -16.280 -15.963 1.00 94.38 748 ALA A N 1
ATOM 5388 C CA . ALA A 1 748 ? -2.949 -16.977 -16.587 1.00 94.38 748 ALA A CA 1
ATOM 5389 C C . ALA A 1 748 ? -2.104 -15.962 -17.356 1.00 94.38 748 ALA A C 1
ATOM 5391 O O . ALA A 1 748 ? -2.633 -15.239 -18.204 1.00 94.38 748 ALA A O 1
ATOM 5392 N N . LEU A 1 749 ? -0.810 -15.920 -17.051 1.00 93.38 749 LEU A N 1
ATOM 5393 C CA . LEU A 1 749 ? 0.195 -15.142 -17.765 1.00 93.38 749 LEU A CA 1
ATOM 5394 C C . LEU A 1 749 ? 1.206 -16.104 -18.388 1.00 93.38 749 LEU A C 1
ATOM 5396 O O . LEU A 1 749 ? 1.486 -17.176 -17.857 1.00 93.38 749 LEU A O 1
ATOM 5400 N N . SER A 1 750 ? 1.726 -15.731 -19.548 1.00 89.69 750 SER A N 1
ATOM 5401 C CA . SER A 1 750 ? 2.648 -16.568 -20.320 1.00 89.69 750 SER A CA 1
ATOM 5402 C C . SER A 1 750 ? 4.032 -15.945 -20.428 1.00 89.69 750 SER A C 1
ATOM 5404 O O . SER A 1 750 ? 4.700 -16.105 -21.446 1.00 89.69 750 SER A O 1
ATOM 5406 N N . PHE A 1 751 ? 4.442 -15.165 -19.433 1.00 90.50 751 PHE A N 1
ATOM 5407 C CA . PHE A 1 751 ? 5.675 -14.391 -19.481 1.00 90.50 751 PHE A CA 1
ATOM 5408 C C . PHE A 1 751 ? 6.841 -15.242 -18.974 1.00 90.50 751 PHE A C 1
ATOM 5410 O O . PHE A 1 751 ? 6.824 -15.723 -17.845 1.00 90.50 751 PHE A O 1
ATOM 5417 N N . SER A 1 752 ? 7.870 -15.420 -19.800 1.00 87.69 752 SER A N 1
ATOM 5418 C CA . SER A 1 752 ? 9.078 -16.167 -19.434 1.00 87.69 752 SER A CA 1
ATOM 5419 C C . SER A 1 752 ? 9.769 -15.527 -18.227 1.00 87.69 752 SER A C 1
ATOM 5421 O O . SER A 1 752 ? 10.026 -14.315 -18.226 1.00 87.69 752 SER A O 1
ATOM 5423 N N . TYR A 1 753 ? 10.103 -16.322 -17.201 1.00 84.75 753 TYR A N 1
ATOM 5424 C CA . TYR A 1 753 ? 10.789 -15.790 -16.020 1.00 84.75 753 TYR A CA 1
ATOM 5425 C C . TYR A 1 753 ? 12.165 -15.247 -16.384 1.00 84.75 753 TYR A C 1
ATOM 5427 O O . TYR A 1 753 ? 12.493 -14.127 -16.011 1.00 84.75 753 TYR A O 1
ATOM 5435 N N . GLY A 1 754 ? 12.932 -15.993 -17.182 1.00 80.31 754 GLY A N 1
ATOM 5436 C CA . GLY A 1 754 ? 14.254 -15.571 -17.637 1.00 80.31 754 GLY A CA 1
ATOM 5437 C C . GLY A 1 754 ? 14.237 -14.203 -18.322 1.00 80.31 754 GLY A C 1
ATOM 5438 O O . GLY A 1 754 ? 15.053 -13.338 -18.014 1.00 80.31 754 GLY A O 1
ATOM 5439 N N . ALA A 1 755 ? 13.248 -13.956 -19.187 1.00 81.69 755 ALA A N 1
ATOM 5440 C CA . ALA A 1 755 ? 13.074 -12.649 -19.823 1.00 81.69 755 ALA A CA 1
ATOM 5441 C C . ALA A 1 755 ? 12.686 -11.548 -18.824 1.00 81.69 755 ALA A C 1
ATOM 5443 O O . ALA A 1 755 ? 13.099 -10.405 -19.004 1.00 81.69 755 ALA A O 1
ATOM 5444 N N . THR A 1 756 ? 11.943 -11.896 -17.771 1.00 84.44 756 THR A N 1
ATOM 5445 C CA . THR A 1 756 ? 11.527 -10.983 -16.695 1.00 84.44 756 THR A CA 1
ATOM 5446 C C . THR A 1 756 ? 12.706 -10.535 -15.831 1.00 84.44 756 THR A C 1
ATOM 5448 O O . THR A 1 756 ? 12.781 -9.364 -15.476 1.00 84.44 756 THR A O 1
ATOM 5451 N N . ILE A 1 757 ? 13.644 -11.436 -15.524 1.00 86.50 757 ILE A N 1
ATOM 5452 C CA . ILE A 1 757 ? 14.790 -11.150 -14.639 1.00 86.50 757 ILE A CA 1
ATOM 5453 C C . ILE A 1 757 ? 16.045 -10.661 -15.370 1.00 86.50 757 ILE A C 1
ATOM 5455 O O . ILE A 1 757 ? 17.008 -10.264 -14.718 1.00 86.50 757 ILE A O 1
ATOM 5459 N N . MET A 1 758 ? 16.075 -10.696 -16.704 1.00 87.25 758 MET A N 1
ATOM 5460 C CA . MET A 1 758 ? 17.246 -10.299 -17.489 1.00 87.25 758 MET A CA 1
ATOM 5461 C C . MET A 1 758 ? 17.612 -8.822 -17.261 1.00 87.25 758 MET A C 1
ATOM 5463 O O . MET A 1 758 ? 16.768 -7.931 -17.385 1.00 87.25 758 MET A O 1
ATOM 5467 N N . GLY A 1 759 ? 18.894 -8.569 -16.971 1.00 84.88 759 GLY A N 1
ATOM 5468 C CA . GLY A 1 759 ? 19.429 -7.226 -16.746 1.00 84.88 759 GLY A CA 1
ATOM 5469 C C . GLY A 1 759 ? 18.886 -6.570 -15.478 1.00 84.88 759 GLY A C 1
ATOM 5470 O O . GLY A 1 759 ? 18.557 -5.392 -15.517 1.00 84.88 759 GLY A O 1
ATOM 5471 N N . ASP A 1 760 ? 18.706 -7.333 -14.399 1.00 85.88 760 ASP A N 1
ATOM 5472 C CA . ASP A 1 760 ? 18.043 -6.879 -13.167 1.00 85.88 760 ASP A CA 1
ATOM 5473 C C . ASP A 1 760 ? 16.638 -6.281 -13.421 1.00 85.88 760 ASP A C 1
ATOM 5475 O O . ASP A 1 760 ? 16.239 -5.259 -12.855 1.00 85.88 760 ASP A O 1
ATOM 5479 N N . GLY A 1 761 ? 15.889 -6.892 -14.344 1.00 87.19 761 GLY A N 1
ATOM 5480 C CA . GLY A 1 761 ? 14.571 -6.412 -14.763 1.00 87.19 761 GLY A CA 1
ATOM 5481 C C . GLY A 1 761 ? 14.595 -5.277 -15.791 1.00 87.19 761 GLY A C 1
ATOM 5482 O O . GLY A 1 761 ? 13.537 -4.757 -16.139 1.00 87.19 761 GLY A O 1
ATOM 5483 N N . ALA A 1 762 ? 15.758 -4.909 -16.339 1.00 87.38 762 ALA A N 1
ATOM 5484 C CA . ALA A 1 762 ? 15.850 -3.934 -17.432 1.00 87.38 762 ALA A CA 1
ATOM 5485 C C . ALA A 1 762 ? 15.172 -4.398 -18.728 1.00 87.38 762 ALA A C 1
ATOM 5487 O O . ALA A 1 762 ? 14.920 -3.600 -19.634 1.00 87.38 762 ALA A O 1
ATOM 5488 N N . ASN A 1 763 ? 14.890 -5.696 -18.836 1.00 89.00 763 ASN A N 1
ATOM 5489 C CA . ASN A 1 763 ? 14.287 -6.272 -20.020 1.00 89.00 763 ASN A CA 1
ATOM 5490 C C . ASN A 1 763 ? 12.749 -6.241 -20.027 1.00 89.00 763 ASN A C 1
ATOM 5492 O O . ASN A 1 763 ? 12.185 -6.313 -21.112 1.00 89.00 763 ASN A O 1
ATOM 5496 N N . ILE A 1 764 ? 12.057 -6.128 -18.885 1.00 91.00 764 ILE A N 1
ATOM 5497 C CA . ILE A 1 764 ? 10.579 -6.117 -18.824 1.00 91.00 764 ILE A CA 1
ATOM 5498 C C . ILE A 1 764 ? 10.022 -4.692 -18.954 1.00 91.00 764 ILE A C 1
ATOM 5500 O O . ILE A 1 764 ? 10.519 -3.775 -18.312 1.00 91.00 764 ILE A O 1
ATOM 5504 N N . SER A 1 765 ? 8.995 -4.479 -19.775 1.00 91.12 765 SER A N 1
ATOM 5505 C CA . SER A 1 765 ? 8.445 -3.139 -20.022 1.00 91.12 765 SER A CA 1
ATOM 5506 C C . SER A 1 765 ? 7.537 -2.609 -18.907 1.00 91.12 765 SER A C 1
ATOM 5508 O O . SER A 1 765 ? 7.046 -3.356 -18.055 1.00 91.12 765 SER A O 1
ATOM 5510 N N . HIS A 1 766 ? 7.260 -1.303 -18.958 1.00 92.62 766 HIS A N 1
ATOM 5511 C CA . HIS A 1 766 ? 6.258 -0.629 -18.126 1.00 92.62 766 HIS A CA 1
ATOM 5512 C C . HIS A 1 766 ? 4.871 -1.270 -18.269 1.00 92.62 766 HIS A C 1
ATOM 5514 O O . HIS A 1 766 ? 4.166 -1.528 -17.289 1.00 92.62 766 HIS A O 1
ATOM 5520 N N . GLU A 1 767 ? 4.475 -1.574 -19.502 1.00 93.38 767 GLU A N 1
ATOM 5521 C CA . GLU A 1 767 ? 3.190 -2.176 -19.840 1.00 93.38 767 GLU A CA 1
ATOM 5522 C C . GLU A 1 767 ? 3.077 -3.602 -19.294 1.00 93.38 767 GLU A C 1
ATOM 5524 O O . GLU A 1 767 ? 2.030 -3.986 -18.774 1.00 93.38 767 GLU A O 1
ATOM 5529 N N . ALA A 1 768 ? 4.162 -4.378 -19.345 1.00 93.06 768 ALA A N 1
ATOM 5530 C CA . ALA A 1 768 ? 4.199 -5.729 -18.800 1.00 93.06 768 ALA A CA 1
ATOM 5531 C C . ALA A 1 768 ? 4.015 -5.744 -17.274 1.00 93.06 768 ALA A C 1
ATOM 5533 O O . ALA A 1 768 ? 3.187 -6.506 -16.769 1.00 93.06 768 ALA A O 1
ATOM 5534 N N . LEU A 1 769 ? 4.719 -4.876 -16.535 1.00 95.38 769 LEU A N 1
ATOM 5535 C CA . LEU A 1 769 ? 4.504 -4.721 -15.088 1.00 95.38 769 LEU A CA 1
ATOM 5536 C C . LEU A 1 769 ? 3.097 -4.197 -14.772 1.00 95.38 769 LEU A C 1
ATOM 5538 O O . LEU A 1 769 ? 2.454 -4.652 -13.828 1.00 95.38 769 LEU A O 1
ATOM 5542 N N . THR A 1 770 ? 2.563 -3.310 -15.609 1.00 96.38 770 THR A N 1
ATOM 5543 C CA . THR A 1 770 ? 1.183 -2.822 -15.478 1.00 96.38 770 THR A CA 1
ATOM 5544 C C . THR A 1 770 ? 0.165 -3.960 -15.566 1.00 96.38 770 THR A C 1
ATOM 5546 O O . THR A 1 770 ? -0.760 -4.012 -14.755 1.00 96.38 770 THR A O 1
ATOM 5549 N N . ILE A 1 771 ? 0.357 -4.916 -16.481 1.00 96.19 771 ILE A N 1
ATOM 5550 C CA . ILE A 1 771 ? -0.490 -6.116 -16.592 1.00 96.19 771 ILE A CA 1
ATOM 5551 C C . ILE A 1 771 ? -0.405 -6.968 -15.319 1.00 96.19 771 ILE A C 1
ATOM 5553 O O . ILE A 1 771 ? -1.445 -7.396 -14.812 1.00 96.19 771 ILE A O 1
ATOM 5557 N N . TRP A 1 772 ? 0.799 -7.181 -14.774 1.00 97.31 772 TRP A N 1
ATOM 5558 C CA . TRP A 1 772 ? 0.987 -7.895 -13.505 1.00 97.31 772 TRP A CA 1
ATOM 5559 C C . TRP A 1 772 ? 0.230 -7.230 -12.358 1.00 97.31 772 TRP A C 1
ATOM 5561 O O . TRP A 1 772 ? -0.581 -7.883 -11.701 1.00 97.31 772 TRP A O 1
ATOM 5571 N N . ARG A 1 773 ? 0.434 -5.924 -12.148 1.00 97.25 773 ARG A N 1
ATOM 5572 C CA . ARG A 1 773 ? -0.270 -5.161 -11.109 1.00 97.25 773 ARG A CA 1
ATOM 5573 C C . ARG A 1 773 ? -1.782 -5.262 -11.292 1.00 97.25 773 ARG A C 1
ATOM 5575 O O . ARG A 1 773 ? -2.502 -5.561 -10.345 1.00 97.25 773 ARG A O 1
ATOM 5582 N N . ASN A 1 774 ? -2.277 -5.042 -12.508 1.00 97.75 774 ASN A N 1
ATOM 5583 C CA . ASN A 1 774 ? -3.711 -5.061 -12.782 1.00 97.75 774 ASN A CA 1
ATOM 5584 C C . ASN A 1 774 ? -4.331 -6.443 -12.522 1.00 97.75 774 ASN A C 1
ATOM 5586 O O . ASN A 1 774 ? -5.467 -6.512 -12.056 1.00 97.75 774 ASN A O 1
ATOM 5590 N N . ALA A 1 775 ? -3.596 -7.530 -12.781 1.00 97.31 775 ALA A N 1
ATOM 5591 C CA . ALA A 1 775 ? -4.025 -8.883 -12.436 1.00 97.31 775 ALA A CA 1
ATOM 5592 C C . ALA A 1 775 ? -4.162 -9.068 -10.921 1.00 97.31 775 ALA A C 1
ATOM 5594 O O . ALA A 1 775 ? -5.182 -9.582 -10.467 1.00 97.31 775 ALA A O 1
ATOM 5595 N N . VAL A 1 776 ? -3.182 -8.598 -10.144 1.00 97.75 776 VAL A N 1
ATOM 5596 C CA . VAL A 1 776 ? -3.216 -8.655 -8.675 1.00 97.75 776 VAL A CA 1
ATOM 5597 C C . VAL A 1 776 ? -4.403 -7.859 -8.121 1.00 97.75 776 VAL A C 1
ATOM 5599 O O . VAL A 1 776 ? -5.221 -8.419 -7.393 1.00 97.75 776 VAL A O 1
ATOM 5602 N N . TYR A 1 777 ? -4.572 -6.594 -8.528 1.00 96.94 777 TYR A N 1
ATOM 5603 C CA . TYR A 1 777 ? -5.696 -5.760 -8.075 1.00 96.94 777 TYR A CA 1
ATOM 5604 C C . TYR A 1 777 ? -7.052 -6.371 -8.426 1.00 96.94 777 TYR A C 1
ATOM 5606 O O . TYR A 1 777 ? -7.941 -6.434 -7.581 1.00 96.94 777 TYR A O 1
ATOM 5614 N N . ALA A 1 778 ? -7.215 -6.855 -9.659 1.00 96.62 778 ALA A N 1
ATOM 5615 C CA . ALA A 1 778 ? -8.484 -7.417 -10.100 1.00 96.62 778 ALA A CA 1
ATOM 5616 C C . ALA A 1 778 ? -8.873 -8.690 -9.337 1.00 96.62 778 ALA A C 1
ATOM 5618 O O . ALA A 1 778 ? -10.064 -8.940 -9.151 1.00 96.62 778 ALA A O 1
ATOM 5619 N N . LEU A 1 779 ? -7.892 -9.497 -8.920 1.00 96.69 779 LEU A N 1
ATOM 5620 C CA . LEU A 1 779 ? -8.132 -10.728 -8.169 1.00 96.69 779 LEU A CA 1
ATOM 5621 C C . LEU A 1 779 ? -8.401 -10.477 -6.681 1.00 96.69 779 LEU A C 1
ATOM 5623 O O . LEU A 1 779 ? -9.206 -11.204 -6.107 1.00 96.69 779 LEU A O 1
ATOM 5627 N N . ILE A 1 780 ? -7.760 -9.466 -6.087 1.00 94.81 780 ILE A N 1
ATOM 5628 C CA . ILE A 1 780 ? -7.838 -9.176 -4.648 1.00 94.81 780 ILE A CA 1
ATOM 5629 C C . ILE A 1 780 ? -8.959 -8.179 -4.320 1.00 94.81 780 ILE A C 1
ATOM 5631 O O . ILE A 1 780 ? -9.798 -8.447 -3.466 1.00 94.81 780 ILE A O 1
ATOM 5635 N N . PHE A 1 781 ? -8.989 -7.034 -5.004 1.00 92.31 781 PHE A N 1
ATOM 5636 C CA . PHE A 1 781 ? -9.918 -5.929 -4.725 1.00 92.31 781 PHE A CA 1
ATOM 5637 C C . PHE A 1 781 ? -11.098 -5.876 -5.701 1.00 92.31 781 PHE A C 1
ATOM 5639 O O . PHE A 1 781 ? -12.100 -5.209 -5.453 1.00 92.31 781 PHE A O 1
ATOM 5646 N N . GLY A 1 782 ? -10.995 -6.594 -6.821 1.00 93.81 782 GLY A N 1
ATOM 5647 C CA . GLY A 1 782 ? -11.990 -6.591 -7.883 1.00 93.81 782 GLY A CA 1
ATOM 5648 C C . GLY A 1 782 ? -11.672 -5.612 -9.016 1.00 93.81 782 GLY A C 1
ATOM 5649 O O . GLY A 1 782 ? -10.779 -4.771 -8.957 1.00 93.81 782 GLY A O 1
ATOM 5650 N N . ILE A 1 783 ? -12.424 -5.747 -10.109 1.00 92.88 783 ILE A N 1
ATOM 5651 C CA . ILE A 1 783 ? -12.143 -5.078 -11.389 1.00 92.88 783 ILE A CA 1
ATOM 5652 C C . ILE A 1 783 ? -12.305 -3.542 -11.316 1.00 92.88 783 ILE A C 1
ATOM 5654 O O . ILE A 1 783 ? -11.662 -2.824 -12.086 1.00 92.88 783 ILE A O 1
ATOM 5658 N N . SER A 1 784 ? -13.148 -3.018 -10.415 1.00 92.50 784 SER A N 1
ATOM 5659 C CA . SER A 1 784 ? -13.364 -1.568 -10.259 1.00 92.50 784 SER A CA 1
ATOM 5660 C C . SER A 1 784 ? -12.139 -0.841 -9.713 1.00 92.50 784 SER A C 1
ATOM 5662 O O . SER A 1 784 ? -11.871 0.284 -10.142 1.00 92.50 784 SER A O 1
ATOM 5664 N N . GLU A 1 785 ? -11.368 -1.513 -8.857 1.00 94.38 785 GLU A N 1
ATOM 5665 C CA . GLU A 1 785 ? -10.250 -0.933 -8.104 1.00 94.38 785 GLU A CA 1
ATOM 5666 C C . GLU A 1 785 ? -8.922 -0.953 -8.867 1.00 94.38 785 GLU A C 1
ATOM 5668 O O . GLU A 1 785 ? -7.908 -0.459 -8.382 1.00 94.38 785 GLU A O 1
ATOM 5673 N N . VAL A 1 786 ? -8.899 -1.494 -10.089 1.00 95.62 786 VAL A N 1
ATOM 5674 C CA . VAL A 1 786 ? -7.676 -1.538 -10.897 1.00 95.62 786 VAL A CA 1
ATOM 5675 C C . VAL A 1 786 ? -7.188 -0.107 -11.197 1.00 95.62 786 VAL A C 1
ATOM 5677 O O . VAL A 1 786 ? -7.962 0.681 -11.759 1.00 95.62 786 VAL A O 1
ATOM 5680 N N . PRO A 1 787 ? -5.926 0.256 -10.889 1.00 95.88 787 PRO A N 1
ATOM 5681 C CA . PRO A 1 787 ? -5.416 1.606 -11.127 1.00 95.88 787 PRO A CA 1
ATOM 5682 C C . PRO A 1 787 ? -5.390 1.996 -12.612 1.00 95.88 787 PRO A C 1
ATOM 5684 O O . PRO A 1 787 ? -5.236 1.160 -13.499 1.00 95.88 787 PRO A O 1
ATOM 5687 N N . ALA A 1 788 ? -5.537 3.295 -12.892 1.00 95.62 788 ALA A N 1
ATOM 5688 C CA . ALA A 1 788 ? -5.520 3.848 -14.254 1.00 95.62 788 ALA A CA 1
ATOM 5689 C C . ALA A 1 788 ? -4.156 4.406 -14.692 1.00 95.62 788 ALA A C 1
ATOM 5691 O O . ALA A 1 788 ? -4.055 5.002 -15.760 1.00 95.62 788 ALA A O 1
ATOM 5692 N N . THR A 1 789 ? -3.125 4.260 -13.865 1.00 94.88 789 THR A N 1
ATOM 5693 C CA . THR A 1 789 ? -1.771 4.755 -14.130 1.00 94.88 789 THR A CA 1
ATOM 5694 C C . THR A 1 789 ? -0.889 3.641 -14.678 1.00 94.88 789 THR A C 1
ATOM 5696 O O . THR A 1 789 ? -1.071 2.477 -14.326 1.00 94.88 789 THR A O 1
ATOM 5699 N N . LEU A 1 790 ? 0.083 3.980 -15.520 1.00 94.31 790 LEU A N 1
ATOM 5700 C CA . LEU A 1 790 ? 1.126 3.046 -15.942 1.00 94.31 790 LEU A CA 1
ATOM 5701 C C . LEU A 1 790 ? 2.082 2.770 -14.768 1.00 94.31 790 LEU A C 1
ATOM 5703 O O . LEU A 1 790 ? 2.371 3.677 -13.986 1.00 94.31 790 LEU A O 1
ATOM 5707 N N . VAL A 1 791 ? 2.552 1.532 -14.626 1.00 94.88 791 VAL A N 1
ATOM 5708 C CA . VAL A 1 791 ? 3.646 1.190 -13.704 1.00 94.88 791 VAL A CA 1
ATOM 5709 C C . VAL A 1 791 ? 4.971 1.615 -14.325 1.00 94.88 791 VAL A C 1
ATOM 5711 O O . VAL A 1 791 ? 5.293 1.203 -15.437 1.00 94.88 791 VAL A O 1
ATOM 5714 N N . ASP A 1 792 ? 5.754 2.403 -13.593 1.00 90.94 792 ASP A N 1
ATOM 5715 C CA . ASP A 1 792 ? 7.109 2.747 -14.008 1.00 90.94 792 ASP A CA 1
ATOM 5716 C C . ASP A 1 792 ? 8.086 1.606 -13.677 1.00 90.94 792 ASP A C 1
ATOM 5718 O O . ASP A 1 792 ? 8.063 1.042 -12.584 1.00 90.94 792 ASP A O 1
ATOM 5722 N N . ASN A 1 793 ? 8.944 1.274 -14.637 1.00 90.19 793 ASN A N 1
ATOM 5723 C CA . ASN A 1 793 ? 10.052 0.346 -14.473 1.00 90.19 793 ASN A CA 1
ATOM 5724 C C . ASN A 1 793 ? 11.325 1.159 -14.713 1.00 90.19 793 ASN A C 1
ATOM 5726 O O . ASN A 1 793 ? 11.718 1.327 -15.870 1.00 90.19 793 ASN A O 1
ATOM 5730 N N . PRO A 1 794 ? 11.992 1.642 -13.657 1.00 82.06 794 PRO A N 1
ATOM 5731 C CA . PRO A 1 794 ? 13.143 2.527 -13.804 1.00 82.06 794 PRO A CA 1
ATOM 5732 C C . PRO A 1 794 ? 14.329 1.862 -14.519 1.00 82.06 794 PRO A C 1
ATOM 5734 O O . PRO A 1 794 ? 15.223 2.558 -14.997 1.00 82.06 794 PRO A O 1
ATOM 5737 N N . ASN A 1 795 ? 14.344 0.529 -14.613 1.00 83.50 795 ASN A N 1
ATOM 5738 C CA . ASN A 1 795 ? 15.401 -0.215 -15.291 1.00 83.50 795 ASN A CA 1
ATOM 5739 C C . ASN A 1 795 ? 15.127 -0.395 -16.796 1.00 83.50 795 ASN A C 1
ATOM 5741 O O . ASN A 1 795 ? 16.039 -0.759 -17.539 1.00 83.50 795 ASN A O 1
ATOM 5745 N N . TYR A 1 796 ? 13.901 -0.151 -17.271 1.00 82.00 796 TYR A N 1
ATOM 5746 C CA . TYR A 1 796 ? 13.529 -0.359 -18.670 1.00 82.00 796 TYR A CA 1
ATOM 5747 C C . TYR A 1 796 ? 13.811 0.882 -19.524 1.00 82.00 796 TYR A C 1
ATOM 5749 O O . TYR A 1 796 ? 13.157 1.912 -19.387 1.00 82.00 796 TYR A O 1
ATOM 5757 N N . THR A 1 797 ? 14.754 0.775 -20.466 1.00 73.38 797 THR A N 1
ATOM 5758 C CA . THR A 1 797 ? 15.033 1.835 -21.450 1.00 73.38 797 THR A CA 1
ATOM 5759 C C . THR A 1 797 ? 14.665 1.389 -22.863 1.00 73.38 797 THR A C 1
ATOM 5761 O O . THR A 1 797 ? 15.271 0.471 -23.430 1.00 73.38 797 THR A O 1
ATOM 5764 N N . THR A 1 798 ? 13.685 2.054 -23.481 1.00 73.31 798 THR A N 1
ATOM 5765 C CA . THR A 1 798 ? 13.412 1.882 -24.915 1.00 73.31 798 THR A CA 1
ATOM 5766 C C . THR A 1 798 ? 14.478 2.598 -25.744 1.00 73.31 798 THR A C 1
ATOM 5768 O O . THR A 1 798 ? 14.722 3.781 -25.482 1.00 73.31 798 THR A O 1
ATOM 5771 N N . PRO A 1 799 ? 15.072 1.945 -26.763 1.00 83.81 799 PRO A N 1
ATOM 5772 C CA . PRO A 1 799 ? 15.985 2.623 -27.672 1.00 83.81 799 PRO A CA 1
ATOM 5773 C C . PRO A 1 799 ? 15.292 3.805 -28.362 1.00 83.81 799 PRO A C 1
ATOM 5775 O O . PRO A 1 799 ? 14.151 3.678 -28.810 1.00 83.81 799 PRO A O 1
ATOM 5778 N N . LYS A 1 800 ? 15.976 4.945 -28.443 1.00 89.75 800 LYS A N 1
ATOM 5779 C CA . LYS A 1 800 ? 15.515 6.151 -29.135 1.00 89.75 800 LYS A CA 1
ATOM 5780 C C . LYS A 1 800 ? 15.809 6.043 -30.623 1.00 89.75 800 LYS A C 1
ATOM 5782 O O . LYS A 1 800 ? 16.904 5.636 -31.010 1.00 89.75 800 LYS A O 1
ATOM 5787 N N . LYS A 1 801 ? 14.853 6.421 -31.467 1.00 93.38 801 LYS A N 1
ATOM 5788 C CA . LYS A 1 801 ? 15.019 6.366 -32.921 1.00 93.38 801 LYS A CA 1
ATOM 5789 C C . LYS A 1 801 ? 15.862 7.532 -33.414 1.00 93.38 801 LYS A C 1
ATOM 5791 O O . LYS A 1 801 ? 15.484 8.694 -33.262 1.00 93.38 801 LYS A O 1
ATOM 5796 N N . LEU A 1 802 ? 16.991 7.214 -34.035 1.00 97.19 802 LEU A N 1
ATOM 5797 C CA . LEU A 1 802 ? 17.968 8.165 -34.550 1.00 97.19 802 LEU A CA 1
ATOM 5798 C C . LEU A 1 802 ? 18.022 8.066 -36.075 1.00 97.19 802 LEU A C 1
ATOM 5800 O O . LEU A 1 802 ? 18.362 7.021 -36.620 1.00 97.19 802 LEU A O 1
ATOM 5804 N N . LEU A 1 803 ? 17.752 9.170 -36.769 1.00 97.56 803 LEU A N 1
ATOM 5805 C CA . LEU A 1 803 ? 17.956 9.270 -38.214 1.00 97.56 803 LEU A CA 1
ATOM 5806 C C . LEU A 1 803 ? 19.332 9.873 -38.523 1.00 97.56 803 LEU A C 1
ATOM 5808 O O . LEU A 1 803 ? 19.600 11.026 -38.189 1.00 97.56 803 LEU A O 1
ATOM 5812 N N . TYR A 1 804 ? 20.196 9.129 -39.204 1.00 96.44 804 TYR A N 1
ATOM 5813 C CA . TYR A 1 804 ? 21.526 9.575 -39.615 1.00 96.44 804 TYR A CA 1
ATOM 5814 C C . TYR A 1 804 ? 21.556 9.891 -41.116 1.00 96.44 804 TYR A C 1
ATOM 5816 O O . TYR A 1 804 ? 21.410 9.001 -41.957 1.00 96.44 804 TYR A O 1
ATOM 5824 N N . VAL A 1 805 ? 21.747 11.167 -41.464 1.00 95.06 805 VAL A N 1
ATOM 5825 C CA . VAL A 1 805 ? 21.565 11.685 -42.829 1.00 95.06 805 VAL A CA 1
ATOM 5826 C C . VAL A 1 805 ? 22.901 12.064 -43.467 1.00 95.06 805 VAL A C 1
ATOM 5828 O O . VAL A 1 805 ? 23.579 12.989 -43.012 1.00 95.06 805 VAL A O 1
ATOM 5831 N N . ASN A 1 806 ? 23.217 11.421 -44.593 1.00 92.00 806 ASN A N 1
ATOM 5832 C CA . ASN A 1 806 ? 24.315 11.788 -45.489 1.00 92.00 806 ASN A CA 1
ATOM 5833 C C . ASN A 1 806 ? 23.797 12.284 -46.844 1.00 92.00 806 ASN A C 1
ATOM 5835 O O . ASN A 1 806 ? 22.696 11.943 -47.282 1.00 92.00 806 ASN A O 1
ATOM 5839 N N . GLN A 1 807 ? 24.621 13.047 -47.565 1.00 89.25 807 GLN A N 1
ATOM 5840 C CA . GLN A 1 807 ? 24.332 13.355 -48.964 1.00 89.25 807 GLN A CA 1
ATOM 5841 C C . GLN A 1 807 ? 24.761 12.213 -49.895 1.00 89.25 807 GLN A C 1
ATOM 5843 O O . GLN A 1 807 ? 25.885 11.718 -49.830 1.00 89.25 807 GLN A O 1
ATOM 5848 N N . GLN A 1 808 ? 23.886 11.868 -50.838 1.00 88.94 808 GLN A N 1
ATOM 5849 C CA . GLN A 1 808 ? 24.166 10.902 -51.892 1.00 88.94 808 GLN A CA 1
ATOM 5850 C C . GLN A 1 808 ? 25.302 11.375 -52.815 1.00 88.94 808 GLN A C 1
ATOM 5852 O O . GLN A 1 808 ? 25.308 12.510 -53.305 1.00 88.94 808 GLN A O 1
ATOM 5857 N N . GLY A 1 809 ? 26.226 10.465 -53.131 1.00 78.81 809 GLY A N 1
ATOM 5858 C CA . GLY A 1 809 ? 27.251 10.683 -54.157 1.00 78.81 809 GLY A CA 1
ATOM 5859 C C . GLY A 1 809 ? 28.468 11.497 -53.708 1.00 78.81 809 GLY A C 1
ATOM 5860 O O . GLY A 1 809 ? 29.215 11.977 -54.563 1.00 78.81 809 GLY A O 1
ATOM 5861 N N . VAL A 1 810 ? 28.694 11.644 -52.400 1.00 73.62 810 VAL A N 1
ATOM 5862 C CA . VAL A 1 810 ? 29.974 12.140 -51.878 1.00 73.62 810 VAL A CA 1
ATOM 5863 C C . VAL A 1 810 ? 31.032 11.060 -52.112 1.00 73.62 810 VAL A C 1
ATOM 5865 O O . VAL A 1 810 ? 30.968 9.970 -51.549 1.00 73.62 810 VAL A O 1
ATOM 5868 N N . GLY A 1 811 ? 31.954 11.323 -53.040 1.00 70.12 811 GLY A N 1
ATOM 5869 C CA . GLY A 1 811 ? 33.019 10.381 -53.376 1.00 70.12 811 GLY A CA 1
ATOM 5870 C C . GLY A 1 811 ? 33.991 10.220 -52.210 1.00 70.12 811 GLY A C 1
ATOM 5871 O O . GLY A 1 811 ? 34.413 11.221 -51.645 1.00 70.12 811 GLY A O 1
ATOM 5872 N N . GLN A 1 812 ? 34.353 8.974 -51.894 1.00 80.00 812 GLN A N 1
ATOM 5873 C CA . GLN A 1 812 ? 35.334 8.651 -50.858 1.00 80.00 812 GLN A CA 1
ATOM 5874 C C . GLN A 1 812 ? 36.706 8.374 -51.476 1.00 80.00 812 GLN A C 1
ATOM 5876 O O . GLN A 1 812 ? 36.830 7.655 -52.476 1.00 80.00 812 GLN A O 1
ATOM 5881 N N . GLY A 1 813 ? 37.738 8.950 -50.874 1.00 79.88 813 GLY A N 1
ATOM 5882 C CA . GLY A 1 813 ? 39.137 8.719 -51.186 1.00 79.88 813 GLY A CA 1
ATOM 5883 C C . GLY A 1 813 ? 39.579 7.315 -50.770 1.00 79.88 813 GLY A C 1
ATOM 5884 O O . GLY A 1 813 ? 38.937 6.627 -49.977 1.00 79.88 813 GLY A O 1
ATOM 5885 N N . ALA A 1 814 ? 40.704 6.858 -51.318 1.00 79.44 814 ALA A N 1
ATOM 5886 C CA . ALA A 1 814 ? 41.249 5.550 -50.965 1.00 79.44 814 ALA A CA 1
ATOM 5887 C C . ALA A 1 814 ? 41.668 5.514 -49.480 1.00 79.44 814 ALA A C 1
ATOM 5889 O O . ALA A 1 814 ? 42.544 6.277 -49.078 1.00 79.44 814 ALA A O 1
ATOM 5890 N N . GLY A 1 815 ? 41.079 4.602 -48.697 1.00 74.38 815 GLY A N 1
ATOM 5891 C CA . GLY A 1 815 ? 41.355 4.445 -47.260 1.00 74.38 815 GLY A CA 1
ATOM 5892 C C . GLY A 1 815 ? 40.469 5.286 -46.332 1.00 74.38 815 GLY A C 1
ATOM 5893 O O . GLY A 1 815 ? 40.777 5.392 -45.148 1.00 74.38 815 GLY A O 1
ATOM 5894 N N . ALA A 1 816 ? 39.409 5.905 -46.855 1.00 83.38 816 ALA A N 1
ATOM 5895 C CA . ALA A 1 816 ? 38.346 6.503 -46.056 1.00 83.38 816 ALA A CA 1
ATOM 5896 C C . ALA A 1 816 ? 37.200 5.502 -45.827 1.00 83.38 816 ALA A C 1
ATOM 5898 O O . ALA A 1 816 ? 36.934 4.671 -46.703 1.00 83.38 816 ALA A O 1
ATOM 5899 N N . SER A 1 817 ? 36.489 5.638 -44.700 1.00 82.94 817 SER A N 1
ATOM 5900 C CA . SER A 1 817 ? 35.277 4.858 -44.429 1.00 82.94 817 SER A CA 1
ATOM 5901 C C . SER A 1 817 ? 34.280 4.956 -45.586 1.00 82.94 817 SER A C 1
ATOM 5903 O O . SER A 1 817 ? 34.063 6.027 -46.163 1.00 82.94 817 SER A O 1
ATOM 5905 N N . ALA A 1 818 ? 33.614 3.842 -45.895 1.00 83.81 818 ALA A N 1
ATOM 5906 C CA . ALA A 1 818 ? 32.470 3.865 -46.797 1.00 83.81 818 ALA A CA 1
ATOM 5907 C C . ALA A 1 818 ? 31.343 4.736 -46.212 1.00 83.81 818 ALA A C 1
ATOM 5909 O O . ALA A 1 818 ? 31.217 4.889 -44.996 1.00 83.81 818 ALA A O 1
ATOM 5910 N N . ALA A 1 819 ? 30.507 5.306 -47.080 1.00 80.81 819 ALA A N 1
ATOM 5911 C CA . ALA A 1 819 ? 29.317 6.013 -46.628 1.00 80.81 819 ALA A CA 1
ATOM 5912 C C . ALA A 1 819 ? 28.423 5.066 -45.796 1.00 80.81 819 ALA A C 1
ATOM 5914 O O . ALA A 1 819 ? 28.215 3.914 -46.179 1.00 80.81 819 ALA A O 1
ATOM 5915 N N . GLY A 1 820 ? 27.979 5.531 -44.623 1.00 81.62 820 GLY A N 1
ATOM 5916 C CA . GLY A 1 820 ? 27.223 4.721 -43.659 1.00 81.62 820 GLY A CA 1
ATOM 5917 C C . GLY A 1 820 ? 28.067 3.786 -42.780 1.00 81.62 820 GLY A C 1
ATOM 5918 O O . GLY A 1 820 ? 27.500 3.043 -41.990 1.00 81.62 820 GLY A O 1
ATOM 5919 N N . ALA A 1 821 ? 29.399 3.826 -42.888 1.00 85.44 821 ALA A N 1
ATOM 5920 C CA . ALA A 1 821 ? 30.337 3.055 -42.062 1.00 85.44 821 ALA A CA 1
ATOM 5921 C C . ALA A 1 821 ? 31.407 3.961 -41.421 1.00 85.44 821 ALA A C 1
ATOM 5923 O O . ALA A 1 821 ? 32.582 3.608 -41.316 1.00 85.44 821 ALA A O 1
ATOM 5924 N N . ASP A 1 822 ? 31.025 5.193 -41.083 1.00 90.31 822 ASP A N 1
ATOM 5925 C CA . ASP A 1 822 ? 31.898 6.109 -40.354 1.00 90.31 822 ASP A CA 1
ATOM 5926 C C . ASP A 1 822 ? 31.836 5.831 -38.836 1.00 90.31 822 ASP A C 1
ATOM 5928 O O . ASP A 1 822 ? 30.836 5.308 -38.338 1.00 90.31 822 ASP A O 1
ATOM 5932 N N . PRO A 1 823 ? 32.883 6.175 -38.069 1.00 91.69 823 PRO A N 1
ATOM 5933 C CA . PRO A 1 823 ? 32.962 5.828 -36.648 1.00 91.69 823 PRO A CA 1
ATOM 5934 C C . PRO A 1 823 ? 31.863 6.459 -35.775 1.00 91.69 823 PRO A C 1
ATOM 5936 O O . PRO A 1 823 ? 31.640 5.987 -34.662 1.00 91.69 823 PRO A O 1
ATOM 5939 N N . VAL A 1 824 ? 31.175 7.515 -36.232 1.00 94.75 824 VAL A N 1
ATOM 5940 C CA . VAL A 1 824 ? 30.069 8.130 -35.479 1.00 94.75 824 VAL A CA 1
ATOM 5941 C C . VAL A 1 824 ? 28.812 7.273 -35.600 1.00 94.75 824 VAL A C 1
ATOM 5943 O O . VAL A 1 824 ? 28.196 6.961 -34.583 1.00 94.75 824 VAL A O 1
ATOM 5946 N N . ILE A 1 825 ? 28.441 6.850 -36.813 1.00 94.06 825 ILE A N 1
ATOM 5947 C CA . ILE A 1 825 ? 27.283 5.961 -36.992 1.00 94.06 825 ILE A CA 1
ATOM 5948 C C . ILE A 1 825 ? 27.545 4.567 -36.409 1.00 94.06 825 ILE A C 1
ATOM 5950 O O . ILE A 1 825 ? 26.660 4.013 -35.762 1.00 94.06 825 ILE A O 1
ATOM 5954 N N . GLU A 1 826 ? 28.761 4.027 -36.543 1.00 92.88 826 GLU A N 1
ATOM 5955 C CA . GLU A 1 826 ? 29.128 2.742 -35.926 1.00 92.88 826 GLU A CA 1
ATOM 5956 C C . GLU A 1 826 ? 29.003 2.780 -34.398 1.00 92.88 826 GLU A C 1
ATOM 5958 O O . GLU A 1 826 ? 28.511 1.826 -33.797 1.00 92.88 826 GLU A O 1
ATOM 5963 N N . MET A 1 827 ? 29.390 3.897 -33.770 1.00 95.19 827 MET A N 1
ATOM 5964 C CA . MET A 1 827 ? 29.206 4.109 -32.333 1.00 95.19 827 MET A CA 1
ATOM 5965 C C . MET A 1 827 ? 27.725 4.065 -31.939 1.00 95.19 827 MET A C 1
ATOM 5967 O O . MET A 1 827 ? 27.398 3.423 -30.945 1.00 95.19 827 MET A O 1
ATOM 5971 N N . PHE A 1 828 ? 26.834 4.715 -32.694 1.00 95.00 828 PHE A N 1
ATOM 5972 C CA . PHE A 1 828 ? 25.400 4.709 -32.382 1.00 95.00 828 PHE A CA 1
ATOM 5973 C C . PHE A 1 828 ? 24.725 3.369 -32.681 1.00 95.00 828 PHE A C 1
ATOM 5975 O O . PHE A 1 828 ? 23.875 2.954 -31.907 1.00 95.00 828 PHE A O 1
ATOM 5982 N N . ILE A 1 829 ? 25.129 2.656 -33.737 1.00 92.56 829 ILE A N 1
ATOM 5983 C CA . ILE A 1 829 ? 24.643 1.293 -34.022 1.00 92.56 829 ILE A CA 1
ATOM 5984 C C . ILE A 1 829 ? 25.060 0.317 -32.910 1.00 92.56 829 ILE A C 1
ATOM 5986 O O . ILE A 1 829 ? 24.328 -0.619 -32.595 1.00 92.56 829 ILE A O 1
ATOM 5990 N N . ALA A 1 830 ? 26.241 0.513 -32.318 1.00 88.31 830 ALA A N 1
ATOM 5991 C CA . ALA A 1 830 ? 26.724 -0.305 -31.208 1.00 88.31 830 ALA A CA 1
ATOM 5992 C C . ALA A 1 830 ? 26.070 0.047 -29.858 1.00 88.31 830 ALA A C 1
ATOM 5994 O O . ALA A 1 830 ? 26.170 -0.738 -28.912 1.00 88.31 830 ALA A O 1
ATOM 5995 N N . ASP A 1 831 ? 25.431 1.211 -29.745 1.00 90.00 831 ASP A N 1
ATOM 5996 C CA . ASP A 1 831 ? 24.767 1.656 -28.527 1.00 90.00 831 ASP A CA 1
ATOM 5997 C C . ASP A 1 831 ? 23.309 1.180 -28.508 1.00 90.00 831 ASP A C 1
ATOM 5999 O O . ASP A 1 831 ? 22.456 1.699 -29.221 1.00 90.00 831 ASP A O 1
ATOM 6003 N N . SER A 1 832 ? 23.004 0.217 -27.635 1.00 83.88 832 SER A N 1
ATOM 6004 C CA . SER A 1 832 ? 21.657 -0.360 -27.487 1.00 83.88 832 SER A CA 1
ATOM 6005 C C . SER A 1 832 ? 20.562 0.637 -27.084 1.00 83.88 832 SER A C 1
ATOM 6007 O O . SER A 1 832 ? 19.386 0.276 -27.075 1.00 83.88 832 SER A O 1
ATOM 6009 N N . ASN A 1 833 ? 20.919 1.869 -26.709 1.00 87.12 833 ASN A N 1
ATOM 6010 C CA . ASN A 1 833 ? 19.959 2.933 -26.439 1.00 87.12 833 ASN A CA 1
ATOM 6011 C C . ASN A 1 833 ? 19.522 3.673 -27.711 1.00 87.12 833 ASN A C 1
ATOM 6013 O O . ASN A 1 833 ? 18.602 4.479 -27.632 1.00 87.12 833 ASN A O 1
ATOM 6017 N N . PHE A 1 834 ? 20.099 3.402 -28.881 1.00 91.56 834 PHE A N 1
ATOM 6018 C CA . PHE A 1 834 ? 19.648 3.986 -30.143 1.00 91.56 834 PHE A CA 1
ATOM 6019 C C . PHE A 1 834 ? 19.242 2.913 -31.157 1.00 91.56 834 PHE A C 1
ATOM 6021 O O . PHE A 1 834 ? 19.921 1.908 -31.337 1.00 91.56 834 PHE A O 1
ATOM 6028 N N . ASP A 1 835 ? 18.128 3.154 -31.843 1.00 91.94 835 ASP A N 1
ATOM 6029 C CA . ASP A 1 835 ? 17.729 2.443 -33.059 1.00 91.94 835 ASP A CA 1
ATOM 6030 C C . ASP A 1 835 ? 18.034 3.363 -34.246 1.00 91.94 835 ASP A C 1
ATOM 6032 O O . ASP A 1 835 ? 17.439 4.437 -34.370 1.00 91.94 835 ASP A O 1
ATOM 6036 N N . VAL A 1 836 ? 19.038 3.008 -35.050 1.00 95.06 836 VAL A N 1
ATOM 6037 C CA . VAL A 1 836 ? 19.648 3.922 -36.026 1.00 95.06 836 VAL A CA 1
ATOM 6038 C C . VAL A 1 836 ? 19.193 3.599 -37.443 1.00 95.06 836 VAL A C 1
ATOM 6040 O O . VAL A 1 836 ? 19.575 2.572 -38.005 1.00 95.06 836 VAL A O 1
ATOM 6043 N N . ASP A 1 837 ? 18.490 4.542 -38.065 1.00 96.00 837 ASP A N 1
ATOM 6044 C CA . ASP A 1 837 ? 18.216 4.521 -39.499 1.00 96.00 837 ASP A CA 1
ATOM 6045 C C . ASP A 1 837 ? 19.237 5.370 -40.252 1.00 96.00 837 ASP A C 1
ATOM 6047 O O . ASP A 1 837 ? 19.479 6.536 -39.935 1.00 96.00 837 ASP A O 1
ATOM 6051 N N . TYR A 1 838 ? 19.812 4.796 -41.304 1.00 94.56 838 TYR A N 1
ATOM 6052 C CA . TYR A 1 838 ? 20.747 5.480 -42.189 1.00 94.56 838 TYR A CA 1
ATOM 6053 C C . TYR A 1 838 ? 20.079 5.867 -43.507 1.00 94.56 838 TYR A C 1
ATOM 6055 O O . TYR A 1 838 ? 19.476 5.021 -44.173 1.00 94.56 838 TYR A O 1
ATOM 6063 N N . VAL A 1 839 ? 20.254 7.119 -43.938 1.00 94.94 839 VAL A N 1
ATOM 6064 C CA . VAL A 1 839 ? 19.773 7.579 -45.244 1.00 94.94 839 VAL A CA 1
ATOM 6065 C C . VAL A 1 839 ? 20.828 8.385 -46.000 1.00 94.94 839 VAL A C 1
ATOM 6067 O O . VAL A 1 839 ? 21.409 9.344 -45.491 1.00 94.94 839 VAL A O 1
ATOM 6070 N N . GLU A 1 840 ? 21.035 8.027 -47.267 1.00 93.50 840 GLU A N 1
ATOM 6071 C CA . GLU A 1 840 ? 21.657 8.913 -48.249 1.00 93.50 840 GLU A CA 1
ATOM 6072 C C . GLU A 1 840 ? 20.569 9.637 -49.036 1.00 93.50 840 GLU A C 1
ATOM 6074 O O . GLU A 1 840 ? 19.743 9.001 -49.689 1.00 93.50 840 GLU A O 1
ATOM 6079 N N . THR A 1 841 ? 20.585 10.967 -49.022 1.00 93.56 841 THR A N 1
ATOM 6080 C CA . THR A 1 841 ? 19.593 11.785 -49.728 1.00 93.56 841 THR A CA 1
ATOM 6081 C C . THR A 1 841 ? 20.240 12.694 -50.777 1.00 93.56 841 THR A C 1
ATOM 6083 O O . THR A 1 841 ? 21.360 13.177 -50.576 1.00 93.56 841 THR A O 1
ATOM 6086 N N . PRO A 1 842 ? 19.559 13.003 -51.898 1.00 92.56 842 PRO A N 1
ATOM 6087 C CA . PRO A 1 842 ? 19.947 14.118 -52.753 1.00 92.56 842 PRO A CA 1
ATOM 6088 C C . PRO A 1 842 ? 19.933 15.444 -51.977 1.00 92.56 842 PRO A C 1
ATOM 6090 O O . PRO A 1 842 ? 19.323 15.558 -50.912 1.00 92.56 842 PRO A O 1
ATOM 6093 N N . ALA A 1 843 ? 20.570 16.476 -52.539 1.00 88.19 843 ALA A N 1
ATOM 6094 C CA . ALA A 1 843 ? 20.711 17.787 -51.897 1.00 88.19 843 ALA A CA 1
ATOM 6095 C C . ALA A 1 843 ? 19.375 18.502 -51.597 1.00 88.19 843 ALA A C 1
ATOM 6097 O O . ALA A 1 843 ? 19.365 19.490 -50.871 1.00 88.19 843 ALA A O 1
ATOM 6098 N N . ASP A 1 844 ? 18.252 18.050 -52.152 1.00 89.50 844 ASP A N 1
ATOM 6099 C CA . ASP A 1 844 ? 16.918 18.573 -51.841 1.00 89.50 844 ASP A CA 1
ATOM 6100 C C . ASP A 1 844 ? 16.248 17.895 -50.632 1.00 89.50 844 ASP A C 1
ATOM 6102 O O . ASP A 1 844 ? 15.215 18.376 -50.179 1.00 89.50 844 ASP A O 1
ATOM 6106 N N . GLY A 1 845 ? 16.831 16.823 -50.084 1.00 91.19 845 GLY A N 1
ATOM 6107 C CA . GLY A 1 845 ? 16.272 16.093 -48.941 1.00 91.19 845 GLY A CA 1
ATOM 6108 C C . GLY A 1 845 ? 15.135 15.132 -49.298 1.00 91.19 845 GLY A C 1
ATOM 6109 O O . GLY A 1 845 ? 14.477 14.628 -48.398 1.00 91.19 845 GLY A O 1
ATOM 6110 N N . SER A 1 846 ? 14.883 14.868 -50.583 1.00 92.81 846 SER A N 1
ATOM 6111 C CA . SER A 1 846 ? 13.711 14.106 -51.053 1.00 92.81 846 SER A CA 1
ATOM 6112 C C . SER A 1 846 ? 13.602 12.657 -50.558 1.00 92.81 846 SER A C 1
ATOM 6114 O O . SER A 1 846 ? 12.538 12.059 -50.714 1.00 92.81 846 SER A O 1
ATOM 6116 N N . LEU A 1 847 ? 14.664 12.087 -49.978 1.00 94.19 847 LEU A N 1
ATOM 6117 C CA . LEU A 1 847 ? 14.651 10.744 -49.385 1.00 94.19 847 LEU A CA 1
ATOM 6118 C C . LEU A 1 847 ? 14.584 10.748 -47.851 1.00 94.19 847 LEU A C 1
ATOM 6120 O O . LEU A 1 847 ? 14.539 9.673 -47.259 1.00 94.19 847 LEU A O 1
ATOM 6124 N N . ILE A 1 848 ? 14.570 11.917 -47.205 1.00 94.12 848 ILE A N 1
ATOM 6125 C CA . ILE A 1 848 ? 14.392 12.014 -45.752 1.00 94.12 848 ILE A CA 1
ATOM 6126 C C . ILE A 1 848 ? 12.951 11.580 -45.413 1.00 94.12 848 ILE A C 1
ATOM 6128 O O . ILE A 1 848 ? 12.010 12.137 -45.989 1.00 94.12 848 ILE A O 1
ATOM 6132 N N . PRO A 1 849 ? 12.757 10.580 -44.531 1.00 92.44 849 PRO A N 1
ATOM 6133 C CA . PRO A 1 849 ? 11.430 10.135 -44.112 1.00 92.44 849 PRO A CA 1
ATOM 6134 C C . PRO A 1 849 ? 10.718 11.190 -43.254 1.00 92.44 849 PRO A C 1
ATOM 6136 O O . PRO A 1 849 ? 11.301 12.199 -42.859 1.00 92.44 849 PRO A O 1
ATOM 6139 N N . ASP A 1 850 ? 9.445 10.943 -42.945 1.00 91.31 850 ASP A N 1
ATOM 6140 C CA . ASP A 1 850 ? 8.735 11.742 -41.945 1.00 91.31 850 ASP A CA 1
ATOM 6141 C C . ASP A 1 850 ? 9.463 11.664 -40.593 1.00 91.31 850 ASP A C 1
ATOM 6143 O O . ASP A 1 850 ? 9.760 10.577 -40.092 1.00 91.31 850 ASP A O 1
ATOM 6147 N N . LEU A 1 851 ? 9.756 12.828 -40.013 1.00 92.94 851 LEU A N 1
ATOM 6148 C CA . LEU A 1 851 ? 10.510 12.940 -38.771 1.00 92.94 851 LEU A CA 1
ATOM 6149 C C . LEU A 1 851 ? 9.664 12.612 -37.534 1.00 92.94 851 LEU A C 1
ATOM 6151 O O . LEU A 1 851 ? 10.232 12.409 -36.468 1.00 92.94 851 LEU A O 1
ATOM 6155 N N . SER A 1 852 ? 8.332 12.509 -37.644 1.00 88.31 852 SER A N 1
ATOM 6156 C CA . SER A 1 852 ? 7.460 12.224 -36.490 1.00 88.31 852 SER A CA 1
ATOM 6157 C C . SER A 1 852 ? 7.728 10.870 -35.821 1.00 88.31 852 SER A C 1
ATOM 6159 O O . SER A 1 852 ? 7.296 10.653 -34.693 1.00 88.31 852 SER A O 1
ATOM 6161 N N . GLY A 1 853 ? 8.388 9.946 -36.524 1.00 85.56 853 GLY A N 1
ATOM 6162 C CA . GLY A 1 853 ? 8.780 8.635 -36.006 1.00 85.56 853 GLY A CA 1
ATOM 6163 C C . GLY A 1 853 ? 10.176 8.583 -35.379 1.00 85.56 853 GLY A C 1
ATOM 6164 O O . GLY A 1 853 ? 10.604 7.490 -35.018 1.00 85.56 853 GLY A O 1
ATOM 6165 N N . TYR A 1 854 ? 10.889 9.709 -35.286 1.00 94.38 854 TYR A N 1
ATOM 6166 C CA . TYR A 1 854 ? 12.264 9.784 -34.786 1.00 94.38 854 TYR A CA 1
ATOM 6167 C C . TYR A 1 854 ? 12.365 10.689 -33.556 1.00 94.38 854 TYR A C 1
ATOM 6169 O O . TYR A 1 854 ? 11.686 11.708 -33.459 1.00 94.38 854 TYR A O 1
ATOM 6177 N N . ASP A 1 855 ? 13.257 10.337 -32.634 1.00 95.50 855 ASP A N 1
ATOM 6178 C CA . ASP A 1 855 ? 13.570 11.134 -31.444 1.00 95.50 855 ASP A CA 1
ATOM 6179 C C . ASP A 1 855 ? 14.728 12.114 -31.696 1.00 95.50 855 ASP A C 1
ATOM 6181 O O . ASP A 1 855 ? 14.853 13.134 -31.017 1.00 95.50 855 ASP A O 1
ATOM 6185 N N . LEU A 1 856 ? 15.599 11.801 -32.661 1.00 97.69 856 LEU A N 1
ATOM 6186 C CA . LEU A 1 856 ? 16.797 12.573 -32.980 1.00 97.69 856 LEU A CA 1
ATOM 6187 C C . LEU A 1 856 ? 17.149 12.444 -34.463 1.00 97.69 856 LEU A C 1
ATOM 6189 O O . LEU A 1 856 ? 17.056 11.364 -35.044 1.00 97.69 856 LEU A O 1
ATOM 6193 N N . VAL A 1 857 ? 17.648 13.523 -35.063 1.00 97.69 857 VAL A N 1
ATOM 6194 C CA . VAL A 1 857 ? 18.278 13.485 -36.390 1.00 97.69 857 VAL A CA 1
ATOM 6195 C C . VAL A 1 857 ? 19.708 14.027 -36.344 1.00 97.69 857 VAL A C 1
ATOM 6197 O O . VAL A 1 857 ? 20.006 15.016 -35.675 1.00 97.69 857 VAL A O 1
ATOM 6200 N N . ILE A 1 858 ? 20.615 13.384 -37.074 1.00 97.19 858 ILE A N 1
ATOM 6201 C CA . ILE A 1 858 ? 21.994 13.828 -37.270 1.00 97.19 858 ILE A CA 1
ATOM 6202 C C . ILE A 1 858 ? 22.179 14.205 -38.736 1.00 97.19 858 ILE A C 1
ATOM 6204 O O . ILE A 1 858 ? 22.110 13.356 -39.625 1.00 97.19 858 ILE A O 1
ATOM 6208 N N . ALA A 1 859 ? 22.440 15.487 -38.983 1.00 94.62 859 ALA A N 1
ATOM 6209 C CA . ALA A 1 859 ? 22.749 16.017 -40.302 1.00 94.62 859 ALA A CA 1
ATOM 6210 C C . ALA A 1 859 ? 24.268 16.119 -40.472 1.00 94.62 859 ALA A C 1
ATOM 6212 O O . ALA A 1 859 ? 24.918 16.989 -39.879 1.00 94.62 859 ALA A O 1
ATOM 6213 N N . GLN A 1 860 ? 24.839 15.216 -41.268 1.00 90.56 860 GLN A N 1
ATOM 6214 C CA . GLN A 1 860 ? 26.285 15.086 -41.391 1.00 90.56 860 GLN A CA 1
ATOM 6215 C C . GLN A 1 860 ? 26.908 16.151 -42.315 1.00 90.56 860 GLN A C 1
ATOM 6217 O O . GLN A 1 860 ? 26.260 16.710 -43.203 1.00 90.56 860 GLN A O 1
ATOM 6222 N N . GLU A 1 861 ? 28.208 16.404 -42.142 1.00 86.25 861 GLU A N 1
ATOM 6223 C CA . GLU A 1 861 ? 28.967 17.424 -42.875 1.00 86.25 861 GLU A CA 1
ATOM 6224 C C . GLU A 1 861 ? 29.044 17.149 -44.387 1.00 86.25 861 GLU A C 1
ATOM 6226 O O . GLU A 1 861 ? 29.189 18.085 -45.174 1.00 86.25 861 GLU A O 1
ATOM 6231 N N . THR A 1 862 ? 28.837 15.898 -44.819 1.00 84.56 862 THR A N 1
ATOM 6232 C CA . THR A 1 862 ? 28.750 15.504 -46.241 1.00 84.56 862 THR A CA 1
ATOM 6233 C C . THR A 1 862 ? 27.767 16.337 -47.052 1.00 84.56 862 THR A C 1
ATOM 6235 O O . THR A 1 862 ? 27.923 16.490 -48.266 1.00 84.56 862 THR A O 1
ATOM 6238 N N . ILE A 1 863 ? 26.743 16.875 -46.396 1.00 85.62 863 ILE A N 1
ATOM 6239 C CA . ILE A 1 863 ? 25.695 17.635 -47.047 1.00 85.62 863 ILE A CA 1
ATOM 6240 C C . ILE A 1 863 ? 26.250 18.980 -47.525 1.00 85.62 863 ILE A C 1
ATOM 6242 O O . ILE A 1 863 ? 26.841 19.768 -46.782 1.00 85.62 863 ILE A O 1
ATOM 6246 N N . SER A 1 864 ? 26.043 19.258 -48.809 1.00 85.62 864 SER A N 1
ATOM 6247 C CA . SER A 1 864 ? 26.418 20.507 -49.453 1.00 85.62 864 SER A CA 1
ATOM 6248 C C . SER A 1 864 ? 25.836 21.687 -48.689 1.00 85.62 864 SER A C 1
ATOM 6250 O O . SER A 1 864 ? 24.654 21.723 -48.366 1.00 85.62 864 SER A O 1
ATOM 6252 N N . SER A 1 865 ? 26.659 22.708 -48.451 1.00 81.50 865 SER A N 1
ATOM 6253 C CA . SER A 1 865 ? 26.227 23.898 -47.708 1.00 81.50 865 SER A CA 1
ATOM 6254 C C . SER A 1 865 ? 25.017 24.614 -48.324 1.00 81.50 865 SER A C 1
ATOM 6256 O O . SER A 1 865 ? 24.264 25.247 -47.601 1.00 81.50 865 SER A O 1
ATOM 6258 N N . GLY A 1 866 ? 24.809 24.510 -49.641 1.00 82.38 866 GLY A N 1
ATOM 6259 C CA . GLY A 1 866 ? 23.643 25.066 -50.340 1.00 82.38 866 GLY A CA 1
ATOM 6260 C C . GLY A 1 866 ? 22.520 24.058 -50.597 1.00 82.38 866 GLY A C 1
ATOM 6261 O O . GLY A 1 866 ? 21.706 24.292 -51.488 1.00 82.38 866 GLY A O 1
ATOM 6262 N N . ALA A 1 867 ? 22.520 22.913 -49.911 1.00 88.56 867 ALA A N 1
ATOM 6263 C CA . ALA A 1 867 ? 21.487 21.897 -50.051 1.00 88.56 867 ALA A CA 1
ATOM 6264 C C . ALA A 1 867 ? 20.111 22.480 -49.699 1.00 88.56 867 ALA A C 1
ATOM 6266 O O . ALA A 1 867 ? 19.941 23.112 -48.657 1.00 88.56 867 ALA A O 1
ATOM 6267 N N . GLY A 1 868 ? 19.124 22.242 -50.566 1.00 89.50 868 GLY A N 1
ATOM 6268 C CA . GLY A 1 868 ? 17.742 22.681 -50.374 1.00 89.50 868 GLY A CA 1
ATOM 6269 C C . GLY A 1 868 ? 17.143 22.199 -49.053 1.00 89.50 868 GLY A C 1
ATOM 6270 O O . GLY A 1 868 ? 16.326 22.907 -48.477 1.00 89.50 868 GLY A O 1
ATOM 6271 N N . LEU A 1 869 ? 17.613 21.060 -48.531 1.00 92.00 869 LEU A N 1
ATOM 6272 C CA . LEU A 1 869 ? 17.170 20.514 -47.248 1.00 92.00 869 LEU A CA 1
ATOM 6273 C C . LEU A 1 869 ? 17.510 21.396 -46.035 1.00 92.00 869 LEU A C 1
ATOM 6275 O O . LEU A 1 869 ? 16.797 21.318 -45.041 1.00 92.00 869 LEU A O 1
ATOM 6279 N N . PHE A 1 870 ? 18.554 22.232 -46.115 1.00 91.19 870 PHE A N 1
ATOM 6280 C CA . PHE A 1 870 ? 18.905 23.197 -45.066 1.00 91.19 870 PHE A CA 1
ATOM 6281 C C . PHE A 1 870 ? 18.303 24.581 -45.300 1.00 91.19 870 PHE A C 1
ATOM 6283 O O . PHE A 1 870 ? 18.354 25.412 -44.404 1.00 91.19 870 PHE A O 1
ATOM 6290 N N . MET A 1 871 ? 17.770 24.870 -46.489 1.00 88.56 871 MET A N 1
ATOM 6291 C CA . MET A 1 871 ? 17.182 26.180 -46.782 1.00 88.56 871 MET A CA 1
ATOM 6292 C C . MET A 1 871 ? 15.891 26.380 -45.970 1.00 88.56 871 MET A C 1
ATOM 6294 O O . MET A 1 871 ? 15.282 25.399 -45.542 1.00 88.56 871 MET A O 1
ATOM 6298 N N . PRO A 1 872 ? 15.404 27.621 -45.790 1.00 84.75 872 PRO A N 1
ATOM 6299 C CA . PRO A 1 872 ? 14.140 27.852 -45.104 1.00 84.75 872 PRO A CA 1
ATOM 6300 C C . PRO A 1 872 ? 12.996 27.201 -45.902 1.00 84.75 872 PRO A C 1
ATOM 6302 O O . PRO A 1 872 ? 12.805 27.513 -47.080 1.00 84.75 872 PRO A O 1
ATOM 6305 N N . GLY A 1 873 ? 12.235 26.313 -45.266 1.00 83.81 873 GLY A N 1
ATOM 6306 C CA . GLY A 1 873 ? 11.236 25.431 -45.880 1.00 83.81 873 GLY A CA 1
ATOM 6307 C C . GLY A 1 873 ? 11.761 24.043 -46.279 1.00 83.81 873 GLY A C 1
ATOM 6308 O O . GLY A 1 873 ? 10.992 23.245 -46.812 1.00 83.81 873 GLY A O 1
ATOM 6309 N N . GLY A 1 874 ? 13.048 23.759 -46.067 1.00 89.75 874 GLY A N 1
ATOM 6310 C CA . GLY A 1 874 ? 13.656 22.438 -46.229 1.00 89.75 874 GLY A CA 1
ATOM 6311 C C . GLY A 1 874 ? 13.441 21.544 -45.004 1.00 89.75 874 GLY A C 1
ATOM 6312 O O . GLY A 1 874 ? 13.193 22.033 -43.905 1.00 89.75 874 GLY A O 1
ATOM 6313 N N . ALA A 1 875 ? 13.560 20.225 -45.187 1.00 90.31 875 ALA A N 1
ATOM 6314 C CA . ALA A 1 875 ? 13.263 19.231 -44.147 1.00 90.31 875 ALA A CA 1
ATOM 6315 C C . ALA A 1 875 ? 14.104 19.380 -42.862 1.00 90.31 875 ALA A C 1
ATOM 6317 O O . ALA A 1 875 ? 13.625 19.043 -41.785 1.00 90.31 875 ALA A O 1
ATOM 6318 N N . LEU A 1 876 ? 15.336 19.893 -42.969 1.00 92.44 876 LEU A N 1
ATOM 6319 C CA . LEU A 1 876 ? 16.246 20.149 -41.844 1.00 92.44 876 LEU A CA 1
ATOM 6320 C C . LEU A 1 876 ? 16.580 21.650 -41.728 1.00 92.44 876 LEU A C 1
ATOM 6322 O O . LEU A 1 876 ? 17.682 22.016 -41.323 1.00 92.44 876 LEU A O 1
ATOM 6326 N N . GLY A 1 877 ? 15.672 22.536 -42.148 1.00 90.44 877 GLY A N 1
ATOM 6327 C CA . GLY A 1 877 ? 15.813 23.978 -41.937 1.00 90.44 877 GLY A CA 1
ATOM 6328 C C . GLY A 1 877 ? 15.622 24.346 -40.460 1.00 90.44 877 GLY A C 1
ATOM 6329 O O . GLY A 1 877 ? 14.782 23.760 -39.779 1.00 90.44 877 GLY A O 1
ATOM 6330 N N . VAL A 1 878 ? 16.350 25.353 -39.957 1.00 88.75 878 VAL A N 1
ATOM 6331 C CA . VAL A 1 878 ? 16.372 25.739 -38.522 1.00 88.75 878 VAL A CA 1
ATOM 6332 C C . VAL A 1 878 ? 14.981 25.952 -37.918 1.00 88.75 878 VAL A C 1
ATOM 6334 O O . VAL A 1 878 ? 14.741 25.572 -36.774 1.00 88.75 878 VAL A O 1
ATOM 6337 N N . LYS A 1 879 ? 14.069 26.553 -38.685 1.00 86.31 879 LYS A N 1
ATOM 6338 C CA . LYS A 1 879 ? 12.699 26.859 -38.247 1.00 86.31 879 LYS A CA 1
ATOM 6339 C C . LYS A 1 879 ? 11.681 25.753 -38.560 1.00 86.31 879 LYS A C 1
ATOM 6341 O O . LYS A 1 879 ? 10.545 25.847 -38.108 1.00 86.31 879 LYS A O 1
ATOM 6346 N N . ASP A 1 880 ? 12.059 24.775 -39.382 1.00 88.31 880 ASP A N 1
ATOM 6347 C CA . ASP A 1 880 ? 11.150 23.782 -39.967 1.00 88.31 880 ASP A CA 1
ATOM 6348 C C . ASP A 1 880 ? 11.358 22.379 -39.371 1.00 88.31 880 ASP A C 1
ATOM 6350 O O . ASP A 1 880 ? 10.437 21.566 -39.386 1.00 88.31 880 ASP A O 1
ATOM 6354 N N . VAL A 1 881 ? 12.538 22.096 -38.807 1.00 92.38 881 VAL A N 1
ATOM 6355 C CA . VAL A 1 881 ? 12.816 20.837 -38.107 1.00 92.38 881 VAL A CA 1
ATOM 6356 C C . VAL A 1 881 ? 11.997 20.739 -36.812 1.00 92.38 881 VAL A C 1
ATOM 6358 O O . VAL A 1 881 ? 11.999 21.648 -35.981 1.00 92.38 881 VAL A O 1
ATOM 6361 N N . THR A 1 882 ? 11.277 19.629 -36.641 1.00 93.56 882 THR A N 1
ATOM 6362 C CA . THR A 1 882 ? 10.306 19.437 -35.546 1.00 93.56 882 THR A CA 1
ATOM 6363 C C . THR A 1 882 ? 10.790 18.520 -34.430 1.00 93.56 882 THR A C 1
ATOM 6365 O O . THR A 1 882 ? 10.107 18.394 -33.417 1.00 93.56 882 THR A O 1
ATOM 6368 N N . ILE A 1 883 ? 11.949 17.885 -34.599 1.00 95.94 883 ILE A N 1
ATOM 6369 C CA . ILE A 1 883 ? 12.568 16.996 -33.610 1.00 95.94 883 ILE A CA 1
ATOM 6370 C C . ILE A 1 883 ? 14.002 17.453 -33.313 1.00 95.94 883 ILE A C 1
ATOM 6372 O O . ILE A 1 883 ? 14.607 18.102 -34.171 1.00 95.94 883 ILE A O 1
ATOM 6376 N N . PRO A 1 884 ? 14.566 17.137 -32.134 1.00 97.88 884 PRO A N 1
ATOM 6377 C CA . PRO A 1 884 ? 15.947 17.475 -31.805 1.00 97.88 884 PRO A CA 1
ATOM 6378 C C . PRO A 1 884 ? 16.953 17.075 -32.896 1.00 97.88 884 PRO A C 1
ATOM 6380 O O . PRO A 1 884 ? 16.810 16.036 -33.542 1.00 97.88 884 PRO A O 1
ATOM 6383 N N . ILE A 1 885 ? 17.982 17.903 -33.105 1.00 97.19 885 ILE A N 1
ATOM 6384 C CA . ILE A 1 885 ? 18.914 17.746 -34.235 1.00 97.19 885 ILE A CA 1
ATOM 6385 C C . ILE A 1 885 ? 20.370 18.068 -33.877 1.00 97.19 885 ILE A C 1
ATOM 6387 O O . ILE A 1 885 ? 20.663 19.052 -33.194 1.00 97.19 885 ILE A O 1
ATOM 6391 N N . ILE A 1 886 ? 21.303 17.275 -34.408 1.00 97.62 886 ILE A N 1
ATOM 6392 C CA . ILE A 1 886 ? 22.731 17.613 -34.456 1.00 97.62 886 ILE A CA 1
ATOM 6393 C C . ILE A 1 886 ? 23.083 18.097 -35.864 1.00 97.62 886 ILE A C 1
ATOM 6395 O O . ILE A 1 886 ? 22.990 17.344 -36.833 1.00 97.62 886 ILE A O 1
ATOM 6399 N N . TYR A 1 887 ? 23.534 19.345 -35.972 1.00 95.19 887 TYR A N 1
ATOM 6400 C CA . TYR A 1 887 ? 24.060 19.916 -37.207 1.00 95.19 887 TYR A CA 1
ATOM 6401 C C . TYR A 1 887 ? 25.580 19.850 -37.211 1.00 95.19 887 TYR A C 1
ATOM 6403 O O . TYR A 1 887 ? 26.233 20.655 -36.549 1.00 95.19 887 TYR A O 1
ATOM 6411 N N . ASN A 1 888 ? 26.159 18.970 -38.021 1.00 93.38 888 ASN A N 1
ATOM 6412 C CA . ASN A 1 888 ? 27.599 18.972 -38.256 1.00 93.38 888 ASN A CA 1
ATOM 6413 C C . ASN A 1 888 ? 27.951 19.692 -39.562 1.00 93.38 888 ASN A C 1
ATOM 6415 O O . ASN A 1 888 ? 28.628 19.156 -40.423 1.00 93.38 888 ASN A O 1
ATOM 6419 N N . LYS A 1 889 ? 27.424 20.901 -39.775 1.00 88.56 889 LYS A N 1
ATOM 6420 C CA . LYS A 1 889 ? 27.712 21.698 -40.978 1.00 88.56 889 LYS A CA 1
ATOM 6421 C C . LYS A 1 889 ? 27.548 23.181 -40.689 1.00 88.56 889 LYS A C 1
ATOM 6423 O O . LYS A 1 889 ? 26.533 23.785 -41.024 1.00 88.56 889 LYS A O 1
ATOM 6428 N N . THR A 1 890 ? 28.567 23.815 -40.123 1.00 87.12 890 THR A N 1
ATOM 6429 C CA . THR A 1 890 ? 28.503 25.255 -39.810 1.00 87.12 890 THR A CA 1
ATOM 6430 C C . THR A 1 890 ? 28.304 26.138 -41.040 1.00 87.12 890 THR A C 1
ATOM 6432 O O . THR A 1 890 ? 27.632 27.163 -40.969 1.00 87.12 890 THR A O 1
ATOM 6435 N N . TRP A 1 891 ? 28.779 25.714 -42.215 1.00 85.88 891 TRP A N 1
ATOM 6436 C CA . TRP A 1 891 ? 28.509 26.414 -43.475 1.00 85.88 891 TRP A CA 1
ATOM 6437 C C . TRP A 1 891 ? 27.021 26.502 -43.838 1.00 85.88 891 TRP A C 1
ATOM 6439 O O . TRP A 1 891 ? 26.666 27.344 -44.666 1.00 85.88 891 TRP A O 1
ATOM 6449 N N . ALA A 1 892 ? 26.154 25.666 -43.267 1.00 87.50 892 ALA A N 1
ATOM 6450 C CA . ALA A 1 892 ? 24.719 25.757 -43.496 1.00 87.50 892 ALA A CA 1
ATOM 6451 C C . ALA A 1 892 ? 24.109 27.023 -42.865 1.00 87.50 892 ALA A C 1
ATOM 6453 O O . ALA A 1 892 ? 23.080 27.475 -43.337 1.00 87.50 892 ALA A O 1
ATOM 6454 N N . PHE A 1 893 ? 24.747 27.657 -41.876 1.00 89.81 893 PHE A N 1
ATOM 6455 C CA . PHE A 1 893 ? 24.170 28.762 -41.093 1.00 89.81 893 PHE A CA 1
ATOM 6456 C C . PHE A 1 893 ? 24.558 30.173 -41.579 1.00 89.81 893 PHE A C 1
ATOM 6458 O O . PHE A 1 893 ? 24.707 31.089 -40.779 1.00 89.81 893 PHE A O 1
ATOM 6465 N N . ARG A 1 894 ? 24.768 30.387 -42.879 1.00 86.31 894 ARG A N 1
ATOM 6466 C CA . ARG A 1 894 ? 25.194 31.702 -43.405 1.00 86.31 894 ARG A CA 1
ATOM 6467 C C . ARG A 1 894 ? 24.660 31.973 -44.799 1.00 86.31 894 ARG A C 1
ATOM 6469 O O . ARG A 1 894 ? 24.151 31.064 -45.447 1.00 86.31 894 ARG A O 1
ATOM 6476 N N . ASP A 1 895 ? 24.869 33.184 -45.300 1.00 84.19 895 ASP A N 1
ATOM 6477 C CA . ASP A 1 895 ? 24.572 33.591 -46.677 1.00 84.19 895 ASP A CA 1
ATOM 6478 C C . ASP A 1 895 ? 23.104 33.319 -47.085 1.00 84.19 895 ASP A C 1
ATOM 6480 O O . ASP A 1 895 ? 22.827 32.992 -48.241 1.00 84.19 895 ASP A O 1
ATOM 6484 N N . GLY A 1 896 ? 22.155 33.411 -46.143 1.00 82.81 896 GLY A N 1
ATOM 6485 C CA . GLY A 1 896 ? 20.732 33.154 -46.406 1.00 82.81 896 GLY A CA 1
ATOM 6486 C C . GLY A 1 896 ? 20.349 31.680 -46.583 1.00 82.81 896 GLY A C 1
ATOM 6487 O O . GLY A 1 896 ? 19.338 31.393 -47.227 1.00 82.81 896 GLY A O 1
ATOM 6488 N N . ARG A 1 897 ? 21.174 30.754 -46.078 1.00 85.88 897 ARG A N 1
ATOM 6489 C CA . ARG A 1 897 ? 20.928 29.303 -46.092 1.00 85.88 897 ARG A CA 1
ATOM 6490 C C . ARG A 1 897 ? 19.997 28.903 -44.939 1.00 85.88 897 ARG A C 1
ATOM 6492 O O . ARG A 1 897 ? 18.860 29.349 -44.908 1.00 85.88 897 ARG A O 1
ATOM 6499 N N . ALA A 1 898 ? 20.458 28.105 -43.976 1.00 84.44 898 ALA A N 1
ATOM 6500 C CA . ALA A 1 898 ? 19.661 27.685 -42.822 1.00 84.44 898 ALA A CA 1
ATOM 6501 C C . ALA A 1 898 ? 19.214 28.849 -41.937 1.00 84.44 898 ALA A C 1
ATOM 6503 O O . ALA A 1 898 ? 18.203 28.739 -41.249 1.00 84.44 898 ALA A O 1
ATOM 6504 N N . VAL A 1 899 ? 19.936 29.970 -42.009 1.00 85.31 899 VAL A N 1
ATOM 6505 C CA . VAL A 1 899 ? 19.547 31.255 -41.427 1.00 85.31 899 VAL A CA 1
ATOM 6506 C C . VAL A 1 899 ? 19.814 32.388 -42.419 1.00 85.31 899 VAL A C 1
ATOM 6508 O O . VAL A 1 899 ? 20.638 32.273 -43.330 1.00 85.31 899 VAL A O 1
ATOM 6511 N N . THR A 1 900 ? 19.118 33.500 -42.222 1.00 81.19 900 THR A N 1
ATOM 6512 C CA . THR A 1 900 ? 19.067 34.692 -43.082 1.00 81.19 900 THR A CA 1
ATOM 6513 C C . THR A 1 900 ? 20.303 35.595 -42.931 1.00 81.19 900 THR A C 1
ATOM 6515 O O . THR A 1 900 ? 20.437 36.586 -43.644 1.00 81.19 900 THR A O 1
ATOM 6518 N N . ASP A 1 901 ? 21.221 35.265 -42.021 1.00 76.25 901 ASP A N 1
ATOM 6519 C CA . ASP A 1 901 ? 22.409 36.065 -41.712 1.00 76.25 901 ASP A CA 1
ATOM 6520 C C . ASP A 1 901 ? 23.417 36.118 -42.878 1.00 76.25 901 ASP A C 1
ATOM 6522 O O . ASP A 1 901 ? 23.737 35.096 -43.494 1.00 76.25 901 ASP A O 1
ATOM 6526 N N . SER A 1 902 ? 23.922 37.316 -43.186 1.00 64.38 902 SER A N 1
ATOM 6527 C CA . SER A 1 902 ? 24.842 37.592 -44.299 1.00 64.38 902 SER A CA 1
ATOM 6528 C C . SER A 1 902 ? 26.269 37.927 -43.873 1.00 64.38 902 SER A C 1
ATOM 6530 O O . SER A 1 902 ? 27.144 37.998 -44.736 1.00 64.38 902 SER A O 1
ATOM 6532 N N . ASP A 1 903 ? 26.510 38.155 -42.579 1.00 70.38 903 ASP A N 1
ATOM 6533 C CA . ASP A 1 903 ? 27.769 38.751 -42.108 1.00 70.38 903 ASP A CA 1
ATOM 6534 C C . ASP A 1 903 ? 28.747 37.711 -41.526 1.00 70.38 903 ASP A C 1
ATOM 6536 O O . ASP A 1 903 ? 29.905 38.027 -41.233 1.00 70.38 903 ASP A O 1
ATOM 6540 N N . ALA A 1 904 ? 28.318 36.449 -41.423 1.00 77.62 904 ALA A N 1
ATOM 6541 C CA . ALA A 1 904 ? 29.102 35.372 -40.838 1.00 77.62 904 ALA A CA 1
ATOM 6542 C C . ALA A 1 904 ? 30.169 34.797 -41.801 1.00 77.62 904 ALA A C 1
ATOM 6544 O O . ALA A 1 904 ? 29.904 34.484 -42.965 1.00 77.62 904 ALA A O 1
ATOM 6545 N N . ALA A 1 905 ? 31.394 34.594 -41.307 1.00 79.44 905 ALA A N 1
ATOM 6546 C CA . ALA A 1 905 ? 32.550 34.129 -42.081 1.00 79.44 905 ALA A CA 1
ATOM 6547 C C . ALA A 1 905 ? 33.173 32.863 -41.478 1.00 79.44 905 ALA A C 1
ATOM 6549 O O . ALA A 1 905 ? 33.240 32.725 -40.260 1.00 79.44 905 ALA A O 1
ATOM 6550 N N . VAL A 1 906 ? 33.671 31.950 -42.323 1.00 76.19 906 VAL A N 1
ATOM 6551 C CA . VAL A 1 906 ? 34.259 30.679 -41.859 1.00 76.19 906 VAL A CA 1
ATOM 6552 C C . VAL A 1 906 ? 35.787 30.691 -41.908 1.00 76.19 906 VAL A C 1
ATOM 6554 O O . VAL A 1 906 ? 36.371 31.048 -42.934 1.00 76.19 906 VAL A O 1
ATOM 6557 N N . THR A 1 907 ? 36.425 30.254 -40.823 1.00 77.81 907 THR A N 1
ATOM 6558 C CA . THR A 1 907 ? 37.866 29.962 -40.709 1.00 77.81 907 THR A CA 1
ATOM 6559 C C . THR A 1 907 ? 38.088 28.481 -40.371 1.00 77.81 907 THR A C 1
ATOM 6561 O O . THR A 1 907 ? 37.141 27.784 -40.021 1.00 77.81 907 THR A O 1
ATOM 6564 N N . ALA A 1 908 ? 39.317 27.970 -40.519 1.00 71.88 908 ALA A N 1
ATOM 6565 C CA . ALA A 1 908 ? 39.628 26.555 -40.292 1.00 71.88 908 ALA A CA 1
ATOM 6566 C C . ALA A 1 908 ? 40.781 26.369 -39.298 1.00 71.88 908 ALA A C 1
ATOM 6568 O O . ALA A 1 908 ? 41.722 27.162 -39.297 1.00 71.88 908 ALA A O 1
ATOM 6569 N N . THR A 1 909 ? 40.711 25.314 -38.481 1.00 73.31 909 THR A N 1
ATOM 6570 C CA . THR A 1 909 ? 41.690 25.016 -37.420 1.00 73.31 909 THR A CA 1
ATOM 6571 C C . THR A 1 909 ? 41.745 23.522 -37.074 1.00 73.31 909 THR A C 1
ATOM 6573 O O . THR A 1 909 ? 41.108 22.707 -37.746 1.00 73.31 909 THR A O 1
ATOM 6576 N N . GLN A 1 910 ? 42.545 23.159 -36.063 1.00 67.94 910 GLN A N 1
ATOM 6577 C CA . GLN A 1 910 ? 42.957 21.772 -35.786 1.00 67.94 910 GLN A CA 1
ATOM 6578 C C . GLN A 1 910 ? 42.691 21.282 -34.353 1.00 67.94 910 GLN A C 1
ATOM 6580 O O . GLN A 1 910 ? 42.526 20.081 -34.157 1.00 67.94 910 GLN A O 1
ATOM 6585 N N . ASN A 1 911 ? 42.648 22.170 -33.355 1.00 72.56 911 ASN A N 1
ATOM 6586 C CA . ASN A 1 911 ? 42.478 21.797 -31.945 1.00 72.56 911 ASN A CA 1
ATOM 6587 C C . ASN A 1 911 ? 41.393 22.642 -31.295 1.00 72.56 911 ASN A C 1
ATOM 6589 O O . ASN A 1 911 ? 41.240 23.805 -31.661 1.00 72.56 911 ASN A O 1
ATOM 6593 N N . VAL A 1 912 ? 40.714 22.070 -30.300 1.00 87.12 912 VAL A N 1
ATOM 6594 C CA . VAL A 1 912 ? 39.702 22.757 -29.498 1.00 87.12 912 VAL A CA 1
ATOM 6595 C C . VAL A 1 912 ? 40.194 22.880 -28.060 1.00 87.12 912 VAL A C 1
ATOM 6597 O O . VAL A 1 912 ? 40.687 21.916 -27.484 1.00 87.12 912 VAL A O 1
ATOM 6600 N N . SER A 1 913 ? 40.041 24.066 -27.482 1.00 89.31 913 SER A N 1
ATOM 6601 C CA . SER A 1 913 ? 40.334 24.353 -26.080 1.00 89.31 913 SER A CA 1
ATOM 6602 C C . SER A 1 913 ? 39.030 24.611 -25.332 1.00 89.31 913 SER A C 1
ATOM 6604 O O . SER A 1 913 ? 38.221 25.455 -25.734 1.00 89.31 913 SER A O 1
ATOM 6606 N N . VAL A 1 914 ? 38.785 23.873 -24.256 1.00 89.44 914 VAL A N 1
ATOM 6607 C CA . VAL A 1 914 ? 37.603 24.046 -23.408 1.00 89.44 914 VAL A CA 1
ATOM 6608 C C . VAL A 1 914 ? 37.945 25.066 -22.337 1.00 89.44 914 VAL A C 1
ATOM 6610 O O . VAL A 1 914 ? 38.918 24.925 -21.614 1.00 89.44 914 VAL A O 1
ATOM 6613 N N . THR A 1 915 ? 37.153 26.127 -22.195 1.00 83.94 915 THR A N 1
ATOM 6614 C CA . THR A 1 915 ? 37.401 27.061 -21.085 1.00 83.94 915 THR A CA 1
ATOM 6615 C C . THR A 1 915 ? 37.171 26.335 -19.758 1.00 83.94 915 THR A C 1
ATOM 6617 O O . THR A 1 915 ? 36.186 25.613 -19.641 1.00 83.94 915 THR A O 1
ATOM 6620 N N . ALA A 1 916 ? 38.009 26.564 -18.743 1.00 82.44 916 ALA A N 1
ATOM 6621 C CA . ALA A 1 916 ? 37.923 25.887 -17.442 1.00 82.44 916 ALA A CA 1
ATOM 6622 C C . ALA A 1 916 ? 36.522 25.905 -16.783 1.00 82.44 916 ALA A C 1
ATOM 6624 O O . ALA A 1 916 ? 36.191 25.015 -16.009 1.00 82.44 916 ALA A O 1
ATOM 6625 N N . THR A 1 917 ? 35.673 26.896 -17.083 1.00 86.00 917 THR A N 1
ATOM 6626 C CA . THR A 1 917 ? 34.282 26.962 -16.592 1.00 86.00 917 THR A CA 1
ATOM 6627 C C . THR A 1 917 ? 33.339 25.958 -17.255 1.00 86.00 917 THR A C 1
ATOM 6629 O O . THR A 1 917 ? 32.282 25.664 -16.706 1.00 86.00 917 THR A O 1
ATOM 6632 N N . ASN A 1 918 ? 33.707 25.443 -18.427 1.00 92.19 918 ASN A N 1
ATOM 6633 C CA . ASN A 1 918 ? 32.887 24.574 -19.262 1.00 92.19 918 ASN A CA 1
ATOM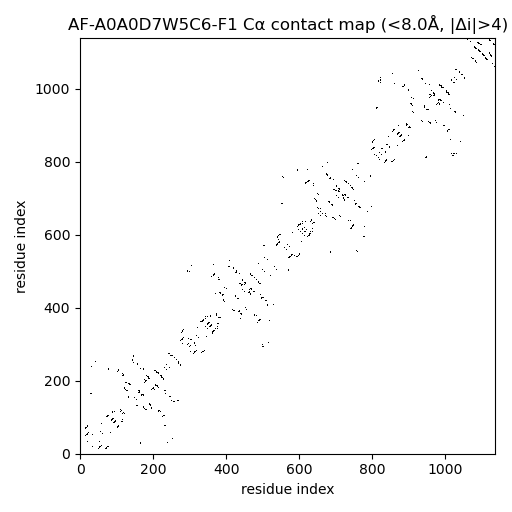 6634 C C . ASN A 1 918 ? 33.326 23.109 -19.203 1.00 92.19 918 ASN A C 1
ATOM 6636 O O . ASN A 1 918 ? 32.638 22.278 -19.778 1.00 92.19 918 ASN A O 1
ATOM 6640 N N . THR A 1 919 ? 34.407 22.756 -18.503 1.00 92.06 919 THR A N 1
ATOM 6641 C CA . THR A 1 919 ? 34.876 21.359 -18.385 1.00 92.06 919 THR A CA 1
ATOM 6642 C C . THR A 1 919 ? 33.837 20.432 -17.741 1.00 92.06 919 THR A C 1
ATOM 6644 O O . THR A 1 919 ? 33.808 19.245 -18.041 1.00 92.06 919 THR A O 1
ATOM 6647 N N . ASN A 1 920 ? 32.923 20.982 -16.933 1.00 92.56 920 ASN A N 1
ATOM 6648 C CA . ASN A 1 920 ? 31.788 20.261 -16.341 1.00 92.56 920 ASN A CA 1
ATOM 6649 C C . ASN A 1 920 ? 30.513 20.273 -17.209 1.00 92.56 920 ASN A C 1
ATOM 6651 O O . ASN A 1 920 ? 29.466 19.799 -16.769 1.00 92.56 920 ASN A O 1
ATOM 6655 N N . HIS A 1 921 ? 30.548 20.858 -18.409 1.00 95.75 921 HIS A N 1
ATOM 6656 C CA . HIS A 1 921 ? 29.394 20.870 -19.305 1.00 95.75 921 HIS A CA 1
ATOM 6657 C C . HIS A 1 921 ? 29.072 19.442 -19.767 1.00 95.75 921 HIS A C 1
ATOM 6659 O O . HIS A 1 921 ? 29.979 18.659 -20.045 1.00 95.75 921 HIS A O 1
ATOM 6665 N N . PHE A 1 922 ? 27.785 19.104 -19.906 1.00 96.44 922 PHE A N 1
ATOM 6666 C CA . PHE A 1 922 ? 27.351 17.729 -20.190 1.00 96.44 922 PHE A CA 1
ATOM 6667 C C . PHE A 1 922 ? 27.956 17.148 -21.477 1.00 96.44 922 PHE A C 1
ATOM 6669 O O . PHE A 1 922 ? 28.254 15.962 -21.531 1.00 96.44 922 PHE A O 1
ATOM 6676 N N . LEU A 1 923 ? 28.226 17.985 -22.487 1.00 96.69 923 LEU A N 1
ATOM 6677 C CA . LEU A 1 923 ? 28.902 17.557 -23.719 1.00 96.69 923 LEU A CA 1
ATOM 6678 C C . LEU A 1 923 ? 30.314 16.989 -23.490 1.00 96.69 923 LEU A C 1
ATOM 6680 O O . LEU A 1 923 ? 30.766 16.186 -24.300 1.00 96.69 923 LEU A O 1
ATOM 6684 N N . PHE A 1 924 ? 30.980 17.321 -22.381 1.00 96.38 924 PHE A N 1
ATOM 6685 C CA . PHE A 1 924 ? 32.317 16.817 -22.040 1.00 96.38 924 PHE A CA 1
ATOM 6686 C C . PHE A 1 924 ? 32.319 15.795 -20.895 1.00 96.38 924 PHE A C 1
ATOM 6688 O O . PHE A 1 924 ? 33.384 15.394 -20.427 1.00 96.38 924 PHE A O 1
ATOM 6695 N N . LYS A 1 925 ? 31.142 15.346 -20.440 1.00 95.88 925 LYS A N 1
ATOM 6696 C CA . LYS A 1 925 ? 31.027 14.328 -19.391 1.00 95.88 925 LYS A CA 1
ATOM 6697 C C . LYS A 1 925 ? 31.728 13.033 -19.841 1.00 95.88 925 LYS A C 1
ATOM 6699 O O . LYS A 1 925 ? 31.504 12.556 -20.953 1.00 95.88 925 LYS A O 1
ATOM 6704 N N . GLY A 1 926 ? 32.615 12.510 -18.994 1.00 92.25 926 GLY A N 1
ATOM 6705 C CA . GLY A 1 926 ? 33.466 11.349 -19.287 1.00 92.25 926 GLY A CA 1
ATOM 6706 C C . GLY A 1 926 ? 34.819 11.648 -19.946 1.00 92.25 926 GLY A C 1
ATOM 6707 O O . GLY A 1 926 ? 35.592 10.717 -20.165 1.00 92.25 926 GLY A O 1
ATOM 6708 N N . ILE A 1 927 ? 35.142 12.917 -20.223 1.00 93.12 927 ILE A N 1
ATOM 6709 C CA . ILE A 1 927 ? 36.472 13.349 -20.685 1.00 93.12 927 ILE A CA 1
ATOM 6710 C C . ILE A 1 927 ? 37.312 13.803 -19.480 1.00 93.12 927 ILE A C 1
ATOM 6712 O O . ILE A 1 927 ? 36.843 14.571 -18.641 1.00 93.12 927 ILE A O 1
ATOM 6716 N N . ASP A 1 928 ? 38.563 13.337 -19.394 1.00 90.38 928 ASP A N 1
ATOM 6717 C CA . ASP A 1 928 ? 39.497 13.720 -18.328 1.00 90.38 928 ASP A CA 1
ATOM 6718 C C . ASP A 1 928 ? 40.307 14.972 -18.704 1.00 90.38 928 ASP A C 1
ATOM 6720 O O . ASP A 1 928 ? 41.143 14.940 -19.607 1.00 90.38 928 ASP A O 1
ATOM 6724 N N . PHE A 1 929 ? 40.102 16.060 -17.959 1.00 87.38 929 PHE A N 1
ATOM 6725 C CA . PHE A 1 929 ? 40.832 17.327 -18.109 1.00 87.38 929 PHE A CA 1
ATOM 6726 C C . PHE A 1 929 ? 42.015 17.476 -17.133 1.00 87.38 929 PHE A C 1
ATOM 6728 O O . PHE A 1 929 ? 42.624 18.543 -17.039 1.00 87.38 929 PHE A O 1
ATOM 6735 N N . SER A 1 930 ? 42.396 16.426 -16.394 1.00 81.19 930 SER A N 1
ATOM 6736 C CA . SER A 1 930 ? 43.521 16.476 -15.445 1.00 81.19 930 SER A CA 1
ATOM 6737 C C . SER A 1 930 ? 44.871 16.796 -16.109 1.00 81.19 930 SER A C 1
ATOM 6739 O O . SER A 1 930 ? 45.777 17.329 -15.461 1.00 81.19 930 SER A O 1
ATOM 6741 N N . GLY A 1 931 ? 45.000 16.503 -17.409 1.00 76.00 931 GLY A N 1
ATOM 6742 C CA . GLY A 1 931 ? 46.178 16.775 -18.236 1.00 76.00 931 GLY A CA 1
ATOM 6743 C C . GLY A 1 931 ? 46.196 18.143 -18.931 1.00 76.00 931 GLY A C 1
ATOM 6744 O O . GLY A 1 931 ? 47.191 18.454 -19.589 1.00 76.00 931 GLY A O 1
ATOM 6745 N N . GLY A 1 932 ? 45.138 18.948 -18.793 1.00 82.81 932 GLY A N 1
ATOM 6746 C CA . GLY A 1 932 ? 44.965 20.240 -19.460 1.00 82.81 932 GLY A CA 1
ATOM 6747 C C . GLY A 1 932 ? 43.571 20.414 -20.068 1.00 82.81 932 GLY A C 1
ATOM 6748 O O . GLY A 1 932 ? 42.809 19.463 -20.197 1.00 82.81 932 GLY A O 1
ATOM 6749 N N . ASP A 1 933 ? 43.275 21.649 -20.469 1.00 85.62 933 ASP A N 1
ATOM 6750 C CA . ASP A 1 933 ? 41.958 22.089 -20.952 1.00 85.62 933 ASP A CA 1
ATOM 6751 C C . ASP A 1 933 ? 41.739 21.856 -22.468 1.00 85.62 933 ASP A C 1
ATOM 6753 O O . ASP A 1 933 ? 40.687 22.180 -23.021 1.00 85.62 933 ASP A O 1
ATOM 6757 N N . ASP A 1 934 ? 42.731 21.294 -23.162 1.00 86.44 934 ASP A N 1
ATOM 6758 C CA . ASP A 1 934 ? 42.691 21.080 -24.610 1.00 86.44 934 ASP A CA 1
ATOM 6759 C C . ASP A 1 934 ? 42.188 19.675 -24.960 1.00 86.44 934 ASP A C 1
ATOM 6761 O O . ASP A 1 934 ? 42.712 18.671 -24.474 1.00 86.44 934 ASP A O 1
ATOM 6765 N N . ILE A 1 935 ? 41.231 19.599 -25.888 1.00 87.19 935 ILE A N 1
ATOM 6766 C CA . ILE A 1 935 ? 40.744 18.342 -26.458 1.00 87.19 935 ILE A CA 1
ATOM 6767 C C . ILE A 1 935 ? 41.316 18.176 -27.863 1.00 87.19 935 ILE A C 1
ATOM 6769 O O . ILE A 1 935 ? 41.123 19.006 -28.760 1.00 87.19 935 ILE A O 1
ATOM 6773 N N . ARG A 1 936 ? 41.979 17.042 -28.091 1.00 85.19 936 ARG A N 1
ATOM 6774 C CA . ARG A 1 936 ? 42.349 16.617 -29.440 1.00 85.19 936 ARG A CA 1
ATOM 6775 C C . ARG A 1 936 ? 41.134 15.990 -30.112 1.00 85.19 936 ARG A C 1
ATOM 6777 O O . ARG A 1 936 ? 40.697 14.934 -29.678 1.00 85.19 936 ARG A O 1
ATOM 6784 N N . ILE A 1 937 ? 40.637 16.599 -31.187 1.00 88.12 937 ILE A N 1
ATOM 6785 C CA . ILE A 1 937 ? 39.507 16.056 -31.962 1.00 88.12 937 ILE A CA 1
ATOM 6786 C C . ILE A 1 937 ? 39.984 15.018 -32.990 1.00 88.12 937 ILE A C 1
ATOM 6788 O O . ILE A 1 937 ? 39.373 13.963 -33.142 1.00 88.12 937 ILE A O 1
ATOM 6792 N N . PHE A 1 938 ? 41.115 15.285 -33.654 1.00 87.06 938 PHE A N 1
ATOM 6793 C CA . PHE A 1 938 ? 41.675 14.420 -34.695 1.00 87.06 938 PHE A CA 1
ATOM 6794 C C . PHE A 1 938 ? 43.164 14.115 -34.465 1.00 87.06 938 PHE A C 1
ATOM 6796 O O . PHE A 1 938 ? 43.889 14.931 -33.892 1.00 87.06 938 PHE A O 1
ATOM 6803 N N . SER A 1 939 ? 43.648 12.944 -34.898 1.00 79.25 939 SER A N 1
ATOM 6804 C CA . SER A 1 939 ? 45.070 12.566 -34.784 1.00 79.25 939 SER A CA 1
ATOM 6805 C C . SER A 1 939 ? 45.958 13.229 -35.839 1.00 79.25 939 SER A C 1
ATOM 6807 O O . SER A 1 939 ? 47.140 13.462 -35.579 1.00 79.25 939 SER A O 1
ATOM 6809 N N . GLN A 1 940 ? 45.400 13.560 -37.003 1.00 74.94 940 GLN A N 1
ATOM 6810 C CA . GLN A 1 940 ? 46.045 14.303 -38.080 1.00 74.94 940 GLN A CA 1
ATOM 6811 C C . GLN A 1 940 ? 45.359 15.651 -38.308 1.00 74.94 940 GLN A C 1
ATOM 6813 O O . GLN A 1 940 ? 44.141 15.781 -38.212 1.00 74.94 940 GLN A O 1
ATOM 6818 N N . ALA A 1 941 ? 46.175 16.640 -38.669 1.00 65.50 941 ALA A N 1
ATOM 6819 C CA . ALA A 1 941 ? 45.791 18.040 -38.797 1.00 65.50 941 ALA A CA 1
ATOM 6820 C C . ALA A 1 941 ? 44.737 18.329 -39.878 1.00 65.50 941 ALA A C 1
ATOM 6822 O O . ALA A 1 941 ? 43.964 19.271 -39.728 1.00 65.50 941 ALA A O 1
ATOM 6823 N N . THR A 1 942 ? 44.739 17.589 -40.990 1.00 73.12 942 THR A N 1
ATOM 6824 C CA . THR A 1 942 ? 43.953 17.950 -42.177 1.00 73.12 942 THR A CA 1
ATOM 6825 C C . THR A 1 942 ? 43.684 16.751 -43.088 1.00 73.12 942 THR A C 1
ATOM 6827 O O . THR A 1 942 ? 44.628 16.072 -43.499 1.00 73.12 942 THR A O 1
ATOM 6830 N N . ALA A 1 943 ? 42.425 16.564 -43.483 1.00 82.19 943 ALA A N 1
ATOM 6831 C CA . ALA A 1 943 ? 42.002 15.639 -44.535 1.00 82.19 943 ALA A CA 1
ATOM 6832 C C . ALA A 1 943 ? 41.284 16.414 -45.649 1.00 82.19 943 ALA A C 1
ATOM 6834 O O . ALA A 1 943 ? 40.783 17.518 -45.421 1.00 82.19 943 ALA A O 1
ATOM 6835 N N . ASN A 1 944 ? 41.283 15.878 -46.867 1.00 84.44 944 ASN A N 1
ATOM 6836 C CA . ASN A 1 944 ? 40.376 16.343 -47.915 1.00 84.44 944 ASN A CA 1
ATOM 6837 C C . ASN A 1 944 ? 38.942 15.931 -47.563 1.00 84.44 944 ASN A C 1
ATOM 6839 O O . ASN A 1 944 ? 38.745 15.005 -46.780 1.00 84.44 944 ASN A O 1
ATOM 6843 N N . ASP A 1 945 ? 37.946 16.579 -48.169 1.00 81.31 945 ASP A N 1
ATOM 6844 C CA . ASP A 1 945 ? 36.524 16.284 -47.916 1.00 81.31 945 ASP A CA 1
ATOM 6845 C C . ASP A 1 945 ? 36.146 14.823 -48.256 1.00 81.31 945 ASP A C 1
ATOM 6847 O O . ASP A 1 945 ? 35.172 14.301 -47.725 1.00 81.31 945 ASP A O 1
ATOM 6851 N N . ASP A 1 946 ? 36.943 14.151 -49.098 1.00 84.06 946 ASP A N 1
ATOM 6852 C CA . ASP A 1 946 ? 36.818 12.727 -49.441 1.00 84.06 946 ASP A CA 1
ATOM 6853 C C . ASP A 1 946 ? 37.562 11.785 -48.467 1.00 84.06 946 ASP A C 1
ATOM 6855 O O . ASP A 1 946 ? 37.627 10.580 -48.687 1.00 84.06 946 ASP A O 1
ATOM 6859 N N . GLY A 1 947 ? 38.179 12.310 -47.408 1.00 85.12 947 GLY A N 1
ATOM 6860 C CA . GLY A 1 947 ? 38.930 11.539 -46.416 1.00 85.12 947 GLY A CA 1
ATOM 686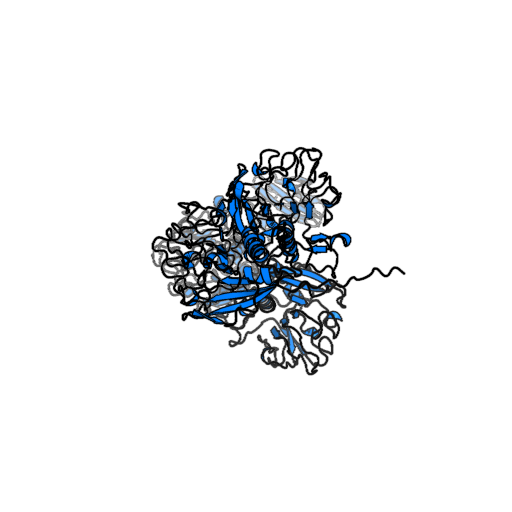1 C C . GLY A 1 947 ? 40.348 11.135 -46.819 1.00 85.12 947 GLY A C 1
ATOM 6862 O O . GLY A 1 947 ? 41.008 10.411 -46.071 1.00 85.12 947 GLY A O 1
ATOM 6863 N N . SER A 1 948 ? 40.855 11.608 -47.962 1.00 84.81 948 SER A N 1
ATOM 6864 C CA . SER A 1 948 ? 42.263 11.434 -48.338 1.00 84.81 948 SER A CA 1
ATOM 6865 C C . SER A 1 948 ? 43.201 12.412 -47.607 1.00 84.81 948 SER A C 1
ATOM 6867 O O . SER A 1 948 ? 42.801 13.501 -47.187 1.00 84.81 948 SER A O 1
ATOM 6869 N N . GLU A 1 949 ? 44.476 12.036 -47.451 1.00 83.25 949 GLU A N 1
ATOM 6870 C CA . GLU A 1 949 ? 45.488 12.874 -46.790 1.00 83.25 949 GLU A CA 1
ATOM 6871 C C . GLU A 1 949 ? 45.766 14.188 -47.555 1.00 83.25 949 GLU A C 1
ATOM 6873 O O . GLU A 1 949 ? 45.700 14.250 -48.785 1.00 83.25 949 GLU A O 1
ATOM 6878 N N . GLY A 1 950 ? 46.167 15.237 -46.825 1.00 76.62 950 GLY A N 1
ATOM 6879 C CA . GLY A 1 950 ? 46.705 16.473 -47.414 1.00 76.62 950 GLY A CA 1
ATOM 6880 C C . GLY A 1 950 ? 45.692 17.591 -47.672 1.00 76.62 950 GLY A C 1
ATOM 6881 O O . GLY A 1 950 ? 45.989 18.502 -48.446 1.00 76.62 950 GLY A O 1
ATOM 6882 N N . GLY A 1 951 ? 44.518 17.542 -47.038 1.00 77.06 951 GLY A N 1
ATOM 6883 C CA . GLY A 1 951 ? 43.545 18.631 -47.122 1.00 77.06 951 GLY A CA 1
ATOM 6884 C C . GLY A 1 951 ? 43.927 19.876 -46.326 1.00 77.06 951 GLY A C 1
ATOM 6885 O O . GLY A 1 951 ? 45.069 20.062 -45.915 1.00 77.06 951 GLY A O 1
ATOM 6886 N N . THR A 1 952 ? 42.957 20.766 -46.114 1.00 70.44 952 THR A N 1
ATOM 6887 C CA . THR A 1 952 ? 43.192 22.070 -45.454 1.00 70.44 952 THR A CA 1
ATOM 6888 C C . THR A 1 952 ? 42.250 22.357 -44.288 1.00 70.44 952 THR A C 1
ATOM 6890 O O . THR A 1 952 ? 42.359 23.415 -43.671 1.00 70.44 952 THR A O 1
ATOM 6893 N N . LYS A 1 953 ? 41.330 21.435 -43.979 1.00 71.94 953 LYS A N 1
ATOM 6894 C CA . LYS A 1 953 ? 40.257 21.641 -43.005 1.00 71.94 953 LYS A CA 1
ATOM 6895 C C . LYS A 1 953 ? 40.090 20.403 -42.130 1.00 71.94 953 LYS A C 1
ATOM 6897 O O . LYS A 1 953 ? 40.153 19.282 -42.620 1.00 71.94 953 LYS A O 1
ATOM 6902 N N . ALA A 1 954 ? 39.885 20.625 -40.840 1.00 80.38 954 ALA A N 1
ATOM 6903 C CA . ALA A 1 954 ? 39.480 19.593 -39.886 1.00 80.38 954 ALA A CA 1
ATOM 6904 C C . ALA A 1 954 ? 38.337 20.107 -39.004 1.00 80.38 954 ALA A C 1
ATOM 6906 O O . ALA A 1 954 ? 37.411 19.360 -38.701 1.00 80.38 954 ALA A O 1
ATOM 6907 N N . ILE A 1 955 ? 38.373 21.398 -38.656 1.00 87.56 955 ILE A N 1
ATOM 6908 C CA . ILE A 1 955 ? 37.315 22.084 -37.915 1.00 87.56 955 ILE A CA 1
ATOM 6909 C C . ILE A 1 955 ? 36.926 23.369 -38.652 1.00 87.56 955 ILE A C 1
ATOM 6911 O O . ILE A 1 955 ? 37.794 24.215 -38.872 1.00 87.56 955 ILE A O 1
ATOM 6915 N N . ASP A 1 956 ? 35.646 23.523 -38.999 1.00 86.56 956 ASP A N 1
ATOM 6916 C CA . ASP A 1 956 ? 35.088 24.707 -39.672 1.00 86.56 956 ASP A CA 1
ATOM 6917 C C . ASP A 1 956 ? 34.408 25.660 -38.672 1.00 86.56 956 ASP A C 1
ATOM 6919 O O . ASP A 1 956 ? 33.302 25.416 -38.186 1.00 86.56 956 ASP A O 1
ATOM 6923 N N . VAL A 1 957 ? 35.054 26.787 -38.393 1.00 88.12 957 VAL A N 1
ATOM 6924 C CA . VAL A 1 957 ? 34.644 27.779 -37.389 1.00 88.12 957 VAL A CA 1
ATOM 6925 C C . VAL A 1 957 ? 33.819 28.868 -38.049 1.00 88.12 957 VAL A C 1
ATOM 6927 O O . VAL A 1 957 ? 34.362 29.641 -38.837 1.00 88.12 957 VAL A O 1
ATOM 6930 N N . LEU A 1 958 ? 32.538 28.992 -37.712 1.00 90.00 958 LEU A N 1
ATOM 6931 C CA . LEU A 1 958 ? 31.729 30.122 -38.175 1.00 90.00 958 LEU A CA 1
ATOM 6932 C C . LEU A 1 958 ? 31.841 31.274 -37.176 1.00 90.00 958 LEU A C 1
ATOM 6934 O O . LEU A 1 958 ? 31.457 31.122 -36.024 1.00 90.00 958 LEU A O 1
ATOM 6938 N N . ASN A 1 959 ? 32.355 32.420 -37.609 1.00 90.75 959 ASN A N 1
ATOM 6939 C CA . ASN A 1 959 ? 32.440 33.651 -36.824 1.00 90.75 959 ASN A CA 1
ATOM 6940 C C . ASN A 1 959 ? 31.379 34.655 -37.281 1.00 90.75 959 ASN A C 1
ATOM 6942 O O . ASN A 1 959 ? 31.079 34.728 -38.469 1.00 90.75 959 ASN A O 1
ATOM 6946 N N . GLY A 1 960 ? 30.914 35.499 -36.361 1.00 88.31 960 GLY A N 1
ATOM 6947 C CA . GLY A 1 960 ? 30.035 36.633 -36.660 1.00 88.31 960 GLY A CA 1
ATOM 6948 C C . GLY A 1 960 ? 28.564 36.262 -36.818 1.00 88.31 960 GLY A C 1
ATOM 6949 O O . GLY A 1 960 ? 27.866 36.948 -37.548 1.00 88.31 960 GLY A O 1
ATOM 6950 N N . ILE A 1 961 ? 28.117 35.183 -36.168 1.00 90.00 961 ILE A N 1
ATOM 6951 C CA . ILE A 1 961 ? 26.706 34.784 -36.130 1.00 90.00 961 ILE A CA 1
ATOM 6952 C C . ILE A 1 961 ? 26.097 35.150 -34.777 1.00 90.00 961 ILE A C 1
ATOM 6954 O O . ILE A 1 961 ? 26.655 34.798 -33.738 1.00 90.00 961 ILE A O 1
ATOM 6958 N N . ASP A 1 962 ? 24.980 35.871 -34.782 1.00 88.56 962 ASP A N 1
ATOM 6959 C CA . ASP A 1 962 ? 24.336 36.336 -33.550 1.00 88.56 962 ASP A CA 1
ATOM 6960 C C . ASP A 1 962 ? 23.459 35.253 -32.906 1.00 88.56 962 ASP A C 1
ATOM 6962 O O . ASP A 1 962 ? 22.778 34.491 -33.591 1.00 88.56 962 ASP A O 1
ATOM 6966 N N . PHE A 1 963 ? 23.426 35.220 -31.572 1.00 91.50 963 PHE A N 1
ATOM 6967 C CA . PHE A 1 963 ? 22.523 34.364 -30.801 1.00 91.50 963 PHE A CA 1
ATOM 6968 C C . PHE A 1 963 ? 21.705 35.192 -29.817 1.00 91.50 963 PHE A C 1
ATOM 6970 O O . PHE A 1 963 ? 22.251 36.040 -29.109 1.00 91.50 963 PHE A O 1
ATOM 6977 N N . SER A 1 964 ? 20.406 34.909 -29.694 1.00 91.88 964 SER A N 1
ATOM 6978 C CA . SER A 1 964 ? 19.566 35.581 -28.686 1.00 91.88 964 SER A CA 1
ATOM 6979 C C . SER A 1 964 ? 19.799 35.099 -27.250 1.00 91.88 964 SER A C 1
ATOM 6981 O O . SER A 1 964 ? 19.319 35.738 -26.313 1.00 91.88 964 SER A O 1
ATOM 6983 N N . SER A 1 965 ? 20.519 33.988 -27.057 1.00 88.44 965 SER A N 1
ATOM 6984 C CA . SER A 1 965 ? 20.717 33.349 -25.753 1.00 88.44 965 SER A CA 1
ATOM 6985 C C . SER A 1 965 ? 22.202 33.165 -25.424 1.00 88.44 965 SER A C 1
ATOM 6987 O O . SER A 1 965 ? 22.925 32.558 -26.212 1.00 88.44 965 SER A O 1
ATOM 6989 N N . PRO A 1 966 ? 22.675 33.581 -24.232 1.00 86.31 966 PRO A N 1
ATOM 6990 C CA . PRO A 1 966 ? 24.028 33.266 -23.769 1.00 86.31 966 PRO A CA 1
ATOM 6991 C C . PRO A 1 966 ? 24.293 31.762 -23.623 1.00 86.31 966 PRO A C 1
ATOM 6993 O O . PRO A 1 966 ? 25.439 31.340 -23.730 1.00 86.31 966 PRO A O 1
ATOM 6996 N N . ALA A 1 967 ? 23.250 30.948 -23.404 1.00 86.94 967 ALA A N 1
ATOM 6997 C CA . ALA A 1 967 ? 23.376 29.490 -23.337 1.00 86.94 967 ALA A CA 1
ATOM 6998 C C . ALA A 1 967 ? 23.761 28.864 -24.691 1.00 86.94 967 ALA A C 1
ATOM 7000 O O . ALA A 1 967 ? 24.252 27.743 -24.712 1.00 86.94 967 ALA A O 1
ATOM 7001 N N . ALA A 1 968 ? 23.575 29.604 -25.792 1.00 88.88 968 ALA A N 1
ATOM 7002 C CA . ALA A 1 968 ? 23.962 29.213 -27.145 1.00 88.88 968 ALA A CA 1
ATOM 7003 C C . ALA A 1 968 ? 25.416 29.567 -27.507 1.00 88.88 968 ALA A C 1
ATOM 7005 O O . ALA A 1 968 ? 25.863 29.277 -28.620 1.00 88.88 968 ALA A O 1
ATOM 7006 N N . ALA A 1 969 ? 26.159 30.203 -26.594 1.00 88.94 969 ALA A N 1
ATOM 7007 C CA . ALA A 1 969 ? 27.548 30.579 -26.826 1.00 88.94 969 ALA A CA 1
ATOM 7008 C C . ALA A 1 969 ? 28.440 29.355 -27.094 1.00 88.94 969 ALA A C 1
ATOM 7010 O O . ALA A 1 969 ? 28.158 28.237 -26.660 1.00 88.94 969 ALA A O 1
ATOM 7011 N N . THR A 1 970 ? 29.553 29.583 -27.793 1.00 90.94 970 THR A N 1
ATOM 7012 C CA . THR A 1 970 ? 30.557 28.545 -28.050 1.00 90.94 970 THR A CA 1
ATOM 7013 C C . THR A 1 970 ? 31.113 28.024 -26.724 1.00 90.94 970 THR A C 1
ATOM 7015 O O . THR A 1 970 ? 31.718 28.784 -25.964 1.00 90.94 970 THR A O 1
ATOM 7018 N N . ILE A 1 971 ? 30.945 26.728 -26.449 1.00 93.00 971 ILE A N 1
ATOM 7019 C CA . ILE A 1 971 ? 31.392 26.123 -25.182 1.00 93.00 971 ILE A CA 1
ATOM 7020 C C . ILE A 1 971 ? 32.843 25.632 -25.229 1.00 93.00 971 ILE A C 1
ATOM 7022 O O . ILE A 1 971 ? 33.466 25.463 -24.178 1.00 93.00 971 ILE A O 1
ATOM 7026 N N . ALA A 1 972 ? 33.401 25.463 -26.428 1.00 90.75 972 ALA A N 1
ATOM 7027 C CA . ALA A 1 972 ? 34.801 25.126 -26.637 1.00 90.75 972 ALA A CA 1
ATOM 7028 C C . ALA A 1 972 ? 35.366 25.906 -27.829 1.00 90.75 972 ALA A C 1
ATOM 7030 O O . ALA A 1 972 ? 34.778 25.928 -28.908 1.00 90.75 972 ALA A O 1
ATOM 7031 N N . THR A 1 973 ? 36.477 26.598 -27.604 1.00 87.12 973 THR A N 1
ATOM 7032 C CA . THR A 1 973 ? 37.005 27.629 -28.496 1.00 87.12 973 THR A CA 1
ATOM 7033 C C . THR A 1 973 ? 38.233 27.154 -29.259 1.00 87.12 973 THR A C 1
ATOM 7035 O O . THR A 1 973 ? 38.825 26.118 -28.965 1.00 87.12 973 THR A O 1
ATOM 7038 N N . VAL A 1 974 ? 38.641 27.954 -30.231 1.00 86.69 974 VAL A N 1
ATOM 7039 C CA . VAL A 1 974 ? 39.841 27.769 -31.047 1.00 86.69 974 VAL A CA 1
ATOM 7040 C C . VAL A 1 974 ? 40.494 29.138 -31.277 1.00 86.69 974 VAL A C 1
ATOM 7042 O O . VAL A 1 974 ? 39.806 30.154 -31.141 1.00 86.69 974 VAL A O 1
ATOM 7045 N N . PRO A 1 975 ? 41.793 29.219 -31.618 1.00 83.81 975 PRO A N 1
ATOM 7046 C CA . PRO A 1 975 ? 42.490 30.503 -31.785 1.00 83.81 975 PRO A CA 1
ATOM 7047 C C . PRO A 1 975 ? 41.831 31.472 -32.779 1.00 83.81 975 PRO A C 1
ATOM 7049 O O . PRO A 1 975 ? 42.002 32.686 -32.681 1.00 83.81 975 PRO A O 1
ATOM 7052 N N . GLU A 1 976 ? 41.085 30.940 -33.741 1.00 85.38 976 GLU A N 1
ATOM 7053 C CA . GLU A 1 976 ? 40.387 31.671 -34.792 1.00 85.38 976 GLU A CA 1
ATOM 7054 C C . GLU A 1 976 ? 39.019 32.225 -34.358 1.00 85.38 976 GLU A C 1
ATOM 7056 O O . GLU A 1 976 ? 38.410 32.987 -35.114 1.00 85.38 976 GLU A O 1
ATOM 7061 N N . VAL A 1 977 ? 38.521 31.870 -33.168 1.00 87.44 977 VAL A N 1
ATOM 7062 C CA . VAL A 1 977 ? 37.313 32.470 -32.586 1.00 87.44 977 VAL A CA 1
ATOM 7063 C C . VAL A 1 977 ? 37.685 33.804 -31.957 1.00 87.44 977 VAL A C 1
ATOM 7065 O O . VAL A 1 977 ? 38.405 33.881 -30.964 1.00 87.44 977 VAL A O 1
ATOM 7068 N N . THR A 1 978 ? 37.156 34.877 -32.536 1.00 81.12 978 THR A N 1
ATOM 7069 C CA . THR A 1 978 ? 37.398 36.246 -32.045 1.00 81.12 978 THR A CA 1
ATOM 7070 C C . THR A 1 978 ? 36.378 36.692 -31.000 1.00 81.12 978 THR A C 1
ATOM 7072 O O . THR A 1 978 ? 36.697 37.518 -30.146 1.00 81.12 978 THR A O 1
ATOM 7075 N N . ASN A 1 979 ? 35.171 36.120 -31.036 1.00 89.12 979 ASN A N 1
ATOM 7076 C CA . ASN A 1 979 ? 34.129 36.321 -30.039 1.00 89.12 979 ASN A CA 1
ATOM 7077 C C . ASN A 1 979 ? 33.304 35.036 -29.860 1.00 89.12 979 ASN A C 1
ATOM 7079 O O . ASN A 1 979 ? 32.514 34.673 -30.729 1.00 89.12 979 ASN A O 1
ATOM 7083 N N . ALA A 1 980 ? 33.457 34.369 -28.713 1.00 88.44 980 ALA A N 1
ATOM 7084 C CA . ALA A 1 980 ? 32.767 33.112 -28.412 1.00 88.44 980 ALA A CA 1
ATOM 7085 C C . ALA A 1 980 ? 31.238 33.259 -28.295 1.00 88.44 980 ALA A C 1
ATOM 7087 O O . ALA A 1 980 ? 30.514 32.281 -28.478 1.00 88.44 980 ALA A O 1
ATOM 7088 N N . SER A 1 981 ? 30.732 34.468 -28.021 1.00 89.88 981 SER A N 1
ATOM 7089 C CA . SER A 1 981 ? 29.287 34.724 -27.975 1.00 89.88 981 SER A CA 1
ATOM 7090 C C . SER A 1 981 ? 28.654 34.858 -29.358 1.00 89.88 981 SER A C 1
ATOM 7092 O O . SER A 1 981 ? 27.439 34.982 -29.438 1.00 89.88 981 SER A O 1
ATOM 7094 N N . SER A 1 982 ? 29.458 34.910 -30.423 1.00 90.69 982 SER A N 1
ATOM 7095 C CA . SER A 1 982 ? 28.991 35.072 -31.800 1.00 90.69 982 SER A CA 1
ATOM 7096 C C . SER A 1 982 ? 29.753 34.152 -32.760 1.00 90.69 982 SER A C 1
ATOM 7098 O O . SER A 1 982 ? 30.190 34.571 -33.836 1.00 90.69 982 SER A O 1
ATOM 7100 N N . ALA A 1 983 ? 30.006 32.916 -32.327 1.00 91.00 983 ALA A N 1
ATOM 7101 C CA . ALA A 1 983 ? 30.681 31.898 -33.119 1.00 91.00 983 ALA A CA 1
ATOM 7102 C C . ALA A 1 983 ? 30.000 30.528 -32.974 1.00 91.00 983 ALA A C 1
ATOM 7104 O O . ALA A 1 983 ? 29.345 30.260 -31.961 1.00 91.00 983 ALA A O 1
ATOM 7105 N N . MET A 1 984 ? 30.175 29.665 -33.980 1.00 90.88 984 MET A N 1
ATOM 7106 C CA . MET A 1 984 ? 29.838 28.242 -33.918 1.00 90.88 984 MET A CA 1
ATOM 7107 C C . MET A 1 984 ? 31.087 27.377 -34.069 1.00 90.88 984 MET A C 1
ATOM 7109 O O . MET A 1 984 ? 31.783 27.463 -35.087 1.00 90.88 984 MET A O 1
ATOM 7113 N N . VAL A 1 985 ? 31.329 26.539 -33.058 1.00 90.94 985 VAL A N 1
ATOM 7114 C CA . VAL A 1 985 ? 32.366 25.493 -33.045 1.00 90.94 985 VAL A CA 1
ATOM 7115 C C . VAL A 1 985 ? 31.805 24.217 -32.418 1.00 90.94 985 VAL A C 1
ATOM 7117 O O . VAL A 1 985 ? 31.632 23.198 -33.080 1.00 90.94 985 VAL A O 1
ATOM 7120 N N . ILE A 1 986 ? 31.506 24.297 -31.123 1.00 94.50 986 ILE A N 1
ATOM 7121 C CA . ILE A 1 986 ? 30.713 23.330 -30.373 1.00 94.50 986 ILE A CA 1
ATOM 7122 C C . ILE A 1 986 ? 29.730 24.176 -29.581 1.00 94.50 986 ILE A C 1
ATOM 7124 O O . ILE A 1 986 ? 30.144 24.978 -28.736 1.00 94.50 986 ILE A O 1
ATOM 7128 N N . ASN A 1 987 ? 28.445 24.035 -29.883 1.00 94.69 987 ASN A N 1
ATOM 7129 C CA . ASN A 1 987 ? 27.392 24.838 -29.274 1.00 94.69 987 ASN A CA 1
ATOM 7130 C C . ASN A 1 987 ? 26.210 23.939 -28.925 1.00 94.69 987 ASN A C 1
ATOM 7132 O O . ASN A 1 987 ? 25.797 23.111 -29.737 1.00 94.69 987 ASN A O 1
ATOM 7136 N N . TYR A 1 988 ? 25.634 24.150 -27.745 1.00 95.75 988 TYR A N 1
ATOM 7137 C CA . TYR A 1 988 ? 24.300 23.663 -27.411 1.00 95.75 988 TYR A CA 1
ATOM 7138 C C . TYR A 1 988 ? 23.308 24.798 -27.641 1.00 95.75 988 TYR A C 1
ATOM 7140 O O . TYR A 1 988 ? 23.517 25.897 -27.145 1.00 95.75 988 TYR A O 1
ATOM 7148 N N . LEU A 1 989 ? 22.254 24.558 -28.411 1.00 94.75 989 LEU A N 1
ATOM 7149 C CA . LEU A 1 989 ? 21.300 25.568 -28.851 1.00 94.75 989 LEU A CA 1
ATOM 7150 C C . LEU A 1 989 ? 19.910 25.190 -28.315 1.00 94.75 989 LEU A C 1
ATOM 7152 O O . LEU A 1 989 ? 19.224 24.373 -28.930 1.00 94.75 989 LEU A O 1
ATOM 7156 N N . PRO A 1 990 ? 19.485 25.736 -27.161 1.00 95.44 990 PRO A N 1
ATOM 7157 C CA . PRO A 1 990 ? 18.170 25.431 -26.605 1.00 95.44 990 PRO A CA 1
ATOM 7158 C C . PRO A 1 990 ? 17.026 25.870 -27.529 1.00 95.44 990 PRO A C 1
ATOM 7160 O O . PRO A 1 990 ? 17.157 26.872 -28.243 1.00 95.44 990 PRO A O 1
ATOM 7163 N N . THR A 1 991 ? 15.880 25.191 -27.452 1.00 94.56 991 THR A N 1
ATOM 7164 C CA . THR A 1 991 ? 14.631 25.612 -28.107 1.00 94.56 991 THR A CA 1
ATOM 7165 C C . THR A 1 991 ? 14.346 27.094 -27.849 1.00 94.56 991 THR A C 1
ATOM 7167 O O . THR A 1 991 ? 14.513 27.593 -26.735 1.00 94.56 991 THR A O 1
ATOM 7170 N N . GLY A 1 992 ? 13.898 27.813 -28.877 1.00 94.38 992 GLY A N 1
ATOM 7171 C CA . GLY A 1 992 ? 13.631 29.250 -28.810 1.00 94.38 992 GLY A CA 1
ATOM 7172 C C . GLY A 1 992 ? 14.866 30.133 -29.014 1.00 94.38 992 GLY A C 1
ATOM 7173 O O . GLY A 1 992 ? 14.735 31.358 -29.045 1.00 94.38 992 GLY A O 1
ATOM 7174 N N . THR A 1 993 ? 16.058 29.553 -29.189 1.00 94.62 993 THR A N 1
ATOM 7175 C CA . THR A 1 993 ? 17.251 30.314 -29.582 1.00 94.62 993 THR A CA 1
ATOM 7176 C C . THR A 1 993 ? 17.067 30.862 -30.996 1.00 94.62 993 THR A C 1
ATOM 7178 O O . THR A 1 993 ? 16.854 30.105 -31.941 1.00 94.62 993 THR A O 1
ATOM 7181 N N . GLN A 1 994 ? 17.173 32.183 -31.137 1.00 93.62 994 GLN A N 1
ATOM 7182 C CA . GLN A 1 994 ? 17.287 32.853 -32.428 1.00 93.62 994 GLN A CA 1
ATOM 7183 C C . GLN A 1 994 ? 18.742 32.761 -32.886 1.00 93.62 994 GLN A C 1
ATOM 7185 O O . GLN A 1 994 ? 19.645 33.096 -32.111 1.00 93.62 994 GLN A O 1
ATOM 7190 N N . ILE A 1 995 ? 18.951 32.328 -34.125 1.00 91.06 995 ILE A N 1
ATOM 7191 C CA . ILE A 1 995 ? 20.258 32.190 -34.762 1.00 91.06 995 ILE A CA 1
ATOM 7192 C C . ILE A 1 995 ? 20.328 33.166 -35.939 1.00 91.06 995 ILE A C 1
ATOM 7194 O O . ILE A 1 995 ? 19.554 33.072 -36.889 1.00 91.06 995 ILE A O 1
ATOM 7198 N N . GLY A 1 996 ? 21.277 34.095 -35.892 1.00 87.75 996 GLY A N 1
ATOM 7199 C CA . GLY A 1 996 ? 21.399 35.187 -36.848 1.00 87.75 996 GLY A CA 1
ATOM 7200 C C . GLY A 1 996 ? 20.443 36.351 -36.568 1.00 87.75 996 GLY A C 1
ATOM 7201 O O . GLY A 1 996 ? 19.790 36.453 -35.525 1.00 87.75 996 GLY A O 1
ATOM 7202 N N . THR A 1 997 ? 20.359 37.275 -37.523 1.00 84.25 997 THR A N 1
ATOM 7203 C CA . THR A 1 997 ? 19.716 38.585 -37.322 1.00 84.25 997 THR A CA 1
ATOM 7204 C C . THR A 1 997 ? 18.205 38.608 -37.573 1.00 84.25 997 THR A C 1
ATOM 7206 O O . THR A 1 997 ? 17.523 39.529 -37.113 1.00 84.25 997 THR A O 1
ATOM 7209 N N . ALA A 1 998 ? 17.641 37.614 -38.267 1.00 87.81 998 ALA A N 1
ATOM 7210 C CA . ALA A 1 998 ? 16.208 37.571 -38.550 1.00 87.81 998 ALA A CA 1
ATOM 7211 C C . ALA A 1 998 ? 15.412 36.950 -37.392 1.00 87.81 998 ALA A C 1
ATOM 7213 O O . ALA A 1 998 ? 15.679 35.838 -36.950 1.00 87.81 998 ALA A O 1
ATOM 7214 N N . ALA A 1 999 ? 14.353 37.640 -36.956 1.00 87.94 999 ALA A N 1
ATOM 7215 C CA . ALA A 1 999 ? 13.501 37.203 -35.843 1.00 87.94 999 ALA A CA 1
ATOM 7216 C C . ALA A 1 999 ? 12.715 35.901 -36.109 1.00 87.94 999 ALA A C 1
ATOM 7218 O O . ALA A 1 999 ? 12.072 35.381 -35.203 1.00 87.94 999 ALA A O 1
ATOM 7219 N N . THR A 1 1000 ? 12.716 35.399 -37.347 1.00 87.50 1000 THR A N 1
ATOM 7220 C CA . THR A 1 1000 ? 12.075 34.134 -37.738 1.00 87.50 1000 THR A CA 1
ATOM 7221 C C . THR A 1 1000 ? 13.013 32.936 -37.689 1.00 87.50 1000 THR A C 1
ATOM 7223 O O . THR A 1 1000 ? 12.538 31.809 -37.800 1.00 87.50 1000 THR A O 1
ATOM 7226 N N . ASP A 1 1001 ? 14.318 33.157 -37.537 1.00 89.88 1001 ASP A N 1
ATOM 7227 C CA . ASP A 1 1001 ? 15.325 32.095 -37.534 1.00 89.88 1001 ASP A CA 1
ATOM 7228 C C . ASP A 1 1001 ? 15.486 31.562 -36.110 1.00 89.88 1001 ASP A C 1
ATOM 7230 O O . ASP A 1 1001 ? 16.530 31.681 -35.472 1.00 89.88 1001 ASP A O 1
ATOM 7234 N N . VAL A 1 1002 ? 14.378 31.048 -35.580 1.00 92.19 1002 VAL A N 1
ATOM 7235 C CA . VAL A 1 1002 ? 14.244 30.569 -34.206 1.00 92.19 1002 VAL A CA 1
ATOM 7236 C C . VAL A 1 1002 ? 14.119 29.057 -34.230 1.00 92.19 1002 VAL A C 1
ATOM 7238 O O . VAL A 1 1002 ? 13.266 28.510 -34.927 1.00 92.19 1002 VAL A O 1
ATOM 7241 N N . LEU A 1 1003 ? 14.953 28.393 -33.439 1.00 92.12 1003 LEU A N 1
ATOM 7242 C CA . LEU A 1 1003 ? 14.885 26.952 -33.254 1.00 92.12 1003 LEU A CA 1
ATOM 7243 C C . LEU A 1 1003 ? 13.560 26.542 -32.605 1.00 92.12 1003 LEU A C 1
ATOM 7245 O O . LEU A 1 1003 ? 13.233 26.994 -31.505 1.00 92.12 1003 LEU A O 1
ATOM 7249 N N . ALA A 1 1004 ? 12.834 25.634 -33.253 1.00 90.56 1004 ALA A N 1
ATOM 7250 C CA . ALA A 1 1004 ? 11.635 25.012 -32.688 1.00 90.56 1004 ALA A CA 1
ATOM 7251 C C . ALA A 1 1004 ? 11.956 23.907 -31.661 1.00 90.56 1004 ALA A C 1
ATOM 7253 O O . ALA A 1 1004 ? 11.082 23.491 -30.904 1.00 90.56 1004 ALA A O 1
ATOM 7254 N N . VAL A 1 1005 ? 13.212 23.459 -31.615 1.00 95.12 1005 VAL A N 1
ATOM 7255 C CA . VAL A 1 1005 ? 13.694 22.300 -30.852 1.00 95.12 1005 VAL A CA 1
ATOM 7256 C C . VAL A 1 1005 ? 15.097 22.548 -30.299 1.00 95.12 1005 VAL A C 1
ATOM 7258 O O . VAL A 1 1005 ? 15.795 23.455 -30.752 1.00 95.12 1005 VAL A O 1
ATOM 7261 N N . ASN A 1 1006 ? 15.540 21.724 -29.347 1.00 96.50 1006 ASN A N 1
ATOM 7262 C CA . ASN A 1 1006 ? 16.932 21.739 -28.907 1.00 96.50 1006 ASN A CA 1
ATOM 7263 C C . ASN A 1 1006 ? 17.828 21.211 -30.034 1.00 96.50 1006 ASN A C 1
ATOM 7265 O O . ASN A 1 1006 ? 17.496 20.222 -30.691 1.00 96.50 1006 ASN A O 1
ATOM 7269 N N . ALA A 1 1007 ? 18.983 21.837 -30.230 1.00 96.19 1007 ALA A N 1
ATOM 7270 C CA . ALA A 1 1007 ? 19.958 21.410 -31.221 1.00 96.19 1007 ALA A CA 1
ATOM 7271 C C . ALA A 1 1007 ? 21.387 21.457 -30.675 1.00 96.19 1007 ALA A C 1
ATOM 7273 O O . ALA A 1 1007 ? 21.694 22.183 -29.729 1.00 96.19 1007 ALA A O 1
ATOM 7274 N N . VAL A 1 1008 ? 22.286 20.704 -31.301 1.00 96.88 1008 VAL A N 1
ATOM 7275 C CA . VAL A 1 1008 ? 23.735 20.836 -31.102 1.00 96.88 1008 VAL A CA 1
ATOM 7276 C C . VAL A 1 1008 ? 24.378 21.135 -32.446 1.00 96.88 1008 VAL A C 1
ATOM 7278 O O . VAL A 1 1008 ? 24.082 20.476 -33.439 1.00 96.88 1008 VAL A O 1
ATOM 7281 N N . ALA A 1 1009 ? 25.261 22.128 -32.486 1.00 94.69 1009 ALA A N 1
ATOM 7282 C CA . ALA A 1 1009 ? 26.071 22.417 -33.662 1.00 94.69 1009 ALA A CA 1
ATOM 7283 C C . ALA A 1 1009 ? 27.506 21.943 -33.427 1.00 94.69 1009 ALA A C 1
ATOM 7285 O O . ALA A 1 1009 ? 28.122 22.301 -32.418 1.00 94.69 1009 ALA A O 1
ATOM 7286 N N . LEU A 1 1010 ? 28.019 21.152 -34.367 1.00 94.31 1010 LEU A N 1
ATOM 7287 C CA . LEU A 1 1010 ? 29.397 20.677 -34.417 1.00 94.31 1010 LEU A CA 1
ATOM 7288 C C . LEU A 1 1010 ? 30.066 21.160 -35.711 1.00 94.31 1010 LEU A C 1
ATOM 7290 O O . LEU A 1 1010 ? 29.430 21.343 -36.752 1.00 94.31 1010 LEU A O 1
ATOM 7294 N N . SER A 1 1011 ? 31.373 21.374 -35.624 1.00 90.88 1011 SER A N 1
ATOM 7295 C CA . SER A 1 1011 ? 32.207 21.901 -36.708 1.00 90.88 1011 SER A CA 1
ATOM 7296 C C . SER A 1 1011 ? 33.169 20.870 -37.292 1.00 90.88 1011 SER A C 1
ATOM 7298 O O . SER A 1 1011 ? 34.186 21.246 -37.870 1.00 90.88 1011 SER A O 1
ATOM 7300 N N . PHE A 1 1012 ? 32.923 19.580 -37.100 1.00 91.12 1012 PHE A N 1
ATOM 7301 C CA . PHE A 1 1012 ? 33.883 18.526 -37.415 1.00 91.12 1012 PHE A CA 1
ATOM 7302 C C . PHE A 1 1012 ? 33.790 18.133 -38.892 1.00 91.12 1012 PHE A C 1
ATOM 7304 O O . PHE A 1 1012 ? 32.745 17.695 -39.359 1.00 91.12 1012 PHE A O 1
ATOM 7311 N N . SER A 1 1013 ? 34.882 18.262 -39.646 1.00 89.25 1013 SER A N 1
ATOM 7312 C CA . SER A 1 1013 ? 34.890 17.894 -41.069 1.00 89.25 1013 SER A CA 1
ATOM 7313 C C . SER A 1 1013 ? 34.604 16.399 -41.258 1.00 89.25 1013 SER A C 1
ATOM 7315 O O . SER A 1 1013 ? 35.193 15.558 -40.566 1.00 89.25 1013 SER A O 1
ATOM 7317 N N . TYR A 1 1014 ? 33.737 16.047 -42.216 1.00 88.88 1014 TYR A N 1
ATOM 7318 C CA . TYR A 1 1014 ? 33.435 14.644 -42.499 1.00 88.88 1014 TYR A CA 1
ATOM 7319 C C . TYR A 1 1014 ? 34.664 13.907 -43.018 1.00 88.88 1014 TYR A C 1
ATOM 7321 O O . TYR A 1 1014 ? 34.985 12.839 -42.507 1.00 88.88 1014 TYR A O 1
ATOM 7329 N N . GLY A 1 1015 ? 35.404 14.510 -43.953 1.00 87.50 1015 GLY A N 1
ATOM 7330 C CA . GLY A 1 1015 ? 36.644 13.946 -44.485 1.00 87.50 1015 GLY A CA 1
ATOM 7331 C C . GLY A 1 1015 ? 37.648 13.587 -43.384 1.00 87.50 1015 GLY A C 1
ATOM 7332 O O . GLY A 1 1015 ? 38.211 12.494 -43.362 1.00 87.50 1015 GLY A O 1
ATOM 7333 N N . ALA A 1 1016 ? 37.812 14.464 -42.389 1.00 88.62 1016 ALA A N 1
ATOM 7334 C CA . ALA A 1 1016 ? 38.657 14.176 -41.229 1.00 88.62 1016 ALA A CA 1
ATOM 7335 C C . ALA A 1 1016 ? 38.085 13.061 -40.335 1.00 88.62 1016 ALA A C 1
ATOM 7337 O O . ALA A 1 1016 ? 38.860 12.300 -39.757 1.00 88.62 1016 ALA A O 1
ATOM 7338 N N . THR A 1 1017 ? 36.760 12.948 -40.240 1.00 90.31 1017 THR A N 1
ATOM 7339 C CA . THR A 1 1017 ? 36.057 11.924 -39.450 1.00 90.31 1017 THR A CA 1
ATOM 7340 C C . THR A 1 1017 ? 36.223 10.524 -40.039 1.00 90.31 1017 THR A C 1
ATOM 7342 O O . THR A 1 1017 ? 36.434 9.576 -39.290 1.00 90.31 1017 THR A O 1
ATOM 7345 N N . ILE A 1 1018 ? 36.194 10.393 -41.366 1.00 89.06 1018 ILE A N 1
ATOM 7346 C CA . ILE A 1 1018 ? 36.278 9.102 -42.071 1.00 89.06 1018 ILE A CA 1
ATOM 7347 C C . ILE A 1 1018 ? 37.701 8.668 -42.437 1.00 89.06 1018 ILE A C 1
ATOM 7349 O O . ILE A 1 1018 ? 37.898 7.533 -42.867 1.00 89.06 1018 ILE A O 1
ATOM 7353 N N . MET A 1 1019 ? 38.693 9.556 -42.324 1.00 87.88 1019 MET A N 1
ATOM 7354 C CA . MET A 1 1019 ? 40.062 9.272 -42.763 1.00 87.88 1019 MET A CA 1
ATOM 7355 C C . MET A 1 1019 ? 40.659 8.068 -42.019 1.00 87.88 1019 MET A C 1
ATOM 7357 O O . MET A 1 1019 ? 40.690 8.032 -40.785 1.00 87.88 1019 MET A O 1
ATOM 7361 N N . GLY A 1 1020 ? 41.204 7.121 -42.788 1.00 85.88 1020 GLY A N 1
ATOM 7362 C CA . GLY A 1 1020 ? 41.808 5.898 -42.263 1.00 85.88 1020 GLY A CA 1
ATOM 7363 C C . GLY A 1 1020 ? 40.783 4.964 -41.626 1.00 85.88 1020 GLY A C 1
ATOM 7364 O O . GLY A 1 1020 ? 41.058 4.447 -40.549 1.00 85.88 1020 GLY A O 1
ATOM 7365 N N . ASP A 1 1021 ? 39.601 4.818 -42.227 1.00 85.19 1021 ASP A N 1
ATOM 7366 C CA . ASP A 1 1021 ? 38.461 4.072 -41.666 1.00 85.19 1021 ASP A CA 1
ATOM 7367 C C . ASP A 1 1021 ? 38.101 4.530 -40.237 1.00 85.19 1021 ASP A C 1
ATOM 7369 O O . ASP A 1 1021 ? 37.933 3.742 -39.302 1.00 85.19 1021 ASP A O 1
ATOM 7373 N N . GLY A 1 1022 ? 38.083 5.850 -40.032 1.00 86.50 1022 GLY A N 1
ATOM 7374 C CA . GLY A 1 1022 ? 37.820 6.446 -38.723 1.00 86.50 1022 GLY A CA 1
ATOM 7375 C C . GLY A 1 1022 ? 38.996 6.416 -37.744 1.00 86.50 1022 GLY A C 1
ATOM 7376 O O . GLY A 1 1022 ? 38.853 6.861 -36.605 1.00 86.50 1022 GLY A O 1
ATOM 7377 N N . ALA A 1 1023 ? 40.187 5.969 -38.154 1.00 86.12 1023 ALA A N 1
ATOM 7378 C CA . ALA A 1 1023 ? 41.384 6.009 -37.307 1.00 86.12 1023 ALA A CA 1
ATOM 7379 C C . ALA A 1 1023 ? 41.825 7.429 -36.924 1.00 86.12 1023 ALA A C 1
ATOM 7381 O O . ALA A 1 1023 ? 42.658 7.618 -36.029 1.00 86.12 1023 ALA A O 1
ATOM 7382 N N . ASN A 1 1024 ? 41.301 8.439 -37.617 1.00 87.75 1024 ASN A N 1
ATOM 7383 C CA . ASN A 1 1024 ? 41.657 9.821 -37.377 1.00 87.75 1024 ASN A CA 1
ATOM 7384 C C . ASN A 1 1024 ? 40.854 10.503 -36.255 1.00 87.75 1024 ASN A C 1
ATOM 7386 O O . ASN A 1 1024 ? 41.399 11.422 -35.653 1.00 87.75 1024 ASN A O 1
ATOM 7390 N N . ILE A 1 1025 ? 39.623 10.089 -35.935 1.00 90.81 1025 ILE A N 1
ATOM 7391 C CA . ILE A 1 1025 ? 38.792 10.743 -34.900 1.00 90.81 1025 ILE A CA 1
ATOM 7392 C C . ILE A 1 1025 ? 39.093 10.208 -33.494 1.00 90.81 1025 ILE A C 1
ATOM 7394 O O . ILE A 1 1025 ? 39.206 9.000 -33.292 1.00 90.81 1025 ILE A O 1
ATOM 7398 N N . SER A 1 1026 ? 39.238 11.089 -32.506 1.00 90.81 1026 SER A N 1
ATOM 7399 C CA . SER A 1 1026 ? 39.595 10.687 -31.141 1.00 90.81 1026 SER A CA 1
ATOM 7400 C C . SER A 1 1026 ? 38.421 10.097 -30.336 1.00 90.81 1026 SER A C 1
ATOM 7402 O O . SER A 1 1026 ? 37.256 10.395 -30.620 1.00 90.81 1026 SER A O 1
ATOM 7404 N N . PRO A 1 1027 ? 38.713 9.301 -29.287 1.00 92.50 1027 PRO A N 1
ATOM 7405 C CA . PRO A 1 1027 ? 37.755 8.920 -28.242 1.00 92.50 1027 PRO A CA 1
ATOM 7406 C C . PRO A 1 1027 ? 36.949 10.098 -27.671 1.00 92.50 1027 PRO A C 1
ATOM 7408 O O . PRO A 1 1027 ? 35.732 10.017 -27.501 1.00 92.50 1027 PRO A O 1
ATOM 7411 N N . GLU A 1 1028 ? 37.610 11.224 -27.405 1.00 93.31 1028 GLU A N 1
ATOM 7412 C CA . GLU A 1 1028 ? 36.996 12.431 -26.853 1.00 93.31 1028 GLU A CA 1
ATOM 7413 C C . GLU A 1 1028 ? 36.013 13.071 -27.843 1.00 93.31 1028 GLU A C 1
ATOM 7415 O O . GLU A 1 1028 ? 34.929 13.498 -27.450 1.00 93.31 1028 GLU A O 1
ATOM 7420 N N . ALA A 1 1029 ? 36.344 13.088 -29.138 1.00 93.12 1029 ALA A N 1
ATOM 7421 C CA . ALA A 1 1029 ? 35.447 13.590 -30.175 1.00 93.12 1029 ALA A CA 1
ATOM 7422 C C . ALA A 1 1029 ? 34.188 12.722 -30.320 1.00 93.12 1029 ALA A C 1
ATOM 7424 O O . ALA A 1 1029 ? 33.083 13.264 -30.360 1.00 93.12 1029 ALA A O 1
ATOM 7425 N N . LEU A 1 1030 ? 34.325 11.389 -30.333 1.00 95.25 1030 LEU A N 1
ATOM 7426 C CA . LEU A 1 1030 ? 33.169 10.479 -30.316 1.00 95.25 1030 LEU A CA 1
ATOM 7427 C C . LEU A 1 1030 ? 32.333 10.637 -29.040 1.00 95.25 1030 LEU A C 1
ATOM 7429 O O . LEU A 1 1030 ? 31.107 10.601 -29.086 1.00 95.25 1030 LEU A O 1
ATOM 7433 N N . THR A 1 1031 ? 32.981 10.892 -27.904 1.00 96.81 1031 THR A N 1
ATOM 7434 C CA . THR A 1 1031 ? 32.292 11.160 -26.634 1.00 96.81 1031 THR A CA 1
ATOM 7435 C C . THR A 1 1031 ? 31.413 12.410 -26.718 1.00 96.81 1031 THR A C 1
ATOM 7437 O O . THR A 1 1031 ? 30.277 12.381 -26.251 1.00 96.81 1031 THR A O 1
ATOM 7440 N N . ILE A 1 1032 ? 31.874 13.476 -27.381 1.00 97.06 1032 ILE A N 1
ATOM 7441 C CA . ILE A 1 1032 ? 31.070 14.687 -27.620 1.00 97.06 1032 ILE A CA 1
ATOM 7442 C C . ILE A 1 1032 ? 29.848 14.373 -28.494 1.00 97.06 1032 ILE A C 1
ATOM 7444 O O . ILE A 1 1032 ? 28.744 14.814 -28.169 1.00 97.06 1032 ILE A O 1
ATOM 7448 N N . TRP A 1 1033 ? 30.018 13.584 -29.562 1.00 97.81 1033 TRP A N 1
ATOM 7449 C CA . TRP A 1 1033 ? 28.904 13.122 -30.400 1.00 97.81 1033 TRP A CA 1
ATOM 7450 C C . TRP A 1 1033 ? 27.862 12.345 -29.596 1.00 97.81 1033 TRP A C 1
ATOM 7452 O O . TRP A 1 1033 ? 26.677 12.680 -29.643 1.00 97.81 1033 TRP A O 1
ATOM 7462 N N . ARG A 1 1034 ? 28.299 11.348 -28.817 1.00 97.44 1034 ARG A N 1
ATOM 7463 C CA . ARG A 1 1034 ? 27.416 10.556 -27.953 1.00 97.44 1034 ARG A CA 1
ATOM 7464 C C . ARG A 1 1034 ? 26.686 11.452 -26.957 1.00 97.44 1034 ARG A C 1
ATOM 7466 O O . ARG A 1 1034 ? 25.468 11.386 -26.853 1.00 97.44 1034 ARG A O 1
ATOM 7473 N N . ASN A 1 1035 ? 27.409 12.311 -26.244 1.00 98.06 1035 ASN A N 1
ATOM 7474 C CA . ASN A 1 1035 ? 26.821 13.165 -25.214 1.00 98.06 1035 ASN A CA 1
ATOM 7475 C C . ASN A 1 1035 ? 25.794 14.147 -25.794 1.00 98.06 1035 ASN A C 1
ATOM 7477 O O . ASN A 1 1035 ? 24.783 14.413 -25.149 1.00 98.06 1035 ASN A O 1
ATOM 7481 N N . ALA A 1 1036 ? 26.022 14.652 -27.011 1.00 97.88 1036 ALA A N 1
ATOM 7482 C CA . ALA A 1 1036 ? 25.044 15.464 -27.728 1.00 97.88 1036 ALA A CA 1
ATOM 7483 C C . ALA A 1 1036 ? 23.763 14.677 -28.022 1.00 97.88 1036 ALA A C 1
ATOM 7485 O O . ALA A 1 1036 ? 22.674 15.166 -27.733 1.00 97.88 1036 ALA A O 1
ATOM 7486 N N . ALA A 1 1037 ? 23.884 13.451 -28.532 1.00 97.75 1037 ALA A N 1
ATOM 7487 C CA . ALA A 1 1037 ? 22.728 12.611 -28.818 1.00 97.75 1037 ALA A CA 1
ATOM 7488 C C . ALA A 1 1037 ? 21.945 12.244 -27.548 1.00 97.75 1037 ALA A C 1
ATOM 7490 O O . ALA A 1 1037 ? 20.726 12.391 -27.532 1.00 97.75 1037 ALA A O 1
ATOM 7491 N N . TYR A 1 1038 ? 22.626 11.853 -26.463 1.00 96.44 1038 TYR A N 1
ATOM 7492 C CA . TYR A 1 1038 ? 21.964 11.533 -25.192 1.00 96.44 1038 TYR A CA 1
ATOM 7493 C C . TYR A 1 1038 ? 21.231 12.738 -24.605 1.00 96.44 1038 TYR A C 1
ATOM 7495 O O . TYR A 1 1038 ? 20.062 12.637 -24.237 1.00 96.44 1038 TYR A O 1
ATOM 7503 N N . ALA A 1 1039 ? 21.886 13.900 -24.580 1.00 96.62 1039 ALA A N 1
ATOM 7504 C CA . ALA A 1 1039 ? 21.281 15.115 -24.051 1.00 96.62 1039 ALA A CA 1
ATOM 7505 C C . ALA A 1 1039 ? 20.028 15.540 -24.830 1.00 96.62 1039 ALA A C 1
ATOM 7507 O O . ALA A 1 1039 ? 19.100 16.084 -24.234 1.00 96.62 1039 ALA A O 1
ATOM 7508 N N . LEU A 1 1040 ? 20.009 15.306 -26.146 1.00 96.69 1040 LEU A N 1
ATOM 7509 C CA . LEU A 1 1040 ? 18.886 15.656 -27.013 1.00 96.69 1040 LEU A CA 1
ATOM 7510 C C . LEU A 1 1040 ? 17.753 14.615 -26.989 1.00 96.69 1040 LEU A C 1
ATOM 7512 O O . LEU A 1 1040 ? 16.596 15.019 -27.048 1.00 96.69 1040 LEU A O 1
ATOM 7516 N N . ALA A 1 1041 ? 18.066 13.318 -26.896 1.00 94.00 1041 ALA A N 1
ATOM 7517 C CA . ALA A 1 1041 ? 17.081 12.234 -27.007 1.00 94.00 1041 ALA A CA 1
ATOM 7518 C C . ALA A 1 1041 ? 16.520 11.740 -25.658 1.00 94.00 1041 ALA A C 1
ATOM 7520 O O . ALA A 1 1041 ? 15.373 11.297 -25.598 1.00 94.00 1041 ALA A O 1
ATOM 7521 N N . PHE A 1 1042 ? 17.312 11.813 -24.585 1.00 88.31 1042 PHE A N 1
ATOM 7522 C CA . PHE A 1 1042 ? 16.950 11.335 -23.241 1.00 88.31 1042 PHE A CA 1
ATOM 7523 C C . PHE A 1 1042 ? 16.898 12.477 -22.225 1.00 88.31 1042 PHE A C 1
ATOM 7525 O O . PHE A 1 1042 ? 16.004 12.535 -21.388 1.00 88.31 1042 PHE A O 1
ATOM 7532 N N . GLY A 1 1043 ? 17.810 13.440 -22.364 1.00 91.44 1043 GLY A N 1
ATOM 7533 C CA . GLY A 1 1043 ? 17.956 14.564 -21.451 1.00 91.44 1043 GLY A CA 1
ATOM 7534 C C . GLY A 1 1043 ? 19.357 14.629 -20.851 1.00 91.44 1043 GLY A C 1
ATOM 7535 O O . GLY A 1 1043 ? 20.177 13.722 -20.973 1.00 91.44 1043 GLY A O 1
ATOM 7536 N N . ILE A 1 1044 ? 19.668 15.754 -20.204 1.00 92.50 1044 ILE A N 1
ATOM 7537 C CA . ILE A 1 1044 ? 21.021 16.039 -19.695 1.00 92.50 1044 ILE A CA 1
ATOM 7538 C C . ILE A 1 1044 ? 21.425 15.092 -18.547 1.00 92.50 1044 ILE A C 1
ATOM 7540 O O . ILE A 1 1044 ? 22.613 14.808 -18.379 1.00 92.50 1044 ILE A O 1
ATOM 7544 N N . ALA A 1 1045 ? 20.460 14.607 -17.756 1.00 87.31 1045 ALA A N 1
ATOM 7545 C CA . ALA A 1 1045 ? 20.719 13.717 -16.622 1.00 87.31 1045 ALA A CA 1
ATOM 7546 C C . ALA A 1 1045 ? 21.271 12.351 -17.066 1.00 87.31 1045 ALA A C 1
ATOM 7548 O O . ALA A 1 1045 ? 22.165 11.815 -16.409 1.00 87.31 1045 ALA A O 1
ATOM 7549 N N . ASP A 1 1046 ? 20.820 11.868 -18.225 1.00 88.00 1046 ASP A N 1
ATOM 7550 C CA . ASP A 1 1046 ? 21.114 10.529 -18.748 1.00 88.00 1046 ASP A CA 1
ATOM 7551 C C . ASP A 1 1046 ? 22.405 10.461 -19.569 1.00 88.00 1046 ASP A C 1
ATOM 7553 O O . ASP A 1 1046 ? 22.777 9.408 -20.082 1.00 88.00 1046 ASP A O 1
ATOM 7557 N N . VAL A 1 1047 ? 23.128 11.578 -19.698 1.00 93.88 1047 VAL A N 1
ATOM 7558 C CA . VAL A 1 1047 ? 24.413 11.600 -20.403 1.00 93.88 1047 VAL A CA 1
ATOM 7559 C C . VAL A 1 1047 ? 25.421 10.703 -19.662 1.00 93.88 1047 VAL A C 1
ATOM 7561 O O . VAL A 1 1047 ? 25.684 10.958 -18.479 1.00 93.88 1047 VAL A O 1
ATOM 7564 N N . PRO A 1 1048 ? 26.038 9.698 -20.317 1.00 93.25 1048 PRO A N 1
ATOM 7565 C CA . PRO A 1 1048 ? 26.989 8.802 -19.661 1.00 93.25 1048 PRO A CA 1
ATOM 7566 C C . PRO A 1 1048 ? 28.259 9.521 -19.182 1.00 93.25 1048 PRO A C 1
ATOM 7568 O O . PRO A 1 1048 ? 28.712 10.494 -19.785 1.00 93.25 1048 PRO A O 1
ATOM 7571 N N . ASP A 1 1049 ? 28.868 9.021 -18.107 1.00 94.38 1049 ASP A N 1
ATOM 7572 C CA . ASP A 1 1049 ? 30.107 9.550 -17.514 1.00 94.38 1049 ASP A CA 1
ATOM 7573 C C . ASP A 1 1049 ? 31.385 8.822 -17.954 1.00 94.38 1049 ASP A C 1
ATOM 7575 O O . ASP A 1 1049 ? 32.462 9.059 -17.411 1.00 94.38 1049 ASP A O 1
ATOM 7579 N N . THR A 1 1050 ? 31.289 7.966 -18.967 1.00 93.25 1050 THR A N 1
ATOM 7580 C CA . THR A 1 1050 ? 32.406 7.167 -19.482 1.00 93.25 1050 THR A CA 1
ATOM 7581 C C . THR A 1 1050 ? 32.936 7.718 -20.803 1.00 93.25 1050 THR A C 1
ATOM 7583 O O . THR A 1 1050 ? 32.195 8.320 -21.575 1.00 93.25 1050 THR A O 1
ATOM 7586 N N . LEU A 1 1051 ? 34.212 7.484 -21.110 1.00 93.62 1051 LEU A N 1
ATOM 7587 C CA . LEU A 1 1051 ? 34.802 7.824 -22.408 1.00 93.62 1051 LEU A CA 1
ATOM 7588 C C . LEU A 1 1051 ? 34.421 6.779 -23.472 1.00 93.62 1051 LEU A C 1
ATOM 7590 O O . LEU A 1 1051 ? 34.610 5.579 -23.251 1.00 93.62 1051 LEU A O 1
ATOM 7594 N N . VAL A 1 1052 ? 33.960 7.218 -24.645 1.00 93.19 1052 VAL A N 1
ATOM 7595 C CA . VAL A 1 1052 ? 33.753 6.333 -25.805 1.00 93.19 1052 VAL A CA 1
ATOM 7596 C C . VAL A 1 1052 ? 35.100 5.860 -26.340 1.00 93.19 1052 VAL A C 1
ATOM 7598 O O . VAL A 1 1052 ? 35.976 6.669 -26.619 1.00 93.19 1052 VAL A O 1
ATOM 7601 N N . GLN A 1 1053 ? 35.273 4.553 -26.532 1.00 89.19 1053 GLN A N 1
ATOM 7602 C CA . GLN A 1 1053 ? 36.482 4.008 -27.151 1.00 89.19 1053 GLN A CA 1
ATOM 7603 C C . GLN A 1 1053 ? 36.361 4.025 -28.677 1.00 89.19 1053 GLN A C 1
ATOM 7605 O O . GLN A 1 1053 ? 35.400 3.490 -29.219 1.00 89.19 1053 GLN A O 1
ATOM 7610 N N . ASN A 1 1054 ? 37.369 4.562 -29.371 1.00 87.00 1054 ASN A N 1
ATOM 7611 C CA . ASN A 1 1054 ? 37.542 4.333 -30.805 1.00 87.00 1054 ASN A CA 1
ATOM 7612 C C . ASN A 1 1054 ? 38.629 3.260 -31.014 1.00 87.00 1054 ASN A C 1
ATOM 7614 O O . ASN A 1 1054 ? 39.816 3.579 -30.884 1.00 87.00 1054 ASN A O 1
ATOM 7618 N N . PRO A 1 1055 ? 38.277 2.002 -31.341 1.00 77.25 1055 PRO A N 1
ATOM 7619 C CA . PRO A 1 1055 ? 39.260 0.932 -31.517 1.00 77.25 1055 PRO A CA 1
ATOM 7620 C C . PRO A 1 1055 ? 40.193 1.168 -32.714 1.00 77.25 1055 PRO A C 1
ATOM 7622 O O . PRO A 1 1055 ? 41.313 0.653 -32.725 1.00 77.25 1055 PRO A O 1
ATOM 7625 N N . ASN A 1 1056 ? 39.763 1.973 -33.690 1.00 79.88 1056 ASN A N 1
ATOM 7626 C CA . ASN A 1 1056 ? 40.547 2.306 -34.875 1.00 79.88 1056 ASN A CA 1
ATOM 7627 C C . ASN A 1 1056 ? 41.498 3.483 -34.623 1.00 79.88 1056 ASN A C 1
ATOM 7629 O O . ASN A 1 1056 ? 42.409 3.708 -35.419 1.00 79.88 1056 ASN A O 1
ATOM 7633 N N . PHE A 1 1057 ? 41.348 4.222 -33.517 1.00 78.75 1057 PHE A N 1
ATOM 7634 C CA . PHE A 1 1057 ? 42.203 5.367 -33.210 1.00 78.75 1057 PHE A CA 1
ATOM 7635 C C . PHE A 1 1057 ? 43.620 4.926 -32.827 1.00 78.75 1057 PHE A C 1
ATOM 7637 O O . PHE A 1 1057 ? 43.934 4.616 -31.675 1.00 78.75 1057 PHE A O 1
ATOM 7644 N N . VAL A 1 1058 ? 44.519 4.917 -33.812 1.00 60.78 1058 VAL A N 1
ATOM 7645 C CA . VAL A 1 1058 ? 45.923 4.548 -33.620 1.00 60.78 1058 VAL A CA 1
ATOM 7646 C C . VAL A 1 1058 ? 46.775 5.804 -33.447 1.00 60.78 1058 VAL A C 1
ATOM 7648 O O . VAL A 1 1058 ? 47.145 6.475 -34.410 1.00 60.78 1058 VAL A O 1
ATOM 7651 N N . LEU A 1 1059 ? 47.208 6.070 -32.212 1.00 55.56 1059 LEU A N 1
ATOM 7652 C CA . LEU A 1 1059 ? 48.358 6.944 -31.954 1.00 55.56 1059 LEU A CA 1
ATOM 7653 C C . LEU A 1 1059 ? 49.631 6.220 -32.418 1.00 55.56 1059 LEU A C 1
ATOM 7655 O O . LEU A 1 1059 ? 50.294 5.534 -31.637 1.00 55.56 1059 LEU A O 1
ATOM 7659 N N . SER A 1 1060 ? 49.946 6.292 -33.714 1.00 50.06 1060 SER A N 1
ATOM 7660 C CA . SER A 1 1060 ? 51.087 5.542 -34.246 1.00 50.06 1060 SER A CA 1
ATOM 7661 C C . SER A 1 1060 ? 52.408 6.063 -33.657 1.00 50.06 1060 SER A C 1
ATOM 7663 O O . SER A 1 1060 ? 52.665 7.268 -33.607 1.00 50.06 1060 SER A O 1
ATOM 7665 N N . ILE A 1 1061 ? 53.268 5.130 -33.238 1.00 50.66 1061 ILE A N 1
ATOM 7666 C CA . ILE A 1 1061 ? 54.641 5.391 -32.768 1.00 50.66 1061 ILE A CA 1
ATOM 7667 C C . ILE A 1 1061 ? 55.496 6.063 -33.855 1.00 50.66 1061 ILE A C 1
ATOM 7669 O O . ILE A 1 1061 ? 56.438 6.791 -33.539 1.00 50.66 1061 ILE A O 1
ATOM 7673 N N . ASP A 1 1062 ? 55.139 5.848 -35.123 1.00 48.97 1062 ASP A N 1
ATOM 7674 C CA . ASP A 1 1062 ? 55.902 6.289 -36.288 1.00 48.97 1062 ASP A CA 1
ATOM 7675 C C . ASP A 1 1062 ? 55.673 7.772 -36.632 1.00 48.97 1062 ASP A C 1
ATOM 7677 O O . ASP A 1 1062 ? 56.514 8.376 -37.294 1.00 48.97 1062 ASP A O 1
ATOM 7681 N N . LYS A 1 1063 ? 54.609 8.404 -36.108 1.00 51.25 1063 LYS A N 1
ATOM 7682 C CA . LYS A 1 1063 ? 54.314 9.836 -36.330 1.00 51.25 1063 LYS A CA 1
ATOM 7683 C C . LYS A 1 1063 ? 54.916 10.780 -35.288 1.00 51.25 1063 LYS A C 1
ATOM 7685 O O . LYS A 1 1063 ? 54.836 11.994 -35.432 1.00 51.25 1063 LYS A O 1
ATOM 7690 N N . VAL A 1 1064 ? 55.607 10.271 -34.263 1.00 52.25 1064 VAL A N 1
ATOM 7691 C CA . VAL A 1 1064 ? 56.244 11.111 -33.223 1.00 52.25 1064 VAL A CA 1
ATOM 7692 C C . VAL A 1 1064 ? 57.313 12.065 -33.800 1.00 52.25 1064 VAL A C 1
ATOM 7694 O O . VAL A 1 1064 ? 57.616 13.093 -33.195 1.00 52.25 1064 VAL A O 1
ATOM 7697 N N . GLY A 1 106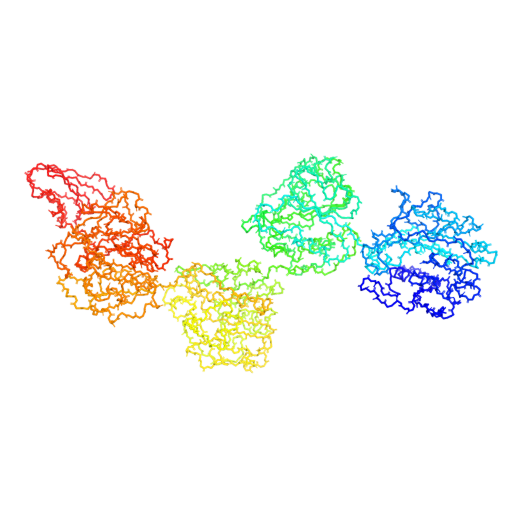5 ? 57.875 11.760 -34.975 1.00 51.19 1065 GLY A N 1
ATOM 7698 C CA . GLY A 1 1065 ? 58.782 12.655 -35.706 1.00 51.19 1065 GLY A CA 1
ATOM 7699 C C . GLY A 1 1065 ? 58.101 13.852 -36.383 1.00 51.19 1065 GLY A C 1
ATOM 7700 O O . GLY A 1 1065 ? 58.780 14.827 -36.683 1.00 51.19 1065 GLY A O 1
ATOM 7701 N N . GLU A 1 1066 ? 56.784 13.803 -36.594 1.00 51.00 1066 GLU A N 1
ATOM 7702 C CA . GLU A 1 1066 ? 56.005 14.848 -37.276 1.00 51.00 1066 GLU A CA 1
ATOM 7703 C C . GLU A 1 1066 ? 55.399 15.857 -36.287 1.00 51.00 1066 GLU A C 1
ATOM 7705 O O . GLU A 1 1066 ? 55.206 17.019 -36.629 1.00 51.00 1066 GLU A O 1
ATOM 7710 N N . VAL A 1 1067 ? 55.157 15.441 -35.036 1.00 52.75 1067 VAL A N 1
ATOM 7711 C CA . VAL A 1 1067 ? 54.528 16.277 -33.988 1.00 52.75 1067 VAL A CA 1
ATOM 7712 C C . VAL A 1 1067 ? 55.549 16.951 -33.058 1.00 52.75 1067 VAL A C 1
ATOM 7714 O O . VAL A 1 1067 ? 55.202 17.837 -32.280 1.00 52.75 1067 VAL A O 1
ATOM 7717 N N . SER A 1 1068 ? 56.820 16.537 -33.097 1.00 64.31 1068 SER A N 1
ATOM 7718 C CA . SER A 1 1068 ? 57.863 17.033 -32.194 1.00 64.31 1068 SER A CA 1
ATOM 7719 C C . SER A 1 1068 ? 59.066 17.577 -32.959 1.00 64.31 1068 SER A C 1
ATOM 7721 O O . SER A 1 1068 ? 59.718 16.847 -33.699 1.00 64.31 1068 SER A O 1
ATOM 7723 N N . ASN A 1 1069 ? 59.465 18.810 -32.634 1.00 69.69 1069 ASN A N 1
ATOM 7724 C CA . ASN A 1 1069 ? 60.675 19.456 -33.159 1.00 69.69 1069 ASN A CA 1
ATOM 7725 C C . ASN A 1 1069 ? 61.988 18.738 -32.775 1.00 69.69 1069 ASN A C 1
ATOM 7727 O O . ASN A 1 1069 ? 63.037 19.055 -33.328 1.00 69.69 1069 ASN A O 1
ATOM 7731 N N . VAL A 1 1070 ? 61.949 17.782 -31.834 1.00 81.06 1070 VAL A N 1
ATOM 7732 C CA . VAL A 1 1070 ? 63.100 16.945 -31.458 1.00 81.06 1070 VAL A CA 1
ATOM 7733 C C . VAL A 1 1070 ? 63.405 15.907 -32.539 1.00 81.06 1070 VAL A C 1
ATOM 7735 O O . VAL A 1 1070 ? 62.703 14.897 -32.671 1.00 81.06 1070 VAL A O 1
ATOM 7738 N N . SER A 1 1071 ? 64.509 16.131 -33.245 1.00 82.00 1071 SER A N 1
ATOM 7739 C CA . SER A 1 1071 ? 64.993 15.299 -34.348 1.00 82.00 1071 SER A CA 1
ATOM 7740 C C . SER A 1 1071 ? 65.558 13.946 -33.912 1.00 82.00 1071 SER A C 1
ATOM 7742 O O . SER A 1 1071 ? 65.396 12.974 -34.643 1.00 82.00 1071 SER A O 1
ATOM 7744 N N . SER A 1 1072 ? 66.134 13.848 -32.707 1.00 87.25 1072 SER A N 1
ATOM 7745 C CA . SER A 1 1072 ? 66.631 12.582 -32.156 1.00 87.25 1072 SER A CA 1
ATOM 7746 C C . SER A 1 1072 ? 65.492 11.575 -31.955 1.00 87.25 1072 SER A C 1
ATOM 7748 O O . SER A 1 1072 ? 64.492 11.864 -31.292 1.00 87.25 1072 SER A O 1
ATOM 7750 N N . ASN A 1 1073 ? 65.651 10.364 -32.479 1.00 86.00 1073 ASN A N 1
ATOM 7751 C CA . ASN A 1 1073 ? 64.662 9.291 -32.461 1.00 86.00 1073 ASN A CA 1
ATOM 7752 C C . ASN A 1 1073 ? 65.080 8.153 -31.534 1.00 86.00 1073 ASN A C 1
ATOM 7754 O O . ASN A 1 1073 ? 66.263 7.856 -31.402 1.00 86.00 1073 ASN A O 1
ATOM 7758 N N . VAL A 1 1074 ? 64.102 7.496 -30.904 1.00 88.69 1074 VAL A N 1
ATOM 7759 C CA . VAL A 1 1074 ? 64.335 6.306 -30.076 1.00 88.69 1074 VAL A CA 1
ATOM 7760 C C . VAL A 1 1074 ? 63.377 5.206 -30.500 1.00 88.69 1074 VAL A C 1
ATOM 7762 O O . VAL A 1 1074 ? 62.168 5.409 -30.496 1.00 88.69 1074 VAL A O 1
ATOM 7765 N N . ARG A 1 1075 ? 63.915 4.038 -30.859 1.00 87.31 1075 ARG A N 1
ATOM 7766 C CA . ARG A 1 1075 ? 63.134 2.866 -31.286 1.00 87.31 1075 ARG A CA 1
ATOM 7767 C C . ARG A 1 1075 ? 63.713 1.571 -30.739 1.00 87.31 1075 ARG A C 1
ATOM 7769 O O . ARG A 1 1075 ? 64.915 1.481 -30.500 1.00 87.31 1075 ARG A O 1
ATOM 7776 N N . ALA A 1 1076 ? 62.876 0.554 -30.586 1.00 89.44 1076 ALA A N 1
ATOM 7777 C CA . ALA A 1 1076 ? 63.295 -0.786 -30.189 1.00 89.44 1076 ALA A CA 1
ATOM 7778 C C . ALA A 1 1076 ? 63.241 -1.746 -31.387 1.00 89.44 1076 ALA A C 1
ATOM 7780 O O . ALA A 1 1076 ? 62.262 -1.758 -32.128 1.00 89.44 1076 ALA A O 1
ATOM 7781 N N . ILE A 1 1077 ? 64.287 -2.552 -31.580 1.00 86.56 1077 ILE A N 1
ATOM 7782 C CA . ILE A 1 1077 ? 64.322 -3.645 -32.562 1.00 86.56 1077 ILE A CA 1
ATOM 7783 C C . ILE A 1 1077 ? 64.883 -4.880 -31.856 1.00 86.56 1077 ILE A C 1
ATOM 7785 O O . ILE A 1 1077 ? 66.042 -4.893 -31.433 1.00 86.56 1077 ILE A O 1
ATOM 7789 N N . GLY A 1 1078 ? 64.050 -5.914 -31.708 1.00 88.69 1078 GLY A N 1
ATOM 7790 C CA . GLY A 1 1078 ? 64.368 -7.062 -30.855 1.00 88.69 1078 GLY A CA 1
ATOM 7791 C C . GLY A 1 1078 ? 64.618 -6.615 -29.412 1.00 88.69 1078 GLY A C 1
ATOM 7792 O O . GLY A 1 1078 ? 63.881 -5.779 -28.886 1.00 88.69 1078 GLY A O 1
ATOM 7793 N N . ASN A 1 1079 ? 65.717 -7.090 -28.826 1.00 91.62 1079 ASN A N 1
ATOM 7794 C CA . ASN A 1 1079 ? 66.128 -6.766 -27.461 1.00 91.62 1079 ASN A CA 1
ATOM 7795 C C . ASN A 1 1079 ? 66.991 -5.493 -27.353 1.00 91.62 1079 ASN A C 1
ATOM 7797 O O . ASN A 1 1079 ? 67.671 -5.286 -26.343 1.00 91.62 1079 ASN A O 1
ATOM 7801 N N . ARG A 1 1080 ? 67.036 -4.658 -28.399 1.00 91.69 1080 ARG A N 1
ATOM 7802 C CA . ARG A 1 1080 ? 67.941 -3.508 -28.490 1.00 91.69 1080 ARG A CA 1
ATOM 7803 C C . ARG A 1 1080 ? 67.182 -2.215 -28.738 1.00 91.69 1080 ARG A C 1
ATOM 7805 O O . ARG A 1 1080 ? 66.313 -2.148 -29.602 1.00 91.69 1080 ARG A O 1
ATOM 7812 N N . ILE A 1 1081 ? 67.555 -1.175 -28.003 1.00 94.00 1081 ILE A N 1
ATOM 7813 C CA . ILE A 1 1081 ? 67.068 0.190 -28.188 1.00 94.00 1081 ILE A CA 1
ATOM 7814 C C . ILE A 1 1081 ? 68.110 0.967 -28.986 1.00 94.00 1081 ILE A C 1
ATOM 7816 O O . ILE A 1 1081 ? 69.297 0.940 -28.659 1.00 94.00 1081 ILE A O 1
ATOM 7820 N N . TYR A 1 1082 ? 67.653 1.650 -30.029 1.00 94.00 1082 TYR A N 1
ATOM 7821 C CA . TYR A 1 1082 ? 68.425 2.521 -30.904 1.00 94.00 1082 TYR A CA 1
ATOM 7822 C C . TYR A 1 1082 ? 68.035 3.965 -30.625 1.00 94.00 1082 TYR A C 1
ATOM 7824 O O . TYR A 1 1082 ? 66.847 4.278 -30.608 1.00 94.00 1082 TYR A O 1
ATOM 7832 N N . ILE A 1 1083 ? 69.035 4.820 -30.436 1.00 94.75 1083 ILE A N 1
ATOM 7833 C CA . ILE A 1 1083 ? 68.917 6.274 -30.418 1.00 94.75 1083 ILE A CA 1
ATOM 7834 C C . ILE A 1 1083 ? 69.582 6.766 -31.709 1.00 94.75 1083 ILE A C 1
ATOM 7836 O O . ILE A 1 1083 ? 70.780 6.545 -31.883 1.00 94.75 1083 ILE A O 1
ATOM 7840 N N . SER A 1 1084 ? 68.822 7.363 -32.622 1.00 89.81 1084 SER A N 1
ATOM 7841 C CA . SER A 1 1084 ? 69.301 7.796 -33.944 1.00 89.81 1084 SER A CA 1
ATOM 7842 C C . SER A 1 1084 ? 68.971 9.258 -34.231 1.00 89.81 1084 SER A C 1
ATOM 7844 O O . SER A 1 1084 ? 68.168 9.854 -33.516 1.00 89.81 1084 SER A O 1
ATOM 7846 N N . ASP A 1 1085 ? 69.569 9.824 -35.278 1.00 88.44 1085 ASP A N 1
ATOM 7847 C CA . ASP A 1 1085 ? 69.403 11.226 -35.690 1.00 88.44 1085 ASP A CA 1
ATOM 7848 C C . ASP A 1 1085 ? 69.816 12.240 -34.604 1.00 88.44 1085 ASP A C 1
ATOM 7850 O O . ASP A 1 1085 ? 69.248 13.328 -34.482 1.00 88.44 1085 ASP A O 1
ATOM 7854 N N . VAL A 1 1086 ? 70.825 11.896 -33.800 1.00 90.12 1086 VAL A N 1
ATOM 7855 C CA . VAL A 1 1086 ? 71.324 12.730 -32.702 1.00 90.12 1086 VAL A CA 1
ATOM 7856 C C . VAL A 1 1086 ? 72.171 13.878 -33.254 1.00 90.12 1086 VAL A C 1
ATOM 7858 O O . VAL A 1 1086 ? 73.348 13.714 -33.571 1.00 90.12 1086 VAL A O 1
ATOM 7861 N N . LYS A 1 1087 ? 71.583 15.075 -33.341 1.00 86.88 1087 LYS A N 1
ATOM 7862 C CA . LYS A 1 1087 ? 72.271 16.292 -33.831 1.00 86.88 1087 LYS A CA 1
ATOM 7863 C C . LYS A 1 1087 ? 72.985 17.095 -32.742 1.00 86.88 1087 LYS A C 1
ATOM 7865 O O . LYS A 1 1087 ? 73.837 17.928 -33.041 1.00 86.88 1087 LYS A O 1
ATOM 7870 N N . ALA A 1 1088 ? 72.609 16.886 -31.485 1.00 88.88 1088 ALA A N 1
ATOM 7871 C CA . ALA A 1 1088 ? 73.133 17.597 -30.324 1.00 88.88 1088 ALA A CA 1
ATOM 7872 C C . ALA A 1 1088 ? 72.947 16.760 -29.054 1.00 88.88 1088 ALA A C 1
ATOM 7874 O O . ALA A 1 1088 ? 72.393 15.660 -29.097 1.00 88.88 1088 ALA A O 1
ATOM 7875 N N . SER A 1 1089 ? 73.382 17.300 -27.911 1.00 92.31 1089 SER A N 1
ATOM 7876 C CA . SER A 1 1089 ? 73.269 16.600 -26.633 1.00 92.31 1089 SER A CA 1
ATOM 7877 C C . SER A 1 1089 ? 71.832 16.188 -26.335 1.00 92.31 1089 SER A C 1
ATOM 7879 O O . SER A 1 1089 ? 70.943 17.029 -26.191 1.00 92.31 1089 SER A O 1
ATOM 7881 N N . THR A 1 1090 ? 71.632 14.873 -26.294 1.00 94.31 1090 THR A N 1
ATOM 7882 C CA . THR A 1 1090 ? 70.346 14.203 -26.153 1.00 94.31 1090 THR A CA 1
ATOM 7883 C C . THR A 1 1090 ? 70.371 13.355 -24.892 1.00 94.31 1090 THR A C 1
ATOM 7885 O O . THR A 1 1090 ? 71.227 12.485 -24.725 1.00 94.31 1090 THR A O 1
ATOM 7888 N N . GLU A 1 1091 ? 69.421 13.598 -23.999 1.00 96.31 1091 GLU A N 1
ATOM 7889 C CA . GLU A 1 1091 ? 69.165 12.788 -22.816 1.00 96.31 1091 GLU A CA 1
ATOM 7890 C C . GLU A 1 1091 ? 67.934 11.914 -23.062 1.00 96.31 1091 GLU A C 1
ATOM 7892 O O . GLU A 1 1091 ? 66.843 12.424 -23.289 1.00 96.31 1091 GLU A O 1
ATOM 7897 N N . VAL A 1 1092 ? 68.113 10.597 -23.016 1.00 95.31 1092 VAL A N 1
ATOM 7898 C CA . VAL A 1 1092 ? 67.046 9.604 -23.116 1.00 95.31 1092 VAL A CA 1
ATOM 7899 C C . VAL A 1 1092 ? 66.838 8.945 -21.760 1.00 95.31 1092 VAL A C 1
ATOM 7901 O O . VAL A 1 1092 ? 67.739 8.278 -21.253 1.00 95.31 1092 VAL A O 1
ATOM 7904 N N . ASN A 1 1093 ? 65.651 9.092 -21.187 1.00 96.25 1093 ASN A N 1
ATOM 7905 C CA . ASN A 1 1093 ? 65.251 8.458 -19.935 1.00 96.25 1093 ASN A CA 1
ATOM 7906 C C . ASN A 1 1093 ? 64.206 7.382 -20.226 1.00 96.25 1093 ASN A C 1
ATOM 7908 O O . ASN A 1 1093 ? 63.175 7.676 -20.811 1.00 96.25 1093 ASN A O 1
ATOM 7912 N N . ILE A 1 1094 ? 64.458 6.139 -19.830 1.00 94.88 1094 ILE A N 1
ATOM 7913 C CA . ILE A 1 1094 ? 63.548 5.007 -19.996 1.00 94.88 1094 ILE A CA 1
ATOM 7914 C C . ILE A 1 1094 ? 62.921 4.670 -18.654 1.00 94.88 1094 ILE A C 1
ATOM 7916 O O . ILE A 1 1094 ? 63.633 4.402 -17.687 1.00 94.88 1094 ILE A O 1
ATOM 7920 N N . TYR A 1 1095 ? 61.601 4.616 -18.634 1.00 93.94 1095 TYR A N 1
ATOM 7921 C CA . TYR A 1 1095 ? 60.755 4.337 -17.491 1.00 93.94 1095 TYR A CA 1
ATOM 7922 C C . TYR A 1 1095 ? 59.998 3.021 -17.689 1.00 93.94 1095 TYR A C 1
ATOM 7924 O O . TYR A 1 1095 ? 59.702 2.615 -18.819 1.00 93.94 1095 TYR A O 1
ATOM 7932 N N . SER A 1 1096 ? 59.669 2.359 -16.582 1.00 90.81 1096 SER A N 1
ATOM 7933 C CA . SER A 1 1096 ? 58.687 1.274 -16.545 1.00 90.81 1096 SER A CA 1
ATOM 7934 C C . SER A 1 1096 ? 57.277 1.806 -16.827 1.00 90.81 1096 SER A C 1
ATOM 7936 O O . SER A 1 1096 ? 57.031 3.011 -16.776 1.00 90.81 1096 SER A O 1
ATOM 7938 N N . LEU A 1 1097 ? 56.319 0.899 -17.043 1.00 84.12 1097 LEU A N 1
ATOM 7939 C CA . LEU A 1 1097 ? 54.892 1.248 -17.109 1.00 84.12 1097 LEU A CA 1
ATOM 7940 C C . LEU A 1 1097 ? 54.367 1.916 -15.827 1.00 84.12 1097 LEU A C 1
ATOM 7942 O O . LEU A 1 1097 ? 53.408 2.671 -15.888 1.00 84.12 1097 LEU A O 1
ATOM 7946 N N . THR A 1 1098 ? 55.011 1.677 -14.681 1.00 84.44 1098 THR A N 1
ATOM 7947 C CA . THR A 1 1098 ? 54.682 2.331 -13.404 1.00 84.44 1098 THR A CA 1
ATOM 7948 C C . THR A 1 1098 ? 55.330 3.713 -13.244 1.00 84.44 1098 THR A C 1
ATOM 7950 O O . THR A 1 1098 ? 55.247 4.304 -12.173 1.00 84.44 1098 THR A O 1
ATOM 7953 N N . GLY A 1 1099 ? 56.024 4.220 -14.271 1.00 77.56 1099 GLY A N 1
ATOM 7954 C CA . GLY A 1 1099 ? 56.697 5.521 -14.242 1.00 77.56 1099 GLY A CA 1
ATOM 7955 C C . GLY A 1 1099 ? 58.027 5.537 -13.480 1.00 77.56 1099 GLY A C 1
ATOM 7956 O O . GLY A 1 1099 ? 58.637 6.594 -13.335 1.00 77.56 1099 GLY A O 1
ATOM 7957 N N . ALA A 1 1100 ? 58.524 4.387 -13.011 1.00 88.06 1100 ALA A N 1
ATOM 7958 C CA . ALA A 1 1100 ? 59.828 4.311 -12.359 1.00 88.06 1100 ALA A CA 1
ATOM 7959 C C . ALA A 1 1100 ? 60.943 4.438 -13.403 1.00 88.06 1100 ALA A C 1
ATOM 7961 O O . ALA A 1 1100 ? 60.948 3.712 -14.394 1.00 88.06 1100 ALA A O 1
ATOM 7962 N N . LEU A 1 1101 ? 61.902 5.341 -13.187 1.00 92.88 1101 LEU A N 1
ATOM 7963 C CA . LEU A 1 1101 ? 63.052 5.504 -14.076 1.00 92.88 1101 LEU A CA 1
ATOM 7964 C C . LEU A 1 1101 ? 63.958 4.267 -13.998 1.00 92.88 1101 LEU A C 1
ATOM 7966 O O . LEU A 1 1101 ? 64.522 3.960 -12.951 1.00 92.88 1101 LEU A O 1
ATOM 7970 N N . VAL A 1 1102 ? 64.120 3.578 -15.121 1.00 95.50 1102 VAL A N 1
ATOM 7971 C CA . VAL A 1 1102 ? 64.898 2.338 -15.244 1.00 95.50 1102 VAL A CA 1
ATOM 7972 C C . VAL A 1 1102 ? 66.287 2.610 -15.806 1.00 95.50 1102 VAL A C 1
ATOM 7974 O O . VAL A 1 1102 ? 67.254 1.958 -15.413 1.00 95.50 1102 VAL A O 1
ATOM 7977 N N . LYS A 1 1103 ? 66.414 3.557 -16.743 1.00 95.62 1103 LYS A N 1
ATOM 7978 C CA . LYS A 1 1103 ? 67.704 3.881 -17.362 1.00 95.62 1103 LYS A CA 1
ATOM 7979 C C . LYS A 1 1103 ? 67.756 5.304 -17.895 1.00 95.62 1103 LYS A C 1
ATOM 7981 O O . LYS A 1 1103 ? 66.809 5.757 -18.514 1.00 95.62 1103 LYS A O 1
ATOM 7986 N N . THR A 1 1104 ? 68.908 5.948 -17.760 1.00 96.50 1104 THR A N 1
ATOM 7987 C CA . THR A 1 1104 ? 69.222 7.221 -18.421 1.00 96.50 1104 THR A CA 1
ATOM 7988 C C . THR A 1 1104 ? 70.409 7.031 -19.352 1.00 96.50 1104 THR A C 1
ATOM 7990 O O . THR A 1 1104 ? 71.400 6.397 -18.984 1.00 96.50 1104 THR A O 1
ATOM 7993 N N . VAL A 1 1105 ? 70.330 7.594 -20.552 1.00 95.56 1105 VAL A N 1
ATOM 7994 C CA . VAL A 1 1105 ? 71.404 7.614 -21.544 1.00 95.56 1105 VAL A CA 1
ATOM 7995 C C . VAL A 1 1105 ? 71.578 9.039 -22.035 1.00 95.56 1105 VAL A C 1
ATOM 7997 O O . VAL A 1 1105 ? 70.638 9.639 -22.535 1.00 95.56 1105 VAL A O 1
ATOM 8000 N N . LYS A 1 1106 ? 72.785 9.585 -21.907 1.00 96.06 1106 LYS A N 1
ATOM 8001 C CA . LYS A 1 1106 ? 73.144 10.880 -22.491 1.00 96.06 1106 LYS A CA 1
ATOM 8002 C C . LYS A 1 1106 ? 74.101 10.634 -23.640 1.00 96.06 1106 LYS A C 1
ATOM 8004 O O . LYS A 1 1106 ? 75.106 9.953 -23.446 1.00 96.06 1106 LYS A O 1
ATOM 8009 N N . THR A 1 1107 ? 73.786 11.156 -24.816 1.00 94.50 1107 THR A N 1
ATOM 8010 C CA . THR A 1 1107 ? 74.604 10.969 -26.014 1.00 94.50 1107 THR A CA 1
ATOM 8011 C C . THR A 1 1107 ? 74.609 12.220 -26.884 1.00 94.50 1107 THR A C 1
ATOM 8013 O O . THR A 1 1107 ? 73.652 12.991 -26.882 1.00 94.50 1107 THR A O 1
ATOM 8016 N N . ASN A 1 1108 ? 75.697 12.414 -27.625 1.00 94.12 1108 ASN A N 1
ATOM 8017 C CA . ASN A 1 1108 ? 75.831 13.458 -28.646 1.00 94.12 1108 ASN A CA 1
ATOM 8018 C C . ASN A 1 1108 ? 75.967 12.851 -30.057 1.00 94.12 1108 ASN A C 1
ATOM 8020 O O . ASN A 1 1108 ? 76.248 13.575 -31.005 1.00 94.12 1108 ASN A O 1
ATOM 8024 N N . GLU A 1 1109 ? 75.811 11.532 -30.174 1.00 94.12 1109 GLU A N 1
ATOM 8025 C CA . GLU A 1 1109 ? 75.890 10.758 -31.412 1.00 94.12 1109 GLU A CA 1
ATOM 8026 C C . GLU A 1 1109 ? 74.887 9.595 -31.379 1.00 94.12 1109 GLU A C 1
ATOM 8028 O O . GLU A 1 1109 ? 74.384 9.213 -30.313 1.00 94.12 1109 GLU A O 1
ATOM 8033 N N . ASP A 1 1110 ? 74.598 9.026 -32.545 1.00 94.62 1110 ASP A N 1
ATOM 8034 C CA . ASP A 1 1110 ? 73.736 7.853 -32.669 1.00 94.62 1110 ASP A CA 1
ATOM 8035 C C . ASP A 1 1110 ? 74.321 6.671 -31.891 1.00 94.62 1110 ASP A C 1
ATOM 8037 O O . ASP A 1 1110 ? 75.507 6.349 -31.985 1.00 94.62 1110 ASP A O 1
ATOM 8041 N N . THR A 1 1111 ? 73.489 5.993 -31.106 1.00 95.94 1111 THR A N 1
ATOM 8042 C CA . THR A 1 1111 ? 73.936 4.891 -30.253 1.00 95.94 1111 THR A CA 1
ATOM 8043 C C . THR A 1 1111 ? 72.864 3.821 -30.094 1.00 95.94 1111 THR A C 1
ATOM 8045 O O . THR A 1 1111 ? 71.706 3.990 -30.468 1.00 95.94 1111 THR A O 1
ATOM 8048 N N . SER A 1 1112 ? 73.238 2.670 -29.545 1.00 94.38 1112 SER A N 1
ATOM 8049 C CA . SER A 1 1112 ? 72.282 1.614 -29.220 1.00 94.38 1112 SER A CA 1
ATOM 8050 C C . SER A 1 1112 ? 72.736 0.792 -28.024 1.00 94.38 1112 SER A C 1
ATOM 8052 O O . SER A 1 1112 ? 73.930 0.649 -27.758 1.00 94.38 1112 SER A O 1
ATOM 8054 N N . PHE A 1 1113 ? 71.785 0.196 -27.313 1.00 96.12 1113 PHE A N 1
ATOM 8055 C CA . PHE A 1 1113 ? 72.063 -0.675 -26.175 1.00 96.12 1113 PHE A CA 1
ATOM 8056 C C . PHE A 1 1113 ? 70.999 -1.756 -26.027 1.00 96.12 1113 PHE A C 1
ATOM 8058 O O . PHE A 1 1113 ? 69.838 -1.555 -26.372 1.00 96.12 1113 PHE A O 1
ATOM 8065 N N . ASN A 1 1114 ? 71.397 -2.905 -25.483 1.00 94.69 1114 ASN A N 1
ATOM 8066 C CA . ASN A 1 1114 ? 70.450 -3.960 -25.138 1.00 94.69 1114 ASN A CA 1
ATOM 8067 C C . ASN A 1 1114 ? 69.592 -3.528 -23.944 1.00 94.69 1114 ASN A C 1
ATOM 8069 O O . ASN A 1 1114 ? 70.073 -2.829 -23.041 1.00 94.69 1114 ASN A O 1
ATOM 8073 N N . PHE A 1 1115 ? 68.338 -3.958 -23.935 1.00 95.44 1115 PHE A N 1
ATOM 8074 C CA . PHE A 1 1115 ? 67.373 -3.643 -22.894 1.00 95.44 1115 PHE A CA 1
ATOM 8075 C C . PHE A 1 1115 ? 66.463 -4.841 -22.607 1.00 95.44 1115 PHE A C 1
ATOM 8077 O O . PHE A 1 1115 ? 66.369 -5.760 -23.419 1.00 95.44 1115 PHE A O 1
ATOM 8084 N N . GLY A 1 1116 ? 65.847 -4.862 -21.424 1.00 90.56 1116 GLY A N 1
ATOM 8085 C CA . GLY A 1 1116 ? 64.962 -5.956 -21.025 1.00 90.56 1116 GLY A CA 1
ATOM 8086 C C . GLY A 1 1116 ? 63.715 -6.019 -21.905 1.00 90.56 1116 GLY A C 1
ATOM 8087 O O . GLY A 1 1116 ? 63.196 -4.980 -22.317 1.00 90.56 1116 GLY A O 1
ATOM 8088 N N . THR A 1 1117 ? 63.230 -7.230 -22.177 1.00 91.00 1117 THR A N 1
ATOM 8089 C CA . THR A 1 1117 ? 61.964 -7.447 -22.884 1.00 91.00 1117 THR A CA 1
ATOM 8090 C C . THR A 1 1117 ? 60.813 -6.831 -22.097 1.00 91.00 1117 THR A C 1
ATOM 8092 O O . THR A 1 1117 ? 60.772 -6.954 -20.872 1.00 91.00 1117 THR A O 1
ATOM 8095 N N . GLY A 1 1118 ? 59.877 -6.186 -22.781 1.00 89.00 1118 GLY A N 1
ATOM 8096 C CA . GLY A 1 1118 ? 58.729 -5.551 -22.143 1.00 89.00 1118 GLY A CA 1
ATOM 8097 C C . GLY A 1 1118 ? 58.307 -4.252 -22.815 1.00 89.00 1118 GLY A C 1
ATOM 8098 O O . GLY A 1 1118 ? 58.862 -3.840 -23.837 1.00 89.00 1118 GLY A O 1
ATOM 8099 N N . ILE A 1 1119 ? 57.297 -3.620 -22.220 1.00 88.75 1119 ILE A N 1
ATOM 8100 C CA . ILE A 1 1119 ? 56.789 -2.313 -22.629 1.00 88.75 1119 ILE A CA 1
ATOM 8101 C C . ILE A 1 1119 ? 57.420 -1.246 -21.735 1.00 88.75 1119 ILE A C 1
ATOM 8103 O O . ILE A 1 1119 ? 57.347 -1.330 -20.509 1.00 88.75 1119 ILE A O 1
ATOM 8107 N N . TRP A 1 1120 ? 58.005 -0.229 -22.358 1.00 91.88 1120 TRP A N 1
ATOM 8108 C CA . TRP A 1 1120 ? 58.716 0.855 -21.688 1.00 91.88 1120 TRP A CA 1
ATOM 8109 C C . TRP A 1 1120 ? 58.277 2.215 -22.226 1.00 91.88 1120 TRP A C 1
ATOM 8111 O O . TRP A 1 1120 ? 57.743 2.308 -23.331 1.00 91.88 1120 TRP A O 1
ATOM 8121 N N . ILE A 1 1121 ? 58.541 3.276 -21.470 1.00 92.81 1121 ILE A N 1
ATOM 8122 C CA . ILE A 1 1121 ? 58.323 4.663 -21.899 1.00 92.81 1121 ILE A CA 1
ATOM 8123 C C . ILE A 1 1121 ? 59.686 5.342 -21.955 1.00 92.81 1121 ILE A C 1
ATOM 8125 O O . ILE A 1 1121 ? 60.382 5.381 -20.951 1.00 92.81 1121 ILE A O 1
ATOM 8129 N N . ALA A 1 1122 ? 60.094 5.872 -23.100 1.00 92.06 1122 ALA A N 1
ATOM 8130 C CA . ALA A 1 1122 ? 61.324 6.636 -23.248 1.00 92.06 1122 ALA A CA 1
ATOM 8131 C C . ALA A 1 1122 ? 61.006 8.120 -23.426 1.00 92.06 1122 ALA A C 1
ATOM 8133 O O . ALA A 1 1122 ? 60.304 8.479 -24.364 1.00 92.06 1122 ALA A O 1
ATOM 8134 N N . THR A 1 1123 ? 61.542 8.996 -22.583 1.00 92.62 1123 THR A N 1
ATOM 8135 C CA . THR A 1 1123 ? 61.573 10.435 -22.856 1.00 92.62 1123 THR A CA 1
ATOM 8136 C C . THR A 1 1123 ? 62.905 10.802 -23.485 1.00 92.62 1123 THR A C 1
ATOM 8138 O O . THR A 1 1123 ? 63.943 10.275 -23.103 1.00 92.62 1123 THR A O 1
ATOM 8141 N N . VAL A 1 1124 ? 62.876 11.681 -24.476 1.00 91.50 1124 VAL A N 1
ATOM 8142 C CA . VAL A 1 1124 ? 64.025 12.170 -25.236 1.00 91.50 1124 VAL A CA 1
ATOM 8143 C C . VAL A 1 1124 ? 64.047 13.673 -25.062 1.00 91.50 1124 VAL A C 1
ATOM 8145 O O . VAL A 1 1124 ? 63.085 14.337 -25.432 1.00 91.50 1124 VAL A O 1
ATOM 8148 N N . LYS A 1 1125 ? 65.123 14.214 -24.502 1.00 89.50 1125 LYS A N 1
ATOM 8149 C CA . LYS A 1 1125 ? 65.298 15.641 -24.245 1.00 89.50 1125 LYS A CA 1
ATOM 8150 C C . LYS A 1 1125 ? 66.536 16.150 -24.964 1.00 89.50 1125 LYS A C 1
ATOM 8152 O O . LYS A 1 1125 ? 67.625 15.614 -24.783 1.00 89.50 1125 LYS A O 1
ATOM 8157 N N . THR A 1 1126 ? 66.367 17.200 -25.749 1.00 88.88 1126 THR A N 1
ATOM 8158 C CA . THR A 1 1126 ? 67.423 17.883 -26.503 1.00 88.88 1126 THR A CA 1
ATOM 8159 C C . THR A 1 1126 ? 67.297 19.393 -26.296 1.00 88.88 1126 THR A C 1
ATOM 8161 O O . THR A 1 1126 ? 66.462 19.859 -25.518 1.00 88.88 1126 THR A O 1
ATOM 8164 N N . PHE A 1 1127 ? 68.119 20.186 -26.989 1.00 84.62 1127 PHE A N 1
ATOM 8165 C CA . PHE A 1 1127 ? 67.911 21.638 -27.048 1.00 84.62 1127 PHE A CA 1
ATOM 8166 C C . PHE A 1 1127 ? 66.660 22.021 -27.863 1.00 84.62 1127 PHE A C 1
ATOM 8168 O O . PHE A 1 1127 ? 66.143 23.119 -27.684 1.00 84.62 1127 PHE A O 1
ATOM 8175 N N . GLU A 1 1128 ? 66.184 21.131 -28.743 1.00 78.62 1128 GLU A N 1
ATOM 8176 C CA . GLU A 1 1128 ? 65.001 21.336 -29.595 1.00 78.62 1128 GLU A CA 1
ATOM 8177 C C . GLU A 1 1128 ? 63.692 21.131 -28.810 1.00 78.62 1128 GLU A C 1
ATOM 8179 O O . GLU A 1 1128 ? 62.628 21.538 -29.270 1.00 78.62 1128 GLU A O 1
ATOM 8184 N N . GLY A 1 1129 ? 63.760 20.512 -27.623 1.00 83.38 1129 GLY A N 1
ATOM 8185 C CA . GLY A 1 1129 ? 62.613 20.255 -26.755 1.00 83.38 1129 GLY A CA 1
ATOM 8186 C C . GLY A 1 1129 ? 62.680 18.889 -26.075 1.00 83.38 1129 GLY A C 1
ATOM 8187 O O . GLY A 1 1129 ? 63.755 18.313 -25.894 1.00 83.38 1129 GLY A O 1
ATOM 8188 N N . ALA A 1 1130 ? 61.521 18.357 -25.690 1.00 82.12 1130 ALA A N 1
ATOM 8189 C CA . ALA A 1 1130 ? 61.400 16.999 -25.179 1.00 82.12 1130 ALA A CA 1
ATOM 8190 C C . ALA A 1 1130 ? 60.217 16.264 -25.824 1.00 82.12 1130 ALA A C 1
ATOM 8192 O O . ALA A 1 1130 ? 59.188 16.877 -26.090 1.00 82.12 1130 ALA A O 1
ATOM 8193 N N . LYS A 1 1131 ? 60.359 14.953 -26.040 1.00 82.38 1131 LYS A N 1
ATOM 8194 C CA . LYS A 1 1131 ? 59.282 14.057 -26.495 1.00 82.38 1131 LYS A CA 1
ATOM 8195 C C . LYS A 1 1131 ? 59.272 12.753 -25.709 1.00 82.38 1131 LYS A C 1
ATOM 8197 O O . LYS A 1 1131 ? 60.300 12.372 -25.156 1.00 82.38 1131 LYS A O 1
ATOM 8202 N N . ALA A 1 1132 ? 58.137 12.063 -25.670 1.00 85.69 1132 ALA A N 1
ATOM 8203 C CA . ALA A 1 1132 ? 58.005 10.736 -25.071 1.00 85.69 1132 ALA A CA 1
ATOM 8204 C C . ALA A 1 1132 ? 57.588 9.708 -26.131 1.00 85.69 1132 ALA A C 1
ATOM 8206 O O . ALA A 1 1132 ? 56.797 10.015 -27.018 1.00 85.69 1132 ALA A O 1
ATOM 8207 N N . VAL A 1 1133 ? 58.134 8.495 -26.051 1.00 83.56 1133 VAL A N 1
ATOM 8208 C CA . VAL A 1 1133 ? 57.912 7.402 -27.004 1.00 83.56 1133 VAL A CA 1
ATOM 8209 C C . VAL A 1 1133 ? 57.704 6.107 -26.230 1.00 83.56 1133 VAL A C 1
ATOM 8211 O O . VAL A 1 1133 ? 58.485 5.778 -25.339 1.00 83.56 1133 VAL A O 1
ATOM 8214 N N . LYS A 1 1134 ? 56.673 5.335 -26.572 1.00 86.62 1134 LYS A N 1
ATOM 8215 C CA . LYS A 1 1134 ? 56.498 3.979 -26.041 1.00 86.62 1134 LYS A CA 1
ATOM 8216 C C . LYS A 1 1134 ? 57.428 3.022 -26.793 1.00 86.62 1134 LYS A C 1
ATOM 8218 O O . LYS A 1 1134 ? 57.564 3.110 -28.005 1.00 86.62 1134 LYS A O 1
ATOM 8223 N N . LEU A 1 1135 ? 58.085 2.106 -26.092 1.00 83.94 1135 LEU A N 1
ATOM 8224 C CA . LEU A 1 1135 ? 58.991 1.121 -26.681 1.00 83.94 1135 LEU A CA 1
ATOM 8225 C C . LEU A 1 1135 ? 58.505 -0.284 -26.343 1.00 83.94 1135 LEU A C 1
ATOM 8227 O O . LEU A 1 1135 ? 58.329 -0.611 -25.172 1.00 83.94 1135 LEU A O 1
ATOM 8231 N N . LEU A 1 1136 ? 58.337 -1.123 -27.362 1.00 88.50 1136 LEU A N 1
ATOM 8232 C CA . LEU A 1 1136 ? 58.138 -2.560 -27.193 1.00 88.50 1136 LEU A CA 1
ATOM 8233 C C . LEU A 1 1136 ? 59.453 -3.276 -27.509 1.00 88.50 1136 LEU A C 1
ATOM 8235 O O . LEU A 1 1136 ? 59.846 -3.380 -28.670 1.00 88.50 1136 LEU A O 1
ATOM 8239 N N . VAL A 1 1137 ? 60.137 -3.753 -26.474 1.00 87.44 1137 VAL A N 1
ATOM 8240 C CA . VAL A 1 1137 ? 61.392 -4.505 -26.597 1.00 87.44 1137 VAL A CA 1
ATOM 8241 C C . VAL A 1 1137 ? 61.044 -5.993 -26.578 1.00 87.44 1137 VAL A C 1
ATOM 8243 O O . VAL A 1 1137 ? 60.418 -6.459 -25.624 1.00 87.44 1137 VAL A O 1
ATOM 8246 N N . LYS A 1 1138 ? 61.397 -6.710 -27.649 1.00 78.88 1138 LYS A N 1
ATOM 8247 C CA . LYS A 1 1138 ? 61.030 -8.117 -27.880 1.00 78.88 1138 LYS A CA 1
ATOM 8248 C C . LYS A 1 1138 ? 62.118 -9.086 -27.453 1.00 78.88 1138 LYS A C 1
ATOM 8250 O O . LYS A 1 1138 ? 63.310 -8.777 -27.686 1.00 78.88 1138 LYS A O 1
#

Nearest PDB structures (foldseek):
  7sko-assembly2_B  TM=7.664E-01  e=1.821E-02  synthetic construct
  6leg-assembly1_C  TM=6.993E-01  e=2.129E-01  Escherichia coli
  3s8w-assembly2_B  TM=5.729E-01  e=6.052E-02  Homo sapiens
  6ed1-assembly2_C  TM=5.090E-01  e=4.294E-02  Phocaeicola dorei
  7y6e-assembly7_G  TM=5.236E-01  e=1.406E+00  Chelicerata

Foldseek 3Di:
DDDDDPDPPPQPPAFEEEEEAAPPPDLPDPQFADQCQFLLNVLQVVDSRHDYDYWYAYQQLQIVVNDPPSGQEYEYAQNDDLNGPLFFPPRHCNQQLNDPHEYEAQHQSQLADRHSDPAPFKDWQPAAWDQKWFFPPVLCPPLLQFAPDQPVHRMDGFFPAADDLSLHGPDGHFFTKIFQKQKQDQLQFARIHDPSYPDRNGMFAWGWRAFQIAIHPDPSSTGNGIYTYHRGRNSRCGGNSRLGGAQSNSLSSQSSVCVSSVHDRDNHTGHRLQHAFEEEEEDAPPLPPDDNQFDDQCLQLLNVLQVPDSRHDYDYWYAYQQLQIVVNDPQRGQEYEYAQNRDLPGPLFFDPPHCPQQQNPNHEYEAQHQSCLDDRHSDPAFPKDWQPQAWDQKWFFPPVLCPPLLQFAPDCPQHRIDGFWLGDFDLSQHPDDGHFFTKIFRKQKQDQLQFARIHDPSYPDRNGMAAWGWRAFQIAIHDDNSSTGNGIYTYHRGRNNRCRRNSRLTGAQSNSSSSQSSVCVRSVRDRDNHGRGPPSHQFEEEEEAAPPLAADPQFADQCLFVLNVLQVVDSNHRYDYDHDHLQCPVPGPCPRGQEYEDAQNRDLQRNLCAVVHCNAQLNPDHEYEALNPSVQDDRRSDHDWPKDKDADFKKFAPPVLCPPLLQFAPDQPVHRIDGFWQDQQFDLNLDGHHHHFFIKIFTKAKPDQQQFARIDDPPHPDSNGMDAWGWAAFQIAIHDDNSSGGRAIYIYHGGRVSQRGHNNRQTGDQSNSLSSQSRVCCRRVRSVRRDNHTHDDPSHADAFEEEEEAAPPLAADPQFADQCLFPLNVLQVPDSNHDYDYDHDHLQCVPPDPCPRGQEYEDAQNRDLQRNLCAVVHCNQQLNPQHEYEAQHPSQQEPRGSHHHHPKDKDAWFWKFADPVLCPPLLQQAPDCPVHRIDGFWLDRAFDLNLHPDHDHFFIKIFQKAKPDQQQFQRIDDPPHPDRNGMDAWGWAAFQIAIHDDNSSGGNHTYIYHGGRPSQRRHNNRLTGDQSNSLSSQSRCCCRRPRSVRRDNHGGDDPSNDPDLVCQCVVAQDQWDWAADAQKIKTARQCAWKWKWKADPVRHTDDIDTDNHIDMDGHDADWIKIWIQDPRGIDIGIYGHD

Radius of gyration: 46.27 Å; Cα contacts (8 Å, |Δi|>4): 3033; chains: 1; bounding box: 140×80×108 Å

Sequence (1138 aa):
MLFAALLPNSLTAQQEVLYLNNANTTDEGGAASTPGDDAITRMLNADANFNVTAGTIGGDGTITPSDLSGYDLIIVQESVSSGNAAFIPDVGPLAVKSITVPVIYCKSEAFRNGKAVTDANAGIASNKSSTMVTVPVANQSNPLFSGIDFSGGDDIELFFNTTNDNGTPGGSTALKVLNNLDISNAAGGTLATTPEVTDAASSIVINHIPSGTQLGETATDVTAQDIVAFAFGYGAQVSGDGVNITSEALTIWRNAAYMLTGLTVPTTLYENTQELSRVLYLNNANTNDEGGQASVPGDDPITRMLVDDINFEVTAGTIGGDGTITPSDLSGYDLIIVQESVSSGNAAFIPDVGPLAVKSITAPVIYCKSEAFRNGKAVTDANAGIASNKSSVSVTIPAANQSNPLFNGIDFSGGDDVRLFLTTANDNGTPGGSTAIKVLNNLDISNAAGGTLATTPEVIDVASSIVINHIPAGTQLGEVATDVTAQDIVAFAFGYGAQVRADGKNITSEALTIWRNAAYMLTGKMMPTELYENEEAAKKILYVNQVGVGQGAGASAPGADPVISMLENDDNFYVEYIETASDGSAIPDLGGFDLVIAQETISSGAALFQPGGALGVKDVTIPIIYNKTWAFRDGRAITDSDAAVTATQNLSVTATNTNHFLFKGIDFSGGDDIRIFKEATANDDGSVGGTKAIDVLNGIDFSSPAAATIATVPEVTDASSAMVINYLPSGTQIGTAATDVLGVNAVALSFSYGATIMGDGANISHEALTIWRNAVYALIFGISEVPATLVDNPNYTTPKKLLYVNQQGVGQGAGASAAGADPVIEMFIADSNFDVDYVETPADGSLIPDLSGYDLVIAQETISSGAGLFMPGGALGVKDVTIPIIYNKTWAFRDGRAVTDSDAAVTATQNVSVTATNTNHFLFKGIDFSGGDDIRIFSQATANDDGSEGGTKAIDVLNGIDFSSPAAATIATVPEVTNASSAMVINYLPTGTQIGTAATDVLAVNAVALSFSYGATIMGDGANISPEALTIWRNAAYALAFGIADVPDTLVQNPNFVLSIDKVGEVSNVSSNVRAIGNRIYISDVKASTEVNIYSLTGALVKTVKTNEDTSFNFGTGIWIATVKTFEGAKAVKLLVK